Protein AF-0000000071020182 (afdb_homodimer)

Structure (mmCIF, N/CA/C/O backbone):
data_AF-0000000071020182-model_v1
#
loop_
_entity.id
_entity.type
_entity.pdbx_description
1 polymer 'Putative carboxypeptidase D-like'
#
loop_
_atom_site.group_PDB
_atom_site.id
_atom_site.type_symbol
_atom_site.label_atom_id
_atom_site.label_alt_id
_atom_site.label_comp_id
_atom_site.label_asym_id
_atom_site.label_entity_id
_atom_site.label_seq_id
_atom_site.pdbx_PDB_ins_code
_atom_site.Cartn_x
_atom_site.Cartn_y
_atom_site.Cartn_z
_atom_site.occupancy
_atom_site.B_iso_or_equiv
_atom_site.auth_seq_id
_atom_site.auth_comp_id
_atom_site.auth_asym_id
_atom_site.auth_atom_id
_atom_site.pdbx_PDB_model_num
ATOM 1 N N . MET A 1 1 ? 31.438 -68.25 56.719 1 24.92 1 MET A N 1
ATOM 2 C CA . MET A 1 1 ? 31.75 -67.625 55.438 1 24.92 1 MET A CA 1
ATOM 3 C C . MET A 1 1 ? 30.547 -66.812 54.906 1 24.92 1 MET A C 1
ATOM 5 O O . MET A 1 1 ? 29.531 -67.438 54.594 1 24.92 1 MET A O 1
ATOM 9 N N . VAL A 1 2 ? 30.297 -65.688 55.562 1 29.61 2 VAL A N 1
ATOM 10 C CA . VAL A 1 2 ? 29.203 -64.688 55.531 1 29.61 2 VAL A CA 1
ATOM 11 C C . VAL A 1 2 ? 29.109 -64.125 54.125 1 29.61 2 VAL A C 1
ATOM 13 O O . VAL A 1 2 ? 30.078 -63.531 53.594 1 29.61 2 VAL A O 1
ATOM 16 N N . GLY A 1 3 ? 28.438 -64.812 53.25 1 27.88 3 GLY A N 1
ATOM 17 C CA . GLY A 1 3 ? 28.312 -64.5 51.812 1 27.88 3 GLY A CA 1
ATOM 18 C C . GLY A 1 3 ? 27.719 -63.156 51.531 1 27.88 3 GLY A C 1
ATOM 19 O O . GLY A 1 3 ? 26.719 -62.75 52.156 1 27.88 3 GLY A O 1
ATOM 20 N N . LEU A 1 4 ? 28.531 -62.156 51.156 1 35.53 4 LEU A N 1
ATOM 21 C CA . LEU A 1 4 ? 28.297 -60.75 50.844 1 35.53 4 LEU A CA 1
ATOM 22 C C . LEU A 1 4 ? 27.234 -60.594 49.781 1 35.53 4 LEU A C 1
ATOM 24 O O . LEU A 1 4 ? 27.266 -61.25 48.75 1 35.53 4 LEU A O 1
ATOM 28 N N . PRO A 1 5 ? 26.047 -60.062 50.156 1 36.34 5 PRO A N 1
ATOM 29 C CA . PRO A 1 5 ? 24.938 -59.906 49.188 1 36.34 5 PRO A CA 1
ATOM 30 C C . PRO A 1 5 ? 25.312 -59.031 48 1 36.34 5 PRO A C 1
ATOM 32 O O . PRO A 1 5 ? 26.203 -58.188 48.094 1 36.34 5 PRO A O 1
ATOM 35 N N . SER A 1 6 ? 25.297 -59.5 46.75 1 32.34 6 SER A N 1
ATOM 36 C CA . SER A 1 6 ? 25.531 -58.906 45.438 1 32.34 6 SER A CA 1
ATOM 37 C C . SER A 1 6 ? 24.609 -57.688 45.188 1 32.34 6 SER A C 1
ATOM 39 O O . SER A 1 6 ? 23.391 -57.812 45.344 1 32.34 6 SER A O 1
ATOM 41 N N . PHE A 1 7 ? 25.047 -56.469 45.562 1 31.84 7 PHE A N 1
ATOM 42 C CA . PHE A 1 7 ? 24.312 -55.25 45.25 1 31.84 7 PHE A CA 1
ATOM 43 C C . PHE A 1 7 ? 24.031 -55.125 43.781 1 31.84 7 PHE A C 1
ATOM 45 O O . PHE A 1 7 ? 24.953 -55.219 42.938 1 31.84 7 PHE A O 1
ATOM 52 N N . ALA A 1 8 ? 22.781 -55.406 43.281 1 33.97 8 ALA A N 1
ATOM 53 C CA . ALA A 1 8 ? 22.219 -55.188 41.969 1 33.97 8 ALA A CA 1
ATOM 54 C C . ALA A 1 8 ? 22.344 -53.75 41.531 1 33.97 8 ALA A C 1
ATOM 56 O O . ALA A 1 8 ? 21.828 -52.844 42.219 1 33.97 8 ALA A O 1
ATOM 57 N N . THR A 1 9 ? 23.453 -53.344 40.906 1 31.64 9 THR A N 1
ATOM 58 C CA . THR A 1 9 ? 23.609 -52.031 40.281 1 31.64 9 THR A CA 1
ATOM 59 C C . THR A 1 9 ? 22.469 -51.75 39.312 1 31.64 9 THR A C 1
ATOM 61 O O . THR A 1 9 ? 22.234 -52.531 38.406 1 31.64 9 THR A O 1
ATOM 64 N N . CYS A 1 10 ? 21.344 -51.156 39.781 1 32.84 10 CYS A N 1
ATOM 65 C CA . CYS A 1 10 ? 20.312 -50.656 38.875 1 32.84 10 CYS A CA 1
ATOM 66 C C . CYS A 1 10 ? 20.922 -49.719 37.812 1 32.84 10 CYS A C 1
ATOM 68 O O . CYS A 1 10 ? 21.469 -48.688 38.156 1 32.84 10 CYS A O 1
ATOM 70 N N . LEU A 1 11 ? 21.391 -50.312 36.719 1 32.56 11 LEU A N 1
ATOM 71 C CA . LEU A 1 11 ? 21.766 -49.5 35.562 1 32.56 11 LEU A CA 1
ATOM 72 C C . LEU A 1 11 ? 20.641 -48.531 35.188 1 32.56 11 LEU A C 1
ATOM 74 O O . LEU A 1 11 ? 19.547 -48.969 34.781 1 32.56 11 LEU A O 1
ATOM 78 N N . LEU A 1 12 ? 20.531 -47.375 35.844 1 34.34 12 LEU A N 1
ATOM 79 C CA . LEU A 1 12 ? 19.703 -46.281 35.312 1 34.34 12 LEU A CA 1
ATOM 80 C C . LEU A 1 12 ? 20.016 -46 33.844 1 34.34 12 LEU A C 1
ATOM 82 O O . LEU A 1 12 ? 21.141 -45.656 33.5 1 34.34 12 LEU A O 1
ATOM 86 N N . SER A 1 13 ? 19.312 -46.812 33 1 32.94 13 SER A N 1
ATOM 87 C CA . SER A 1 13 ? 19.359 -46.406 31.594 1 32.94 13 SER A CA 1
ATOM 88 C C . SER A 1 13 ? 18.953 -44.969 31.391 1 32.94 13 SER A C 1
ATOM 90 O O . SER A 1 13 ? 17.828 -44.562 31.734 1 32.94 13 SER A O 1
ATOM 92 N N . LEU A 1 14 ? 19.891 -44.031 31.578 1 35.06 14 LEU A N 1
ATOM 93 C CA . LEU A 1 14 ? 19.641 -42.656 31.094 1 35.06 14 LEU A CA 1
ATOM 94 C C . LEU A 1 14 ? 19.156 -42.688 29.641 1 35.06 14 LEU A C 1
ATOM 96 O O . LEU A 1 14 ? 19.906 -43.094 28.75 1 35.06 14 LEU A O 1
ATOM 100 N N . ILE A 1 15 ? 17.922 -42.844 29.5 1 34.97 15 ILE A N 1
ATOM 101 C CA . ILE A 1 15 ? 17.375 -42.531 28.188 1 34.97 15 ILE A CA 1
ATOM 102 C C . ILE A 1 15 ? 17.766 -41.094 27.812 1 34.97 15 ILE A C 1
ATOM 104 O O . ILE A 1 15 ? 17.328 -40.125 28.438 1 34.97 15 ILE A O 1
ATOM 108 N N . LEU A 1 16 ? 19 -40.938 27.359 1 33.84 16 LEU A N 1
ATOM 109 C CA . LEU A 1 16 ? 19.266 -39.688 26.656 1 33.84 16 LEU A CA 1
ATOM 110 C C . LEU A 1 16 ? 18.188 -39.406 25.609 1 33.84 16 LEU A C 1
ATOM 112 O O . LEU A 1 16 ? 18.078 -40.156 24.625 1 33.84 16 LEU A O 1
ATOM 116 N N . LEU A 1 17 ? 17.141 -38.906 26.094 1 37.31 17 LEU A N 1
ATOM 117 C CA . LEU A 1 17 ? 16.281 -38.25 25.094 1 37.31 17 LEU A CA 1
ATOM 118 C C . LEU A 1 17 ? 17.109 -37.375 24.172 1 37.31 17 LEU A C 1
ATOM 120 O O . LEU A 1 17 ? 17.672 -36.375 24.609 1 37.31 17 LEU A O 1
ATOM 124 N N . ALA A 1 18 ? 17.656 -37.969 23.094 1 35.59 18 ALA A N 1
ATOM 125 C CA . ALA A 1 18 ? 18.141 -37.188 21.969 1 35.59 18 ALA A CA 1
ATOM 126 C C . ALA A 1 18 ? 17.156 -36.094 21.594 1 35.59 18 ALA A C 1
ATOM 128 O O . ALA A 1 18 ? 16.094 -36.375 21.031 1 35.59 18 ALA A O 1
ATOM 129 N N . THR A 1 19 ? 16.984 -35.188 22.438 1 39.47 19 THR A N 1
ATOM 130 C CA . THR A 1 19 ? 16.422 -34 21.828 1 39.47 19 THR A CA 1
ATOM 131 C C . THR A 1 19 ? 17.203 -33.625 20.578 1 39.47 19 THR A C 1
ATOM 133 O O . THR A 1 19 ? 18.328 -33.125 20.656 1 39.47 19 THR A O 1
ATOM 136 N N . GLY A 1 20 ? 17.266 -34.531 19.641 1 36.47 20 GLY A N 1
ATOM 137 C CA . GLY A 1 20 ? 17.797 -34.031 18.375 1 36.47 20 GLY A CA 1
ATOM 138 C C . GLY A 1 20 ? 17.328 -32.625 18.031 1 36.47 20 GLY A C 1
ATOM 139 O O . GLY A 1 20 ? 16.125 -32.406 17.859 1 36.47 20 GLY A O 1
ATOM 140 N N . SER A 1 21 ? 17.812 -31.688 18.594 1 41.19 21 SER A N 1
ATOM 141 C CA . SER A 1 21 ? 17.719 -30.359 18 1 41.19 21 SER A CA 1
ATOM 142 C C . SER A 1 21 ? 17.859 -30.422 16.484 1 41.19 21 SER A C 1
ATOM 144 O O . SER A 1 21 ? 18.953 -30.609 15.961 1 41.19 21 SER A O 1
ATOM 146 N N . SER A 1 22 ? 17.125 -31.219 15.734 1 42.94 22 SER A N 1
ATOM 147 C CA . SER A 1 22 ? 17.219 -31.234 14.281 1 42.94 22 SER A CA 1
ATOM 148 C C . SER A 1 22 ? 17.359 -29.828 13.719 1 42.94 22 SER A C 1
ATOM 150 O O . SER A 1 22 ? 16.5 -28.969 13.93 1 42.94 22 SER A O 1
ATOM 152 N N . ALA A 1 23 ? 18.5 -29.375 13.477 1 54.69 23 ALA A N 1
ATOM 153 C CA . ALA A 1 23 ? 18.891 -28.125 12.836 1 54.69 23 ALA A CA 1
ATOM 154 C C . ALA A 1 23 ? 17.984 -27.797 11.656 1 54.69 23 ALA A C 1
ATOM 156 O O . ALA A 1 23 ? 17.688 -28.672 10.836 1 54.69 23 ALA A O 1
ATOM 157 N N . VAL A 1 24 ? 17.234 -26.828 11.617 1 64.62 24 VAL A N 1
ATOM 158 C CA . VAL A 1 24 ? 16.453 -26.297 10.508 1 64.62 24 VAL A CA 1
ATOM 159 C C . VAL A 1 24 ? 17.25 -26.406 9.211 1 64.62 24 VAL A C 1
ATOM 161 O O . VAL A 1 24 ? 18.375 -25.938 9.125 1 64.62 24 VAL A O 1
ATOM 164 N N . PRO A 1 25 ? 16.797 -27.297 8.344 1 79.19 25 PRO A N 1
ATOM 165 C CA . PRO A 1 25 ? 17.5 -27.328 7.059 1 79.19 25 PRO A CA 1
ATOM 166 C C . PRO A 1 25 ? 17.625 -25.953 6.426 1 79.19 25 PRO A C 1
ATOM 168 O O . PRO A 1 25 ? 16.719 -25.125 6.551 1 79.19 25 PRO A O 1
ATOM 171 N N . SER A 1 26 ? 18.859 -25.609 6.078 1 89.19 26 SER A N 1
ATOM 172 C CA . SER A 1 26 ? 19.125 -24.359 5.379 1 89.19 26 SER A CA 1
ATOM 173 C C . SER A 1 26 ? 19.25 -24.578 3.877 1 89.19 26 SER A C 1
ATOM 175 O O . SER A 1 26 ? 20.047 -25.406 3.436 1 89.19 26 SER A O 1
ATOM 177 N N . ILE A 1 27 ? 18.391 -24 3.119 1 95.62 27 ILE A N 1
ATOM 178 C CA . ILE A 1 27 ? 18.484 -24.062 1.664 1 95.62 27 ILE A CA 1
ATOM 179 C C . ILE A 1 27 ? 19.594 -23.141 1.173 1 95.62 27 ILE A C 1
ATOM 181 O O . ILE A 1 27 ? 19.562 -21.938 1.389 1 95.62 27 ILE A O 1
ATOM 185 N N . GLN A 1 28 ? 20.531 -23.719 0.514 1 95.75 28 GLN A N 1
ATOM 186 C CA . GLN A 1 28 ? 21.656 -22.953 -0.006 1 95.75 28 GLN A CA 1
ATOM 187 C C . GLN A 1 28 ? 21.234 -22.094 -1.189 1 95.75 28 GLN A C 1
ATOM 189 O O . GLN A 1 28 ? 20.312 -22.438 -1.924 1 95.75 28 GLN A O 1
ATOM 194 N N . HIS A 1 29 ? 21.922 -21.016 -1.3 1 97.75 29 HIS A N 1
ATOM 195 C CA . HIS A 1 29 ? 21.703 -20.156 -2.459 1 97.75 29 HIS A CA 1
ATOM 196 C C . HIS A 1 29 ? 22.484 -20.656 -3.672 1 97.75 29 HIS A C 1
ATOM 198 O O . HIS A 1 29 ? 23.453 -20.047 -4.09 1 97.75 29 HIS A O 1
ATOM 204 N N . VAL A 1 30 ? 22 -21.688 -4.223 1 98.19 30 VAL A N 1
ATOM 205 C CA . VAL A 1 30 ? 22.5 -22.297 -5.449 1 98.19 30 VAL A CA 1
ATOM 206 C C . VAL A 1 30 ? 21.328 -22.734 -6.32 1 98.19 30 VAL A C 1
ATOM 208 O O . VAL A 1 30 ? 20.188 -22.812 -5.852 1 98.19 30 VAL A O 1
ATOM 211 N N . TYR A 1 31 ? 21.641 -22.922 -7.555 1 98.56 31 TYR A N 1
ATOM 212 C CA . TYR A 1 31 ? 20.594 -23.484 -8.414 1 98.56 31 TYR A CA 1
ATOM 213 C C . TYR A 1 31 ? 20.406 -24.969 -8.148 1 98.56 31 TYR A C 1
ATOM 215 O O . TYR A 1 31 ? 21.391 -25.719 -8.07 1 98.56 31 TYR A O 1
ATOM 223 N N . HIS A 1 32 ? 19.203 -25.406 -8.008 1 98.69 32 HIS A N 1
ATOM 224 C CA . HIS A 1 32 ? 18.875 -26.797 -7.738 1 98.69 32 HIS A CA 1
ATOM 225 C C . HIS A 1 32 ? 18.312 -27.484 -8.984 1 98.69 32 HIS A C 1
ATOM 227 O O . HIS A 1 32 ? 17.25 -27.094 -9.477 1 98.69 32 HIS A O 1
ATOM 233 N N . ASN A 1 33 ? 19.047 -28.453 -9.43 1 98.25 33 ASN A N 1
ATOM 234 C CA . ASN A 1 33 ? 18.406 -29.266 -10.461 1 98.25 33 ASN A CA 1
ATOM 235 C C . ASN A 1 33 ? 17.234 -30.047 -9.898 1 98.25 33 ASN A C 1
ATOM 237 O O . ASN A 1 33 ? 16.859 -29.875 -8.734 1 98.25 33 ASN A O 1
ATOM 241 N N . TYR A 1 34 ? 16.609 -30.859 -10.75 1 98.56 34 TYR A N 1
ATOM 242 C CA . TYR A 1 34 ? 15.375 -31.516 -10.344 1 98.56 34 TYR A CA 1
ATOM 243 C C . TYR A 1 34 ? 15.594 -32.375 -9.094 1 98.56 34 TYR A C 1
ATOM 245 O O . TYR A 1 34 ? 14.797 -32.312 -8.156 1 98.56 34 TYR A O 1
ATOM 253 N N . THR A 1 35 ? 16.609 -33.188 -9.102 1 98.56 35 THR A N 1
ATOM 254 C CA . THR A 1 35 ? 16.922 -34.062 -7.98 1 98.56 35 THR A CA 1
ATOM 255 C C . THR A 1 35 ? 17.188 -33.25 -6.715 1 98.56 35 THR A C 1
ATOM 257 O O . THR A 1 35 ? 16.672 -33.594 -5.641 1 98.56 35 THR A O 1
ATOM 260 N N . GLU A 1 36 ? 17.953 -32.188 -6.879 1 98.56 36 GLU A N 1
ATOM 261 C CA . GLU A 1 36 ? 18.312 -31.359 -5.738 1 98.56 36 GLU A CA 1
ATOM 262 C C . GLU A 1 36 ? 17.078 -30.625 -5.207 1 98.56 36 GLU A C 1
ATOM 264 O O . GLU A 1 36 ? 16.938 -30.438 -3.994 1 98.56 36 GLU A O 1
ATOM 269 N N . LEU A 1 37 ? 16.281 -30.141 -6.105 1 98.56 37 LEU A N 1
ATOM 270 C CA . LEU A 1 37 ? 15.039 -29.5 -5.695 1 98.56 37 LEU A CA 1
ATOM 271 C C . LEU A 1 37 ? 14.156 -30.453 -4.91 1 98.56 37 LEU A C 1
ATOM 273 O O . LEU A 1 37 ? 13.625 -30.094 -3.852 1 98.56 37 LEU A O 1
ATOM 277 N N . THR A 1 38 ? 13.992 -31.656 -5.43 1 98.69 38 THR A N 1
ATOM 278 C CA . THR A 1 38 ? 13.195 -32.688 -4.758 1 98.69 38 THR A CA 1
ATOM 279 C C . THR A 1 38 ? 13.742 -32.969 -3.363 1 98.69 38 THR A C 1
ATOM 281 O O . THR A 1 38 ? 12.977 -33.062 -2.398 1 98.69 38 THR A O 1
ATOM 284 N N . ALA A 1 39 ? 15.008 -33.062 -3.305 1 98.25 39 ALA A N 1
ATOM 285 C CA . ALA A 1 39 ? 15.656 -33.312 -2.021 1 98.25 39 ALA A CA 1
ATOM 286 C C . ALA A 1 39 ? 15.422 -32.156 -1.051 1 98.25 39 ALA A C 1
ATOM 288 O O . ALA A 1 39 ? 15.148 -32.375 0.132 1 98.25 39 ALA A O 1
ATOM 289 N N . ALA A 1 40 ? 15.57 -30.938 -1.544 1 98.06 40 ALA A N 1
ATOM 290 C CA . ALA A 1 40 ? 15.375 -29.75 -0.699 1 98.06 40 ALA A CA 1
ATOM 291 C C . ALA A 1 40 ? 13.969 -29.719 -0.11 1 98.06 40 ALA A C 1
ATOM 293 O O . ALA A 1 40 ? 13.789 -29.469 1.083 1 98.06 40 ALA A O 1
ATOM 294 N N . LEU A 1 41 ? 12.984 -30.016 -0.889 1 98.5 41 LEU A N 1
ATOM 295 C CA . LEU A 1 41 ? 11.594 -30.031 -0.441 1 98.5 41 LEU A CA 1
ATOM 296 C C . LEU A 1 41 ? 11.352 -31.156 0.544 1 98.5 41 LEU A C 1
ATOM 298 O O . LEU A 1 41 ? 10.672 -30.984 1.554 1 98.5 41 LEU A O 1
ATOM 302 N N . THR A 1 42 ? 11.938 -32.281 0.219 1 98.38 42 THR A N 1
ATOM 303 C CA . THR A 1 42 ? 11.805 -33.438 1.103 1 98.38 42 THR A CA 1
ATOM 304 C C . THR A 1 42 ? 12.438 -33.156 2.461 1 98.38 42 THR A C 1
ATOM 306 O O . THR A 1 42 ? 11.867 -33.5 3.5 1 98.38 42 THR A O 1
ATOM 309 N N . ASP A 1 43 ? 13.57 -32.531 2.412 1 97.88 43 ASP A N 1
ATOM 310 C CA . ASP A 1 43 ? 14.266 -32.188 3.645 1 97.88 43 ASP A CA 1
ATOM 311 C C . ASP A 1 43 ? 13.422 -31.234 4.5 1 97.88 43 ASP A C 1
ATOM 313 O O . ASP A 1 43 ? 13.359 -31.375 5.719 1 97.88 43 ASP A O 1
ATOM 317 N N . LEU A 1 44 ? 12.805 -30.25 3.852 1 98.12 44 LEU A N 1
ATOM 318 C CA . LEU A 1 44 ? 11.938 -29.344 4.582 1 98.12 44 LEU A CA 1
ATOM 319 C C . LEU A 1 44 ? 10.766 -30.078 5.203 1 98.12 44 LEU A C 1
ATOM 321 O O . LEU A 1 44 ? 10.422 -29.844 6.367 1 98.12 44 LEU A O 1
ATOM 325 N N . ASN A 1 45 ? 10.188 -30.953 4.449 1 98.38 45 ASN A N 1
ATOM 326 C CA . ASN A 1 45 ? 9.047 -31.719 4.938 1 98.38 45 ASN A CA 1
ATOM 327 C C . ASN A 1 45 ? 9.422 -32.594 6.125 1 98.38 45 ASN A C 1
ATOM 329 O O . ASN A 1 45 ? 8.664 -32.719 7.086 1 98.38 45 ASN A O 1
ATOM 333 N N . GLU A 1 46 ? 10.578 -33.219 6.047 1 97.69 46 GLU A N 1
ATOM 334 C CA . GLU A 1 46 ? 11.047 -34.062 7.125 1 97.69 46 GLU A CA 1
ATOM 335 C C . GLU A 1 46 ? 11.383 -33.281 8.375 1 97.69 46 GLU A C 1
ATOM 337 O O . GLU A 1 46 ? 11.133 -33.719 9.5 1 97.69 46 GLU A O 1
ATOM 342 N N . ALA A 1 47 ? 11.922 -32.125 8.125 1 97.19 47 ALA A N 1
ATOM 343 C CA . ALA A 1 47 ? 12.328 -31.281 9.242 1 97.19 4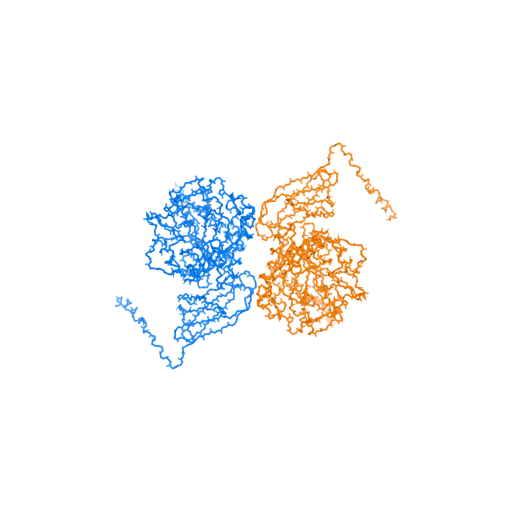7 ALA A CA 1
ATOM 344 C C . ALA A 1 47 ? 11.117 -30.656 9.922 1 97.19 47 ALA A C 1
ATOM 346 O O . ALA A 1 47 ? 11.141 -30.375 11.125 1 97.19 47 ALA A O 1
ATOM 347 N N . TYR A 1 48 ? 10.07 -30.375 9.141 1 97.81 48 TYR A N 1
ATOM 348 C CA . TYR A 1 48 ? 8.875 -29.719 9.672 1 97.81 48 TYR A CA 1
ATOM 349 C C . TYR A 1 48 ? 7.621 -30.516 9.336 1 97.81 48 TYR A C 1
ATOM 351 O O . TYR A 1 48 ? 6.691 -29.984 8.719 1 97.81 48 TYR A O 1
ATOM 359 N N . PRO A 1 49 ? 7.488 -31.656 9.781 1 97.19 49 PRO A N 1
ATOM 360 C CA . PRO A 1 49 ? 6.379 -32.531 9.383 1 97.19 49 PRO A CA 1
ATOM 361 C C . PRO A 1 49 ? 5.023 -32.031 9.875 1 97.19 49 PRO A C 1
ATOM 363 O O . PRO A 1 49 ? 3.996 -32.281 9.25 1 97.19 49 PRO A O 1
ATOM 366 N N . ASP A 1 50 ? 4.988 -31.281 10.977 1 97.69 50 ASP A N 1
ATOM 367 C CA . ASP A 1 50 ? 3.73 -30.812 11.539 1 97.69 50 ASP A CA 1
ATOM 368 C C . ASP A 1 50 ? 3.242 -29.562 10.805 1 97.69 50 ASP A C 1
ATOM 370 O O . ASP A 1 50 ? 2.068 -29.203 10.906 1 97.69 50 ASP A O 1
ATOM 374 N N . LEU A 1 51 ? 4.164 -28.922 10.094 1 98.56 51 LEU A N 1
ATOM 375 C CA . LEU A 1 51 ? 3.818 -27.672 9.438 1 98.56 51 LEU A CA 1
ATOM 376 C C . LEU A 1 51 ? 3.748 -27.844 7.926 1 98.56 51 LEU A C 1
ATOM 378 O O . LEU A 1 51 ? 3.387 -26.906 7.203 1 98.56 51 LEU A O 1
ATOM 382 N N . THR A 1 52 ? 4.133 -29.016 7.438 1 98.75 52 THR A N 1
ATOM 383 C CA . THR A 1 52 ? 4.23 -29.141 5.988 1 98.75 52 THR A CA 1
ATOM 384 C C . THR A 1 52 ? 3.58 -30.438 5.512 1 98.75 52 THR A C 1
ATOM 386 O O . THR A 1 52 ? 3.4 -31.375 6.293 1 98.75 52 THR A O 1
ATOM 389 N N . ASP A 1 53 ? 3.111 -30.406 4.309 1 98.81 53 ASP A N 1
ATOM 390 C CA . ASP A 1 53 ? 2.725 -31.562 3.512 1 98.81 53 ASP A CA 1
ATOM 391 C C . ASP A 1 53 ? 3.324 -31.5 2.109 1 98.81 53 ASP A C 1
ATOM 393 O O . ASP A 1 53 ? 3.26 -30.453 1.455 1 98.81 53 ASP A O 1
ATOM 397 N N . LEU A 1 54 ? 4.012 -32.531 1.736 1 98.81 54 LEU A N 1
ATOM 398 C CA . LEU A 1 54 ? 4.609 -32.625 0.41 1 98.81 54 LEU A CA 1
ATOM 399 C C . LEU A 1 54 ? 3.814 -33.562 -0.49 1 98.81 54 LEU A C 1
ATOM 401 O O . LEU A 1 54 ? 3.584 -34.719 -0.134 1 98.81 54 LEU A O 1
ATOM 405 N N . TYR A 1 55 ? 3.395 -33.031 -1.682 1 98.5 55 TYR A N 1
ATOM 406 C CA . TYR A 1 55 ? 2.568 -33.875 -2.547 1 98.5 55 TYR A CA 1
ATOM 407 C C . TYR A 1 55 ? 2.82 -33.531 -4.016 1 98.5 55 TYR A C 1
ATOM 409 O O . TYR A 1 55 ? 3.455 -32.531 -4.336 1 98.5 55 TYR A O 1
ATOM 417 N N . GLU A 1 56 ? 2.395 -34.406 -4.855 1 98.44 56 GLU A N 1
ATOM 418 C CA . GLU A 1 56 ? 2.539 -34.312 -6.305 1 98.44 56 GLU A CA 1
ATOM 419 C C . GLU A 1 56 ? 1.212 -33.969 -6.969 1 98.44 56 GLU A C 1
ATOM 421 O O . GLU A 1 56 ? 0.171 -34.531 -6.629 1 98.44 56 GLU A O 1
ATOM 426 N N . ILE A 1 57 ? 1.303 -33 -7.949 1 98.69 57 ILE A N 1
ATOM 427 C CA . ILE A 1 57 ? 0.042 -32.625 -8.578 1 98.69 57 ILE A CA 1
ATOM 428 C C . ILE A 1 57 ? -0.013 -33.188 -10 1 98.69 57 ILE A C 1
ATOM 430 O O . ILE A 1 57 ? -1.038 -33.094 -10.672 1 98.69 57 ILE A O 1
ATOM 434 N N . GLY A 1 58 ? 0.979 -33.781 -10.484 1 98.56 58 GLY A N 1
ATOM 435 C CA . GLY A 1 58 ? 1.148 -34.312 -11.82 1 98.56 58 GLY A CA 1
ATOM 436 C C . GLY A 1 58 ? 2.604 -34.5 -12.211 1 98.56 58 GLY A C 1
ATOM 437 O O . GLY A 1 58 ? 3.496 -34.375 -11.367 1 98.56 58 GLY A O 1
ATOM 438 N N . LYS A 1 59 ? 2.77 -34.844 -13.492 1 98.62 59 LYS A N 1
ATOM 439 C CA . LYS A 1 59 ? 4.121 -35.062 -14 1 98.62 59 LYS A CA 1
ATOM 440 C C . LYS A 1 59 ? 4.359 -34.281 -15.281 1 98.62 59 LYS A C 1
ATOM 442 O O . LYS A 1 59 ? 3.414 -33.969 -16.016 1 98.62 59 LYS A O 1
ATOM 447 N N . SER A 1 60 ? 5.656 -33.938 -15.484 1 98.62 60 SER A N 1
ATOM 448 C CA . SER A 1 60 ? 6.035 -33.219 -16.703 1 98.62 60 SER A CA 1
ATOM 449 C C . SER A 1 60 ? 6.098 -34.188 -17.891 1 98.62 60 SER A C 1
ATOM 451 O O . SER A 1 60 ? 5.895 -35.375 -17.75 1 98.62 60 SER A O 1
ATOM 453 N N . GLY A 1 61 ? 6.301 -33.625 -19.031 1 98.25 61 GLY A N 1
ATOM 454 C CA . GLY A 1 61 ? 6.41 -34.406 -20.25 1 98.25 61 GLY A CA 1
ATOM 455 C C . GLY A 1 61 ? 7.488 -35.469 -20.172 1 98.25 61 GLY A C 1
ATOM 456 O O . GLY A 1 61 ? 7.371 -36.531 -20.812 1 98.25 61 GLY A O 1
ATOM 457 N N . GLU A 1 62 ? 8.492 -35.219 -19.375 1 98.5 62 GLU A N 1
ATOM 458 C CA . GLU A 1 62 ? 9.578 -36.188 -19.25 1 98.5 62 GLU A CA 1
ATOM 459 C C . GLU A 1 62 ? 9.422 -37.031 -17.984 1 98.5 62 GLU A C 1
ATOM 461 O O . GLU A 1 62 ? 10.352 -37.719 -17.578 1 98.5 62 GLU A O 1
ATOM 466 N N . GLY A 1 63 ? 8.328 -36.875 -17.344 1 98.44 63 GLY A N 1
ATOM 467 C CA . GLY A 1 63 ? 7.988 -37.75 -16.234 1 98.44 63 GLY A CA 1
ATOM 468 C C . GLY A 1 63 ? 8.461 -37.25 -14.891 1 98.44 63 GLY A C 1
ATOM 469 O O . GLY A 1 63 ? 8.461 -37.969 -13.906 1 98.44 63 GLY A O 1
ATOM 470 N N . ARG A 1 64 ? 8.898 -36.031 -14.773 1 98.69 64 ARG A N 1
ATOM 471 C CA . ARG A 1 64 ? 9.289 -35.438 -13.5 1 98.69 64 ARG A CA 1
ATOM 472 C C . ARG A 1 64 ? 8.07 -35 -12.703 1 98.69 64 ARG A C 1
ATOM 474 O O . ARG A 1 64 ? 7.16 -34.375 -13.25 1 98.69 64 ARG A O 1
ATOM 481 N N . SER A 1 65 ? 8.047 -35.344 -11.453 1 98.75 65 SER A N 1
ATOM 482 C CA . SER A 1 65 ? 6.93 -34.969 -10.586 1 98.75 65 SER A CA 1
ATOM 483 C C . SER A 1 65 ? 6.863 -33.438 -10.391 1 98.75 65 SER A C 1
ATOM 485 O O . SER A 1 65 ? 7.891 -32.781 -10.203 1 98.75 65 SER A O 1
ATOM 487 N N . LEU A 1 66 ? 5.68 -32.906 -10.492 1 98.88 66 LEU A N 1
ATOM 488 C CA . LEU A 1 66 ? 5.434 -31.547 -10.086 1 98.88 66 LEU A CA 1
ATOM 489 C C . LEU A 1 66 ? 5.133 -31.469 -8.594 1 98.88 66 LEU A C 1
ATOM 491 O O . LEU A 1 66 ? 3.979 -31.609 -8.18 1 98.88 66 LEU A O 1
ATOM 495 N N . TRP A 1 67 ? 6.184 -31.125 -7.801 1 98.81 67 TRP A N 1
ATOM 496 C CA . TRP A 1 67 ? 6.133 -31.156 -6.344 1 98.81 67 TRP A CA 1
ATOM 497 C C . TRP A 1 67 ? 5.578 -29.859 -5.789 1 98.81 67 TRP A C 1
ATOM 499 O O . TRP A 1 67 ? 5.98 -28.766 -6.215 1 98.81 67 TRP A O 1
ATOM 509 N N . VAL A 1 68 ? 4.637 -30 -4.855 1 98.88 68 VAL A N 1
ATOM 510 C CA . VAL A 1 68 ? 4.098 -28.875 -4.098 1 98.88 68 VAL A CA 1
ATOM 511 C C . VAL A 1 68 ? 4.34 -29.094 -2.607 1 98.88 68 VAL A C 1
ATOM 513 O O . VAL A 1 68 ? 4.148 -30.203 -2.094 1 98.88 68 VAL A O 1
ATOM 516 N N . ILE A 1 69 ? 4.82 -28.109 -1.931 1 98.88 69 ILE A N 1
ATOM 517 C CA . ILE A 1 69 ? 4.855 -28.156 -0.472 1 98.88 69 ILE A CA 1
ATOM 518 C C . ILE A 1 69 ? 3.779 -27.234 0.098 1 98.88 69 ILE A C 1
ATOM 520 O O . ILE A 1 69 ? 3.695 -26.062 -0.278 1 98.88 69 ILE A O 1
ATOM 524 N N . ALA A 1 70 ? 2.887 -27.812 0.865 1 98.88 70 ALA A N 1
ATOM 525 C CA . ALA A 1 70 ? 1.901 -27.031 1.613 1 98.88 70 ALA A CA 1
ATOM 526 C C . ALA A 1 70 ? 2.42 -26.688 3.004 1 98.88 70 ALA A C 1
ATOM 528 O O . ALA A 1 70 ? 3.053 -27.516 3.664 1 98.88 70 ALA A O 1
ATOM 529 N N . ILE A 1 71 ? 2.215 -25.484 3.461 1 98.88 71 ILE A N 1
ATOM 530 C CA . ILE A 1 71 ? 2.711 -24.969 4.738 1 98.88 71 ILE A CA 1
ATOM 531 C C . ILE A 1 71 ? 1.57 -24.328 5.512 1 98.88 71 ILE A C 1
ATOM 533 O O . ILE A 1 71 ? 0.875 -23.453 4.988 1 98.88 71 ILE A O 1
ATOM 537 N N . ALA A 1 72 ? 1.337 -24.719 6.719 1 98.81 72 ALA A N 1
ATOM 538 C CA . ALA A 1 72 ? 0.327 -24.141 7.605 1 98.81 72 ALA A CA 1
ATOM 539 C C . ALA A 1 72 ? 0.675 -24.406 9.07 1 98.81 72 ALA A C 1
ATOM 541 O O . ALA A 1 72 ? 1.431 -25.328 9.383 1 98.81 72 ALA A O 1
ATOM 542 N N . GLY A 1 73 ? 0.11 -23.609 9.922 1 98.44 73 GLY A N 1
ATOM 543 C CA . GLY A 1 73 ? 0.38 -23.734 11.344 1 98.44 73 GLY A CA 1
ATOM 544 C C . GLY A 1 73 ? -0.147 -25.031 11.93 1 98.44 73 GLY A C 1
ATOM 545 O O . GLY A 1 73 ? 0.324 -25.484 12.977 1 98.44 73 GLY A O 1
ATOM 546 N N . ASP A 1 74 ? -1.084 -25.531 11.266 1 97.5 74 ASP A N 1
ATOM 547 C CA . ASP A 1 74 ? -1.633 -26.828 11.648 1 97.5 74 ASP A CA 1
ATOM 548 C C . ASP A 1 74 ? -2.361 -27.5 10.484 1 97.5 74 ASP A C 1
ATOM 550 O O . ASP A 1 74 ? -2.83 -26.812 9.57 1 97.5 74 ASP A O 1
ATOM 554 N N . SER A 1 75 ? -2.344 -28.859 10.43 1 97.19 75 SER A N 1
ATOM 555 C CA . SER A 1 75 ? -3.041 -29.672 9.438 1 97.19 75 SER A CA 1
ATOM 556 C C . SER A 1 75 ? -2.672 -29.25 8.016 1 97.19 75 SER A C 1
ATOM 558 O O . SER A 1 75 ? -3.551 -29 7.191 1 97.19 75 SER A O 1
ATOM 560 N N . PRO A 1 76 ? -1.373 -29.219 7.785 1 97.75 76 PRO A N 1
ATOM 561 C CA . PRO A 1 76 ? -0.939 -28.734 6.473 1 97.75 76 PRO A CA 1
ATOM 562 C C . PRO A 1 76 ? -1.437 -29.609 5.328 1 97.75 76 PRO A C 1
ATOM 564 O O . PRO A 1 76 ? -1.452 -29.172 4.172 1 97.75 76 PRO A O 1
ATOM 567 N N . GLY A 1 77 ? -1.93 -30.844 5.551 1 96.81 77 GLY A N 1
ATOM 568 C CA . GLY A 1 77 ? -2.369 -31.766 4.508 1 96.81 77 GLY A CA 1
ATOM 569 C C . GLY A 1 77 ? -3.865 -31.719 4.266 1 96.81 77 GLY A C 1
ATOM 570 O O . GLY A 1 77 ? -4.379 -32.406 3.379 1 96.81 77 GLY A O 1
ATOM 571 N N . GLU A 1 78 ? -4.508 -30.891 5.078 1 95.19 78 GLU A N 1
ATOM 572 C CA . GLU A 1 78 ? -5.961 -30.875 4.988 1 95.19 78 GLU A CA 1
ATOM 573 C C . GLU A 1 78 ? -6.488 -29.438 4.91 1 95.19 78 GLU A C 1
ATOM 575 O O . GLU A 1 78 ? -5.91 -28.531 5.508 1 95.19 78 GLU A O 1
ATOM 580 N N . HIS A 1 79 ? -7.547 -29.328 4.125 1 96.06 79 HIS A N 1
ATOM 581 C CA . HIS A 1 79 ? -8.258 -28.062 4.102 1 96.06 79 HIS A CA 1
ATOM 582 C C . HIS A 1 79 ? -9.086 -27.859 5.367 1 96.06 79 HIS A C 1
ATOM 584 O O . HIS A 1 79 ? -9.734 -28.812 5.84 1 96.06 79 HIS A O 1
ATOM 590 N N . LYS A 1 80 ? -9.023 -26.656 5.941 1 96.31 80 LYS A N 1
ATOM 591 C CA . LYS A 1 80 ? -9.891 -26.266 7.051 1 96.31 80 LYS A CA 1
ATOM 592 C C . LYS A 1 80 ? -10.914 -25.234 6.613 1 96.31 80 LYS A C 1
ATOM 594 O O . LYS A 1 80 ? -10.602 -24.328 5.84 1 96.31 80 LYS A O 1
ATOM 599 N N . GLU A 1 81 ? -12.164 -25.375 7.16 1 96.06 81 GLU A N 1
ATOM 600 C CA . GLU A 1 81 ? -13.273 -24.5 6.793 1 96.06 81 GLU A CA 1
ATOM 601 C C . GLU A 1 81 ? -12.906 -23.031 6.988 1 96.06 81 GLU A C 1
ATOM 603 O O . GLU A 1 81 ? -12.438 -22.641 8.062 1 96.06 81 GLU A O 1
ATOM 608 N N . LEU A 1 82 ? -13.062 -22.297 5.941 1 97.06 82 LEU A N 1
ATOM 609 C CA . LEU A 1 82 ? -12.922 -20.844 5.891 1 97.06 82 LEU A CA 1
ATOM 610 C C . LEU A 1 82 ? -11.477 -20.438 6.121 1 97.06 82 LEU A C 1
ATOM 612 O O . LEU A 1 82 ? -11.195 -19.266 6.422 1 97.06 82 LEU A O 1
ATOM 616 N N . ARG A 1 83 ? -10.523 -21.344 6.086 1 97.31 83 ARG A N 1
ATOM 617 C CA . ARG A 1 83 ? -9.109 -20.969 6 1 97.31 83 ARG A CA 1
ATOM 618 C C . ARG A 1 83 ? -8.672 -20.812 4.551 1 97.31 83 ARG A C 1
ATOM 620 O O . ARG A 1 83 ? -8.648 -21.781 3.793 1 97.31 83 ARG A O 1
ATOM 627 N N . PRO A 1 84 ? -8.367 -19.625 4.168 1 98 84 PRO A N 1
ATOM 628 C CA . PRO A 1 84 ? -8.008 -19.422 2.76 1 98 84 PRO A CA 1
ATOM 629 C C . PRO A 1 84 ? -6.703 -20.125 2.377 1 98 84 PRO A C 1
ATOM 631 O O . PRO A 1 84 ? -5.812 -20.281 3.215 1 98 84 PRO A O 1
ATOM 634 N N . GLU A 1 85 ? -6.641 -20.562 1.168 1 98.12 85 GLU A N 1
ATOM 635 C CA . GLU A 1 85 ? -5.453 -21.156 0.565 1 98.12 85 GLU A CA 1
ATOM 636 C C . GLU A 1 85 ? -4.836 -20.234 -0.477 1 98.12 85 GLU A C 1
ATOM 638 O O . GLU A 1 85 ? -5.547 -19.609 -1.267 1 98.12 85 GLU A O 1
ATOM 643 N N . VAL A 1 86 ? -3.537 -20.078 -0.4 1 98.81 86 VAL A N 1
ATOM 644 C CA . VAL A 1 86 ? -2.801 -19.266 -1.358 1 98.81 86 VAL A CA 1
ATOM 645 C C . VAL A 1 86 ? -1.703 -20.094 -2.014 1 98.81 86 VAL A C 1
ATOM 647 O O . VAL A 1 86 ? -1.254 -21.094 -1.448 1 98.81 86 VAL A O 1
ATOM 650 N N . LYS A 1 87 ? -1.276 -19.688 -3.236 1 98.81 87 LYS A N 1
ATOM 651 C CA . LYS A 1 87 ? -0.215 -20.453 -3.869 1 98.81 87 LYS A CA 1
ATOM 652 C C . LYS A 1 87 ? 0.744 -19.547 -4.641 1 98.81 87 LYS A C 1
ATOM 654 O O . LYS A 1 87 ? 0.368 -18.453 -5.062 1 98.81 87 LYS A O 1
ATOM 659 N N . TYR A 1 88 ? 1.967 -19.984 -4.703 1 98.94 88 TYR A N 1
ATOM 660 C CA . TYR A 1 88 ? 2.98 -19.469 -5.625 1 98.94 88 TYR A CA 1
ATOM 661 C C . TYR A 1 88 ? 3.406 -20.562 -6.609 1 98.94 88 TYR A C 1
ATOM 663 O O . TYR A 1 88 ? 3.566 -21.719 -6.23 1 98.94 88 TYR A O 1
ATOM 671 N N . VAL A 1 89 ? 3.49 -20.188 -7.84 1 98.94 89 VAL A N 1
ATOM 672 C CA . VAL A 1 89 ? 4.016 -21.062 -8.891 1 98.94 89 VAL A CA 1
ATOM 673 C C . VAL A 1 89 ? 5.27 -20.438 -9.5 1 98.94 89 VAL A C 1
ATOM 675 O O . VAL A 1 89 ? 5.289 -19.234 -9.797 1 98.94 89 VAL A O 1
ATOM 678 N N . GLY A 1 90 ? 6.316 -21.219 -9.578 1 98.88 90 GLY A N 1
ATOM 679 C CA . GLY A 1 90 ? 7.531 -20.734 -10.219 1 98.88 90 GLY A CA 1
ATOM 680 C C . GLY A 1 90 ? 7.902 -21.516 -11.461 1 98.88 90 GLY A C 1
ATOM 681 O O . GLY A 1 90 ? 7.395 -22.609 -11.688 1 98.88 90 GLY A O 1
ATOM 682 N N . ASN A 1 91 ? 8.625 -20.891 -12.289 1 98.69 91 ASN A N 1
ATOM 683 C CA . ASN A 1 91 ? 9.375 -21.547 -13.352 1 98.69 91 ASN A CA 1
ATOM 684 C C . ASN A 1 91 ? 8.445 -22.156 -14.398 1 98.69 91 ASN A C 1
ATOM 686 O O . ASN A 1 91 ? 8.648 -23.297 -14.828 1 98.69 91 ASN A O 1
ATOM 690 N N . ILE A 1 92 ? 7.379 -21.438 -14.703 1 98.81 92 ILE A N 1
ATOM 691 C CA . ILE A 1 92 ? 6.531 -21.859 -15.812 1 98.81 92 ILE A CA 1
ATOM 692 C C . ILE A 1 92 ? 7.332 -21.859 -17.109 1 98.81 92 ILE A C 1
ATOM 694 O O . ILE A 1 92 ? 7.176 -22.75 -17.953 1 98.81 92 ILE A O 1
ATOM 698 N N . HIS A 1 93 ? 8.102 -20.766 -17.344 1 98.81 93 HIS A N 1
ATOM 699 C CA . HIS A 1 93 ? 9.18 -20.812 -18.328 1 98.81 93 HIS A CA 1
ATOM 700 C C . HIS A 1 93 ? 10.453 -21.391 -17.719 1 98.81 93 HIS A C 1
ATOM 702 O O . HIS A 1 93 ? 11.031 -20.812 -16.797 1 98.81 93 HIS A O 1
ATOM 708 N N . GLY A 1 94 ? 10.875 -22.5 -18.297 1 98.75 94 GLY A N 1
ATOM 709 C CA . GLY A 1 94 ? 11.938 -23.281 -17.672 1 98.75 94 GLY A CA 1
ATOM 710 C C . GLY A 1 94 ? 13.242 -22.516 -17.547 1 98.75 94 GLY A C 1
ATOM 711 O O . GLY A 1 94 ? 14.039 -22.781 -16.641 1 98.75 94 GLY A O 1
ATOM 712 N N . ASN A 1 95 ? 13.5 -21.516 -18.375 1 98.62 95 ASN A N 1
ATOM 713 C CA . ASN A 1 95 ? 14.766 -20.781 -18.344 1 98.62 95 ASN A CA 1
ATOM 714 C C . ASN A 1 95 ? 14.656 -19.516 -17.5 1 98.62 95 ASN A C 1
ATOM 716 O O . ASN A 1 95 ? 15.602 -18.719 -17.453 1 98.62 95 ASN A O 1
ATOM 720 N N . GLU A 1 96 ? 13.547 -19.219 -16.938 1 98.75 96 GLU A N 1
ATOM 721 C CA . GLU A 1 96 ? 13.352 -18.156 -15.961 1 98.75 96 GLU A CA 1
ATOM 722 C C . GLU A 1 96 ? 13.359 -18.688 -14.531 1 98.75 96 GLU A C 1
ATOM 724 O O . GLU A 1 96 ? 12.32 -19.078 -14.008 1 98.75 96 GLU A O 1
ATOM 729 N N . VAL A 1 97 ? 14.477 -18.594 -13.883 1 98.75 97 VAL A N 1
ATOM 730 C CA . VAL A 1 97 ? 14.805 -19.578 -12.859 1 98.75 97 VAL A CA 1
ATOM 731 C C . VAL A 1 97 ? 14.711 -18.938 -11.477 1 98.75 97 VAL A C 1
ATOM 733 O O . VAL A 1 97 ? 14.688 -19.625 -10.461 1 98.75 97 VAL A O 1
ATOM 736 N N . ILE A 1 98 ? 14.633 -17.625 -11.406 1 98.81 98 ILE A N 1
ATOM 737 C CA . ILE A 1 98 ? 14.766 -16.984 -10.109 1 98.81 98 ILE A CA 1
ATOM 738 C C . ILE A 1 98 ? 13.547 -17.297 -9.242 1 98.81 98 ILE A C 1
ATOM 740 O O . ILE A 1 98 ? 13.688 -17.547 -8.039 1 98.81 98 ILE A O 1
ATOM 744 N N . GLY A 1 99 ? 12.359 -17.328 -9.859 1 98.62 99 GLY A N 1
ATOM 745 C CA . GLY A 1 99 ? 11.164 -17.688 -9.109 1 98.62 99 GLY A CA 1
ATOM 746 C C . GLY A 1 99 ? 11.281 -19.031 -8.43 1 98.62 99 GLY A C 1
ATOM 747 O O . GLY A 1 99 ? 10.828 -19.203 -7.297 1 98.62 99 GLY A O 1
ATOM 748 N N . ARG A 1 100 ? 11.898 -19.938 -9.133 1 98.12 100 ARG A N 1
ATOM 749 C CA . ARG A 1 100 ? 12.141 -21.297 -8.633 1 98.12 100 ARG A CA 1
ATOM 750 C C . ARG A 1 100 ? 12.953 -21.266 -7.344 1 98.12 100 ARG A C 1
ATOM 752 O O . ARG A 1 100 ? 12.547 -21.844 -6.332 1 98.12 100 ARG A O 1
ATOM 759 N N . GLU A 1 101 ? 14.008 -20.547 -7.301 1 98.69 101 GLU A N 1
ATOM 760 C CA . GLU A 1 101 ? 14.945 -20.547 -6.188 1 98.69 101 GLU A CA 1
ATOM 761 C C . GLU A 1 101 ? 14.43 -19.688 -5.035 1 98.69 101 GLU A C 1
ATOM 763 O O . GLU A 1 101 ? 14.562 -20.062 -3.867 1 98.69 101 GLU A O 1
ATOM 768 N N . VAL A 1 102 ? 13.812 -18.562 -5.367 1 98.75 102 VAL A N 1
ATOM 769 C CA . VAL A 1 102 ? 13.32 -17.688 -4.316 1 98.75 102 VAL A CA 1
ATOM 770 C C . VAL A 1 102 ? 12.156 -18.344 -3.58 1 98.75 102 VAL A C 1
ATOM 772 O O . VAL A 1 102 ? 12 -18.172 -2.369 1 98.75 102 VAL A O 1
ATOM 775 N N . LEU A 1 103 ? 11.414 -19.188 -4.238 1 98.88 103 LEU A N 1
ATOM 776 C CA . LEU A 1 103 ? 10.289 -19.859 -3.598 1 98.88 103 LEU A CA 1
ATOM 777 C C . LEU A 1 103 ? 10.773 -20.938 -2.631 1 98.88 103 LEU A C 1
ATOM 779 O O . LEU A 1 103 ? 10.141 -21.172 -1.6 1 98.88 103 LEU A O 1
ATOM 783 N N . LEU A 1 104 ? 11.914 -21.578 -2.943 1 98.75 104 LEU A N 1
ATOM 784 C CA . LEU A 1 104 ? 12.531 -22.484 -1.979 1 98.75 104 LEU A CA 1
ATOM 785 C C . LEU A 1 104 ? 12.953 -21.734 -0.721 1 98.75 104 LEU A C 1
ATOM 787 O O . LEU A 1 104 ? 12.68 -22.172 0.396 1 98.75 104 LEU A O 1
ATOM 791 N N . GLN A 1 105 ? 13.57 -20.594 -0.94 1 98.69 105 GLN A N 1
ATOM 792 C CA . GLN A 1 105 ? 13.984 -19.766 0.184 1 98.69 105 GLN A CA 1
ATOM 793 C C . GLN A 1 105 ? 12.781 -19.281 0.986 1 98.69 105 GLN A C 1
ATOM 795 O O . GLN A 1 105 ? 12.844 -19.188 2.213 1 98.69 105 GLN A O 1
ATOM 800 N N . TYR A 1 106 ? 11.734 -18.938 0.291 1 98.69 106 TYR A N 1
ATOM 801 C CA . TYR A 1 106 ? 10.516 -18.469 0.944 1 98.69 106 TYR A CA 1
ATOM 802 C C . TYR A 1 106 ? 9.906 -19.547 1.829 1 98.69 106 TYR A C 1
ATOM 804 O O . TYR A 1 106 ? 9.484 -19.266 2.955 1 98.69 106 TYR A O 1
ATOM 812 N N . ALA A 1 107 ? 9.898 -20.781 1.335 1 98.81 107 ALA A N 1
ATOM 813 C CA . ALA A 1 107 ? 9.422 -21.906 2.146 1 98.81 107 ALA A CA 1
ATOM 814 C C . ALA A 1 107 ? 10.234 -22.031 3.43 1 98.81 107 ALA A C 1
ATOM 816 O O . ALA A 1 107 ? 9.672 -22.156 4.52 1 98.81 107 ALA A O 1
ATOM 817 N N . GLU A 1 108 ? 11.5 -22.016 3.258 1 98.44 108 GLU A N 1
ATOM 818 C CA . GLU A 1 108 ? 12.367 -22.078 4.426 1 98.44 108 GLU A CA 1
ATOM 819 C C . GLU A 1 108 ? 12.086 -20.938 5.395 1 98.44 108 GLU A C 1
ATOM 821 O O . GLU A 1 108 ? 12.016 -21.141 6.605 1 98.44 108 GLU A O 1
ATOM 826 N N . TYR A 1 109 ? 11.945 -19.75 4.867 1 97.94 109 TYR A N 1
ATOM 827 C CA . TYR A 1 109 ? 11.711 -18.578 5.688 1 97.94 109 TYR A CA 1
ATOM 828 C C . TYR A 1 109 ? 10.445 -18.734 6.527 1 97.94 109 TYR A C 1
ATOM 830 O O . TYR A 1 109 ? 10.461 -18.484 7.73 1 97.94 109 TYR A O 1
ATOM 838 N N . LEU A 1 110 ? 9.367 -19.125 5.879 1 98.62 110 LEU A N 1
ATOM 839 C CA . LEU A 1 110 ? 8.109 -19.297 6.594 1 98.62 110 LEU A CA 1
ATOM 840 C C . LEU A 1 110 ? 8.258 -20.312 7.727 1 98.62 110 LEU A C 1
ATOM 842 O O . LEU A 1 110 ? 7.812 -20.062 8.852 1 98.62 110 LEU A O 1
ATOM 846 N N . LEU A 1 111 ? 8.914 -21.391 7.438 1 98.56 111 LEU A N 1
ATOM 847 C CA . LEU A 1 111 ? 9.047 -22.469 8.398 1 98.56 111 LEU A CA 1
ATOM 848 C C . LEU A 1 111 ? 9.984 -22.078 9.539 1 98.56 111 LEU A C 1
ATOM 850 O O . LEU A 1 111 ? 9.648 -22.266 10.711 1 98.56 111 LEU A O 1
ATOM 854 N N . ALA A 1 112 ? 11.094 -21.5 9.195 1 97.56 112 ALA A N 1
ATOM 855 C CA . ALA A 1 112 ? 12.102 -21.125 10.188 1 97.56 112 ALA A CA 1
ATOM 856 C C . ALA A 1 112 ? 11.594 -20 11.078 1 97.56 112 ALA A C 1
ATOM 858 O O . ALA A 1 112 ? 11.992 -19.891 12.234 1 97.56 112 ALA A O 1
ATOM 859 N N . SER A 1 113 ? 10.695 -19.219 10.562 1 97.31 113 SER A N 1
ATOM 860 C CA . SER A 1 113 ? 10.258 -18.016 11.266 1 97.31 113 SER A CA 1
ATOM 861 C C . SER A 1 113 ? 8.977 -18.281 12.047 1 97.31 113 SER A C 1
ATOM 863 O O . SER A 1 113 ? 8.508 -17.406 12.797 1 97.31 113 SER A O 1
ATOM 865 N N . TYR A 1 114 ? 8.352 -19.391 11.922 1 97.75 114 TYR A N 1
ATOM 866 C CA . TYR A 1 114 ? 7.035 -19.641 12.492 1 97.75 114 TYR A CA 1
ATOM 867 C C . TYR A 1 114 ? 7.027 -19.391 13.992 1 97.75 114 TYR A C 1
ATOM 869 O O . TYR A 1 114 ? 6.082 -18.812 14.531 1 97.75 114 TYR A O 1
ATOM 877 N N . ASN A 1 115 ? 8.07 -19.719 14.766 1 96.38 115 ASN A N 1
ATOM 878 C CA . ASN A 1 115 ? 8.07 -19.594 16.219 1 96.38 115 ASN A CA 1
ATOM 879 C C . ASN A 1 115 ? 8.812 -18.328 16.672 1 96.38 115 ASN A C 1
ATOM 881 O O . ASN A 1 115 ? 8.867 -18.031 17.859 1 96.38 115 ASN A O 1
ATOM 885 N N . THR A 1 116 ? 9.359 -17.594 15.711 1 95.88 116 THR A N 1
ATOM 886 C CA . THR A 1 116 ? 10.203 -16.484 16.125 1 95.88 116 THR A CA 1
ATOM 887 C C . THR A 1 116 ? 9.648 -15.164 15.609 1 95.88 116 THR A C 1
ATOM 889 O O . THR A 1 116 ? 10.102 -14.094 16.016 1 95.88 116 THR A O 1
ATOM 892 N N . ASN A 1 117 ? 8.773 -15.289 14.719 1 95.19 117 ASN A N 1
ATOM 893 C CA . ASN A 1 117 ? 8.156 -14.102 14.141 1 95.19 117 ASN A CA 1
ATOM 894 C C . ASN A 1 117 ? 6.637 -14.148 14.281 1 95.19 117 ASN A C 1
ATOM 896 O O . ASN A 1 117 ? 5.973 -14.961 13.641 1 95.19 117 ASN A O 1
ATOM 900 N N . ASP A 1 118 ? 6.055 -13.156 15.008 1 93.81 118 ASP A N 1
ATOM 901 C CA . ASP A 1 118 ? 4.633 -13.164 15.336 1 93.81 118 ASP A CA 1
ATOM 902 C C . ASP A 1 118 ? 3.781 -13 14.078 1 93.81 118 ASP A C 1
ATOM 904 O O . ASP A 1 118 ? 2.703 -13.586 13.969 1 93.81 118 ASP A O 1
ATOM 908 N N . ASP A 1 119 ? 4.25 -12.227 13.172 1 93.75 119 ASP A N 1
ATOM 909 C CA . ASP A 1 119 ? 3.492 -12.008 11.945 1 93.75 119 ASP A CA 1
ATOM 910 C C . ASP A 1 119 ? 3.436 -13.281 11.102 1 93.75 119 ASP A C 1
ATOM 912 O O . ASP A 1 119 ? 2.385 -13.617 10.555 1 93.75 119 ASP A O 1
ATOM 916 N N . VAL A 1 120 ? 4.555 -13.992 11.008 1 97.81 120 VAL A N 1
ATOM 917 C CA . VAL A 1 120 ? 4.602 -15.234 10.242 1 97.81 120 VAL A CA 1
ATOM 918 C C . VAL A 1 120 ? 3.736 -16.297 10.922 1 97.81 120 VAL A C 1
ATOM 920 O O . VAL A 1 120 ? 2.988 -17.016 10.258 1 97.81 120 VAL A O 1
ATOM 923 N N . LYS A 1 121 ? 3.83 -16.328 12.219 1 98.06 121 LYS A N 1
ATOM 924 C CA . LYS A 1 121 ? 3.016 -17.281 12.969 1 98.06 121 LYS A CA 1
ATOM 925 C C . LYS A 1 121 ? 1.529 -17.062 12.711 1 98.06 121 LYS A C 1
ATOM 927 O O . LYS A 1 121 ? 0.805 -18 12.359 1 98.06 121 LYS A O 1
ATOM 932 N N . LYS A 1 122 ? 1.139 -15.82 12.891 1 97.25 122 LYS A N 1
ATOM 933 C CA . LYS A 1 122 ? -0.267 -15.5 12.664 1 97.25 122 LYS A CA 1
ATOM 934 C C . LYS A 1 122 ? -0.688 -15.836 11.234 1 97.25 122 LYS A C 1
ATOM 936 O O . LYS A 1 122 ? -1.755 -16.406 11.016 1 97.25 122 LYS A O 1
ATOM 941 N N . PHE A 1 123 ? 0.117 -15.508 10.32 1 98.31 123 PHE A N 1
ATOM 942 C CA . PHE A 1 123 ? -0.18 -15.758 8.914 1 98.31 123 PHE A CA 1
ATOM 943 C C . PHE A 1 123 ? -0.39 -17.25 8.664 1 98.31 123 PHE A C 1
ATOM 945 O O . PHE A 1 123 ? -1.39 -17.641 8.062 1 98.31 123 PHE A O 1
ATOM 952 N N . LEU A 1 124 ? 0.49 -18.062 9.172 1 98.75 124 LEU A N 1
ATOM 953 C CA . LEU A 1 124 ? 0.418 -19.5 8.922 1 98.75 124 LEU A CA 1
ATOM 954 C C . LEU A 1 124 ? -0.688 -20.141 9.75 1 98.75 124 LEU A C 1
ATOM 956 O O . LEU A 1 124 ? -1.197 -21.219 9.391 1 98.75 124 LEU A O 1
ATOM 960 N N . ASP A 1 125 ? -1.064 -19.531 10.828 1 98.38 125 ASP A N 1
ATOM 961 C CA . ASP A 1 125 ? -2.166 -20.047 11.633 1 98.38 125 ASP A CA 1
ATOM 962 C C . ASP A 1 125 ? -3.506 -19.844 10.93 1 98.38 125 ASP A C 1
ATOM 964 O O . ASP A 1 125 ? -4.449 -20.609 11.141 1 98.38 125 ASP A O 1
ATOM 968 N N . PHE A 1 126 ? -3.5 -18.859 10.047 1 98 126 PHE A N 1
ATOM 969 C CA . PHE A 1 126 ? -4.793 -18.516 9.469 1 98 126 PHE A CA 1
ATOM 970 C C . PHE A 1 126 ? -4.789 -18.719 7.965 1 98 126 PHE A C 1
ATOM 972 O O . PHE A 1 126 ? -5.75 -18.375 7.277 1 98 126 PHE A O 1
ATOM 979 N N . THR A 1 127 ? -3.756 -19.281 7.406 1 98.62 127 THR A N 1
ATOM 980 C CA . THR A 1 127 ? -3.623 -19.484 5.965 1 98.62 127 THR A CA 1
ATOM 981 C C . THR A 1 127 ? -2.912 -20.797 5.664 1 98.62 127 THR A C 1
ATOM 983 O O . THR A 1 127 ? -2.025 -21.219 6.41 1 98.62 127 THR A O 1
ATOM 986 N N . ARG A 1 128 ? -3.307 -21.484 4.707 1 98.75 128 ARG A N 1
ATOM 987 C CA . ARG A 1 128 ? -2.541 -22.594 4.148 1 98.75 128 ARG A CA 1
ATOM 988 C C . ARG A 1 128 ? -1.848 -22.172 2.852 1 98.75 128 ARG A C 1
ATOM 990 O O . ARG A 1 128 ? -2.504 -21.766 1.896 1 98.75 128 ARG A O 1
ATOM 997 N N . VAL A 1 129 ? -0.537 -22.266 2.812 1 98.94 129 VAL A N 1
ATOM 998 C CA . VAL A 1 129 ? 0.29 -21.797 1.706 1 98.94 129 VAL A CA 1
ATOM 999 C C . VAL A 1 129 ? 0.759 -22.984 0.87 1 98.94 129 VAL A C 1
ATOM 1001 O O . VAL A 1 129 ? 1.271 -23.969 1.411 1 98.94 129 VAL A O 1
ATOM 1004 N N . HIS A 1 130 ? 0.556 -22.953 -0.425 1 98.94 130 HIS A N 1
ATOM 1005 C CA . HIS A 1 130 ? 1.062 -23.953 -1.355 1 98.94 130 HIS A CA 1
ATOM 1006 C C . HIS A 1 130 ? 2.129 -23.359 -2.273 1 98.94 130 HIS A C 1
ATOM 1008 O O . HIS A 1 130 ? 1.933 -22.297 -2.854 1 98.94 130 HIS A O 1
ATOM 1014 N N . ILE A 1 131 ? 3.258 -24.094 -2.383 1 98.94 131 ILE A N 1
ATOM 1015 C CA . ILE A 1 131 ? 4.355 -23.609 -3.215 1 98.94 131 ILE A CA 1
ATOM 1016 C C . ILE A 1 131 ? 4.742 -24.672 -4.23 1 98.94 131 ILE A C 1
ATOM 1018 O O . ILE A 1 131 ? 5.086 -25.797 -3.859 1 98.94 131 ILE A O 1
ATOM 1022 N N . LEU A 1 132 ? 4.594 -24.359 -5.473 1 98.94 132 LEU A N 1
ATOM 1023 C CA . LEU A 1 132 ? 5.125 -25.141 -6.586 1 98.94 132 LEU A CA 1
ATOM 1024 C C . LEU A 1 132 ? 6.332 -24.438 -7.207 1 98.94 132 LEU A C 1
ATOM 1026 O O . LEU A 1 132 ? 6.18 -23.594 -8.086 1 98.94 132 LEU A O 1
ATOM 1030 N N . PRO A 1 133 ? 7.504 -24.812 -6.863 1 98.81 133 PRO A N 1
ATOM 1031 C CA . PRO A 1 133 ? 8.672 -24.047 -7.301 1 98.81 133 PRO A CA 1
ATOM 1032 C C . PRO A 1 133 ? 8.953 -24.203 -8.797 1 98.81 133 PRO A C 1
ATOM 1034 O O . PRO A 1 133 ? 9.578 -23.328 -9.398 1 98.81 133 PRO A O 1
ATOM 1037 N N . SER A 1 134 ? 8.5 -25.328 -9.359 1 98.81 134 SER A N 1
ATOM 1038 C CA . SER A 1 134 ? 8.82 -25.531 -10.773 1 98.81 134 SER A CA 1
ATOM 1039 C C . SER A 1 134 ? 7.656 -26.172 -11.516 1 98.81 134 SER A C 1
ATOM 1041 O O . SER A 1 134 ? 7.363 -27.359 -11.312 1 98.81 134 SER A O 1
ATOM 1043 N N . MET A 1 135 ? 7.086 -25.453 -12.414 1 98.81 135 MET A N 1
ATOM 1044 C CA . MET A 1 135 ? 6.004 -25.953 -13.258 1 98.81 135 MET A CA 1
ATOM 1045 C C . MET A 1 135 ? 6.551 -26.594 -14.523 1 98.81 135 MET A C 1
ATOM 1047 O O . MET A 1 135 ? 5.875 -27.406 -15.156 1 98.81 135 MET A O 1
ATOM 1051 N N . ASN A 1 136 ? 7.754 -26.25 -14.914 1 98.88 136 ASN A N 1
ATOM 1052 C CA . ASN A 1 136 ? 8.422 -26.75 -16.109 1 98.88 136 ASN A CA 1
ATOM 1053 C C . ASN A 1 136 ? 9.828 -27.25 -15.805 1 98.88 136 ASN A C 1
ATOM 1055 O O . ASN A 1 136 ? 10.805 -26.719 -16.344 1 98.88 136 ASN A O 1
ATOM 1059 N N . PRO A 1 137 ? 9.898 -28.312 -15 1 98.81 137 PRO A N 1
ATOM 1060 C CA . PRO A 1 137 ? 11.219 -28.828 -14.641 1 98.81 137 PRO A CA 1
ATOM 1061 C C . PRO A 1 137 ? 12.016 -29.312 -15.852 1 98.81 137 PRO A C 1
ATOM 1063 O O . PRO A 1 137 ? 13.25 -29.266 -15.844 1 98.81 137 PRO A O 1
ATOM 1066 N N . ASP A 1 138 ? 11.344 -29.797 -16.922 1 98.81 138 ASP A N 1
ATOM 1067 C CA . ASP A 1 138 ? 12.039 -30.234 -18.125 1 98.81 138 ASP A CA 1
ATOM 1068 C C . ASP A 1 138 ? 12.766 -29.078 -18.797 1 98.81 138 ASP A C 1
ATOM 1070 O O . ASP A 1 138 ? 13.922 -29.219 -19.203 1 98.81 138 ASP A O 1
ATOM 1074 N N . GLY A 1 139 ? 12.047 -27.969 -18.906 1 98.75 139 GLY A N 1
ATOM 1075 C CA . GLY A 1 139 ? 12.68 -26.781 -19.453 1 98.75 139 GLY A CA 1
ATOM 1076 C C . GLY A 1 139 ? 13.852 -26.297 -18.625 1 98.75 139 GLY A C 1
ATOM 1077 O O . GLY A 1 139 ? 14.867 -25.859 -19.172 1 98.75 139 GLY A O 1
ATOM 1078 N N . PHE A 1 140 ? 13.734 -26.328 -17.328 1 98.81 140 PHE A N 1
ATOM 1079 C CA . PHE A 1 140 ? 14.82 -25.922 -16.453 1 98.81 140 PHE A CA 1
ATOM 1080 C C . PHE A 1 140 ? 16.078 -26.734 -16.734 1 98.81 140 PHE A C 1
ATOM 1082 O O . PHE A 1 140 ? 17.172 -26.172 -16.828 1 98.81 140 PHE A O 1
ATOM 1089 N N . GLU A 1 141 ? 15.938 -28.062 -16.875 1 98.56 141 GLU A N 1
ATOM 1090 C CA . GLU A 1 141 ? 17.078 -28.953 -17.062 1 98.56 141 GLU A CA 1
ATOM 1091 C C . GLU A 1 141 ? 17.812 -28.656 -18.375 1 98.56 141 GLU A C 1
ATOM 1093 O O . GLU A 1 141 ? 18.984 -29 -18.531 1 98.56 141 GLU A O 1
ATOM 1098 N N . LYS A 1 142 ? 17.141 -28 -19.281 1 98.12 142 LYS A N 1
ATOM 1099 C CA . LYS A 1 142 ? 17.734 -27.672 -20.578 1 98.12 142 LYS A CA 1
ATOM 1100 C C . LYS A 1 142 ? 18.344 -26.266 -20.562 1 98.12 142 LYS A C 1
ATOM 1102 O O . LYS A 1 142 ? 19.078 -25.906 -21.484 1 98.12 142 LYS A O 1
ATOM 1107 N N . SER A 1 143 ? 18 -25.484 -19.562 1 98.25 143 SER A N 1
ATOM 1108 C CA . SER A 1 143 ? 18.438 -24.094 -19.469 1 98.25 143 SER A CA 1
ATOM 1109 C C . SER A 1 143 ? 19.891 -23.984 -19.062 1 98.25 143 SER A C 1
ATOM 1111 O O . SER A 1 143 ? 20.453 -24.938 -18.5 1 98.25 143 SER A O 1
ATOM 1113 N N . ILE A 1 144 ? 20.516 -22.812 -19.359 1 97.81 144 ILE A N 1
ATOM 1114 C CA . ILE A 1 144 ? 21.938 -22.641 -19.109 1 97.81 144 ILE A CA 1
ATOM 1115 C C . ILE A 1 144 ? 22.172 -21.406 -18.25 1 97.81 144 ILE A C 1
ATOM 1117 O O . ILE A 1 144 ? 21.734 -20.297 -18.609 1 97.81 144 ILE A O 1
ATOM 1121 N N . GLU A 1 145 ? 22.844 -21.578 -17.141 1 97.75 145 GLU A N 1
ATOM 1122 C CA . GLU A 1 145 ? 23.203 -20.484 -16.25 1 97.75 145 GLU A CA 1
ATOM 1123 C C . GLU A 1 145 ? 23.984 -19.406 -16.984 1 97.75 145 GLU A C 1
ATOM 1125 O O . GLU A 1 145 ? 24.891 -19.703 -17.766 1 97.75 145 GLU A O 1
ATOM 1130 N N . GLY A 1 146 ? 23.641 -18.172 -16.734 1 97.56 146 GLY A N 1
ATOM 1131 C CA . GLY A 1 146 ? 24.328 -17.062 -17.344 1 97.56 146 GLY A CA 1
ATOM 1132 C C . GLY A 1 146 ? 23.609 -16.531 -18.578 1 97.56 146 GLY A C 1
ATOM 1133 O O . GLY A 1 146 ? 23.891 -15.414 -19.031 1 97.56 146 GLY A O 1
ATOM 1134 N N . GLN A 1 147 ? 22.656 -17.312 -19.125 1 97.5 147 GLN A N 1
ATOM 1135 C CA . GLN A 1 147 ? 21.906 -16.859 -20.281 1 97.5 147 GLN A CA 1
ATOM 1136 C C . GLN A 1 147 ? 20.75 -15.945 -19.875 1 97.5 147 GLN A C 1
ATOM 1138 O O . GLN A 1 147 ? 19.719 -16.422 -19.391 1 97.5 147 GLN A O 1
ATOM 1143 N N . CYS A 1 148 ? 20.906 -14.742 -20.188 1 96.69 148 CYS A N 1
ATOM 1144 C CA . CYS A 1 148 ? 19.953 -13.742 -19.703 1 96.69 148 CYS A CA 1
ATOM 1145 C C . CYS A 1 148 ? 18.812 -13.555 -20.688 1 96.69 148 CYS A C 1
ATOM 1147 O O . CYS A 1 148 ? 17.781 -12.969 -20.344 1 96.69 148 CYS A O 1
ATOM 1149 N N . SER A 1 149 ? 19.062 -14.008 -21.844 1 94.06 149 SER A N 1
ATOM 1150 C CA . SER A 1 149 ? 18.062 -13.914 -22.891 1 94.06 149 SER A CA 1
ATOM 1151 C C . SER A 1 149 ? 17.953 -15.211 -23.688 1 94.06 149 SER A C 1
ATOM 1153 O O . SER A 1 149 ? 18.594 -16.203 -23.328 1 94.06 149 SER A O 1
ATOM 1155 N N . GLY A 1 150 ? 17.047 -15.242 -24.594 1 92.06 150 GLY A N 1
ATOM 1156 C CA . GLY A 1 150 ? 16.938 -16.406 -25.453 1 92.06 150 GLY A CA 1
ATOM 1157 C C . GLY A 1 150 ? 15.773 -17.312 -25.078 1 92.06 150 GLY A C 1
ATOM 1158 O O . GLY A 1 150 ? 15.031 -17.016 -24.141 1 92.06 150 GLY A O 1
ATOM 1159 N N . LEU A 1 151 ? 15.695 -18.5 -25.797 1 95.06 151 LEU A N 1
ATOM 1160 C CA . LEU A 1 151 ? 14.5 -19.312 -25.672 1 95.06 151 LEU A CA 1
ATOM 1161 C C . LEU A 1 151 ? 14.852 -20.719 -25.188 1 95.06 151 LEU A C 1
ATOM 1163 O O . LEU A 1 151 ? 13.961 -21.5 -24.828 1 95.06 151 LEU A O 1
ATOM 1167 N N . LEU A 1 152 ? 16.156 -20.984 -25.125 1 96.31 152 LEU A N 1
ATOM 1168 C CA . LEU A 1 152 ? 16.531 -22.328 -24.703 1 96.31 152 LEU A CA 1
ATOM 1169 C C . LEU A 1 152 ? 16 -22.609 -23.297 1 96.31 152 LEU A C 1
ATOM 1171 O O . LEU A 1 152 ? 16.312 -21.891 -22.344 1 96.31 152 LEU A O 1
ATOM 1175 N N . GLY A 1 153 ? 15.18 -23.656 -23.156 1 97.75 153 GLY A N 1
ATOM 1176 C CA . GLY A 1 153 ? 14.633 -24.047 -21.875 1 97.75 153 GLY A CA 1
ATOM 1177 C C . GLY A 1 153 ? 13.312 -23.375 -21.547 1 97.75 153 GLY A C 1
ATOM 1178 O O . GLY A 1 153 ? 12.648 -23.734 -20.578 1 97.75 153 GLY A O 1
ATOM 1179 N N . ARG A 1 154 ? 12.922 -22.375 -22.344 1 98.25 154 ARG A N 1
ATOM 1180 C CA . ARG A 1 154 ? 11.68 -21.656 -22.094 1 98.25 154 ARG A CA 1
ATOM 1181 C C . ARG A 1 154 ? 10.477 -22.594 -22.172 1 98.25 154 ARG A C 1
ATOM 1183 O O . ARG A 1 154 ? 9.594 -22.531 -21.312 1 98.25 154 ARG A O 1
ATOM 1190 N N . TYR A 1 155 ? 10.477 -23.469 -23.125 1 98.31 155 TYR A N 1
ATOM 1191 C CA . TYR A 1 155 ? 9.352 -24.328 -23.469 1 98.31 155 TYR A CA 1
ATOM 1192 C C . TYR A 1 155 ? 9.414 -25.656 -22.719 1 98.31 155 TYR A C 1
ATOM 1194 O O . TYR A 1 155 ? 10.445 -25.984 -22.125 1 98.31 155 TYR A O 1
ATOM 1202 N N . ASN A 1 156 ? 8.281 -26.328 -22.672 1 98.19 156 ASN A N 1
ATOM 1203 C CA . ASN A 1 156 ? 8.32 -27.688 -22.125 1 98.19 156 ASN A CA 1
ATOM 1204 C C . ASN A 1 156 ? 8.906 -28.672 -23.109 1 98.19 156 ASN A C 1
ATOM 1206 O O . ASN A 1 156 ? 9.43 -28.281 -24.156 1 98.19 156 ASN A O 1
ATOM 1210 N N . THR A 1 157 ? 8.883 -29.953 -22.766 1 97.62 157 THR A N 1
ATOM 1211 C CA . THR A 1 157 ? 9.531 -30.984 -23.562 1 97.62 157 THR A CA 1
ATOM 1212 C C . THR A 1 157 ? 8.953 -31.031 -24.984 1 97.62 157 THR A C 1
ATOM 1214 O O . THR A 1 157 ? 9.664 -31.359 -25.938 1 97.62 157 THR A O 1
ATOM 1217 N N . ASN A 1 158 ? 7.699 -30.625 -25.188 1 97.75 158 ASN A N 1
ATOM 1218 C CA . ASN A 1 158 ? 7.027 -30.672 -26.469 1 97.75 158 ASN A CA 1
ATOM 1219 C C . ASN A 1 158 ? 7.18 -29.359 -27.234 1 97.75 158 ASN A C 1
ATOM 1221 O O . ASN A 1 158 ? 6.555 -29.172 -28.281 1 97.75 158 ASN A O 1
ATOM 1225 N N . GLY A 1 159 ? 7.91 -28.484 -26.672 1 97.62 159 GLY A N 1
ATOM 1226 C CA . GLY A 1 159 ? 8.156 -27.219 -27.344 1 97.62 159 GLY A CA 1
ATOM 1227 C C . GLY A 1 159 ? 7.016 -26.234 -27.203 1 97.62 159 GLY A C 1
ATOM 1228 O O . GLY A 1 159 ? 6.879 -25.312 -28.016 1 97.62 159 GLY A O 1
ATOM 1229 N N . ILE A 1 160 ? 6.172 -26.406 -26.266 1 98.12 160 ILE A N 1
ATOM 1230 C CA . ILE A 1 160 ? 5.008 -25.562 -26.078 1 98.12 160 ILE A CA 1
ATOM 1231 C C . ILE A 1 160 ? 5.277 -24.578 -24.938 1 98.12 160 ILE A C 1
ATOM 1233 O O . ILE A 1 160 ? 5.824 -24.953 -23.906 1 98.12 160 ILE A O 1
ATOM 1237 N N . ASP A 1 161 ? 4.961 -23.281 -25.156 1 98.25 161 ASP A N 1
ATOM 1238 C CA . ASP A 1 161 ? 4.965 -22.281 -24.094 1 98.25 161 ASP A CA 1
ATOM 1239 C C . ASP A 1 161 ? 3.793 -22.5 -23.141 1 98.25 161 ASP A C 1
ATOM 1241 O O . ASP A 1 161 ? 2.641 -22.234 -23.484 1 98.25 161 ASP A O 1
ATOM 1245 N N . LEU A 1 162 ? 4.102 -22.844 -21.938 1 98.62 162 LEU A N 1
ATOM 1246 C CA . LEU A 1 162 ? 3.051 -23.234 -21 1 98.62 162 LEU A CA 1
ATOM 1247 C C . LEU A 1 162 ? 2.193 -22.047 -20.609 1 98.62 162 LEU A C 1
ATOM 1249 O O . LEU A 1 162 ? 1.035 -22.203 -20.219 1 98.62 162 LEU A O 1
ATOM 1253 N N . ASN A 1 163 ? 2.74 -20.797 -20.656 1 98.44 163 ASN A N 1
ATOM 1254 C CA . ASN A 1 163 ? 1.947 -19.609 -20.344 1 98.44 163 ASN A CA 1
ATOM 1255 C C . ASN A 1 163 ? 1.166 -19.125 -21.562 1 98.44 163 ASN A C 1
ATOM 1257 O O . ASN A 1 163 ? 0.795 -17.953 -21.641 1 98.44 163 ASN A O 1
ATOM 1261 N N . ARG A 1 164 ? 0.935 -19.938 -22.5 1 97.75 164 ARG A N 1
ATOM 1262 C CA . ARG A 1 164 ? 0.073 -19.734 -23.656 1 97.75 164 ARG A CA 1
ATOM 1263 C C . ARG A 1 164 ? -0.786 -20.953 -23.938 1 97.75 164 ARG A C 1
ATOM 1265 O O . ARG A 1 164 ? -1.349 -21.094 -25.016 1 97.75 164 ARG A O 1
ATOM 1272 N N . ASP A 1 165 ? -0.831 -21.797 -22.922 1 98.19 165 ASP A N 1
ATOM 1273 C CA . ASP A 1 165 ? -1.445 -23.109 -23.141 1 98.19 165 ASP A CA 1
ATOM 1274 C C . ASP A 1 165 ? -2.732 -23.25 -22.344 1 98.19 165 ASP A C 1
ATOM 1276 O O . ASP A 1 165 ? -3.361 -24.312 -22.359 1 98.19 165 ASP A O 1
ATOM 1280 N N . PHE A 1 166 ? -3.186 -22.297 -21.609 1 97.88 166 PHE A N 1
ATOM 1281 C CA . PHE A 1 166 ? -4.43 -22.359 -20.859 1 97.88 166 PHE A CA 1
ATOM 1282 C C . PHE A 1 166 ? -5.609 -21.922 -21.719 1 97.88 166 PHE A C 1
ATOM 1284 O O . PHE A 1 166 ? -5.441 -21.188 -22.688 1 97.88 166 PHE A O 1
ATOM 1291 N N . PRO A 1 167 ? -6.824 -22.438 -21.391 1 96.44 167 PRO A N 1
ATOM 1292 C CA . PRO A 1 167 ? -7.988 -21.891 -22.094 1 96.44 167 PRO A CA 1
ATOM 1293 C C . PRO A 1 167 ? -8.102 -20.375 -21.953 1 96.44 167 PRO A C 1
ATOM 1295 O O . PRO A 1 167 ? -7.926 -19.844 -20.844 1 96.44 167 PRO A O 1
ATOM 1298 N N . ASP A 1 168 ? -8.336 -19.734 -23.047 1 96 168 ASP A N 1
ATOM 1299 C CA . ASP A 1 168 ? -8.383 -18.281 -23.062 1 96 168 ASP A CA 1
ATOM 1300 C C . ASP A 1 168 ? -9.82 -17.781 -22.953 1 96 168 ASP A C 1
ATOM 1302 O O . ASP A 1 168 ? -10.727 -18.328 -23.594 1 96 168 ASP A O 1
ATOM 1306 N N . TYR A 1 169 ? -10.031 -16.766 -22.25 1 92.62 169 TYR A N 1
ATOM 1307 C CA . TYR A 1 169 ? -11.352 -16.188 -22.016 1 92.62 169 TYR A CA 1
ATOM 1308 C C . TYR A 1 169 ? -11.883 -15.5 -23.266 1 92.62 169 TYR A C 1
ATOM 1310 O O . TYR A 1 169 ? -13.055 -15.648 -23.625 1 92.62 169 TYR A O 1
ATOM 1318 N N . PHE A 1 170 ? -11.062 -14.789 -23.969 1 94.56 170 PHE A N 1
ATOM 1319 C CA . PHE A 1 170 ? -11.477 -13.969 -25.109 1 94.56 170 PHE A CA 1
ATOM 1320 C C . PHE A 1 170 ? -11.469 -14.789 -26.391 1 94.56 170 PHE A C 1
ATOM 1322 O O . PHE A 1 170 ? -12.219 -14.492 -27.328 1 94.56 170 PHE A O 1
ATOM 1329 N N . GLN A 1 171 ? -10.586 -15.75 -26.391 1 94 171 GLN A N 1
ATOM 1330 C CA . GLN A 1 171 ? -10.445 -16.625 -27.547 1 94 171 GLN A CA 1
ATOM 1331 C C . GLN A 1 171 ? -10.461 -18.094 -27.141 1 94 171 GLN A C 1
ATOM 1333 O O . GLN A 1 171 ? -9.445 -18.781 -27.25 1 94 171 GLN A O 1
ATOM 1338 N N . PRO A 1 172 ? -11.609 -18.547 -26.875 1 91.12 172 PRO A N 1
ATOM 1339 C CA . PRO A 1 172 ? -11.695 -19.953 -26.453 1 91.12 172 PRO A CA 1
ATOM 1340 C C . PRO A 1 172 ? -11.305 -20.922 -27.562 1 91.12 172 PRO A C 1
ATOM 1342 O O . PRO A 1 172 ? -11.5 -20.641 -28.75 1 91.12 172 PRO A O 1
ATOM 1345 N N . ASP A 1 173 ? -10.602 -21.953 -27.172 1 90.19 173 ASP A N 1
ATOM 1346 C CA . ASP A 1 173 ? -10.211 -23.016 -28.109 1 90.19 173 ASP A CA 1
ATOM 1347 C C . ASP A 1 173 ? -10.375 -24.391 -27.469 1 90.19 173 ASP A C 1
ATOM 1349 O O . ASP A 1 173 ? -10.602 -24.5 -26.266 1 90.19 173 ASP A O 1
ATOM 1353 N N . ASP A 1 174 ? -10.359 -25.391 -28.312 1 89.56 174 ASP A N 1
ATOM 1354 C CA . ASP A 1 174 ? -10.5 -26.766 -27.844 1 89.56 174 ASP A CA 1
ATOM 1355 C C . ASP A 1 174 ? -9.203 -27.562 -28.047 1 89.56 174 ASP A C 1
ATOM 1357 O O . ASP A 1 174 ? -9.234 -28.781 -28.203 1 89.56 174 ASP A O 1
ATOM 1361 N N . GLU A 1 175 ? -8.219 -26.844 -28 1 90.75 175 GLU A N 1
ATOM 1362 C CA . GLU A 1 175 ? -6.934 -27.516 -28.188 1 90.75 175 GLU A CA 1
ATOM 1363 C C . GLU A 1 175 ? -6.582 -28.391 -26.984 1 90.75 175 GLU A C 1
ATOM 1365 O O . GLU A 1 175 ? -6.973 -28.094 -25.859 1 90.75 175 GLU A O 1
ATOM 1370 N N . GLU A 1 176 ? -5.941 -29.484 -27.281 1 94.12 176 GLU A N 1
ATOM 1371 C CA . GLU A 1 176 ? -5.434 -30.312 -26.188 1 94.12 176 GLU A CA 1
ATOM 1372 C C . GLU A 1 176 ? -4.355 -29.594 -25.391 1 94.12 176 GLU A C 1
ATOM 1374 O O . GLU A 1 176 ? -3.484 -28.938 -25.984 1 94.12 176 GLU A O 1
ATOM 1379 N N . ARG A 1 177 ? -4.434 -29.688 -24.125 1 97.69 177 ARG A N 1
ATOM 1380 C CA . ARG A 1 177 ? -3.51 -28.984 -23.234 1 97.69 177 ARG A CA 1
ATOM 1381 C C . ARG A 1 177 ? -2.32 -29.875 -22.875 1 97.69 177 ARG A C 1
ATOM 1383 O O . ARG A 1 177 ? -2.439 -31.094 -22.859 1 97.69 177 ARG A O 1
ATOM 1390 N N . GLN A 1 178 ? -1.189 -29.219 -22.656 1 98.56 178 GLN A N 1
ATOM 1391 C CA . GLN A 1 178 ? -0.015 -29.938 -22.172 1 98.56 178 GLN A CA 1
ATOM 1392 C C . GLN A 1 178 ? -0.259 -30.531 -20.781 1 98.56 178 GLN A C 1
ATOM 1394 O O . GLN A 1 178 ? -1.068 -30 -20.016 1 98.56 178 GLN A O 1
ATOM 1399 N N . VAL A 1 179 ? 0.44 -31.594 -20.438 1 98.62 179 VAL A N 1
ATOM 1400 C CA . VAL A 1 179 ? 0.214 -32.344 -19.203 1 98.62 179 VAL A CA 1
ATOM 1401 C C . VAL A 1 179 ? 0.475 -31.422 -18.016 1 98.62 179 VAL A C 1
ATOM 1403 O O . VAL A 1 179 ? -0.211 -31.531 -16.984 1 98.62 179 VAL A O 1
ATOM 1406 N N . GLU A 1 180 ? 1.472 -30.562 -18.062 1 98.81 180 GLU A N 1
ATOM 1407 C CA . GLU A 1 180 ? 1.755 -29.641 -16.969 1 98.81 180 GLU A CA 1
ATOM 1408 C C . GLU A 1 180 ? 0.593 -28.672 -16.75 1 98.81 180 GLU A C 1
ATOM 1410 O O . GLU A 1 180 ? 0.207 -28.406 -15.617 1 98.81 180 GLU A O 1
ATOM 1415 N N . THR A 1 181 ? 0.075 -28.109 -17.844 1 98.69 181 THR A N 1
ATOM 1416 C CA . THR A 1 181 ? -1.073 -27.203 -17.797 1 98.69 181 THR A CA 1
ATOM 1417 C C . THR A 1 181 ? -2.283 -27.922 -17.188 1 98.69 181 THR A C 1
ATOM 1419 O O . THR A 1 181 ? -2.955 -27.375 -16.312 1 98.69 181 THR A O 1
ATOM 1422 N N . THR A 1 182 ? -2.502 -29.125 -17.656 1 98.31 182 THR A N 1
ATOM 1423 C CA . THR A 1 182 ? -3.609 -29.906 -17.141 1 98.31 182 THR A CA 1
ATOM 1424 C C . THR A 1 182 ? -3.453 -30.141 -15.641 1 98.31 182 THR A C 1
ATOM 1426 O O . THR A 1 182 ? -4.434 -30.109 -14.898 1 98.31 182 THR A O 1
ATOM 1429 N N . ALA A 1 183 ? -2.244 -30.406 -15.227 1 98.62 183 ALA A N 1
ATOM 1430 C CA . ALA A 1 183 ? -1.979 -30.609 -13.805 1 98.62 183 ALA A CA 1
ATOM 1431 C C . ALA A 1 183 ? -2.379 -29.375 -13 1 98.62 183 ALA A C 1
ATOM 1433 O O . ALA A 1 183 ? -2.992 -29.484 -11.938 1 98.62 183 ALA A O 1
ATOM 1434 N N . ILE A 1 184 ? -2.025 -28.156 -13.477 1 98.5 184 ILE A N 1
ATOM 1435 C CA . ILE A 1 184 ? -2.365 -26.922 -12.789 1 98.5 184 ILE A CA 1
ATOM 1436 C C . ILE A 1 184 ? -3.881 -26.734 -12.781 1 98.5 184 ILE A C 1
ATOM 1438 O O . ILE A 1 184 ? -4.461 -26.359 -11.758 1 98.5 184 ILE A O 1
ATOM 1442 N N . MET A 1 185 ? -4.527 -26.953 -13.93 1 97.19 185 MET A N 1
ATOM 1443 C CA . MET A 1 185 ? -5.977 -26.812 -14.023 1 97.19 185 MET A CA 1
ATOM 1444 C C . MET A 1 185 ? -6.684 -27.734 -13.039 1 97.19 185 MET A C 1
ATOM 1446 O O . MET A 1 185 ? -7.613 -27.312 -12.344 1 97.19 185 MET A O 1
ATOM 1450 N N . ASP A 1 186 ? -6.227 -29.016 -12.961 1 97 186 ASP A N 1
ATOM 1451 C CA . ASP A 1 186 ? -6.809 -29.969 -12.031 1 97 186 ASP A CA 1
ATOM 1452 C C . ASP A 1 186 ? -6.555 -29.547 -10.586 1 97 186 ASP A C 1
ATOM 1454 O O . ASP A 1 186 ? -7.422 -29.719 -9.727 1 97 186 ASP A O 1
ATOM 1458 N N . TRP A 1 187 ? -5.34 -29.062 -10.344 1 97.81 187 TRP A N 1
ATOM 1459 C CA . TRP A 1 187 ? -4.969 -28.562 -9.023 1 97.81 187 TRP A CA 1
ATOM 1460 C C . TRP A 1 187 ? -5.918 -27.453 -8.578 1 97.81 187 TRP A C 1
ATOM 1462 O O . TRP A 1 187 ? -6.355 -27.438 -7.426 1 97.81 187 TRP A O 1
ATOM 1472 N N . LEU A 1 188 ? -6.328 -26.547 -9.445 1 95.19 188 LEU A N 1
ATOM 1473 C CA . LEU A 1 188 ? -7.219 -25.422 -9.172 1 95.19 188 LEU A CA 1
ATOM 1474 C C . LEU A 1 188 ? -8.625 -25.922 -8.836 1 95.19 188 LEU A C 1
ATOM 1476 O O . LEU A 1 188 ? -9.336 -25.281 -8.055 1 95.19 188 LEU A O 1
ATOM 1480 N N . LYS A 1 189 ? -8.953 -27.031 -9.352 1 90.88 189 LYS A N 1
ATOM 1481 C CA . LYS A 1 189 ? -10.289 -27.594 -9.102 1 90.88 189 LYS A CA 1
ATOM 1482 C C . LYS A 1 189 ? -10.352 -28.266 -7.734 1 90.88 189 LYS A C 1
ATOM 1484 O O . LYS A 1 189 ? -11.414 -28.297 -7.105 1 90.88 189 LYS A O 1
ATOM 1489 N N . THR A 1 190 ? -9.242 -28.781 -7.371 1 88.75 190 THR A N 1
ATOM 1490 C CA . THR A 1 190 ? -9.227 -29.578 -6.145 1 88.75 190 THR A CA 1
ATOM 1491 C C . THR A 1 190 ? -9 -28.672 -4.93 1 88.75 190 THR A C 1
ATOM 1493 O O . THR A 1 190 ? -9.555 -28.922 -3.855 1 88.75 190 THR A O 1
ATOM 1496 N N . GLU A 1 191 ? -8.164 -27.703 -5.082 1 89 191 GLU A N 1
ATOM 1497 C CA . GLU A 1 191 ? -7.859 -26.75 -4.016 1 89 191 GLU A CA 1
ATOM 1498 C C . GLU A 1 191 ? -8.422 -25.375 -4.324 1 89 191 GLU A C 1
ATOM 1500 O O . GLU A 1 191 ? -8.188 -24.828 -5.406 1 89 191 GLU A O 1
ATOM 1505 N N . GLN A 1 192 ? -9.336 -24.891 -3.553 1 86.62 192 GLN A N 1
ATOM 1506 C CA . GLN A 1 192 ? -9.883 -23.578 -3.865 1 86.62 192 GLN A CA 1
ATOM 1507 C C . GLN A 1 192 ? -8.953 -22.469 -3.385 1 86.62 192 GLN A C 1
ATOM 1509 O O . GLN A 1 192 ? -9.141 -21.906 -2.297 1 86.62 192 GLN A O 1
ATOM 1514 N N . PHE A 1 193 ? -8.078 -22.125 -4.258 1 97.5 193 PHE A N 1
ATOM 1515 C CA . PHE A 1 193 ? -7.133 -21.031 -4 1 97.5 193 PHE A CA 1
ATOM 1516 C C . PHE A 1 193 ? -7.828 -19.688 -4.094 1 97.5 193 PHE A C 1
ATOM 1518 O O . PHE A 1 193 ? -8.68 -19.469 -4.965 1 97.5 193 PHE A O 1
ATOM 1525 N N . VAL A 1 194 ? -7.457 -18.812 -3.201 1 98.12 194 VAL A N 1
ATOM 1526 C CA . VAL A 1 194 ? -8.023 -17.469 -3.176 1 98.12 194 VAL A CA 1
ATOM 1527 C C . VAL A 1 194 ? -7.066 -16.5 -3.859 1 98.12 194 VAL A C 1
ATOM 1529 O O . VAL A 1 194 ? -7.496 -15.617 -4.609 1 98.12 194 VAL A O 1
ATOM 1532 N N . LEU A 1 195 ? -5.781 -16.578 -3.598 1 98.75 195 LEU A N 1
ATOM 1533 C CA . LEU A 1 195 ? -4.734 -15.68 -4.074 1 98.75 195 LEU A CA 1
ATOM 1534 C C . LEU A 1 195 ? -3.523 -16.469 -4.562 1 98.75 195 LEU A C 1
ATOM 1536 O O . LEU A 1 195 ? -3.104 -17.438 -3.92 1 98.75 195 LEU A O 1
ATOM 1540 N N . SER A 1 196 ? -3.055 -16.078 -5.711 1 98.69 196 SER A N 1
ATOM 1541 C CA . SER A 1 196 ? -1.93 -16.75 -6.348 1 98.69 196 SER A CA 1
ATOM 1542 C C . SER A 1 196 ? -1.017 -15.766 -7.059 1 98.69 196 SER A C 1
ATOM 1544 O O . SER A 1 196 ? -1.397 -14.609 -7.285 1 98.69 196 SER A O 1
ATOM 1546 N N . ALA A 1 197 ? 0.188 -16.172 -7.273 1 98.81 197 ALA A N 1
ATOM 1547 C CA . ALA A 1 197 ? 1.099 -15.477 -8.18 1 98.81 197 ALA A CA 1
ATOM 1548 C C . ALA A 1 197 ? 1.975 -16.469 -8.945 1 98.81 197 ALA A C 1
ATOM 1550 O O . ALA A 1 197 ? 2.281 -17.547 -8.438 1 98.81 197 ALA A O 1
ATOM 1551 N N . ASN A 1 198 ? 2.225 -16.141 -10.148 1 98.62 198 ASN A N 1
ATOM 1552 C CA . ASN A 1 198 ? 3.139 -16.859 -11.016 1 98.62 198 ASN A CA 1
ATOM 1553 C C . ASN A 1 198 ? 4.441 -16.094 -11.234 1 98.62 198 ASN A C 1
ATOM 1555 O O . ASN A 1 198 ? 4.441 -15.023 -11.828 1 98.62 198 ASN A O 1
ATOM 1559 N N . LEU A 1 199 ? 5.535 -16.641 -10.742 1 98.88 199 LEU A N 1
ATOM 1560 C CA . LEU A 1 199 ? 6.809 -15.93 -10.773 1 98.88 199 LEU A CA 1
ATOM 1561 C C . LEU A 1 199 ? 7.57 -16.25 -12.055 1 98.88 199 LEU A C 1
ATOM 1563 O O . LEU A 1 199 ? 7.891 -17.406 -12.328 1 98.88 199 LEU A O 1
ATOM 1567 N N . HIS A 1 200 ? 7.809 -15.203 -12.844 1 98.5 200 HIS A N 1
ATOM 1568 C CA . HIS A 1 200 ? 8.539 -15.234 -14.102 1 98.5 200 HIS A CA 1
ATOM 1569 C C . HIS A 1 200 ? 9.867 -14.492 -13.984 1 98.5 200 HIS A C 1
ATOM 1571 O O . HIS A 1 200 ? 10.328 -14.203 -12.883 1 98.5 200 HIS A O 1
ATOM 1577 N N . GLY A 1 201 ? 10.547 -14.375 -15.117 1 97.75 201 GLY A N 1
ATOM 1578 C CA . GLY A 1 201 ? 11.766 -13.602 -15.297 1 97.75 201 GLY A CA 1
ATOM 1579 C C . GLY A 1 201 ? 11.922 -13.039 -16.688 1 97.75 201 GLY A C 1
ATOM 1580 O O . GLY A 1 201 ? 11.133 -13.352 -17.578 1 97.75 201 GLY A O 1
ATOM 1581 N N . GLY A 1 202 ? 12.914 -12.188 -16.844 1 97 202 GLY A N 1
ATOM 1582 C CA . GLY A 1 202 ? 13.18 -11.539 -18.125 1 97 202 GLY A CA 1
ATOM 1583 C C . GLY A 1 202 ? 12.914 -10.047 -18.094 1 97 202 GLY A C 1
ATOM 1584 O O . GLY A 1 202 ? 13.289 -9.328 -19.016 1 97 202 GLY A O 1
ATOM 1585 N N . THR A 1 203 ? 12.227 -9.609 -17.125 1 97.44 203 THR A N 1
ATOM 1586 C CA . THR A 1 203 ? 11.977 -8.203 -16.844 1 97.44 203 THR A CA 1
ATOM 1587 C C . THR A 1 203 ? 11.625 -8.008 -15.367 1 97.44 203 THR A C 1
ATOM 1589 O O . THR A 1 203 ? 11.805 -8.914 -14.555 1 97.44 203 THR A O 1
ATOM 1592 N N . LEU A 1 204 ? 11.32 -6.82 -14.961 1 98.5 204 LEU A N 1
ATOM 1593 C CA . LEU A 1 204 ? 11.047 -6.512 -13.562 1 98.5 204 LEU A CA 1
ATOM 1594 C C . LEU A 1 204 ? 9.75 -5.719 -13.43 1 98.5 204 LEU A C 1
ATOM 1596 O O . LEU A 1 204 ? 9.766 -4.488 -13.492 1 98.5 204 LEU A O 1
ATOM 1600 N N . VAL A 1 205 ? 8.648 -6.434 -13.211 1 98.75 205 VAL A N 1
ATOM 1601 C CA . VAL A 1 205 ? 7.352 -5.766 -13.18 1 98.75 205 VAL A CA 1
ATOM 1602 C C . VAL A 1 205 ? 6.297 -6.719 -12.617 1 98.75 205 VAL A C 1
ATOM 1604 O O . VAL A 1 205 ? 6.387 -7.934 -12.797 1 98.75 205 VAL A O 1
ATOM 1607 N N . ALA A 1 206 ? 5.371 -6.25 -11.867 1 98.81 206 ALA A N 1
ATOM 1608 C CA . ALA A 1 206 ? 4.152 -6.973 -11.508 1 98.81 206 ALA A CA 1
ATOM 1609 C C . ALA A 1 206 ? 3.053 -6.746 -12.539 1 98.81 206 ALA A C 1
ATOM 1611 O O . ALA A 1 206 ? 2.582 -5.617 -12.711 1 98.81 206 ALA A O 1
ATOM 1612 N N . ASN A 1 207 ? 2.633 -7.785 -13.195 1 98.5 207 ASN A N 1
ATOM 1613 C CA . ASN A 1 207 ? 1.681 -7.758 -14.305 1 98.5 207 ASN A CA 1
ATOM 1614 C C . ASN A 1 207 ? 0.32 -8.305 -13.891 1 98.5 207 ASN A C 1
ATOM 1616 O O . ASN A 1 207 ? 0.214 -9.461 -13.469 1 98.5 207 ASN A O 1
ATOM 1620 N N . TYR A 1 208 ? -0.758 -7.402 -13.977 1 98.62 208 TYR A N 1
ATOM 1621 C CA . TYR A 1 208 ? -2.068 -7.82 -13.492 1 98.62 208 TYR A CA 1
ATOM 1622 C C . TYR A 1 208 ? -3.055 -7.977 -14.648 1 98.62 208 TYR A C 1
ATOM 1624 O O . TYR A 1 208 ? -2.787 -7.527 -15.766 1 98.62 208 TYR A O 1
ATOM 1632 N N . PRO A 1 209 ? -4.191 -8.711 -14.453 1 97.81 209 PRO A N 1
ATOM 1633 C CA . PRO A 1 209 ? -5.168 -9 -15.508 1 97.81 209 PRO A CA 1
ATOM 1634 C C . PRO A 1 209 ? -5.816 -7.738 -16.078 1 97.81 209 PRO A C 1
ATOM 1636 O O . PRO A 1 209 ? -5.926 -6.727 -15.375 1 97.81 209 PRO A O 1
ATOM 1639 N N . TYR A 1 210 ? -6.293 -7.938 -17.438 1 97.31 210 TYR A N 1
ATOM 1640 C CA . TYR A 1 210 ? -6.164 -9.133 -18.266 1 97.31 210 TYR A CA 1
ATOM 1641 C C . TYR A 1 210 ? -4.871 -9.102 -19.078 1 97.31 210 TYR A C 1
ATOM 1643 O O . TYR A 1 210 ? -4.379 -8.023 -19.438 1 97.31 210 TYR A O 1
ATOM 1651 N N . ASP A 1 211 ? -4.395 -10.258 -19.297 1 97.38 211 ASP A N 1
ATOM 1652 C CA . ASP A 1 211 ? -3.271 -10.422 -20.219 1 97.38 211 ASP A CA 1
ATOM 1653 C C . ASP A 1 211 ? -3.723 -10.281 -21.672 1 97.38 211 ASP A C 1
ATOM 1655 O O . ASP A 1 211 ? -2.934 -9.906 -22.547 1 97.38 211 ASP A O 1
ATOM 1659 N N . ASN A 1 212 ? -4.895 -10.633 -21.906 1 96.56 212 ASN A N 1
ATOM 1660 C CA . ASN A 1 212 ? -5.434 -10.625 -23.25 1 96.56 212 ASN A CA 1
ATOM 1661 C C . ASN A 1 212 ? -6.652 -9.711 -23.375 1 96.56 212 ASN A C 1
ATOM 1663 O O . ASN A 1 212 ? -6.988 -9 -22.422 1 96.56 212 ASN A O 1
ATOM 1667 N N . MET A 1 213 ? -7.137 -9.562 -24.562 1 94.5 213 MET A N 1
ATOM 1668 C CA . MET A 1 213 ? -8.359 -8.812 -24.812 1 94.5 213 MET A CA 1
ATOM 1669 C C . MET A 1 213 ? -9.086 -9.352 -26.047 1 94.5 213 MET A C 1
ATOM 1671 O O . MET A 1 213 ? -8.555 -10.203 -26.766 1 94.5 213 MET A O 1
ATOM 1675 N N . ASP A 1 214 ? -10.273 -8.906 -26.188 1 92.38 214 ASP A N 1
ATOM 1676 C CA . ASP A 1 214 ? -11.055 -9.25 -27.375 1 92.38 214 ASP A CA 1
ATOM 1677 C C . ASP A 1 214 ? -10.289 -8.906 -28.656 1 92.38 214 ASP A C 1
ATOM 1679 O O . ASP A 1 214 ? -9.883 -7.754 -28.844 1 92.38 214 ASP A O 1
ATOM 1683 N N . PRO A 1 215 ? -10.203 -9.883 -29.516 1 90.44 215 PRO A N 1
ATOM 1684 C CA . PRO A 1 215 ? -9.406 -9.641 -30.719 1 90.44 215 PRO A CA 1
ATOM 1685 C C . PRO A 1 215 ? -9.977 -8.523 -31.594 1 90.44 215 PRO A C 1
ATOM 1687 O O . PRO A 1 215 ? -9.227 -7.801 -32.25 1 90.44 215 PRO A O 1
ATOM 1690 N N . GLU A 1 216 ? -11.258 -8.438 -31.656 1 89.38 216 GLU A N 1
ATOM 1691 C CA . GLU A 1 216 ? -11.875 -7.371 -32.438 1 89.38 216 GLU A CA 1
ATOM 1692 C C . GLU A 1 216 ? -11.562 -6.004 -31.844 1 89.38 216 GLU A C 1
ATOM 1694 O O . GLU A 1 216 ? -11.273 -5.055 -32.594 1 89.38 216 GLU A O 1
ATOM 1699 N N . LYS A 1 217 ? -11.641 -5.902 -30.5 1 87.94 217 LYS A N 1
ATOM 1700 C CA . LYS A 1 217 ? -11.297 -4.648 -29.844 1 87.94 217 LYS A CA 1
ATOM 1701 C C . LYS A 1 217 ? -9.828 -4.301 -30.047 1 87.94 217 LYS A C 1
ATOM 1703 O O . LYS A 1 217 ? -9.484 -3.137 -30.266 1 87.94 217 LYS A O 1
ATOM 1708 N N . LEU A 1 218 ? -9.023 -5.281 -29.969 1 85.38 218 LEU A N 1
ATOM 1709 C CA . LEU A 1 218 ? -7.59 -5.074 -30.156 1 85.38 218 LEU A CA 1
ATOM 1710 C C . LEU A 1 218 ? -7.305 -4.562 -31.562 1 85.38 218 LEU A C 1
ATOM 1712 O O . LEU A 1 218 ? -6.492 -3.654 -31.75 1 85.38 218 LEU A O 1
ATOM 1716 N N . ALA A 1 219 ? -7.926 -5.129 -32.531 1 86.19 219 ALA A N 1
ATOM 1717 C CA . ALA A 1 219 ? -7.766 -4.699 -33.938 1 86.19 219 ALA A CA 1
ATOM 1718 C C . ALA A 1 219 ? -8.195 -3.244 -34.094 1 86.19 219 ALA A C 1
ATOM 1720 O O . ALA A 1 219 ? -7.555 -2.48 -34.812 1 86.19 219 ALA A O 1
ATOM 1721 N N . GLU A 1 220 ? -9.25 -2.953 -33.469 1 85.56 220 GLU A N 1
ATOM 1722 C CA . GLU A 1 220 ? -9.75 -1.582 -33.531 1 85.56 220 GLU A CA 1
ATOM 1723 C C . GLU A 1 220 ? -8.75 -0.606 -32.906 1 85.56 220 GLU A C 1
ATOM 1725 O O . GLU A 1 220 ? -8.445 0.433 -33.5 1 85.56 220 GLU A O 1
ATOM 1730 N N . TYR A 1 221 ? -8.258 -0.93 -31.734 1 82.94 221 TYR A N 1
ATOM 1731 C CA . TYR A 1 221 ? -7.281 -0.071 -31.062 1 82.94 221 TYR A CA 1
ATOM 1732 C C . TYR A 1 221 ? -6.02 0.074 -31.906 1 82.94 221 TYR A C 1
ATOM 1734 O O . TYR A 1 221 ? -5.461 1.168 -32 1 82.94 221 TYR A O 1
ATOM 1742 N N . THR A 1 222 ? -5.625 -0.949 -32.5 1 80.25 222 THR A N 1
ATOM 1743 C CA . THR A 1 222 ? -4.398 -0.952 -33.281 1 80.25 222 THR A CA 1
ATOM 1744 C C . THR A 1 222 ? -4.582 -0.151 -34.562 1 80.25 222 THR A C 1
ATOM 1746 O O . THR A 1 222 ? -3.758 0.707 -34.906 1 80.25 222 THR A O 1
ATOM 1749 N N . SER A 1 223 ? -5.594 -0.37 -35.281 1 83.19 223 SER A N 1
ATOM 1750 C CA . SER A 1 223 ? -5.777 0.202 -36.594 1 83.19 223 SER A CA 1
ATOM 1751 C C . SER A 1 223 ? -6.305 1.63 -36.531 1 83.19 223 SER A C 1
ATOM 1753 O O . SER A 1 223 ? -5.902 2.492 -37.312 1 83.19 223 SER A O 1
ATOM 1755 N N . VAL A 1 224 ? -7.156 1.814 -35.594 1 79.38 224 VAL A N 1
ATOM 1756 C CA . VAL A 1 224 ? -7.852 3.096 -35.562 1 79.38 224 VAL A CA 1
ATOM 1757 C C . VAL A 1 224 ? -7.125 4.051 -34.625 1 79.38 224 VAL A C 1
ATOM 1759 O O . VAL A 1 224 ? -6.957 5.234 -34.938 1 79.38 224 VAL A O 1
ATOM 1762 N N . LEU A 1 225 ? -6.617 3.543 -33.562 1 75.75 225 LEU A N 1
ATOM 1763 C CA . LEU A 1 225 ? -6.09 4.441 -32.531 1 75.75 225 LEU A CA 1
ATOM 1764 C C . LEU A 1 225 ? -4.57 4.336 -32.438 1 75.75 225 LEU A C 1
ATOM 1766 O O . LEU A 1 225 ? -3.943 4.992 -31.609 1 75.75 225 LEU A O 1
ATOM 1770 N N . ASN A 1 226 ? -3.988 3.459 -33.312 1 80.69 226 ASN A N 1
ATOM 1771 C CA . ASN A 1 226 ? -2.547 3.252 -33.344 1 80.69 226 ASN A CA 1
ATOM 1772 C C . ASN A 1 226 ? -1.976 2.895 -31.984 1 80.69 226 ASN A C 1
ATOM 1774 O O . ASN A 1 226 ? -0.924 3.402 -31.594 1 80.69 226 ASN A O 1
ATOM 1778 N N . ASP A 1 227 ? -2.793 2.195 -31.281 1 81.69 227 ASP A N 1
ATOM 1779 C CA . ASP A 1 227 ? -2.385 1.679 -29.969 1 81.69 227 ASP A CA 1
ATOM 1780 C C . ASP A 1 227 ? -2.348 0.152 -29.969 1 81.69 227 ASP A C 1
ATOM 1782 O O . ASP A 1 227 ? -3.363 -0.499 -29.719 1 81.69 227 ASP A O 1
ATOM 1786 N N . PRO A 1 228 ? -1.216 -0.382 -30.125 1 81.19 228 PRO A N 1
ATOM 1787 C CA . PRO A 1 228 ? -1.12 -1.84 -30.219 1 81.19 228 PRO A CA 1
ATOM 1788 C C . PRO A 1 228 ? -1.163 -2.525 -28.859 1 81.19 228 PRO A C 1
ATOM 1790 O O . PRO A 1 228 ? -1.227 -3.754 -28.781 1 81.19 228 PRO A O 1
ATOM 1793 N N . SER A 1 229 ? -1.184 -1.766 -27.812 1 85.19 229 SER A N 1
ATOM 1794 C CA . SER A 1 229 ? -1.157 -2.322 -26.469 1 85.19 229 SER A CA 1
ATOM 1795 C C . SER A 1 229 ? -2.117 -1.581 -25.547 1 85.19 229 SER A C 1
ATOM 1797 O O . SER A 1 229 ? -1.689 -0.913 -24.609 1 85.19 229 SER A O 1
ATOM 1799 N N . PRO A 1 230 ? -3.352 -1.858 -25.844 1 89 230 PRO A N 1
ATOM 1800 C CA . PRO A 1 230 ? -4.344 -1.136 -25.031 1 89 230 PRO A CA 1
ATOM 1801 C C . PRO A 1 230 ? -4.566 -1.766 -23.672 1 89 230 PRO A C 1
ATOM 1803 O O . PRO A 1 230 ? -4.367 -2.971 -23.5 1 89 230 PRO A O 1
ATOM 1806 N N . TYR A 1 231 ? -4.988 -0.961 -22.797 1 93.81 231 TYR A N 1
ATOM 1807 C CA . TYR A 1 231 ? -5.371 -1.395 -21.453 1 93.81 231 TYR A CA 1
ATOM 1808 C C . TYR A 1 231 ? -6.598 -2.301 -21.5 1 93.81 231 TYR A C 1
ATOM 1810 O O . TYR A 1 231 ? -7.582 -1.987 -22.172 1 93.81 231 TYR A O 1
ATOM 1818 N N . SER A 1 232 ? -6.539 -3.475 -20.922 1 95.81 232 SER A N 1
ATOM 1819 C CA . SER A 1 232 ? -7.648 -4.418 -20.812 1 95.81 232 SER A CA 1
ATOM 1820 C C . SER A 1 232 ? -8.086 -4.598 -19.359 1 95.81 232 SER A C 1
ATOM 1822 O O . SER A 1 232 ? -7.602 -5.496 -18.672 1 95.81 232 SER A O 1
ATOM 1824 N N . ALA A 1 233 ? -8.992 -3.812 -18.922 1 94.56 233 ALA A N 1
ATOM 1825 C CA . ALA A 1 233 ? -9.438 -3.807 -17.531 1 94.56 233 ALA A CA 1
ATOM 1826 C C . ALA A 1 233 ? -10.312 -5.023 -17.234 1 94.56 233 ALA A C 1
ATOM 1828 O O . ALA A 1 233 ? -11.141 -5.418 -18.062 1 94.56 233 ALA A O 1
ATOM 1829 N N . CYS A 1 234 ? -10.133 -5.617 -16.141 1 95.69 234 CYS A N 1
ATOM 1830 C CA . CYS A 1 234 ? -11.07 -6.629 -15.648 1 95.69 234 CYS A CA 1
ATOM 1831 C C . CYS A 1 234 ? -12.008 -6.043 -14.602 1 95.69 234 CYS A C 1
ATOM 1833 O O . CYS A 1 234 ? -11.883 -4.875 -14.234 1 95.69 234 CYS A O 1
ATOM 1835 N N . ASP A 1 235 ? -12.992 -6.816 -14.094 1 94.19 235 ASP A N 1
ATOM 1836 C CA . ASP A 1 235 ? -13.984 -6.355 -13.133 1 94.19 235 ASP A CA 1
ATOM 1837 C C . ASP A 1 235 ? -13.328 -5.977 -11.805 1 94.19 235 ASP A C 1
ATOM 1839 O O . ASP A 1 235 ? -13.805 -5.074 -11.109 1 94.19 235 ASP A O 1
ATOM 1843 N N . ASP A 1 236 ? -12.289 -6.691 -11.492 1 97.06 236 ASP A N 1
ATOM 1844 C CA . ASP A 1 236 ? -11.602 -6.504 -10.219 1 97.06 236 ASP A CA 1
ATOM 1845 C C . ASP A 1 236 ? -10.281 -5.762 -10.414 1 97.06 236 ASP A C 1
ATOM 1847 O O . ASP A 1 236 ? -9.297 -6.051 -9.727 1 97.06 236 ASP A O 1
ATOM 1851 N N . ASP A 1 237 ? -10.297 -4.828 -11.328 1 96.75 237 ASP A N 1
ATOM 1852 C CA . ASP A 1 237 ? -9.102 -4.07 -11.68 1 96.75 237 ASP A CA 1
ATOM 1853 C C . ASP A 1 237 ? -8.516 -3.361 -10.461 1 96.75 237 ASP A C 1
ATOM 1855 O O . ASP A 1 237 ? -7.301 -3.279 -10.305 1 96.75 237 ASP A O 1
ATOM 1859 N N . ASP A 1 238 ? -9.352 -2.812 -9.641 1 95.06 238 ASP A N 1
ATOM 1860 C CA . ASP A 1 238 ? -8.914 -2.049 -8.477 1 95.06 238 ASP A CA 1
ATOM 1861 C C . ASP A 1 238 ? -8.086 -2.914 -7.531 1 95.06 238 ASP A C 1
ATOM 1863 O O . ASP A 1 238 ? -6.949 -2.564 -7.203 1 95.06 238 ASP A O 1
ATOM 1867 N N . ILE A 1 239 ? -8.57 -4.066 -7.137 1 97.25 239 ILE A N 1
ATOM 1868 C CA . ILE A 1 239 ? -7.859 -4.914 -6.184 1 97.25 239 ILE A CA 1
ATOM 1869 C C . ILE A 1 239 ? -6.629 -5.527 -6.852 1 97.25 239 ILE A C 1
ATOM 1871 O O . ILE A 1 239 ? -5.602 -5.73 -6.203 1 97.25 239 ILE A O 1
ATOM 1875 N N . PHE A 1 240 ? -6.652 -5.812 -8.117 1 98.5 240 PHE A N 1
ATOM 1876 C CA . PHE A 1 240 ? -5.488 -6.355 -8.805 1 98.5 240 PHE A CA 1
ATOM 1877 C C . PHE A 1 240 ? -4.359 -5.332 -8.852 1 98.5 240 PHE A C 1
ATOM 1879 O O . PHE A 1 240 ? -3.189 -5.68 -8.672 1 98.5 240 PHE A O 1
ATOM 1886 N N . ARG A 1 241 ? -4.691 -4.137 -9.164 1 97.56 241 ARG A N 1
ATOM 1887 C CA . ARG A 1 241 ? -3.689 -3.076 -9.125 1 97.56 241 ARG A CA 1
ATOM 1888 C C . ARG A 1 241 ? -3.09 -2.938 -7.73 1 97.56 241 ARG A C 1
ATOM 1890 O O . ARG A 1 241 ? -1.869 -2.84 -7.578 1 97.56 241 ARG A O 1
ATOM 1897 N N . PHE A 1 242 ? -3.963 -2.957 -6.738 1 97.88 242 PHE A N 1
ATOM 1898 C CA . PHE A 1 242 ? -3.512 -2.865 -5.355 1 97.88 242 PHE A CA 1
ATOM 1899 C C . PHE A 1 242 ? -2.561 -4.008 -5.02 1 97.88 242 PHE A C 1
ATOM 1901 O O . PHE A 1 242 ? -1.51 -3.791 -4.41 1 97.88 242 PHE A O 1
ATOM 1908 N N . LEU A 1 243 ? -2.928 -5.219 -5.379 1 98.69 243 LEU A N 1
ATOM 1909 C CA . LEU A 1 243 ? -2.092 -6.387 -5.137 1 98.69 243 LEU A CA 1
ATOM 1910 C C . LEU A 1 243 ? -0.739 -6.242 -5.828 1 98.69 243 LEU A C 1
ATOM 1912 O O . LEU A 1 243 ? 0.3 -6.539 -5.23 1 98.69 243 LEU A O 1
ATOM 1916 N N . SER A 1 244 ? -0.767 -5.793 -7.043 1 98.75 244 SER A N 1
ATOM 1917 C CA . SER A 1 244 ? 0.462 -5.605 -7.809 1 98.75 244 SER A CA 1
ATOM 1918 C C . SER A 1 244 ? 1.352 -4.543 -7.172 1 98.75 244 SER A C 1
ATOM 1920 O O . SER A 1 244 ? 2.562 -4.73 -7.051 1 98.75 244 SER A O 1
ATOM 1922 N N . LEU A 1 245 ? 0.765 -3.469 -6.754 1 98 245 LEU A N 1
ATOM 1923 C CA . LEU A 1 245 ? 1.503 -2.4 -6.086 1 98 245 LEU A CA 1
ATOM 1924 C C . LEU A 1 245 ? 2.084 -2.885 -4.762 1 98 245 LEU A C 1
ATOM 1926 O O . LEU A 1 245 ? 3.184 -2.48 -4.379 1 98 245 LEU A O 1
ATOM 1930 N N . THR A 1 246 ? 1.305 -3.703 -4.031 1 97.62 246 THR A N 1
ATOM 1931 C CA . THR A 1 246 ? 1.789 -4.254 -2.77 1 97.62 246 THR A CA 1
ATOM 1932 C C . THR A 1 246 ? 3.104 -5 -2.975 1 97.62 246 THR A C 1
ATOM 1934 O O . THR A 1 246 ? 4.055 -4.82 -2.211 1 97.62 246 THR A O 1
ATOM 1937 N N . TYR A 1 247 ? 3.156 -5.793 -4.035 1 98.69 247 TYR A N 1
ATOM 1938 C CA . TYR A 1 247 ? 4.395 -6.508 -4.32 1 98.69 247 TYR A CA 1
ATOM 1939 C C . TYR A 1 247 ? 5.5 -5.539 -4.727 1 98.69 247 TYR A C 1
ATOM 1941 O O . TYR A 1 247 ? 6.602 -5.582 -4.172 1 98.69 247 TYR A O 1
ATOM 1949 N N . ALA A 1 248 ? 5.238 -4.688 -5.633 1 98.44 248 ALA A N 1
ATOM 1950 C CA . ALA A 1 248 ? 6.238 -3.787 -6.195 1 98.44 248 ALA A CA 1
ATOM 1951 C C . ALA A 1 248 ? 6.82 -2.873 -5.125 1 98.44 248 ALA A C 1
ATOM 1953 O O . ALA A 1 248 ? 8.031 -2.631 -5.094 1 98.44 248 ALA A O 1
ATOM 1954 N N . HIS A 1 249 ? 5.977 -2.377 -4.238 1 96.69 249 HIS A N 1
ATOM 1955 C CA . HIS A 1 249 ? 6.41 -1.434 -3.215 1 96.69 249 HIS A CA 1
ATOM 1956 C C . HIS A 1 249 ? 7.219 -2.135 -2.129 1 96.69 249 HIS A C 1
ATOM 1958 O O . HIS A 1 249 ? 7.953 -1.484 -1.38 1 96.69 249 HIS A O 1
ATOM 1964 N N . ASN A 1 250 ? 7.027 -3.42 -2 1 97.5 250 ASN A N 1
ATOM 1965 C CA . ASN A 1 250 ? 7.773 -4.16 -0.99 1 97.5 250 ASN A CA 1
ATOM 1966 C C . ASN A 1 250 ? 8.977 -4.883 -1.598 1 97.5 250 ASN A C 1
ATOM 1968 O O . ASN A 1 250 ? 9.789 -5.461 -0.875 1 97.5 250 ASN A O 1
ATOM 1972 N N . HIS A 1 251 ? 9.086 -4.914 -2.902 1 98.5 251 HIS A N 1
ATOM 1973 C CA . HIS A 1 251 ? 10.297 -5.355 -3.58 1 98.5 251 HIS A CA 1
ATOM 1974 C C . HIS A 1 251 ? 11.383 -4.285 -3.525 1 98.5 251 HIS A C 1
ATOM 1976 O O . HIS A 1 251 ? 11.086 -3.092 -3.598 1 98.5 251 HIS A O 1
ATOM 1982 N N . LEU A 1 252 ? 12.562 -4.699 -3.477 1 97.69 252 LEU A N 1
ATOM 1983 C CA . LEU A 1 252 ? 13.633 -3.732 -3.25 1 97.69 252 LEU A CA 1
ATOM 1984 C C . LEU A 1 252 ? 13.734 -2.75 -4.41 1 97.69 252 LEU A C 1
ATOM 1986 O O . LEU A 1 252 ? 13.922 -1.55 -4.199 1 97.69 252 LEU A O 1
ATOM 1990 N N . THR A 1 253 ? 13.57 -3.213 -5.695 1 97.19 253 THR A N 1
ATOM 1991 C CA . THR A 1 253 ? 13.945 -2.318 -6.785 1 97.19 253 THR A CA 1
ATOM 1992 C C . THR A 1 253 ? 12.859 -2.289 -7.859 1 97.19 253 THR A C 1
ATOM 1994 O O . THR A 1 253 ? 12.938 -1.504 -8.805 1 97.19 253 THR A O 1
ATOM 1997 N N . MET A 1 254 ? 11.828 -3.092 -7.734 1 98.25 254 MET A N 1
ATOM 1998 C CA . MET A 1 254 ? 10.852 -3.252 -8.805 1 98.25 254 MET A CA 1
ATOM 1999 C C . MET A 1 254 ? 10.164 -1.926 -9.117 1 98.25 254 MET A C 1
ATOM 2001 O O . MET A 1 254 ? 9.875 -1.625 -10.273 1 98.25 254 MET A O 1
ATOM 2005 N N . ARG A 1 255 ? 9.938 -1.136 -8.133 1 96.62 255 ARG A N 1
ATOM 2006 C CA . ARG A 1 255 ? 9.25 0.14 -8.305 1 96.62 255 ARG A CA 1
ATOM 2007 C C . ARG A 1 255 ? 10.141 1.146 -9.023 1 96.62 255 ARG A C 1
ATOM 2009 O O . ARG A 1 255 ? 9.641 2.062 -9.68 1 96.62 255 ARG A O 1
ATOM 2016 N N . ASN A 1 256 ? 11.43 1.027 -8.875 1 95.19 256 ASN A N 1
ATOM 2017 C CA . ASN A 1 256 ? 12.406 1.963 -9.422 1 95.19 256 ASN A CA 1
ATOM 2018 C C . ASN A 1 256 ? 12.547 1.806 -10.938 1 95.19 256 ASN A C 1
ATOM 2020 O O . ASN A 1 256 ? 13.039 0.785 -11.414 1 95.19 256 ASN A O 1
ATOM 2024 N N . ILE A 1 257 ? 12.219 2.801 -11.633 1 94.12 257 ILE A N 1
ATOM 2025 C CA . ILE A 1 257 ? 12.172 2.75 -13.086 1 94.12 257 ILE A CA 1
ATOM 2026 C C . ILE A 1 257 ? 13.57 2.504 -13.641 1 94.12 257 ILE A C 1
ATOM 2028 O O . ILE A 1 257 ? 13.734 1.827 -14.656 1 94.12 257 ILE A O 1
ATOM 2032 N N . THR A 1 258 ? 14.586 3.078 -13 1 93.12 258 THR A N 1
ATOM 2033 C CA . THR A 1 258 ? 15.953 2.855 -13.445 1 93.12 258 THR A CA 1
ATOM 2034 C C . THR A 1 258 ? 16.312 1.376 -13.367 1 93.12 258 THR A C 1
ATOM 2036 O O . THR A 1 258 ? 17.062 0.87 -14.203 1 93.12 258 THR A O 1
ATOM 2039 N N . ALA A 1 259 ? 15.711 0.73 -12.391 1 95 259 ALA A N 1
ATOM 2040 C CA . ALA A 1 259 ? 15.984 -0.696 -12.234 1 95 259 ALA A CA 1
ATOM 2041 C C . ALA A 1 259 ? 15.094 -1.529 -13.156 1 95 259 ALA A C 1
ATOM 2043 O O . ALA A 1 259 ? 15.57 -2.471 -13.797 1 95 259 ALA A O 1
ATOM 2044 N N . ASN A 1 260 ? 13.828 -1.138 -13.258 1 96.31 260 ASN A N 1
ATOM 2045 C CA . ASN A 1 260 ? 12.891 -2.055 -13.898 1 96.31 260 ASN A CA 1
ATOM 2046 C C . ASN A 1 260 ? 12.883 -1.879 -15.414 1 96.31 260 ASN A C 1
ATOM 2048 O O . ASN A 1 260 ? 12.234 -2.643 -16.125 1 96.31 260 ASN A O 1
ATOM 2052 N N . LYS A 1 261 ? 13.688 -0.938 -15.922 1 96.38 261 LYS A N 1
ATOM 2053 C CA . LYS A 1 261 ? 13.883 -0.866 -17.375 1 96.38 261 LYS A CA 1
ATOM 2054 C C . LYS A 1 261 ? 14.906 -1.902 -17.844 1 96.38 261 LYS A C 1
ATOM 2056 O O . LYS A 1 261 ? 15.055 -2.133 -19.047 1 96.38 261 LYS A O 1
ATOM 2061 N N . CYS A 1 262 ? 15.562 -2.51 -16.828 1 96.06 262 CYS A N 1
ATOM 2062 C CA . CYS A 1 262 ? 16.547 -3.547 -17.109 1 96.06 262 CYS A CA 1
ATOM 2063 C C . CYS A 1 262 ? 17.656 -3.025 -18.031 1 96.06 262 CYS A C 1
ATOM 2065 O O . CYS A 1 262 ? 18.281 -2.002 -17.734 1 96.06 262 CYS A O 1
ATOM 2067 N N . GLU A 1 263 ? 17.969 -3.607 -19.156 1 91.81 263 GLU A N 1
ATOM 2068 C CA . GLU A 1 263 ? 19.109 -3.219 -19.984 1 91.81 263 GLU A CA 1
ATOM 2069 C C . GLU A 1 263 ? 18.672 -2.279 -21.109 1 91.81 263 GLU A C 1
ATOM 2071 O O . GLU A 1 263 ? 19.469 -1.977 -22.016 1 91.81 263 GLU A O 1
ATOM 2076 N N . SER A 1 264 ? 17.469 -1.82 -21.016 1 92.38 264 SER A N 1
ATOM 2077 C CA . SER A 1 264 ? 17 -0.947 -22.094 1 92.38 264 SER A CA 1
ATOM 2078 C C . SER A 1 264 ? 17.672 0.425 -22.016 1 92.38 264 SER A C 1
ATOM 2080 O O . SER A 1 264 ? 17.781 1.008 -20.938 1 92.38 264 SER A O 1
ATOM 2082 N N . ASP A 1 265 ? 18.109 0.955 -23.125 1 90.06 265 ASP A N 1
ATOM 2083 C CA . ASP A 1 265 ? 18.672 2.295 -23.203 1 90.06 265 ASP A CA 1
ATOM 2084 C C . ASP A 1 265 ? 17.609 3.332 -23.531 1 90.06 265 ASP A C 1
ATOM 2086 O O . ASP A 1 265 ? 17.891 4.531 -23.562 1 90.06 265 ASP A O 1
ATOM 2090 N N . ASN A 1 266 ? 16.422 2.797 -23.844 1 90.44 266 ASN A N 1
ATOM 2091 C CA . ASN A 1 266 ? 15.305 3.697 -24.078 1 90.44 266 ASN A CA 1
ATOM 2092 C C . ASN A 1 266 ? 14.898 4.438 -22.797 1 90.44 266 ASN A C 1
ATOM 2094 O O . ASN A 1 266 ? 14.477 3.814 -21.828 1 90.44 266 ASN A O 1
ATOM 2098 N N . PRO A 1 267 ? 14.961 5.738 -22.797 1 86.31 267 PRO A N 1
ATOM 2099 C CA . PRO A 1 267 ? 14.625 6.504 -21.609 1 86.31 267 PRO A CA 1
ATOM 2100 C C . PRO A 1 267 ? 13.156 6.375 -21.203 1 86.31 267 PRO A C 1
ATOM 2102 O O . PRO A 1 267 ? 12.797 6.617 -20.047 1 86.31 267 PRO A O 1
ATOM 2105 N N . GLU A 1 268 ? 12.391 5.949 -22.141 1 87.56 268 GLU A N 1
ATOM 2106 C CA . GLU A 1 268 ? 10.961 5.852 -21.875 1 87.56 268 GLU A CA 1
ATOM 2107 C C . GLU A 1 268 ? 10.57 4.43 -21.469 1 87.56 268 GLU A C 1
ATOM 2109 O O . GLU A 1 268 ? 9.406 4.164 -21.156 1 87.56 268 GLU A O 1
ATOM 2114 N N . ALA A 1 269 ? 11.586 3.633 -21.453 1 91.94 269 ALA A N 1
ATOM 2115 C CA . ALA A 1 269 ? 11.305 2.25 -21.078 1 91.94 269 ALA A CA 1
ATOM 2116 C C . ALA A 1 269 ? 11.039 2.133 -19.578 1 91.94 269 ALA A C 1
ATOM 2118 O O . ALA A 1 269 ? 11.273 3.08 -18.828 1 91.94 269 ALA A O 1
ATOM 2119 N N . GLY A 1 270 ? 10.508 1.019 -19.203 1 95 270 GLY A N 1
ATOM 2120 C CA . GLY A 1 270 ? 10.234 0.744 -17.797 1 95 270 GLY A CA 1
ATOM 2121 C C . GLY A 1 270 ? 8.75 0.778 -17.469 1 95 270 GLY A C 1
ATOM 2122 O O . GLY A 1 270 ? 7.914 0.979 -18.359 1 95 270 GLY A O 1
ATOM 2123 N N . PHE A 1 271 ? 8.523 0.488 -16.266 1 97.19 271 PHE A N 1
ATOM 2124 C CA . PHE A 1 271 ? 7.148 0.384 -15.797 1 97.19 271 PHE A CA 1
ATOM 2125 C C . PHE A 1 271 ? 6.914 1.316 -14.609 1 97.19 271 PHE A C 1
ATOM 2127 O O . PHE A 1 271 ? 7.508 1.138 -13.547 1 97.19 271 PHE A O 1
ATOM 2134 N N . PHE A 1 272 ? 6.07 2.303 -14.797 1 95.06 272 PHE A N 1
ATOM 2135 C CA . PHE A 1 272 ? 5.754 3.25 -13.734 1 95.06 272 PHE A CA 1
ATOM 2136 C C . PHE A 1 272 ? 5.266 2.523 -12.492 1 95.06 272 PHE A C 1
ATOM 2138 O O . PHE A 1 272 ? 4.344 1.707 -12.562 1 95.06 272 PHE A O 1
ATOM 2145 N N . GLU A 1 273 ? 5.91 2.719 -11.383 1 95.38 273 GLU A N 1
ATOM 2146 C CA . GLU A 1 273 ? 5.621 2.145 -10.07 1 95.38 273 GLU A CA 1
ATOM 2147 C C . GLU A 1 273 ? 5.859 0.637 -10.07 1 95.38 273 GLU A C 1
ATOM 2149 O O . GLU A 1 273 ? 5.488 -0.052 -9.117 1 95.38 273 GLU A O 1
ATOM 2154 N N . GLY A 1 274 ? 6.359 0.072 -11.109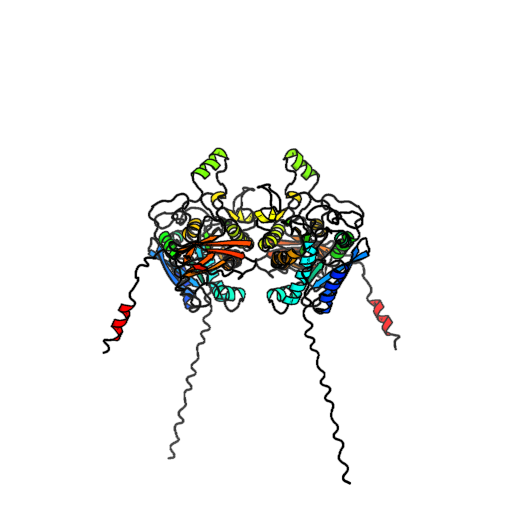 1 98 274 GLY A N 1
ATOM 2155 C CA . GLY A 1 274 ? 6.727 -1.333 -11.172 1 98 274 GLY A CA 1
ATOM 2156 C C . GLY A 1 274 ? 5.551 -2.244 -11.461 1 98 274 GLY A C 1
ATOM 2157 O O . GLY A 1 274 ? 5.578 -3.43 -11.117 1 98 274 GLY A O 1
ATOM 2158 N N . VAL A 1 275 ? 4.426 -1.673 -12.023 1 98.44 275 VAL A N 1
ATOM 2159 C CA . VAL A 1 275 ? 3.246 -2.482 -12.305 1 98.44 275 VAL A CA 1
ATOM 2160 C C . VAL A 1 275 ? 2.77 -2.221 -13.734 1 98.44 275 VAL A C 1
ATOM 2162 O O . VAL A 1 275 ? 3.109 -1.194 -14.328 1 98.44 275 VAL A O 1
ATOM 2165 N N . THR A 1 276 ? 2.031 -3.139 -14.297 1 98.31 276 THR A N 1
ATOM 2166 C CA . THR A 1 276 ? 1.432 -2.943 -15.617 1 98.31 276 THR A CA 1
ATOM 2167 C C . THR A 1 276 ? 0.236 -3.873 -15.805 1 98.31 276 THR A C 1
ATOM 2169 O O . THR A 1 276 ? 0.153 -4.926 -15.172 1 98.31 276 THR A O 1
ATOM 2172 N N . ASN A 1 277 ? -0.747 -3.439 -16.609 1 98.06 277 ASN A N 1
ATOM 2173 C CA . ASN A 1 277 ? -1.752 -4.344 -17.156 1 98.06 277 ASN A CA 1
ATOM 2174 C C . ASN A 1 277 ? -1.165 -5.246 -18.234 1 98.06 277 ASN A C 1
ATOM 2176 O O . ASN A 1 277 ? -0.369 -4.793 -19.062 1 98.06 277 ASN A O 1
ATOM 2180 N N . GLY A 1 278 ? -1.565 -6.473 -18.188 1 97.69 278 GLY A N 1
ATOM 2181 C CA . GLY A 1 278 ? -0.97 -7.441 -19.094 1 97.69 278 GLY A CA 1
ATOM 2182 C C . GLY A 1 278 ? -1.092 -7.047 -20.547 1 97.69 278 GLY A C 1
ATOM 2183 O O . GLY A 1 278 ? -0.088 -6.957 -21.266 1 97.69 278 GLY A O 1
ATOM 2184 N N . ALA A 1 279 ? -2.26 -6.75 -20.984 1 96.19 279 ALA A N 1
ATOM 2185 C CA . ALA A 1 279 ? -2.506 -6.406 -22.391 1 96.19 279 ALA A CA 1
ATOM 2186 C C . ALA A 1 279 ? -1.85 -5.078 -22.75 1 96.19 279 ALA A C 1
ATOM 2188 O O . ALA A 1 279 ? -1.429 -4.875 -23.891 1 96.19 279 ALA A O 1
ATOM 2189 N N . ASP A 1 280 ? -1.777 -4.152 -21.766 1 94.69 280 ASP A N 1
ATOM 2190 C CA . ASP A 1 280 ? -1.149 -2.852 -21.984 1 94.69 280 ASP A CA 1
ATOM 2191 C C . ASP A 1 280 ? 0.348 -3 -22.234 1 94.69 280 ASP A C 1
ATOM 2193 O O . ASP A 1 280 ? 0.958 -2.148 -22.891 1 94.69 280 ASP A O 1
ATOM 2197 N N . TRP A 1 281 ? 0.945 -4.016 -21.672 1 94.25 281 TRP A N 1
ATOM 2198 C CA . TRP A 1 281 ? 2.334 -4.336 -21.984 1 94.25 281 TRP A CA 1
ATOM 2199 C C . TRP A 1 281 ? 2.443 -5.027 -23.344 1 94.25 281 TRP A C 1
ATOM 2201 O O . TRP A 1 281 ? 3.115 -4.523 -24.25 1 94.25 281 TRP A O 1
ATOM 2211 N N . TYR A 1 282 ? 1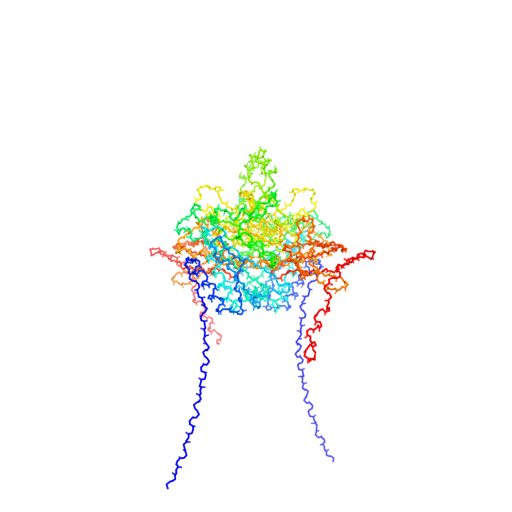.812 -6.129 -23.484 1 93.06 282 TYR A N 1
ATOM 2212 C CA . TYR A 1 282 ? 1.54 -6.844 -24.719 1 93.06 282 TYR A CA 1
ATOM 2213 C C . TYR A 1 282 ? 0.551 -7.977 -24.484 1 93.06 282 TYR A C 1
ATOM 2215 O O . TYR A 1 282 ? 0.582 -8.641 -23.453 1 93.06 282 TYR A O 1
ATOM 2223 N N . ALA A 1 283 ? -0.223 -8.266 -25.422 1 93.56 283 ALA A N 1
ATOM 2224 C CA . ALA A 1 283 ? -1.298 -9.242 -25.281 1 93.56 283 ALA A CA 1
ATOM 2225 C C . ALA A 1 283 ? -0.748 -10.664 -25.266 1 93.56 283 ALA A C 1
ATOM 2227 O O . ALA A 1 283 ? 0.133 -11 -26.062 1 93.56 283 ALA A O 1
ATOM 2228 N N . VAL A 1 284 ? -1.268 -11.453 -24.359 1 94.69 284 VAL A N 1
ATOM 2229 C CA . VAL A 1 284 ? -0.909 -12.867 -24.234 1 94.69 284 VAL A CA 1
ATOM 2230 C C . VAL A 1 284 ? -2.172 -13.719 -24.25 1 94.69 284 VAL A C 1
ATOM 2232 O O . VAL A 1 284 ? -2.994 -13.633 -23.328 1 94.69 284 VAL A O 1
ATOM 2235 N N . LYS A 1 285 ? -2.316 -14.523 -25.25 1 95.38 285 LYS A N 1
ATOM 2236 C CA . LYS A 1 285 ? -3.404 -15.492 -25.312 1 95.38 285 LYS A CA 1
ATOM 2237 C C . LYS A 1 285 ? -3.055 -16.75 -24.516 1 95.38 285 LYS A C 1
ATOM 2239 O O . LYS A 1 285 ? -1.946 -17.281 -24.625 1 95.38 285 LYS A O 1
ATOM 2244 N N . GLY A 1 286 ? -4.039 -17.25 -23.703 1 96.75 286 GLY A N 1
ATOM 2245 C CA . GLY A 1 286 ? -3.877 -18.531 -23.031 1 96.75 286 GLY A CA 1
ATOM 2246 C C . GLY A 1 286 ? -3.002 -18.453 -21.797 1 96.75 286 GLY A C 1
ATOM 2247 O O . GLY A 1 286 ? -2.316 -19.422 -21.453 1 96.75 286 GLY A O 1
ATOM 2248 N N . GLY A 1 287 ? -2.967 -17.312 -21.172 1 97.44 287 GLY A N 1
ATOM 2249 C CA . GLY A 1 287 ? -2.158 -17.141 -19.984 1 97.44 287 GLY A CA 1
ATOM 2250 C C . GLY A 1 287 ? -2.768 -17.766 -18.75 1 97.44 287 GLY A C 1
ATOM 2251 O O . GLY A 1 287 ? -3.99 -17.828 -18.609 1 97.44 287 GLY A O 1
ATOM 2252 N N . MET A 1 288 ? -1.924 -18.25 -17.828 1 98.31 288 MET A N 1
ATOM 2253 C CA . MET A 1 288 ? -2.365 -18.859 -16.578 1 98.31 288 MET A CA 1
ATOM 2254 C C . MET A 1 288 ? -3.102 -17.844 -15.703 1 98.31 288 MET A C 1
ATOM 2256 O O . MET A 1 288 ? -4.102 -18.172 -15.07 1 98.31 288 MET A O 1
ATOM 2260 N N . GLN A 1 289 ? -2.613 -16.625 -15.688 1 98.25 289 GLN A N 1
ATOM 2261 C CA . GLN A 1 289 ? -3.148 -15.539 -14.867 1 98.25 289 GLN A CA 1
ATOM 2262 C C . GLN A 1 289 ? -4.645 -15.359 -15.102 1 98.25 289 GLN A C 1
ATOM 2264 O O . GLN A 1 289 ? -5.445 -15.469 -14.172 1 98.25 289 GLN A O 1
ATOM 2269 N N . ASP A 1 290 ? -5.031 -15.102 -16.359 1 97.5 290 ASP A N 1
ATOM 2270 C CA . ASP A 1 290 ? -6.438 -14.867 -16.688 1 97.5 290 ASP A CA 1
ATOM 2271 C C . ASP A 1 290 ? -7.281 -16.109 -16.391 1 97.5 290 ASP A C 1
ATOM 2273 O O . ASP A 1 290 ? -8.414 -15.992 -15.922 1 97.5 290 ASP A O 1
ATOM 2277 N N . TYR A 1 291 ? -6.754 -17.281 -16.656 1 96.81 291 TYR A N 1
ATOM 2278 C CA . TYR A 1 291 ? -7.488 -18.516 -16.422 1 96.81 291 TYR A CA 1
ATOM 2279 C C . TYR A 1 291 ? -7.82 -18.688 -14.945 1 96.81 291 TYR A C 1
ATOM 2281 O O . TYR A 1 291 ? -8.961 -19 -14.586 1 96.81 291 TYR A O 1
ATOM 2289 N N . ASN A 1 292 ? -6.781 -18.5 -14.086 1 97.06 292 ASN A N 1
ATOM 2290 C CA . ASN A 1 292 ? -7.012 -18.609 -12.648 1 97.06 292 ASN A CA 1
ATOM 2291 C C . ASN A 1 292 ? -8.148 -17.688 -12.195 1 97.06 292 ASN A C 1
ATOM 2293 O O . ASN A 1 292 ? -9.031 -18.125 -11.453 1 97.06 292 ASN A O 1
ATOM 2297 N N . TYR A 1 293 ? -8.125 -16.484 -12.656 1 96.75 293 TYR A N 1
ATOM 2298 C CA . TYR A 1 293 ? -9.07 -15.461 -12.234 1 96.75 293 TYR A CA 1
ATOM 2299 C C . TYR A 1 293 ? -10.477 -15.773 -12.742 1 96.75 293 TYR A C 1
ATOM 2301 O O . TYR A 1 293 ? -11.43 -15.82 -11.961 1 96.75 293 TYR A O 1
ATOM 2309 N N . ILE A 1 294 ? -10.609 -16.094 -13.984 1 93.75 294 ILE A N 1
ATOM 2310 C CA . ILE A 1 294 ? -11.922 -16.188 -14.625 1 93.75 294 ILE A CA 1
ATOM 2311 C C . ILE A 1 294 ? -12.547 -17.547 -14.312 1 93.75 294 ILE A C 1
ATOM 2313 O O . ILE A 1 294 ? -13.734 -17.625 -13.992 1 93.75 294 ILE A O 1
ATOM 2317 N N . GLN A 1 295 ? -11.805 -18.547 -14.398 1 87.69 295 GLN A N 1
ATOM 2318 C CA . GLN A 1 295 ? -12.375 -19.875 -14.312 1 87.69 295 GLN A CA 1
ATOM 2319 C C . GLN A 1 295 ? -12.555 -20.312 -12.859 1 87.69 295 GLN A C 1
ATOM 2321 O O . GLN A 1 295 ? -13.508 -21.016 -12.531 1 87.69 295 GLN A O 1
ATOM 2326 N N . GLU A 1 296 ? -11.68 -19.859 -11.992 1 87.88 296 GLU A N 1
ATOM 2327 C CA . GLU A 1 296 ? -11.695 -20.469 -10.672 1 87.88 296 GLU A CA 1
ATOM 2328 C C . GLU A 1 296 ? -11.805 -19.406 -9.578 1 87.88 296 GLU A C 1
ATOM 2330 O O . GLU A 1 296 ? -11.781 -19.734 -8.391 1 87.88 296 GLU A O 1
ATOM 2335 N N . GLY A 1 297 ? -11.875 -18.203 -9.969 1 91.69 297 GLY A N 1
ATOM 2336 C CA . GLY A 1 297 ? -12.031 -17.141 -8.992 1 91.69 297 GLY A CA 1
ATOM 2337 C C . GLY A 1 297 ? -10.789 -16.922 -8.141 1 91.69 297 GLY A C 1
ATOM 2338 O O . GLY A 1 297 ? -10.883 -16.422 -7.02 1 91.69 297 GLY A O 1
ATOM 2339 N N . CYS A 1 298 ? -9.656 -17.453 -8.578 1 96.62 298 CYS A N 1
ATOM 2340 C CA . CYS A 1 298 ? -8.375 -17.281 -7.906 1 96.62 298 CYS A CA 1
ATOM 2341 C C . CYS A 1 298 ? -7.652 -16.031 -8.414 1 96.62 298 CYS A C 1
ATOM 2343 O O . CYS A 1 298 ? -7.297 -15.945 -9.586 1 96.62 298 CYS A O 1
ATOM 2345 N N . PHE A 1 299 ? -7.469 -15.062 -7.547 1 98.25 299 PHE A N 1
ATOM 2346 C CA . PHE A 1 299 ? -6.75 -13.852 -7.93 1 98.25 299 PHE A CA 1
ATOM 2347 C C . PHE A 1 299 ? -5.277 -14.148 -8.164 1 98.25 299 PHE A C 1
ATOM 2349 O O . PHE A 1 299 ? -4.562 -14.547 -7.242 1 98.25 299 PHE A O 1
ATOM 2356 N N . GLU A 1 300 ? -4.828 -13.961 -9.398 1 98.44 300 GLU A N 1
ATOM 2357 C CA . GLU A 1 300 ? -3.432 -14.25 -9.703 1 98.44 300 GLU A CA 1
ATOM 2358 C C . GLU A 1 300 ? -2.785 -13.086 -10.461 1 98.44 300 GLU A C 1
ATOM 2360 O O . GLU A 1 300 ? -3.404 -12.492 -11.344 1 98.44 300 GLU A O 1
ATOM 2365 N N . VAL A 1 301 ? -1.603 -12.766 -10.047 1 98.62 301 VAL A N 1
ATOM 2366 C CA . VAL A 1 301 ? -0.756 -11.773 -10.703 1 98.62 301 VAL A CA 1
ATOM 2367 C C . VAL A 1 301 ? 0.53 -12.438 -11.195 1 98.62 301 VAL A C 1
ATOM 2369 O O . VAL A 1 301 ? 1.073 -13.32 -10.523 1 98.62 301 VAL A O 1
ATOM 2372 N N . THR A 1 302 ? 0.987 -12.094 -12.367 1 98.75 302 THR A N 1
ATOM 2373 C CA . THR A 1 302 ? 2.277 -12.555 -12.867 1 98.75 302 THR A CA 1
ATOM 2374 C C . THR A 1 302 ? 3.395 -11.617 -12.438 1 98.75 302 THR A C 1
ATOM 2376 O O . THR A 1 302 ? 3.357 -10.422 -12.734 1 98.75 302 THR A O 1
ATOM 2379 N N . MET A 1 303 ? 4.387 -12.188 -11.828 1 98.69 303 MET A N 1
ATOM 2380 C CA . MET A 1 303 ? 5.508 -11.406 -11.328 1 98.69 303 MET A CA 1
ATOM 2381 C C . MET A 1 303 ? 6.773 -11.68 -12.133 1 98.69 303 MET A C 1
ATOM 2383 O O . MET A 1 303 ? 7.312 -12.789 -12.094 1 98.69 303 MET A O 1
ATOM 2387 N N . GLU A 1 304 ? 7.238 -10.68 -12.859 1 98.75 304 GLU A N 1
ATOM 2388 C CA . GLU A 1 304 ? 8.578 -10.719 -13.43 1 98.75 304 GLU A CA 1
ATOM 2389 C C . GLU A 1 304 ? 9.609 -10.18 -12.438 1 98.75 304 GLU A C 1
ATOM 2391 O O . GLU A 1 304 ? 9.641 -8.977 -12.156 1 98.75 304 GLU A O 1
ATOM 2396 N N . ILE A 1 305 ? 10.516 -11.07 -12.008 1 98.81 305 ILE A N 1
ATOM 2397 C CA . ILE A 1 305 ? 11.227 -10.641 -10.805 1 98.81 305 ILE A CA 1
ATOM 2398 C C . ILE A 1 305 ? 12.727 -10.586 -11.086 1 98.81 305 ILE A C 1
ATOM 2400 O O . ILE A 1 305 ? 13.531 -10.43 -10.156 1 98.81 305 ILE A O 1
ATOM 2404 N N . ALA A 1 306 ? 13.148 -10.727 -12.359 1 98.62 306 ALA A N 1
ATOM 2405 C CA . ALA A 1 306 ? 14.57 -10.656 -12.711 1 98.62 306 ALA A CA 1
ATOM 2406 C C . ALA A 1 306 ? 14.75 -10.203 -14.164 1 98.62 306 ALA A C 1
ATOM 2408 O O . ALA A 1 306 ? 14.156 -10.781 -15.078 1 98.62 306 ALA A O 1
ATOM 2409 N N . CYS A 1 307 ? 15.609 -9.25 -14.336 1 98.06 307 CYS A N 1
ATOM 2410 C CA . CYS A 1 307 ? 15.922 -8.797 -15.688 1 98.06 307 CYS A CA 1
ATOM 2411 C C . CYS A 1 307 ? 16.594 -9.906 -16.484 1 98.06 307 CYS A C 1
ATOM 2413 O O . CYS A 1 307 ? 16.297 -10.102 -17.672 1 98.06 307 CYS A O 1
ATOM 2415 N N . CYS A 1 308 ? 17.516 -10.578 -15.836 1 98.25 308 CYS A N 1
ATOM 2416 C CA . CYS A 1 308 ? 18.188 -11.719 -16.438 1 98.25 308 CYS A CA 1
ATOM 2417 C C . CYS A 1 308 ? 17.422 -13.008 -16.172 1 98.25 308 CYS A C 1
ATOM 2419 O O . CYS A 1 308 ? 17.078 -13.312 -15.023 1 98.25 308 CYS A O 1
ATOM 2421 N N . LYS A 1 309 ? 17.156 -13.805 -17.156 1 98.31 309 LYS A N 1
ATOM 2422 C CA . LYS A 1 309 ? 16.359 -15.023 -17.031 1 98.31 309 LYS A CA 1
ATOM 2423 C C . LYS A 1 309 ? 17.062 -16.078 -16.188 1 98.31 309 LYS A C 1
ATOM 2425 O O . LYS A 1 309 ? 16.438 -16.75 -15.375 1 98.31 309 LYS A O 1
ATOM 2430 N N . TYR A 1 310 ? 18.344 -16.203 -16.359 1 98.56 310 TYR A N 1
ATOM 2431 C CA . TYR A 1 310 ? 19.141 -17.188 -15.625 1 98.56 310 TYR A CA 1
ATOM 2432 C C . TYR A 1 310 ? 20.453 -16.562 -15.156 1 98.56 310 TYR A C 1
ATOM 2434 O O . TYR A 1 310 ? 21.531 -16.938 -15.641 1 98.56 310 TYR A O 1
ATOM 2442 N N . PRO A 1 311 ? 20.391 -15.727 -14.148 1 98.5 311 PRO A N 1
ATOM 2443 C CA . PRO A 1 311 ? 21.609 -15.078 -13.648 1 98.5 311 PRO A CA 1
ATOM 2444 C C . PRO A 1 311 ? 22.562 -16.047 -12.977 1 98.5 311 PRO A C 1
ATOM 2446 O O . PRO A 1 311 ? 22.234 -17.234 -12.805 1 98.5 311 PRO A O 1
ATOM 2449 N N . LEU A 1 312 ? 23.719 -15.555 -12.711 1 98.44 312 LEU A N 1
ATOM 2450 C CA . LEU A 1 312 ? 24.75 -16.375 -12.078 1 98.44 312 LEU A CA 1
ATOM 2451 C C . LEU A 1 312 ? 24.391 -16.656 -10.617 1 98.44 312 LEU A C 1
ATOM 2453 O O . LEU A 1 312 ? 23.734 -15.836 -9.969 1 98.44 312 LEU A O 1
ATOM 2457 N N . THR A 1 313 ? 24.875 -17.781 -10.18 1 98.38 313 THR A N 1
ATOM 2458 C CA . THR A 1 313 ? 24.578 -18.297 -8.852 1 98.38 313 THR A CA 1
ATOM 2459 C C . THR A 1 313 ? 24.922 -17.25 -7.781 1 98.38 313 THR A C 1
ATOM 2461 O O . THR A 1 313 ? 24.203 -17.141 -6.777 1 98.38 313 THR A O 1
ATOM 2464 N N . GLU A 1 314 ? 25.969 -16.5 -7.945 1 98.06 314 GLU A N 1
ATOM 2465 C CA . GLU A 1 314 ? 26.453 -15.555 -6.945 1 98.06 314 GLU A CA 1
ATOM 2466 C C . GLU A 1 314 ? 25.438 -14.445 -6.699 1 98.06 314 GLU A C 1
ATOM 2468 O O . GLU A 1 314 ? 25.516 -13.734 -5.691 1 98.06 314 GLU A O 1
ATOM 2473 N N . GLU A 1 315 ? 24.438 -14.312 -7.543 1 98.19 315 GLU A N 1
ATOM 2474 C CA . GLU A 1 315 ? 23.469 -13.234 -7.438 1 98.19 315 GLU A CA 1
ATOM 2475 C C . GLU A 1 315 ? 22.234 -13.68 -6.645 1 98.19 315 GLU A C 1
ATOM 2477 O O . GLU A 1 315 ? 21.406 -12.852 -6.262 1 98.19 315 GLU A O 1
ATOM 2482 N N . LEU A 1 316 ? 22.094 -14.93 -6.348 1 98.62 316 LEU A N 1
ATOM 2483 C CA . LEU A 1 316 ? 20.891 -15.516 -5.777 1 98.62 316 LEU A CA 1
ATOM 2484 C C . LEU A 1 316 ? 20.578 -14.898 -4.418 1 98.62 316 LEU A C 1
ATOM 2486 O O . LEU A 1 316 ? 19.422 -14.609 -4.121 1 98.62 316 LEU A O 1
ATOM 2490 N N . PRO A 1 317 ? 21.609 -14.672 -3.564 1 98.19 317 PRO A N 1
ATOM 2491 C CA . PRO A 1 317 ? 21.266 -14.062 -2.271 1 98.19 317 PRO A CA 1
ATOM 2492 C C . PRO A 1 317 ? 20.578 -12.711 -2.41 1 98.19 317 PRO A C 1
ATOM 2494 O O . PRO A 1 317 ? 19.656 -12.406 -1.656 1 98.19 317 PRO A O 1
ATOM 2497 N N . GLN A 1 318 ? 21.016 -11.922 -3.35 1 97.62 318 GLN A N 1
ATOM 2498 C CA . GLN A 1 318 ? 20.406 -10.609 -3.547 1 97.62 318 GLN A CA 1
ATOM 2499 C C . GLN A 1 318 ? 18.953 -10.742 -4.035 1 97.62 318 GLN A C 1
ATOM 2501 O O . GLN A 1 318 ? 18.078 -9.984 -3.611 1 97.62 318 GLN A O 1
ATOM 2506 N N . PHE A 1 319 ? 18.672 -11.664 -4.922 1 98.56 319 PHE A N 1
ATOM 2507 C CA . PHE A 1 319 ? 17.312 -11.883 -5.402 1 98.56 319 PHE A CA 1
ATOM 2508 C C . PHE A 1 319 ? 16.391 -12.281 -4.258 1 98.56 319 PHE A C 1
ATOM 2510 O O . PHE A 1 319 ? 15.234 -11.859 -4.207 1 98.56 319 PHE A O 1
ATOM 2517 N N . TRP A 1 320 ? 16.906 -13.102 -3.377 1 98.38 320 TRP A N 1
ATOM 2518 C CA . TRP A 1 320 ? 16.125 -13.469 -2.207 1 98.38 320 TRP A CA 1
ATOM 2519 C C . TRP A 1 320 ? 15.812 -12.242 -1.351 1 98.38 320 TRP A C 1
ATOM 2521 O O . TRP A 1 320 ? 14.656 -12 -1.002 1 98.38 320 TRP A O 1
ATOM 2531 N N . GLU A 1 321 ? 16.812 -11.5 -1.093 1 96.81 321 GLU A N 1
ATOM 2532 C CA . GLU A 1 321 ? 16.625 -10.312 -0.266 1 96.81 321 GLU A CA 1
ATOM 2533 C C . GLU A 1 321 ? 15.664 -9.328 -0.919 1 96.81 321 GLU A C 1
ATOM 2535 O O . GLU A 1 321 ? 14.859 -8.695 -0.234 1 96.81 321 GLU A O 1
ATOM 2540 N N . ASP A 1 322 ? 15.734 -9.203 -2.232 1 97.81 322 ASP A N 1
ATOM 2541 C CA . ASP A 1 322 ? 14.883 -8.273 -2.973 1 97.81 322 ASP A CA 1
ATOM 2542 C C . ASP A 1 322 ? 13.414 -8.672 -2.869 1 97.81 322 ASP A C 1
ATOM 2544 O O . ASP A 1 322 ? 12.531 -7.812 -2.887 1 97.81 322 ASP A O 1
ATOM 2548 N N . ASN A 1 323 ? 13.141 -9.977 -2.742 1 98.56 323 ASN A N 1
ATOM 2549 C CA . ASN A 1 323 ? 11.781 -10.477 -2.928 1 98.56 323 ASN A CA 1
ATOM 2550 C C . ASN A 1 323 ? 11.141 -10.867 -1.6 1 98.56 323 ASN A C 1
ATOM 2552 O O . ASN A 1 323 ? 9.922 -11.016 -1.515 1 98.56 323 ASN A O 1
ATOM 2556 N N . LYS A 1 324 ? 11.891 -11.078 -0.549 1 97.56 324 LYS A N 1
ATOM 2557 C CA . LYS A 1 324 ? 11.438 -11.719 0.683 1 97.56 324 LYS A CA 1
ATOM 2558 C C . LYS A 1 324 ? 10.164 -11.055 1.21 1 97.56 324 LYS A C 1
ATOM 2560 O O . LYS A 1 324 ? 9.117 -11.703 1.319 1 97.56 324 LYS A O 1
ATOM 2565 N N . MET A 1 325 ? 10.219 -9.773 1.456 1 97 325 MET A N 1
ATOM 2566 C CA . MET A 1 325 ? 9.086 -9.086 2.064 1 97 325 MET A CA 1
ATOM 2567 C C . MET A 1 325 ? 7.953 -8.906 1.056 1 97 325 MET A C 1
ATOM 2569 O O . MET A 1 325 ? 6.777 -8.922 1.425 1 97 325 MET A O 1
ATOM 2573 N N . ALA A 1 326 ? 8.312 -8.734 -0.227 1 98.5 326 ALA A N 1
ATOM 2574 C CA . ALA A 1 326 ? 7.289 -8.617 -1.267 1 98.5 326 ALA A CA 1
ATOM 2575 C C . ALA A 1 326 ? 6.426 -9.867 -1.332 1 98.5 326 ALA A C 1
ATOM 2577 O O . ALA A 1 326 ? 5.195 -9.781 -1.386 1 98.5 326 ALA A O 1
ATOM 2578 N N . LEU A 1 327 ? 7.074 -11.039 -1.247 1 98.81 327 LEU A N 1
ATOM 2579 C CA . LEU A 1 327 ? 6.363 -12.312 -1.275 1 98.81 327 LEU A CA 1
ATOM 2580 C C . LEU A 1 327 ? 5.434 -12.445 -0.074 1 98.81 327 LEU A C 1
ATOM 2582 O O . LEU A 1 327 ? 4.277 -12.836 -0.22 1 98.81 327 LEU A O 1
ATOM 2586 N N . PHE A 1 328 ? 5.941 -12.109 1.014 1 98.56 328 PHE A N 1
ATOM 2587 C CA . PHE A 1 328 ? 5.203 -12.273 2.26 1 98.56 328 PHE A CA 1
ATOM 2588 C C . PHE A 1 328 ? 4.02 -11.32 2.32 1 98.56 328 PHE A C 1
ATOM 2590 O O . PHE A 1 328 ? 2.896 -11.734 2.619 1 98.56 328 PHE A O 1
ATOM 2597 N N . GLU A 1 329 ? 4.223 -10.039 2.033 1 97.81 329 GLU A N 1
ATOM 2598 C CA . GLU A 1 329 ? 3.168 -9.031 2.117 1 97.81 329 GLU A CA 1
ATOM 2599 C C . GLU A 1 329 ? 2.088 -9.273 1.068 1 97.81 329 GLU A C 1
ATOM 2601 O O . GLU A 1 329 ? 0.907 -9.023 1.315 1 97.81 329 GLU A O 1
ATOM 2606 N N . TYR A 1 330 ? 2.482 -9.727 -0.113 1 98.62 330 TYR A N 1
ATOM 2607 C CA . TYR A 1 330 ? 1.517 -10.055 -1.154 1 98.62 330 TYR A CA 1
ATOM 2608 C C . TYR A 1 330 ? 0.53 -11.109 -0.669 1 98.62 330 TYR A C 1
ATOM 2610 O O . TYR A 1 330 ? -0.686 -10.922 -0.759 1 98.62 330 TYR A O 1
ATOM 2618 N N . GLN A 1 331 ? 1.009 -12.172 -0.084 1 98.81 331 GLN A N 1
ATOM 2619 C CA . GLN A 1 331 ? 0.135 -13.273 0.316 1 98.81 331 GLN A CA 1
ATOM 2620 C C . GLN A 1 331 ? -0.728 -12.883 1.513 1 98.81 331 GLN A C 1
ATOM 2622 O O . GLN A 1 331 ? -1.862 -13.344 1.645 1 98.81 331 GLN A O 1
ATOM 2627 N N . ARG A 1 332 ? -0.282 -12.016 2.326 1 97.94 332 ARG A N 1
ATOM 2628 C CA . ARG A 1 332 ? -1.051 -11.609 3.498 1 97.94 332 ARG A CA 1
ATOM 2629 C C . ARG A 1 332 ? -2.32 -10.867 3.09 1 97.94 332 ARG A C 1
ATOM 2631 O O . ARG A 1 332 ? -3.262 -10.758 3.877 1 97.94 332 ARG A O 1
ATOM 2638 N N . GLN A 1 333 ? -2.357 -10.43 1.82 1 98.19 333 GLN A N 1
ATOM 2639 C CA . GLN A 1 333 ? -3.525 -9.695 1.347 1 98.19 333 GLN A CA 1
ATOM 2640 C C . GLN A 1 333 ? -4.73 -10.617 1.194 1 98.19 333 GLN A C 1
ATOM 2642 O O . GLN A 1 333 ? -5.855 -10.156 1 1 98.19 333 GLN A O 1
ATOM 2647 N N . VAL A 1 334 ? -4.551 -11.93 1.388 1 98.5 334 VAL A N 1
ATOM 2648 C CA . VAL A 1 334 ? -5.633 -12.898 1.267 1 98.5 334 VAL A CA 1
ATOM 2649 C C . VAL A 1 334 ? -6.668 -12.656 2.365 1 98.5 334 VAL A C 1
ATOM 2651 O O . VAL A 1 334 ? -7.805 -13.117 2.268 1 98.5 334 VAL A O 1
ATOM 2654 N N . HIS A 1 335 ? -6.344 -11.914 3.381 1 98 335 HIS A N 1
ATOM 2655 C CA . HIS A 1 335 ? -7.191 -11.766 4.559 1 98 335 HIS A CA 1
ATOM 2656 C C . HIS A 1 335 ? -8.023 -10.484 4.473 1 98 335 HIS A C 1
ATOM 2658 O O . HIS A 1 335 ? -8.477 -9.969 5.496 1 98 335 HIS A O 1
ATOM 2664 N N . ARG A 1 336 ? -8.289 -9.977 3.316 1 97.19 336 ARG A N 1
ATOM 2665 C CA . ARG A 1 336 ? -9.172 -8.836 3.092 1 97.19 336 ARG A CA 1
ATOM 2666 C C . ARG A 1 336 ? -10.422 -9.25 2.322 1 97.19 336 ARG A C 1
ATOM 2668 O O . ARG A 1 336 ? -10.484 -10.359 1.784 1 97.19 336 ARG A O 1
ATOM 2675 N N . GLY A 1 337 ? -11.422 -8.297 2.291 1 97.5 337 GLY A N 1
ATOM 2676 C CA . GLY A 1 337 ? -12.617 -8.508 1.492 1 97.5 337 GLY A CA 1
ATOM 2677 C C . GLY A 1 337 ? -13.727 -9.211 2.254 1 97.5 337 GLY A C 1
ATOM 2678 O O . GLY A 1 337 ? -14.055 -8.828 3.381 1 97.5 337 GLY A O 1
ATOM 2679 N N . VAL A 1 338 ? -14.344 -10.125 1.572 1 98.06 338 VAL A N 1
ATOM 2680 C CA . VAL A 1 338 ? -15.469 -10.836 2.164 1 98.06 338 VAL A CA 1
ATOM 2681 C C . VAL A 1 338 ? -15.258 -12.344 2.033 1 98.06 338 VAL A C 1
ATOM 2683 O O . VAL A 1 338 ? -14.633 -12.805 1.079 1 98.06 338 VAL A O 1
ATOM 2686 N N . LYS A 1 339 ? -15.695 -13.047 2.973 1 98.06 339 LYS A N 1
ATOM 2687 C CA . LYS A 1 339 ? -15.734 -14.508 2.963 1 98.06 339 LYS A CA 1
ATOM 2688 C C . LYS A 1 339 ? -16.984 -15.031 3.664 1 98.06 339 LYS A C 1
ATOM 2690 O O . LYS A 1 339 ? -17.703 -14.266 4.32 1 98.06 339 LYS A O 1
ATOM 2695 N N . GLY A 1 340 ? -17.297 -16.297 3.412 1 98.44 340 GLY A N 1
ATOM 2696 C CA . GLY A 1 340 ? -18.438 -16.844 4.121 1 98.44 340 GLY A CA 1
ATOM 2697 C C . GLY A 1 340 ? -18.859 -18.219 3.6 1 98.44 340 GLY A C 1
ATOM 2698 O O . GLY A 1 340 ? -18.141 -18.844 2.828 1 98.44 340 GLY A O 1
ATOM 2699 N N . LEU A 1 341 ? -20.016 -18.641 4.145 1 98.62 341 LEU A N 1
ATOM 2700 C CA . LEU A 1 341 ? -20.625 -19.922 3.799 1 98.62 341 LEU A CA 1
ATOM 2701 C C . LEU A 1 341 ? -21.984 -19.703 3.133 1 98.62 341 LEU A C 1
ATOM 2703 O O . LEU A 1 341 ? -22.75 -18.812 3.525 1 98.62 341 LEU A O 1
ATOM 2707 N N . VAL A 1 342 ? -22.219 -20.453 2.184 1 98.75 342 VAL A N 1
ATOM 2708 C CA . VAL A 1 342 ? -23.547 -20.547 1.571 1 98.75 342 VAL A CA 1
ATOM 2709 C C . VAL A 1 342 ? -24.172 -21.906 1.879 1 98.75 342 VAL A C 1
ATOM 2711 O O . VAL A 1 342 ? -23.594 -22.953 1.529 1 98.75 342 VAL A O 1
ATOM 2714 N N . LYS A 1 343 ? -25.312 -21.859 2.463 1 98.62 343 LYS A N 1
ATOM 2715 C CA . LYS A 1 343 ? -25.969 -23.094 2.908 1 98.62 343 LYS A CA 1
ATOM 2716 C C . LYS A 1 343 ? -27.453 -23.078 2.539 1 98.62 343 LYS A C 1
ATOM 2718 O O . LYS A 1 343 ? -28.016 -22.031 2.217 1 98.62 343 LYS A O 1
ATOM 2723 N N . ASP A 1 344 ? -27.984 -24.312 2.477 1 98.06 344 ASP A N 1
ATOM 2724 C CA . ASP A 1 344 ? -29.422 -24.453 2.373 1 98.06 344 ASP A CA 1
ATOM 2725 C C . ASP A 1 344 ? -30.125 -24 3.654 1 98.06 344 ASP A C 1
ATOM 2727 O O . ASP A 1 344 ? -29.719 -24.391 4.754 1 98.06 344 ASP A O 1
ATOM 2731 N N . ALA A 1 345 ? -31.141 -23.266 3.49 1 97.31 345 ALA A N 1
ATOM 2732 C CA . ALA A 1 345 ? -31.797 -22.656 4.645 1 97.31 345 ALA A CA 1
ATOM 2733 C C . ALA A 1 345 ? -32.5 -23.703 5.488 1 97.31 345 ALA A C 1
ATOM 2735 O O . ALA A 1 345 ? -32.656 -23.531 6.703 1 97.31 345 ALA A O 1
ATOM 2736 N N . VAL A 1 346 ? -32.969 -24.688 4.914 1 95.88 346 VAL A N 1
ATOM 2737 C CA . VAL A 1 346 ? -33.75 -25.688 5.609 1 95.88 346 VAL A CA 1
ATOM 2738 C C . VAL A 1 346 ? -32.844 -26.781 6.18 1 95.88 346 VAL A C 1
ATOM 2740 O O . VAL A 1 346 ? -32.875 -27.047 7.387 1 95.88 346 VAL A O 1
ATOM 2743 N N . THR A 1 347 ? -32 -27.359 5.398 1 96.44 347 THR A N 1
ATOM 2744 C CA . THR A 1 347 ? -31.203 -28.5 5.809 1 96.44 347 THR A CA 1
ATOM 2745 C C . THR A 1 347 ? -29.938 -28.062 6.527 1 96.44 347 THR A C 1
ATOM 2747 O O . THR A 1 347 ? -29.328 -28.844 7.258 1 96.44 347 THR A O 1
ATOM 2750 N N . GLY A 1 348 ? -29.5 -26.828 6.168 1 97.06 348 GLY A N 1
ATOM 2751 C CA . GLY A 1 348 ? -28.25 -26.359 6.73 1 97.06 348 GLY A CA 1
ATOM 2752 C C . GLY A 1 348 ? -27.016 -26.922 6.027 1 97.06 348 GLY A C 1
ATOM 2753 O O . GLY A 1 348 ? -25.891 -26.672 6.445 1 97.06 348 GLY A O 1
ATOM 2754 N N . LEU A 1 349 ? -27.188 -27.672 5.066 1 97.5 349 LEU A N 1
ATOM 2755 C CA . LEU A 1 349 ? -26.094 -28.281 4.332 1 97.5 349 LEU A CA 1
ATOM 2756 C C . LEU A 1 349 ? -25.422 -27.266 3.414 1 97.5 349 LEU A C 1
ATOM 2758 O O . LEU A 1 349 ? -26.078 -26.359 2.891 1 97.5 349 LEU A O 1
ATOM 2762 N N . PRO A 1 350 ? -24.141 -27.422 3.244 1 98.25 350 PRO A N 1
ATOM 2763 C CA . PRO A 1 350 ? -23.438 -26.516 2.348 1 98.25 350 PRO A CA 1
ATOM 2764 C C . PRO A 1 350 ? -23.891 -26.625 0.898 1 98.25 350 PRO A C 1
ATOM 2766 O O . PRO A 1 350 ? -24.234 -27.719 0.438 1 98.25 350 PRO A O 1
ATOM 2769 N N . LEU A 1 351 ? -23.906 -25.5 0.254 1 98.12 351 LEU A N 1
ATOM 2770 C CA . LEU A 1 351 ? -24.25 -25.469 -1.163 1 98.12 351 LEU A CA 1
ATOM 2771 C C . LEU A 1 351 ? -23.016 -25.188 -2.018 1 98.12 351 LEU A C 1
ATOM 2773 O O . LEU A 1 351 ? -22.547 -24.047 -2.074 1 98.12 351 LEU A O 1
ATOM 2777 N N . GLY A 1 352 ? -22.547 -26.25 -2.662 1 96.19 352 GLY A N 1
ATOM 2778 C CA . GLY A 1 352 ? -21.438 -26.109 -3.594 1 96.19 352 GLY A CA 1
ATOM 2779 C C . GLY A 1 352 ? -21.875 -25.688 -4.98 1 96.19 352 GLY A C 1
ATOM 2780 O O . GLY A 1 352 ? -22.891 -26.141 -5.488 1 96.19 352 GLY A O 1
ATOM 2781 N N . GLY A 1 353 ? -21.062 -24.703 -5.562 1 95.38 353 GLY A N 1
ATOM 2782 C CA . GLY A 1 353 ? -21.312 -24.297 -6.938 1 95.38 353 GLY A CA 1
ATOM 2783 C C . GLY A 1 353 ? -22.219 -23.078 -7.043 1 95.38 353 GLY A C 1
ATOM 2784 O O . GLY A 1 353 ? -22.562 -22.656 -8.148 1 95.38 353 GLY A O 1
ATOM 2785 N N . ALA A 1 354 ? -22.609 -22.516 -5.934 1 97.5 354 ALA A N 1
ATOM 2786 C CA . ALA A 1 354 ? -23.359 -21.266 -5.977 1 97.5 354 ALA A CA 1
ATOM 2787 C C . ALA A 1 354 ? -22.5 -20.125 -6.504 1 97.5 354 ALA A C 1
ATOM 2789 O O . ALA A 1 354 ? -21.312 -20.031 -6.184 1 97.5 354 ALA A O 1
ATOM 2790 N N . SER A 1 355 ? -23.141 -19.266 -7.297 1 97.06 355 SER A N 1
ATOM 2791 C CA . SER A 1 355 ? -22.438 -18.109 -7.852 1 97.06 355 SER A CA 1
ATOM 2792 C C . SER A 1 355 ? -22.469 -16.938 -6.891 1 97.06 355 SER A C 1
ATOM 2794 O O . SER A 1 355 ? -23.531 -16.562 -6.383 1 97.06 355 SER A O 1
ATOM 2796 N N . VAL A 1 356 ? -21.375 -16.422 -6.637 1 97.5 356 VAL A N 1
ATOM 2797 C CA . VAL A 1 356 ? -21.234 -15.242 -5.793 1 97.5 356 VAL A CA 1
ATOM 2798 C C . VAL A 1 356 ? -20.797 -14.047 -6.641 1 97.5 356 VAL A C 1
ATOM 2800 O O . VAL A 1 356 ? -19.75 -14.086 -7.281 1 97.5 356 VAL A O 1
ATOM 2803 N N . LYS A 1 357 ? -21.547 -13.016 -6.617 1 96.75 357 LYS A N 1
ATOM 2804 C CA . LYS A 1 357 ? -21.297 -11.805 -7.395 1 96.75 357 LYS A CA 1
ATOM 2805 C C . LYS A 1 357 ? -21.234 -10.578 -6.488 1 96.75 357 LYS A C 1
ATOM 2807 O O . LYS A 1 357 ? -21.969 -10.492 -5.5 1 96.75 357 LYS A O 1
ATOM 2812 N N . VAL A 1 358 ? -20.328 -9.68 -6.832 1 96.94 358 VAL A N 1
ATOM 2813 C CA . VAL A 1 358 ? -20.203 -8.438 -6.086 1 96.94 358 VAL A CA 1
ATOM 2814 C C . VAL A 1 358 ? -20.578 -7.258 -6.977 1 96.94 358 VAL A C 1
ATOM 2816 O O . VAL A 1 358 ? -20.047 -7.105 -8.078 1 96.94 358 VAL A O 1
ATOM 2819 N N . ASP A 1 359 ? -21.516 -6.477 -6.48 1 95.69 359 ASP A N 1
ATOM 2820 C CA . ASP A 1 359 ? -21.969 -5.281 -7.191 1 95.69 359 ASP A CA 1
ATOM 2821 C C . ASP A 1 359 ? -22.312 -5.609 -8.641 1 95.69 359 ASP A C 1
ATOM 2823 O O . ASP A 1 359 ? -23.031 -6.574 -8.914 1 95.69 359 ASP A O 1
ATOM 2827 N N . ASN A 1 360 ? -21.906 -4.785 -9.578 1 91.19 360 ASN A N 1
ATOM 2828 C CA . ASN A 1 360 ? -22.266 -4.98 -10.984 1 91.19 360 ASN A CA 1
ATOM 2829 C C . ASN A 1 360 ? -21.141 -5.676 -11.75 1 91.19 360 ASN A C 1
ATOM 2831 O O . ASN A 1 360 ? -21.078 -5.594 -12.984 1 91.19 360 ASN A O 1
ATOM 2835 N N . ARG A 1 361 ? -20.312 -6.352 -10.945 1 92.25 361 ARG A N 1
ATOM 2836 C CA . ARG A 1 361 ? -19.234 -7.098 -11.594 1 92.25 361 ARG A CA 1
ATOM 2837 C C . ARG A 1 361 ? -19.797 -8.289 -12.375 1 92.25 361 ARG A C 1
ATOM 2839 O O . ARG A 1 361 ? -20.75 -8.922 -11.953 1 92.25 361 ARG A O 1
ATOM 2846 N N . ILE A 1 362 ? -19.156 -8.539 -13.484 1 88.56 362 ILE A N 1
ATOM 2847 C CA . ILE A 1 362 ? -19.625 -9.586 -14.375 1 88.56 362 ILE A CA 1
ATOM 2848 C C . ILE A 1 362 ? -19.047 -10.93 -13.945 1 88.56 362 ILE A C 1
ATOM 2850 O O . ILE A 1 362 ? -19.719 -11.961 -14.039 1 88.56 362 ILE A O 1
ATOM 2854 N N . VAL A 1 363 ? -17.844 -10.914 -13.516 1 88.31 363 VAL A N 1
ATOM 2855 C CA . VAL A 1 363 ? -17.172 -12.141 -13.102 1 88.31 363 VAL A CA 1
ATOM 2856 C C . VAL A 1 363 ? -17.781 -12.648 -11.797 1 88.31 363 VAL A C 1
ATOM 2858 O O . VAL A 1 363 ? -18.047 -11.859 -10.883 1 88.31 363 VAL A O 1
ATOM 2861 N N . THR A 1 364 ? -18.062 -13.906 -11.773 1 89.06 364 THR A N 1
ATOM 2862 C CA . THR A 1 364 ? -18.594 -14.547 -10.578 1 89.06 364 THR A CA 1
ATOM 2863 C C . THR A 1 364 ? -17.641 -15.602 -10.055 1 89.06 364 THR A C 1
ATOM 2865 O O . THR A 1 364 ? -16.859 -16.172 -10.828 1 89.06 364 THR A O 1
ATOM 2868 N N . HIS A 1 365 ? -17.703 -15.758 -8.773 1 90.62 365 HIS A N 1
ATOM 2869 C CA . HIS A 1 365 ? -16.969 -16.844 -8.125 1 90.62 365 HIS A CA 1
ATOM 2870 C C . HIS A 1 365 ? -17.922 -17.906 -7.598 1 90.62 365 HIS A C 1
ATOM 2872 O O . HIS A 1 365 ? -19.016 -17.594 -7.137 1 90.62 365 HIS A O 1
ATOM 2878 N N . ASN A 1 366 ? -17.5 -19.125 -7.727 1 94.31 366 ASN A N 1
ATOM 2879 C CA . ASN A 1 366 ? -18.344 -20.203 -7.25 1 94.31 366 ASN A CA 1
ATOM 2880 C C . ASN A 1 366 ? -17.906 -20.688 -5.875 1 94.31 366 ASN A C 1
ATOM 2882 O O . ASN A 1 366 ? -16.719 -20.734 -5.578 1 94.31 366 ASN A O 1
ATOM 2886 N N . THR A 1 367 ? -18.891 -21.094 -5.066 1 96.56 367 THR A N 1
ATOM 2887 C CA . THR A 1 367 ? -18.578 -21.672 -3.762 1 96.56 367 THR A CA 1
ATOM 2888 C C . THR A 1 367 ? -17.938 -23.031 -3.918 1 96.56 367 THR A C 1
ATOM 2890 O O . THR A 1 367 ? -18.141 -23.719 -4.922 1 96.56 367 THR A O 1
ATOM 2893 N N . THR A 1 368 ? -17.172 -23.391 -2.906 1 95.06 368 THR A N 1
ATOM 2894 C CA . THR A 1 368 ? -16.594 -24.734 -2.844 1 95.06 368 THR A CA 1
ATOM 2895 C C . THR A 1 368 ? -17.672 -25.75 -2.48 1 95.06 368 THR A C 1
ATOM 2897 O O . THR A 1 368 ? -18.812 -25.391 -2.197 1 95.06 368 THR A O 1
ATOM 2900 N N . ASP A 1 369 ? -17.25 -27.047 -2.465 1 93.94 369 ASP A N 1
ATOM 2901 C CA . ASP A 1 369 ? -18.172 -28.109 -2.074 1 93.94 369 ASP A CA 1
ATOM 2902 C C . ASP A 1 369 ? -18.641 -27.938 -0.632 1 93.94 369 ASP A C 1
ATOM 2904 O O . ASP A 1 369 ? -19.703 -28.422 -0.254 1 93.94 369 ASP A O 1
ATOM 2908 N N . LEU A 1 370 ? -17.875 -27.188 0.11 1 96 370 LEU A N 1
ATOM 2909 C CA . LEU A 1 370 ? -18.219 -26.922 1.503 1 96 370 LEU A CA 1
ATOM 2910 C C . LEU A 1 370 ? -19.031 -25.641 1.633 1 96 370 LEU A C 1
ATOM 2912 O O . LEU A 1 370 ? -19.297 -25.188 2.744 1 96 370 LEU A O 1
ATOM 2916 N N . GLY A 1 371 ? -19.375 -25.016 0.492 1 97.75 371 GLY A N 1
ATOM 2917 C CA . GLY A 1 371 ? -20.188 -23.812 0.489 1 97.75 371 GLY A CA 1
ATOM 2918 C C . GLY A 1 371 ? -19.391 -22.562 0.793 1 97.75 371 GLY A C 1
ATOM 2919 O O . GLY A 1 371 ? -19.953 -21.5 1.06 1 97.75 371 GLY A O 1
ATOM 2920 N N . GLU A 1 372 ? -18.078 -22.672 0.797 1 97.94 372 GLU A N 1
ATOM 2921 C CA . GLU A 1 372 ? -17.219 -21.562 1.151 1 97.94 372 GLU A CA 1
ATOM 2922 C C . GLU A 1 372 ? -17 -20.641 -0.045 1 97.94 372 GLU A C 1
ATOM 2924 O O . GLU A 1 372 ? -16.953 -21.094 -1.188 1 97.94 372 GLU A O 1
ATOM 2929 N N . TYR A 1 373 ? -16.859 -19.359 0.231 1 97.5 373 TYR A N 1
ATOM 2930 C CA . TYR A 1 373 ? -16.406 -18.422 -0.794 1 97.5 373 TYR A CA 1
ATOM 2931 C C . TYR A 1 373 ? -15.516 -17.344 -0.196 1 97.5 373 TYR A C 1
ATOM 2933 O O . TYR A 1 373 ? -15.594 -17.062 1.002 1 97.5 373 TYR A O 1
ATOM 2941 N N . TRP A 1 374 ? -14.633 -16.844 -0.935 1 97.38 374 TRP A N 1
ATOM 2942 C CA . TRP A 1 374 ? -13.789 -15.688 -0.667 1 97.38 374 TRP A CA 1
ATOM 2943 C C . TRP A 1 374 ? -13.836 -14.703 -1.832 1 97.38 374 TRP A C 1
ATOM 2945 O O . TRP A 1 374 ? -13.836 -15.109 -2.996 1 97.38 374 TRP A O 1
ATOM 2955 N N . TYR A 1 375 ? -13.914 -13.469 -1.583 1 97.31 375 TYR A N 1
ATOM 2956 C CA . TYR A 1 375 ? -13.836 -12.406 -2.58 1 97.31 375 TYR A CA 1
ATOM 2957 C C . TYR A 1 375 ? -12.961 -11.266 -2.084 1 97.31 375 TYR A C 1
ATOM 2959 O O . TYR A 1 375 ? -13.336 -10.539 -1.156 1 97.31 375 TYR A O 1
ATOM 2967 N N . LEU A 1 376 ? -11.781 -11.094 -2.67 1 97.56 376 LEU A N 1
ATOM 2968 C CA . LEU A 1 376 ? -10.875 -10.031 -2.258 1 97.56 376 LEU A CA 1
ATOM 2969 C C . LEU A 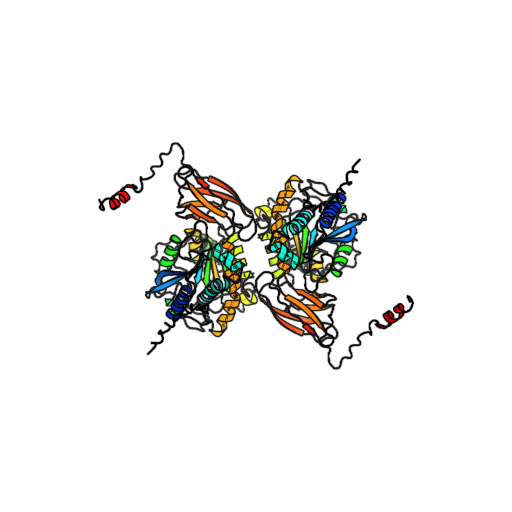1 376 ? -11.391 -8.672 -2.721 1 97.56 376 LEU A C 1
ATOM 2971 O O . LEU A 1 376 ? -11.703 -8.492 -3.9 1 97.56 376 LEU A O 1
ATOM 2975 N N . LEU A 1 377 ? -11.469 -7.762 -1.812 1 97.5 377 LEU A N 1
ATOM 2976 C CA . LEU A 1 377 ? -12 -6.43 -2.066 1 97.5 377 LEU A CA 1
ATOM 2977 C C . LEU A 1 377 ? -11.219 -5.375 -1.283 1 97.5 377 LEU A C 1
ATOM 2979 O O . LEU A 1 377 ? -10.633 -5.676 -0.241 1 97.5 377 LEU A O 1
ATOM 2983 N N . LEU A 1 378 ? -11.203 -4.168 -1.805 1 96.62 378 LEU A N 1
ATOM 2984 C CA . LEU A 1 378 ? -10.688 -3.006 -1.089 1 96.62 378 LEU A CA 1
ATOM 2985 C C . LEU A 1 378 ? -11.781 -2.361 -0.243 1 96.62 378 LEU A C 1
ATOM 2987 O O . LEU A 1 378 ? -12.961 -2.682 -0.397 1 96.62 378 LEU A O 1
ATOM 2991 N N . PRO A 1 379 ? -11.406 -1.491 0.714 1 96.25 379 PRO A N 1
ATOM 2992 C CA . PRO A 1 379 ? -12.43 -0.852 1.551 1 96.25 379 PRO A CA 1
ATOM 2993 C C . PRO A 1 379 ? -13.484 -0.116 0.734 1 96.25 379 PRO A C 1
ATOM 2995 O O . PRO A 1 379 ? -13.148 0.615 -0.202 1 96.25 379 PRO A O 1
ATOM 2998 N N . ASP A 1 380 ? -14.695 -0.361 1.037 1 97 380 ASP A N 1
ATOM 2999 C CA . ASP A 1 380 ? -15.875 0.237 0.425 1 97 380 ASP A CA 1
ATOM 3000 C C . ASP A 1 380 ? -17.156 -0.436 0.924 1 97 380 ASP A C 1
ATOM 3002 O O . ASP A 1 380 ? -17.109 -1.32 1.78 1 97 380 ASP A O 1
ATOM 3006 N N . ARG A 1 381 ? -18.266 0.053 0.491 1 96.38 381 ARG A N 1
ATOM 3007 C CA . ARG A 1 381 ? -19.547 -0.618 0.674 1 96.38 381 ARG A CA 1
ATOM 3008 C C . ARG A 1 381 ? -19.922 -1.421 -0.565 1 96.38 381 ARG A C 1
ATOM 3010 O O . ARG A 1 381 ? -19.875 -0.905 -1.685 1 96.38 381 ARG A O 1
ATOM 3017 N N . TYR A 1 382 ? -20.266 -2.732 -0.373 1 97.62 382 TYR A N 1
ATOM 3018 C CA . TYR A 1 382 ? -20.531 -3.619 -1.497 1 97.62 382 TYR A CA 1
ATOM 3019 C C . TYR A 1 382 ? -21.875 -4.312 -1.328 1 97.62 382 TYR A C 1
ATOM 3021 O O . TYR A 1 382 ? -22.391 -4.414 -0.213 1 97.62 382 TYR A O 1
ATOM 3029 N N . GLU A 1 383 ? -22.406 -4.641 -2.428 1 98.06 383 GLU A N 1
ATOM 3030 C CA . GLU A 1 383 ? -23.5 -5.613 -2.469 1 98.06 383 GLU A CA 1
ATOM 3031 C C . GLU A 1 383 ? -23 -6.977 -2.945 1 98.06 383 GLU A C 1
ATOM 3033 O O . GLU A 1 383 ? -22.375 -7.078 -4.004 1 98.06 383 GLU A O 1
ATOM 3038 N N . VAL A 1 384 ? -23.281 -8.008 -2.15 1 98.38 384 VAL A N 1
ATOM 3039 C CA . VAL A 1 384 ? -22.922 -9.375 -2.506 1 98.38 384 VAL A CA 1
ATOM 3040 C C . VAL A 1 384 ? -24.172 -10.172 -2.824 1 98.38 384 VAL A C 1
ATOM 3042 O O . VAL A 1 384 ? -25.109 -10.211 -2.025 1 98.38 384 VAL A O 1
ATOM 3045 N N . GLU A 1 385 ? -24.156 -10.734 -3.953 1 98.25 385 GLU A N 1
ATOM 3046 C CA . GLU A 1 385 ? -25.297 -11.531 -4.41 1 98.25 385 GLU A CA 1
ATOM 3047 C C . GLU A 1 385 ? -24.906 -12.992 -4.609 1 98.25 385 GLU A C 1
ATOM 3049 O O . GLU A 1 385 ? -23.859 -13.281 -5.195 1 98.25 385 GLU A O 1
ATOM 3054 N N . VAL A 1 386 ? -25.75 -13.906 -4.105 1 98.44 386 VAL A N 1
ATOM 3055 C CA . VAL A 1 386 ? -25.531 -15.336 -4.285 1 98.44 386 VAL A CA 1
ATOM 3056 C C . VAL A 1 386 ? -26.719 -15.945 -5.035 1 98.44 386 VAL A C 1
ATOM 3058 O O . VAL A 1 386 ? -27.875 -15.68 -4.703 1 98.44 386 VAL A O 1
ATOM 3061 N N . ASP A 1 387 ? -26.359 -16.656 -6.031 1 97.5 387 ASP A N 1
ATOM 3062 C CA . ASP A 1 387 ? -27.359 -17.297 -6.875 1 97.5 387 ASP A CA 1
ATOM 3063 C C . ASP A 1 387 ? -27.031 -18.766 -7.125 1 97.5 387 ASP A C 1
ATOM 3065 O O . ASP A 1 387 ? -25.859 -19.125 -7.234 1 97.5 387 ASP A O 1
ATOM 3069 N N . MET A 1 388 ? -28.031 -19.594 -7.113 1 97.38 388 MET A N 1
ATOM 3070 C CA . MET A 1 388 ? -27.922 -21.016 -7.441 1 97.38 388 MET A CA 1
ATOM 3071 C C . MET A 1 388 ? -29.234 -21.531 -8.039 1 97.38 388 MET A C 1
ATOM 3073 O O . MET A 1 388 ? -30.312 -21.188 -7.578 1 97.38 388 MET A O 1
ATOM 3077 N N . ASP A 1 389 ? -29.062 -22.297 -9.094 1 95.81 389 ASP A N 1
ATOM 3078 C CA . ASP A 1 389 ? -30.234 -22.875 -9.734 1 95.81 389 ASP A CA 1
ATOM 3079 C C . ASP A 1 389 ? -31.109 -23.609 -8.719 1 95.81 389 ASP A C 1
ATOM 3081 O O . ASP A 1 389 ? -30.609 -24.406 -7.926 1 95.81 389 ASP A O 1
ATOM 3085 N N . GLY A 1 390 ? -32.344 -23.328 -8.766 1 95.5 390 GLY A N 1
ATOM 3086 C CA . GLY A 1 390 ? -33.312 -23.984 -7.879 1 95.5 390 GLY A CA 1
ATOM 3087 C C . GLY A 1 390 ? -33.5 -23.234 -6.574 1 95.5 390 GLY A C 1
ATOM 3088 O O . GLY A 1 390 ? -34.406 -23.594 -5.785 1 95.5 390 GLY A O 1
ATOM 3089 N N . TYR A 1 391 ? -32.75 -22.281 -6.332 1 97.44 391 TYR A N 1
ATOM 3090 C CA . TYR A 1 391 ? -32.875 -21.5 -5.105 1 97.44 391 TYR A CA 1
ATOM 3091 C C . TYR A 1 391 ? -33.25 -20.062 -5.406 1 97.44 391 TYR A C 1
ATOM 3093 O O . TYR A 1 391 ? -33.094 -19.594 -6.535 1 97.44 391 TYR A O 1
ATOM 3101 N N . ILE A 1 392 ? -33.781 -19.375 -4.406 1 97.38 392 ILE A N 1
ATOM 3102 C CA . ILE A 1 392 ? -34.062 -17.953 -4.508 1 97.38 392 ILE A CA 1
ATOM 3103 C C . ILE A 1 392 ? -32.781 -17.156 -4.281 1 97.38 392 ILE A C 1
ATOM 3105 O O . ILE A 1 392 ? -32.094 -17.328 -3.264 1 97.38 392 ILE A O 1
ATOM 3109 N N . ARG A 1 393 ? -32.469 -16.375 -5.164 1 97.12 393 ARG A N 1
ATOM 3110 C CA . ARG A 1 393 ? -31.281 -15.523 -5.055 1 97.12 393 ARG A CA 1
ATOM 3111 C C . ARG A 1 393 ? -31.359 -14.625 -3.826 1 97.12 393 ARG A C 1
ATOM 3113 O O . ARG A 1 393 ? -32.438 -14.148 -3.467 1 97.12 393 ARG A O 1
ATOM 3120 N N . GLN A 1 394 ? -30.219 -14.352 -3.195 1 98.12 394 GLN A N 1
ATOM 3121 C CA . GLN A 1 394 ? -30.141 -13.477 -2.031 1 98.12 394 GLN A CA 1
ATOM 3122 C C . GLN A 1 394 ? -29.047 -12.43 -2.215 1 98.12 394 GLN A C 1
ATOM 3124 O O . GLN A 1 394 ? -28 -12.711 -2.795 1 98.12 394 GLN A O 1
ATOM 3129 N N . THR A 1 395 ? -29.344 -11.227 -1.712 1 98.19 395 THR A N 1
ATOM 3130 C CA . THR A 1 395 ? -28.391 -10.125 -1.751 1 98.19 395 THR A CA 1
ATOM 3131 C C . THR A 1 395 ? -28.203 -9.523 -0.362 1 98.19 395 THR A C 1
ATOM 3133 O O . THR A 1 395 ? -29.172 -9.359 0.385 1 98.19 395 THR A O 1
ATOM 3136 N N . LYS A 1 396 ? -26.984 -9.273 0.018 1 98.5 396 LYS A N 1
ATOM 3137 C CA . LYS A 1 396 ? -26.656 -8.586 1.264 1 98.5 396 LYS A CA 1
ATOM 3138 C C . LYS A 1 396 ? -25.672 -7.449 1.019 1 98.5 396 LYS A C 1
ATOM 3140 O O . LYS A 1 396 ? -24.828 -7.531 0.126 1 98.5 396 LYS A O 1
ATOM 3145 N N . THR A 1 397 ? -25.828 -6.375 1.759 1 98.12 397 THR A N 1
ATOM 3146 C CA . THR A 1 397 ? -24.859 -5.281 1.753 1 98.12 397 THR A CA 1
ATOM 3147 C C . THR A 1 397 ? -23.797 -5.488 2.834 1 98.12 397 THR A C 1
ATOM 3149 O O . THR A 1 397 ? -24.109 -5.957 3.93 1 98.12 397 THR A O 1
ATOM 3152 N N . VAL A 1 398 ? -22.594 -5.191 2.502 1 98.06 398 VAL A N 1
ATOM 3153 C CA . VAL A 1 398 ? -21.5 -5.359 3.451 1 98.06 398 VAL A CA 1
ATOM 3154 C C . VAL A 1 398 ? -20.516 -4.191 3.332 1 98.06 398 VAL A C 1
ATOM 3156 O O . VAL A 1 398 ? -20.266 -3.695 2.23 1 98.06 398 VAL A O 1
ATOM 3159 N N . THR A 1 399 ? -19.984 -3.689 4.461 1 96.94 399 THR A N 1
ATOM 3160 C CA . THR A 1 399 ? -18.906 -2.703 4.496 1 96.94 399 THR A CA 1
ATOM 3161 C C . THR A 1 399 ? -17.562 -3.383 4.715 1 96.94 399 THR A C 1
ATOM 3163 O O . THR A 1 399 ? -17.328 -3.992 5.762 1 96.94 399 THR A O 1
ATOM 3166 N N . VAL A 1 400 ? -16.75 -3.365 3.689 1 97.06 400 VAL A N 1
ATOM 3167 C CA . VAL A 1 400 ? -15.391 -3.863 3.807 1 97.06 400 VAL A CA 1
ATOM 3168 C C . VAL A 1 400 ? -14.484 -2.762 4.348 1 97.06 400 VAL A C 1
ATOM 3170 O O . VAL A 1 400 ? -14.336 -1.71 3.725 1 97.06 400 VAL A O 1
ATOM 3173 N N . ARG A 1 401 ? -13.883 -3 5.449 1 92.31 401 ARG A N 1
ATOM 3174 C CA . ARG A 1 401 ? -13.062 -1.997 6.117 1 92.31 401 ARG A CA 1
ATOM 3175 C C . ARG A 1 401 ? -11.578 -2.266 5.887 1 92.31 401 ARG A C 1
ATOM 3177 O O . ARG A 1 401 ? -11.195 -3.367 5.484 1 92.31 401 ARG A O 1
ATOM 3184 N N . ALA A 1 402 ? -10.758 -1.228 6.102 1 91.38 402 ALA A N 1
ATOM 3185 C CA . ALA A 1 402 ? -9.312 -1.342 5.93 1 91.38 402 ALA A CA 1
ATOM 3186 C C . ALA A 1 402 ? -8.695 -2.188 7.035 1 91.38 402 ALA A C 1
ATOM 3188 O O . ALA A 1 402 ? -9.266 -2.324 8.117 1 91.38 402 ALA A O 1
ATOM 3189 N N . GLY A 1 403 ? -7.488 -2.746 6.664 1 86.38 403 GLY A N 1
ATOM 3190 C CA . GLY A 1 403 ? -6.754 -3.535 7.641 1 86.38 403 GLY A CA 1
ATOM 3191 C C . GLY A 1 403 ? -6.527 -4.969 7.203 1 86.38 403 GLY A C 1
ATOM 3192 O O . GLY A 1 403 ? -7.332 -5.527 6.453 1 86.38 403 GLY A O 1
ATOM 3193 N N . LEU A 1 404 ? -5.395 -5.5 7.695 1 86.88 404 LEU A N 1
ATOM 3194 C CA . LEU A 1 404 ? -5.148 -6.922 7.484 1 86.88 404 LEU A CA 1
ATOM 3195 C C . LEU A 1 404 ? -5.992 -7.766 8.43 1 86.88 404 LEU A C 1
ATOM 3197 O O . LEU A 1 404 ? -6.27 -7.355 9.562 1 86.88 404 LEU A O 1
ATOM 3201 N N . TYR A 1 405 ? -6.465 -8.906 8.031 1 91.75 405 TYR A N 1
ATOM 3202 C CA . TYR A 1 405 ? -7.277 -9.844 8.789 1 91.75 405 TYR A CA 1
ATOM 3203 C C . TYR A 1 405 ? -8.633 -9.242 9.133 1 91.75 405 TYR A C 1
ATOM 3205 O O . TYR A 1 405 ? -9.148 -9.438 10.234 1 91.75 405 TYR A O 1
ATOM 3213 N N . SER A 1 406 ? -9.094 -8.398 8.188 1 90.38 406 SER A N 1
ATOM 3214 C CA . SER A 1 406 ? -10.344 -7.672 8.406 1 90.38 406 SER A CA 1
ATOM 3215 C C . SER A 1 406 ? -11.445 -8.18 7.48 1 90.38 406 SER A C 1
ATOM 3217 O O . SER A 1 406 ? -12.492 -7.543 7.348 1 90.38 406 SER A O 1
ATOM 3219 N N . ALA A 1 407 ? -11.172 -9.32 6.832 1 96.44 407 ALA A N 1
ATOM 3220 C CA . ALA A 1 407 ? -12.195 -9.844 5.934 1 96.44 407 ALA A CA 1
ATOM 3221 C C . ALA A 1 407 ? -13.523 -10.008 6.664 1 96.44 407 ALA A C 1
ATOM 3223 O O . ALA A 1 407 ? -13.57 -10.547 7.773 1 96.44 407 ALA A O 1
ATOM 3224 N N . GLN A 1 4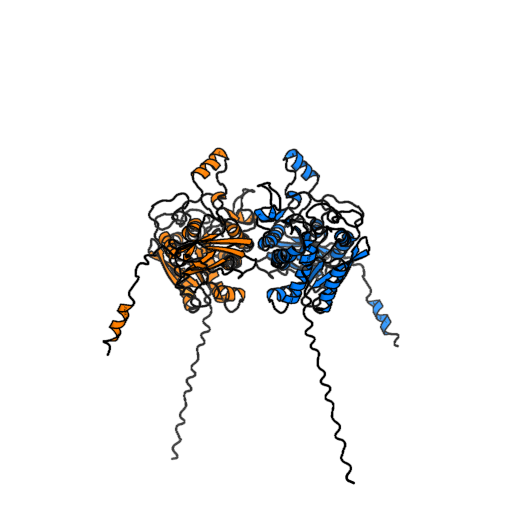08 ? -14.609 -9.523 6.035 1 97.56 408 GLN A N 1
ATOM 3225 C CA . GLN A 1 408 ? -15.938 -9.609 6.629 1 97.56 408 GLN A CA 1
ATOM 3226 C C . GLN A 1 408 ? -16.578 -10.961 6.332 1 97.56 408 GLN A C 1
ATOM 3228 O O . GLN A 1 408 ? -16.547 -11.438 5.195 1 97.56 408 GLN A O 1
ATOM 3233 N N . THR A 1 409 ? -17.141 -11.578 7.352 1 98.12 409 THR A N 1
ATOM 3234 C CA . THR A 1 409 ? -17.859 -12.836 7.152 1 98.12 409 THR A CA 1
ATOM 3235 C C . THR A 1 409 ? -19.328 -12.57 6.84 1 98.12 409 THR A C 1
ATOM 3237 O O . THR A 1 409 ? -20.047 -11.984 7.648 1 98.12 409 THR A O 1
ATOM 3240 N N . VAL A 1 410 ? -19.766 -12.938 5.68 1 98.56 410 VAL A N 1
ATOM 3241 C CA . VAL A 1 410 ? -21.156 -12.805 5.242 1 98.56 410 VAL A CA 1
ATOM 3242 C C . VAL A 1 410 ? -21.688 -14.164 4.812 1 98.56 410 VAL A C 1
ATOM 3244 O O . VAL A 1 410 ? -21.406 -14.625 3.701 1 98.56 410 VAL A O 1
ATOM 3247 N N . ASN A 1 411 ? -22.516 -14.789 5.621 1 98.69 411 ASN A N 1
ATOM 3248 C CA . ASN A 1 411 ? -23.109 -16.078 5.312 1 98.69 411 ASN A CA 1
ATOM 3249 C C . ASN A 1 411 ? -24.469 -15.938 4.637 1 98.69 411 ASN A C 1
ATOM 3251 O O . ASN A 1 411 ? -25.188 -14.977 4.887 1 98.69 411 ASN A O 1
ATOM 3255 N N . PHE A 1 412 ? -24.781 -16.859 3.797 1 98.75 412 PHE A N 1
ATOM 3256 C CA . PHE A 1 412 ? -26.062 -16.906 3.105 1 98.75 412 PHE A CA 1
ATOM 3257 C C . PHE A 1 412 ? -26.766 -18.234 3.371 1 98.75 412 PHE A C 1
ATOM 3259 O O . PHE A 1 412 ? -26.125 -19.297 3.398 1 98.75 412 PHE A O 1
ATOM 3266 N N . TYR A 1 413 ? -28.016 -18.141 3.594 1 98.5 413 TYR A N 1
ATOM 3267 C CA . TYR A 1 413 ? -28.906 -19.297 3.707 1 98.5 413 TYR A CA 1
ATOM 3268 C C . TYR A 1 413 ? -30.016 -19.234 2.664 1 98.5 413 TYR A C 1
ATOM 3270 O O . TYR A 1 413 ? -31 -18.531 2.846 1 98.5 413 TYR A O 1
ATOM 3278 N N . LEU A 1 414 ? -29.891 -20.016 1.59 1 98.12 414 LEU A N 1
ATOM 3279 C CA . LEU A 1 414 ? -30.781 -19.906 0.433 1 98.12 414 LEU A CA 1
ATOM 3280 C C . LEU A 1 414 ? -32.031 -20.766 0.618 1 98.12 414 LEU A C 1
ATOM 3282 O O . LEU A 1 414 ? -31.953 -21.859 1.153 1 98.12 414 LEU A O 1
ATOM 3286 N N . GLU A 1 415 ? -33.125 -20.25 0.111 1 96.75 415 GLU A N 1
ATOM 3287 C CA . GLU A 1 415 ? -34.406 -20.938 0.196 1 96.75 415 GLU A CA 1
ATOM 3288 C C . GLU A 1 415 ? -34.844 -21.438 -1.172 1 96.75 415 GLU A C 1
ATOM 3290 O O . GLU A 1 415 ? -34.5 -20.875 -2.203 1 96.75 415 GLU A O 1
ATOM 3295 N N . ILE A 1 416 ? -35.625 -22.531 -1.171 1 93.44 416 ILE A N 1
ATOM 3296 C CA . ILE A 1 416 ? -36.281 -23.031 -2.381 1 93.44 416 ILE A CA 1
ATOM 3297 C C . ILE A 1 416 ? -37.656 -22.391 -2.535 1 93.44 416 ILE A C 1
ATOM 3299 O O . ILE A 1 416 ? -38.375 -22.234 -1.556 1 93.44 416 ILE A O 1
ATOM 3303 N N . PRO A 1 417 ? -38 -22.031 -3.775 1 88.19 417 PRO A N 1
ATOM 3304 C CA . PRO A 1 417 ? -39.312 -21.422 -3.959 1 88.19 417 PRO A CA 1
ATOM 3305 C C . PRO A 1 417 ? -40.438 -22.344 -3.516 1 88.19 417 PRO A C 1
ATOM 3307 O O . PRO A 1 417 ? -40.344 -23.562 -3.621 1 88.19 417 PRO A O 1
ATOM 3310 N N . SER A 1 418 ? -41.438 -22.109 -2.645 1 75.56 418 SER A N 1
ATOM 3311 C CA . SER A 1 418 ? -42.531 -22.891 -2.117 1 75.56 418 SER A CA 1
ATOM 3312 C C . SER A 1 418 ? -43.125 -23.797 -3.184 1 75.56 418 SER A C 1
ATOM 3314 O O . SER A 1 418 ? -43.469 -24.953 -2.9 1 75.56 418 SER A O 1
ATOM 3316 N N . GLY A 1 419 ? -43.594 -23.438 -4.352 1 60 419 GLY A N 1
ATOM 3317 C CA . GLY A 1 419 ? -44.219 -24.312 -5.332 1 60 419 GLY A CA 1
ATOM 3318 C C . GLY A 1 419 ? -43.25 -25.219 -6.055 1 60 419 GLY A C 1
ATOM 3319 O O . GLY A 1 419 ? -43.625 -26.047 -6.867 1 60 419 GLY A O 1
ATOM 3320 N N . GLY A 1 420 ? -42.031 -25.016 -6.055 1 49.44 420 GLY A N 1
ATOM 3321 C CA . GLY A 1 420 ? -41.094 -25.75 -6.895 1 49.44 420 GLY A CA 1
ATOM 3322 C C . GLY A 1 420 ? -40.5 -26.984 -6.219 1 49.44 420 GLY A C 1
ATOM 3323 O O . GLY A 1 420 ? -40.094 -26.906 -5.062 1 49.44 420 GLY A O 1
ATOM 3324 N N . PHE A 1 421 ? -41.188 -28.125 -6.406 1 41.69 421 PHE A N 1
ATOM 3325 C CA . PHE A 1 421 ? -40.688 -29.422 -5.977 1 41.69 421 PHE A CA 1
ATOM 3326 C C . PHE A 1 421 ? -39.219 -29.609 -6.41 1 41.69 421 PHE A C 1
ATOM 3328 O O . PHE A 1 421 ? -38.906 -29.484 -7.59 1 41.69 421 PHE A O 1
ATOM 3335 N N . ILE A 1 422 ? -38.344 -29.125 -5.754 1 45.03 422 ILE A N 1
ATOM 3336 C CA . ILE A 1 422 ? -36.969 -29.484 -6.117 1 45.03 422 ILE A CA 1
ATOM 3337 C C . ILE A 1 422 ? -36.844 -31 -6.215 1 45.03 422 ILE A C 1
ATOM 3339 O O . ILE A 1 422 ? -37.156 -31.719 -5.262 1 45.03 422 ILE A O 1
ATOM 3343 N N . ASN A 1 423 ? -36.969 -31.594 -7.363 1 36.81 423 ASN A N 1
ATOM 3344 C CA . ASN A 1 423 ? -36.5 -32.969 -7.543 1 36.81 423 ASN A CA 1
ATOM 3345 C C . ASN A 1 423 ? -35.094 -33.156 -7.027 1 36.81 423 ASN A C 1
ATOM 3347 O O . ASN A 1 423 ? -34.125 -32.75 -7.676 1 36.81 423 ASN A O 1
ATOM 3351 N N . VAL A 1 424 ? -34.938 -32.969 -5.844 1 39.62 424 VAL A N 1
ATOM 3352 C CA . VAL A 1 424 ? -33.625 -33.375 -5.371 1 39.62 424 VAL A CA 1
ATOM 3353 C C . VAL A 1 424 ? -33.344 -34.844 -5.77 1 39.62 424 VAL A C 1
ATOM 3355 O O . VAL A 1 424 ? -34.156 -35.719 -5.512 1 39.62 424 VAL A O 1
ATOM 3358 N N . PRO A 1 425 ? -32.5 -35.125 -6.668 1 34.91 425 PRO A N 1
ATOM 3359 C CA . PRO A 1 425 ? -32.25 -36.531 -6.848 1 34.91 425 PRO A CA 1
ATOM 3360 C C . PRO A 1 425 ? -31.969 -37.281 -5.531 1 34.91 425 PRO A C 1
ATOM 3362 O O . PRO A 1 425 ? -31.438 -36.656 -4.59 1 34.91 425 PRO A O 1
ATOM 3365 N N . PRO A 1 426 ? -32.812 -38.312 -5.18 1 34.66 426 PRO A N 1
ATOM 3366 C CA . PRO A 1 426 ? -32.562 -39.125 -3.992 1 34.66 426 PRO A CA 1
ATOM 3367 C C . PRO A 1 426 ? -31.094 -39.469 -3.816 1 34.66 426 PRO A C 1
ATOM 3369 O O . PRO A 1 426 ? -30.531 -40.188 -4.648 1 34.66 426 PRO A O 1
ATOM 3372 N N . SER A 1 427 ? -30.156 -38.562 -3.66 1 31.05 427 SER A N 1
ATOM 3373 C CA . SER A 1 427 ? -28.844 -39.156 -3.447 1 31.05 427 SER A CA 1
ATOM 3374 C C . SER A 1 427 ? -28.953 -40.406 -2.58 1 31.05 427 SER A C 1
ATOM 3376 O O . SER A 1 427 ? -29.984 -40.656 -1.959 1 31.05 427 SER A O 1
ATOM 3378 N N . ILE A 1 428 ? -27.688 -40.906 -2.064 1 30.08 428 ILE A N 1
ATOM 3379 C CA . ILE A 1 428 ? -27.219 -42.188 -1.568 1 30.08 428 ILE A CA 1
ATOM 3380 C C . ILE A 1 428 ? -27.969 -42.562 -0.29 1 30.08 428 ILE A C 1
ATOM 3382 O O . ILE A 1 428 ? -28.078 -41.75 0.628 1 30.08 428 ILE A O 1
ATOM 3386 N N . SER A 1 429 ? -28.875 -43.438 -0.398 1 27.06 429 SER A N 1
ATOM 3387 C CA . SER A 1 429 ? -29.422 -44.281 0.655 1 27.06 429 SER A CA 1
ATOM 3388 C C . SER A 1 429 ? -28.359 -44.625 1.703 1 27.06 429 SER A C 1
ATOM 3390 O O . SER A 1 429 ? -27.266 -45.031 1.365 1 27.06 429 SER A O 1
ATOM 3392 N N . PHE A 1 430 ? -28.406 -44 2.807 1 29.38 430 PHE A N 1
ATOM 3393 C CA . PHE A 1 430 ? -27.656 -44.344 4.008 1 29.38 430 PHE A CA 1
ATOM 3394 C C . PHE A 1 430 ? -27.719 -45.844 4.254 1 29.38 430 PHE A C 1
ATOM 3396 O O . PHE A 1 430 ? -27.297 -46.344 5.312 1 29.38 430 PHE A O 1
ATOM 3403 N N . LEU A 1 431 ? -28.5 -46.625 3.375 1 27.5 431 LEU A N 1
ATOM 3404 C CA . LEU A 1 431 ? -28.656 -48 3.801 1 27.5 431 LEU A CA 1
ATOM 3405 C C . LEU A 1 431 ? -27.312 -48.75 3.793 1 27.5 431 LEU A C 1
ATOM 3407 O O . LEU A 1 431 ? -27.188 -49.812 4.387 1 27.5 431 LEU A O 1
ATOM 3411 N N . SER A 1 432 ? -26.469 -48.469 2.783 1 27.23 432 SER A N 1
ATOM 3412 C CA . SER A 1 432 ? -25.547 -49.594 2.658 1 27.23 432 SER A CA 1
ATOM 3413 C C . SER A 1 432 ? -24.625 -49.688 3.871 1 27.23 432 SER A C 1
ATOM 3415 O O . SER A 1 432 ? -23.781 -50.562 3.941 1 27.23 432 SER A O 1
ATOM 3417 N N . PHE A 1 433 ? -24.453 -48.594 4.633 1 27.12 433 PHE A N 1
ATOM 3418 C CA . PHE A 1 433 ? -23.453 -48.938 5.637 1 27.12 433 PHE A CA 1
ATOM 3419 C C . PHE A 1 433 ? -24.062 -49.812 6.715 1 27.12 433 PHE A C 1
ATOM 3421 O O . PHE A 1 433 ? -23.422 -50.125 7.723 1 27.12 433 PHE A O 1
ATOM 3428 N N . LEU A 1 434 ? -25.359 -50.125 6.648 1 25.31 434 LEU A N 1
ATOM 3429 C CA . LEU A 1 434 ? -25.75 -50.969 7.77 1 25.31 434 LEU A CA 1
ATOM 3430 C C . LEU A 1 434 ? -25.125 -52.344 7.668 1 25.31 434 LEU A C 1
ATOM 3432 O O . LEU A 1 434 ? -25.109 -53.094 8.641 1 25.31 434 LEU A O 1
ATOM 3436 N N . VAL A 1 435 ? -24.875 -52.812 6.438 1 27.31 435 VAL A N 1
ATOM 3437 C CA . VAL A 1 435 ? -24.719 -54.25 6.383 1 27.31 435 VAL A CA 1
ATOM 3438 C C . VAL A 1 435 ? -23.438 -54.656 7.109 1 27.31 435 VAL A C 1
ATOM 3440 O O . VAL A 1 435 ? -23.328 -55.781 7.617 1 27.31 435 VAL A O 1
ATOM 3443 N N . ILE A 1 436 ? -22.328 -53.812 6.953 1 26.64 436 ILE A N 1
ATOM 3444 C CA . ILE A 1 436 ? -21.172 -54.625 7.324 1 26.64 436 ILE A CA 1
ATOM 3445 C C . ILE A 1 436 ? -21.172 -54.875 8.836 1 26.64 436 ILE A C 1
ATOM 3447 O O . ILE A 1 436 ? -20.328 -55.594 9.352 1 26.64 436 ILE A O 1
ATOM 3451 N N . LEU A 1 437 ? -22.031 -54.219 9.586 1 23.98 437 LEU A N 1
ATOM 3452 C CA . LEU A 1 437 ? -21.844 -54.625 10.977 1 23.98 437 LEU A CA 1
ATOM 3453 C C . LEU A 1 437 ? -22.453 -55.969 11.242 1 23.98 437 LEU A C 1
ATOM 3455 O O . LEU A 1 437 ? -22.281 -56.562 12.32 1 23.98 437 LEU A O 1
ATOM 3459 N N . HIS A 1 438 ? -23.375 -56.531 10.57 1 21.2 438 HIS A N 1
ATOM 3460 C CA . HIS A 1 438 ? -23.875 -57.75 11.195 1 21.2 438 HIS A C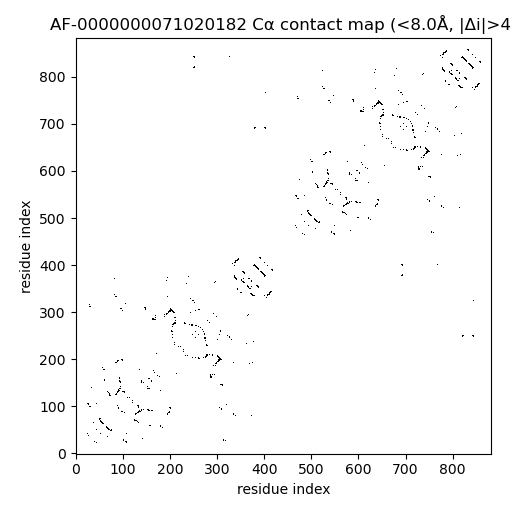A 1
ATOM 3461 C C . HIS A 1 438 ? -22.875 -58.875 11.023 1 21.2 438 HIS A C 1
ATOM 3463 O O . HIS A 1 438 ? -23.047 -59.969 11.602 1 21.2 438 HIS A O 1
ATOM 3469 N N . LYS A 1 439 ? -22.219 -59.188 9.922 1 24.61 439 LYS A N 1
ATOM 3470 C CA . LYS A 1 439 ? -21.75 -60.562 10.016 1 24.61 439 LYS A CA 1
ATOM 3471 C C . LYS A 1 439 ? -20.75 -60.75 11.148 1 24.61 439 LYS A C 1
ATOM 3473 O O . LYS A 1 439 ? -20.094 -61.781 11.258 1 24.61 439 LYS A O 1
ATOM 3478 N N . LEU A 1 440 ? -20.453 -59.875 12.133 1 21.94 440 LEU A N 1
ATOM 3479 C CA . LEU A 1 440 ? -20.016 -60.594 13.328 1 21.94 440 LEU A CA 1
ATOM 3480 C C . LEU A 1 440 ? -21.219 -61.125 14.102 1 21.94 440 LEU A C 1
ATOM 3482 O O . LEU A 1 440 ? -21.047 -61.781 15.148 1 21.94 440 LEU A O 1
ATOM 3486 N N . ILE A 1 441 ? -22.531 -61.031 14.32 1 21.11 441 ILE A N 1
ATOM 3487 C CA . ILE A 1 441 ? -23.422 -62.156 14.117 1 21.11 441 ILE A CA 1
ATOM 3488 C C . ILE A 1 441 ? -23.625 -62.375 12.617 1 21.11 441 ILE A C 1
ATOM 3490 O O . ILE A 1 441 ? -23.859 -61.438 11.859 1 21.11 441 ILE A O 1
ATOM 3494 N N . MET B 1 1 ? -18.344 -3.682 91.625 1 24.8 1 MET B N 1
ATOM 3495 C CA . MET B 1 1 ? -18.656 -2.861 90.5 1 24.8 1 MET B CA 1
ATOM 3496 C C . MET B 1 1 ? -17.5 -2.863 89.5 1 24.8 1 MET B C 1
ATOM 3498 O O . MET B 1 1 ? -16.453 -2.27 89.75 1 24.8 1 MET B O 1
ATOM 3502 N N . VAL B 1 2 ? -17.266 -4.039 88.875 1 29.56 2 VAL B N 1
ATOM 3503 C CA . VAL B 1 2 ? -16.219 -4.527 88 1 29.56 2 VAL B CA 1
ATOM 3504 C C . VAL B 1 2 ? -16.25 -3.723 86.688 1 29.56 2 VAL B C 1
ATOM 3506 O O . VAL B 1 2 ? -17.281 -3.646 86 1 29.56 2 VAL B O 1
ATOM 3509 N N . GLY B 1 3 ? -15.539 -2.664 86.688 1 28 3 GLY B N 1
ATOM 3510 C CA . GLY B 1 3 ? -15.461 -1.666 85.625 1 28 3 GLY B CA 1
ATOM 3511 C C . GLY B 1 3 ? -15.047 -2.242 84.312 1 28 3 GLY B C 1
ATOM 3512 O O . GLY B 1 3 ? -14.102 -3.027 84.188 1 28 3 GLY B O 1
ATOM 3513 N N . LEU B 1 4 ? -15.977 -2.416 83.312 1 35.94 4 LEU B N 1
ATOM 3514 C CA . LEU B 1 4 ? -15.953 -2.984 82 1 35.94 4 LEU B CA 1
ATOM 3515 C C . LEU B 1 4 ? -14.93 -2.262 81.125 1 35.94 4 LEU B C 1
ATOM 3517 O O . LEU B 1 4 ? -14.859 -1.031 81.125 1 35.94 4 LEU B O 1
ATOM 3521 N N . PRO B 1 5 ? -13.82 -2.943 80.812 1 35.22 5 PRO B N 1
ATOM 3522 C CA . PRO B 1 5 ? -12.766 -2.348 79.938 1 35.22 5 PRO B CA 1
ATOM 3523 C C . PRO B 1 5 ? -13.289 -1.815 78.625 1 35.22 5 PRO B C 1
ATOM 3525 O O . PRO B 1 5 ? -14.32 -2.289 78.125 1 35.22 5 PRO B O 1
ATOM 3528 N N . SER B 1 6 ? -13.172 -0.522 78.312 1 32.31 6 SER B N 1
ATOM 3529 C CA . SER B 1 6 ? -13.508 0.221 77.125 1 32.31 6 SER B CA 1
ATOM 3530 C C . SER B 1 6 ? -12.797 -0.357 75.875 1 32.31 6 SER B C 1
ATOM 3532 O O . SER B 1 6 ? -11.578 -0.531 75.875 1 32.31 6 SER B O 1
ATOM 3534 N N . PHE B 1 7 ? -13.43 -1.25 75.125 1 33.16 7 PHE B N 1
ATOM 3535 C CA . PHE B 1 7 ? -12.984 -1.802 73.875 1 33.16 7 PHE B CA 1
ATOM 3536 C C . PHE B 1 7 ? -12.664 -0.688 72.875 1 33.16 7 PHE B C 1
ATOM 3538 O O . PHE B 1 7 ? -13.5 0.185 72.625 1 33.16 7 PHE B O 1
ATOM 3545 N N . ALA B 1 8 ? -11.352 -0.336 72.688 1 29.34 8 ALA B N 1
ATOM 3546 C CA . ALA B 1 8 ? -10.812 0.543 71.688 1 29.34 8 ALA B CA 1
ATOM 3547 C C . ALA B 1 8 ? -11.227 0.08 70.25 1 29.34 8 ALA B C 1
ATOM 3549 O O . ALA B 1 8 ? -10.922 -1.044 69.875 1 29.34 8 ALA B O 1
ATOM 3550 N N . THR B 1 9 ? -12.414 0.476 69.812 1 31.06 9 THR B N 1
ATOM 3551 C CA . THR B 1 9 ? -12.789 0.254 68.375 1 31.06 9 THR B CA 1
ATOM 3552 C C . THR B 1 9 ? -11.758 0.86 67.438 1 31.06 9 THR B C 1
ATOM 3554 O O . THR B 1 9 ? -11.469 2.057 67.5 1 31.06 9 THR B O 1
ATOM 3557 N N . CYS B 1 10 ? -10.656 0.121 67.125 1 33 10 CYS B N 1
ATOM 3558 C CA . CYS B 1 10 ? -9.766 0.556 66.062 1 33 10 CYS B CA 1
ATOM 3559 C C . CYS B 1 10 ? -10.555 0.836 64.812 1 33 10 CYS B C 1
ATOM 3561 O O . CYS B 1 10 ? -11.195 -0.062 64.25 1 33 10 CYS B O 1
ATOM 3563 N N . LEU B 1 11 ? -11 2.084 64.625 1 33.34 11 LEU B N 1
ATOM 3564 C CA . LEU B 1 11 ? -11.531 2.529 63.344 1 33.34 11 LEU B CA 1
ATOM 3565 C C . LEU B 1 11 ? -10.539 2.248 62.219 1 33.34 11 LEU B C 1
ATOM 3567 O O . LEU B 1 11 ? -9.445 2.826 62.188 1 33.34 11 LEU B O 1
ATOM 3571 N N . LEU B 1 12 ? -10.43 0.985 61.781 1 33.56 12 LEU B N 1
ATOM 3572 C CA . LEU B 1 12 ? -9.766 0.749 60.5 1 33.56 12 LEU B CA 1
ATOM 3573 C C . LEU B 1 12 ? -10.305 1.688 59.438 1 33.56 12 LEU B C 1
ATOM 3575 O O . LEU B 1 12 ? -11.492 1.646 59.094 1 33.56 12 LEU B O 1
ATOM 3579 N N . SER B 1 13 ? -9.68 2.885 59.375 1 33.12 13 SER B N 1
ATOM 3580 C CA . SER B 1 13 ? -9.945 3.715 58.188 1 33.12 13 SER B CA 1
ATOM 3581 C C . SER B 1 13 ? -9.688 2.947 56.906 1 33.12 13 SER B C 1
ATOM 3583 O O . SER B 1 13 ? -8.57 2.484 56.656 1 33.12 13 SER B O 1
ATOM 3585 N N . LEU B 1 14 ? -10.656 2.184 56.438 1 35.12 14 LEU B N 1
ATOM 3586 C CA . LEU B 1 14 ? -10.602 1.717 55.062 1 35.12 14 LEU B CA 1
ATOM 3587 C C . LEU B 1 14 ? -10.305 2.869 54.094 1 35.12 14 LEU B C 1
ATOM 3589 O O . LEU B 1 14 ? -11.109 3.793 53.969 1 35.12 14 LEU B O 1
ATOM 3593 N N . ILE B 1 15 ? -9.055 3.129 53.969 1 35.19 15 ILE B N 1
ATOM 3594 C CA . ILE B 1 15 ? -8.703 3.945 52.812 1 35.19 15 ILE B CA 1
ATOM 3595 C C . ILE B 1 15 ? -9.281 3.32 51.531 1 35.19 15 ILE B C 1
ATOM 3597 O O . ILE B 1 15 ? -8.891 2.221 51.125 1 35.19 15 ILE B O 1
ATOM 3601 N N . LEU B 1 16 ? -10.562 3.531 51.281 1 33.94 16 LEU B N 1
ATOM 3602 C CA . LEU B 1 16 ? -11.039 3.275 49.938 1 33.94 16 LEU B CA 1
ATOM 3603 C C . LEU B 1 16 ? -10.102 3.895 48.906 1 33.94 16 LEU B C 1
ATOM 3605 O O . LEU B 1 16 ? -9.992 5.121 48.812 1 33.94 16 LEU B O 1
ATOM 3609 N N . LEU B 1 17 ? -9.055 3.209 48.625 1 35.69 17 LEU B N 1
ATOM 3610 C CA . LEU B 1 17 ? -8.422 3.58 47.375 1 35.69 17 LEU B CA 1
ATOM 3611 C C . LEU B 1 17 ? -9.445 3.693 46.25 1 35.69 17 LEU B C 1
ATOM 3613 O O . LEU B 1 17 ? -10.055 2.695 45.875 1 35.69 17 LEU B O 1
ATOM 3617 N N . ALA B 1 18 ? -10.102 4.887 46.25 1 34.88 18 ALA B N 1
ATOM 3618 C CA . ALA B 1 18 ? -10.82 5.227 45.031 1 34.88 18 ALA B CA 1
ATOM 3619 C C . ALA B 1 18 ? -9.977 4.902 43.781 1 34.88 18 ALA B C 1
ATOM 3621 O O . ALA B 1 18 ? -9.016 5.609 43.5 1 34.88 18 ALA B O 1
ATOM 3622 N N . THR B 1 19 ? -9.734 3.715 43.594 1 39.5 19 THR B N 1
ATOM 3623 C CA . THR B 1 19 ? -9.375 3.482 42.219 1 39.5 19 THR B CA 1
ATOM 3624 C C . THR B 1 19 ? -10.391 4.125 41.281 1 39.5 19 THR B C 1
ATOM 3626 O O . THR B 1 19 ? -11.516 3.635 41.125 1 39.5 19 THR B O 1
ATOM 3629 N N . GLY B 1 20 ? -10.594 5.402 41.406 1 36.38 20 GLY B N 1
ATOM 3630 C CA . GLY B 1 20 ? -11.383 5.996 40.344 1 36.38 20 GLY B CA 1
ATOM 3631 C C . GLY B 1 20 ? -11.07 5.41 38.969 1 36.38 20 GLY B C 1
ATOM 3632 O O . GLY B 1 20 ? -9.945 5.523 38.469 1 36.38 20 GLY B O 1
ATOM 3633 N N . SER B 1 21 ? -11.484 4.336 38.688 1 41.06 21 SER B N 1
ATOM 3634 C CA . SER B 1 21 ? -11.586 3.961 37.281 1 41.06 21 SER B CA 1
ATOM 3635 C C . SER B 1 21 ? -12.023 5.145 36.438 1 41.06 21 SER B C 1
ATOM 3637 O O . SER B 1 21 ? -13.195 5.531 36.438 1 41.06 21 SER B O 1
ATOM 3639 N N . SER B 1 22 ? -11.414 6.312 36.469 1 43.16 22 SER B N 1
ATOM 3640 C CA . SER B 1 22 ? -11.773 7.438 35.594 1 43.16 22 SER B CA 1
ATOM 3641 C C . SER B 1 22 ? -12.117 6.969 34.188 1 43.16 22 SER B C 1
ATOM 3643 O O . SER B 1 22 ? -11.281 6.359 33.5 1 43.16 22 SER B O 1
ATOM 3645 N N . ALA B 1 23 ? -13.32 6.762 33.906 1 54.34 23 ALA B N 1
ATOM 3646 C CA . ALA B 1 23 ? -13.906 6.422 32.625 1 54.34 23 ALA B CA 1
ATOM 3647 C C . ALA B 1 23 ? -13.258 7.215 31.484 1 54.34 23 ALA B C 1
ATOM 3649 O O . ALA B 1 23 ? -13.039 8.422 31.609 1 54.34 23 ALA B O 1
ATOM 3650 N N . VAL B 1 24 ? -12.617 6.703 30.594 1 64.31 24 VAL B N 1
ATOM 3651 C CA . VAL B 1 24 ? -12.094 7.289 29.359 1 64.31 24 VAL B CA 1
ATOM 3652 C C . VAL B 1 24 ? -13.086 8.305 28.812 1 64.31 24 VAL B C 1
ATOM 3654 O O . VAL B 1 24 ? -14.258 7.973 28.578 1 64.31 24 VAL B O 1
ATOM 3657 N N . PRO B 1 25 ? -12.742 9.586 28.891 1 79 25 PRO B N 1
ATOM 3658 C CA . PRO B 1 25 ? -13.648 10.531 28.25 1 79 25 PRO B CA 1
ATOM 3659 C C . PRO B 1 25 ? -14.008 10.133 26.812 1 79 25 PRO B C 1
ATOM 3661 O O . PRO B 1 25 ? -13.164 9.594 26.094 1 79 25 PRO B O 1
ATOM 3664 N N . SER B 1 26 ? -15.289 10.07 26.562 1 89.12 26 SER B N 1
ATOM 3665 C CA . SER B 1 26 ? -15.773 9.789 25.203 1 89.12 26 SER B CA 1
ATOM 3666 C C . SER B 1 26 ? -16.125 11.078 24.469 1 89.12 26 SER B C 1
ATOM 3668 O O . SER B 1 26 ? -16.906 11.891 24.969 1 89.12 26 SER B O 1
ATOM 3670 N N . ILE B 1 27 ? -15.461 11.359 23.406 1 95.62 27 ILE B N 1
ATOM 3671 C CA . ILE B 1 27 ? -15.781 12.508 22.578 1 95.62 27 ILE B CA 1
ATOM 3672 C C . ILE B 1 27 ? -17.031 12.211 21.75 1 95.62 27 ILE B C 1
ATOM 3674 O O . ILE B 1 27 ? -17.047 11.281 20.953 1 95.62 27 ILE B O 1
ATOM 3678 N N . GLN B 1 28 ? -18.016 13.016 21.938 1 95.75 28 GLN B N 1
ATOM 3679 C CA . GLN B 1 28 ? -19.266 12.836 21.203 1 95.75 28 GLN B CA 1
ATOM 3680 C C . GLN B 1 28 ? -19.125 13.227 19.734 1 95.75 28 GLN B C 1
ATOM 3682 O O . GLN B 1 28 ? -18.312 14.086 19.406 1 95.75 28 GLN B O 1
ATOM 3687 N N . HIS B 1 29 ? -19.906 12.562 18.969 1 97.75 29 HIS B N 1
ATOM 3688 C CA . HIS B 1 29 ? -19.953 12.922 17.547 1 97.75 29 HIS B CA 1
ATOM 3689 C C . HIS B 1 29 ? -20.875 14.117 17.312 1 97.75 29 HIS B C 1
ATOM 3691 O O . HIS B 1 29 ? -21.953 13.969 16.734 1 97.75 29 HIS B O 1
ATOM 3697 N N . VAL B 1 30 ? -20.406 15.227 17.688 1 98.19 30 VAL B N 1
ATOM 3698 C CA . VAL B 1 30 ? -21.047 16.531 17.484 1 98.19 30 VAL B CA 1
ATOM 3699 C C . VAL B 1 30 ? -20 17.562 17.078 1 98.19 30 VAL B C 1
ATOM 3701 O O . VAL B 1 30 ? -18.797 17.328 17.234 1 98.19 30 VAL B O 1
ATOM 3704 N N . TYR B 1 31 ? -20.5 18.609 16.516 1 98.56 31 TYR B N 1
ATOM 3705 C CA . TYR B 1 31 ? -19.578 19.688 16.234 1 98.56 31 TYR B CA 1
ATOM 3706 C C . TYR B 1 31 ? -19.234 20.453 17.516 1 98.56 31 TYR B C 1
ATOM 3708 O O . TYR B 1 31 ? -20.109 20.781 18.312 1 98.56 31 TYR B O 1
ATOM 3716 N N . HIS B 1 32 ? -18 20.734 17.734 1 98.69 32 HIS B N 1
ATOM 3717 C CA . HIS B 1 32 ? -17.516 21.438 18.922 1 98.69 32 HIS B CA 1
ATOM 3718 C C . HIS B 1 32 ? -17.109 22.859 18.578 1 98.69 32 HIS B C 1
ATOM 3720 O O . HIS B 1 32 ? -16.172 23.078 17.797 1 98.69 32 HIS B O 1
ATOM 3726 N N . ASN B 1 33 ? -17.828 23.766 19.172 1 98.25 33 ASN B N 1
ATOM 3727 C CA . ASN B 1 33 ? -17.312 25.125 19.047 1 98.25 33 ASN B CA 1
ATOM 3728 C C . ASN B 1 33 ? -15.992 25.281 19.812 1 98.25 33 ASN B C 1
ATOM 3730 O O . ASN B 1 33 ? -15.445 24.312 20.328 1 98.25 33 ASN B O 1
ATOM 3734 N N . TYR B 1 34 ? -15.469 26.516 19.797 1 98.56 34 TYR B N 1
ATOM 3735 C CA . TYR B 1 34 ? -14.133 26.703 20.344 1 98.56 34 TYR B CA 1
ATOM 3736 C C . TYR B 1 34 ? -14.078 26.281 21.812 1 98.56 34 TYR B C 1
ATOM 3738 O O . TYR B 1 34 ? -13.141 25.594 22.219 1 98.56 34 TYR B O 1
ATOM 3746 N N . THR B 1 35 ? -15.008 26.703 22.578 1 98.56 35 THR B N 1
ATOM 3747 C CA . THR B 1 35 ? -15.062 26.391 24 1 98.56 35 THR B CA 1
ATOM 3748 C C . THR B 1 35 ? -15.172 24.875 24.219 1 98.56 35 THR B C 1
ATOM 3750 O O . THR B 1 35 ? -14.469 24.312 25.062 1 98.56 35 THR B O 1
ATOM 3753 N N . GLU B 1 36 ? -16.047 24.281 23.438 1 98.56 36 GLU B N 1
ATOM 3754 C CA . GLU B 1 36 ? -16.266 22.844 23.562 1 98.56 36 GLU B CA 1
ATOM 3755 C C . GLU B 1 36 ? -15.023 22.062 23.125 1 98.56 36 GLU B C 1
ATOM 3757 O O . GLU B 1 36 ? -14.688 21.031 23.703 1 98.56 36 GLU B O 1
ATOM 3762 N N . LEU B 1 37 ? -14.422 22.516 22.078 1 98.56 37 LEU B N 1
ATOM 3763 C CA . LEU B 1 37 ? -13.188 21.875 21.625 1 98.56 37 LEU B CA 1
ATOM 3764 C C . LEU B 1 37 ? -12.102 21.953 22.688 1 98.56 37 LEU B C 1
ATOM 3766 O O . LEU B 1 37 ? -11.438 20.953 22.984 1 98.56 37 LEU B O 1
ATOM 3770 N N . THR B 1 38 ? -11.945 23.141 23.266 1 98.62 38 THR B N 1
ATOM 3771 C CA . THR B 1 38 ? -10.961 23.328 24.328 1 98.62 38 THR B CA 1
ATOM 3772 C C . THR B 1 38 ? -11.242 22.406 25.5 1 98.62 38 THR B C 1
ATOM 3774 O O . THR B 1 38 ? -10.328 21.781 26.047 1 98.62 38 THR B O 1
ATOM 3777 N N . ALA B 1 39 ? -12.477 22.297 25.812 1 98.25 39 ALA B N 1
ATOM 3778 C CA . ALA B 1 39 ? -12.883 21.422 26.922 1 98.25 39 ALA B CA 1
ATOM 3779 C C . ALA B 1 39 ? -12.578 19.969 26.594 1 98.25 39 ALA B C 1
ATOM 3781 O O . ALA B 1 39 ? -12.094 19.219 27.438 1 98.25 39 ALA B O 1
ATOM 3782 N N . ALA B 1 40 ? -12.891 19.562 25.375 1 98 40 ALA B N 1
ATOM 3783 C CA . ALA B 1 40 ? -12.656 18.188 24.953 1 98 40 ALA B CA 1
ATOM 3784 C C . ALA B 1 40 ? -11.18 17.828 25.062 1 98 40 ALA B C 1
ATOM 3786 O O . ALA B 1 40 ? -10.828 16.766 25.578 1 98 40 ALA B O 1
ATOM 3787 N N . LEU B 1 41 ? -10.32 18.688 24.641 1 98.5 41 LEU B N 1
ATOM 3788 C CA . LEU B 1 41 ? -8.883 18.453 24.688 1 98.5 41 LEU B CA 1
ATOM 3789 C C . LEU B 1 41 ? -8.383 18.438 26.141 1 98.5 41 LEU B C 1
ATOM 3791 O O . LEU B 1 41 ? -7.559 17.609 26.5 1 98.5 41 LEU B O 1
ATOM 3795 N N . THR B 1 42 ? -8.922 19.375 26.906 1 98.31 42 THR B N 1
ATOM 3796 C CA . THR B 1 42 ? -8.562 19.438 28.312 1 98.31 42 THR B CA 1
ATOM 3797 C C . THR B 1 42 ? -8.977 18.156 29.047 1 98.31 42 THR B C 1
ATOM 3799 O O . THR B 1 42 ? -8.211 17.625 29.844 1 98.31 42 THR B O 1
ATOM 3802 N N . ASP B 1 43 ? -10.148 17.703 28.719 1 97.88 43 ASP B N 1
ATOM 3803 C CA . ASP B 1 43 ? -10.656 16.469 29.312 1 97.88 43 ASP B CA 1
ATOM 3804 C C . ASP B 1 43 ? -9.758 15.281 28.984 1 97.88 43 ASP B C 1
ATOM 3806 O O . ASP B 1 43 ? -9.477 14.445 29.844 1 97.88 43 ASP B O 1
ATOM 3810 N N . LEU B 1 44 ? -9.328 15.203 27.734 1 98.12 44 LEU B N 1
ATOM 3811 C CA . LEU B 1 44 ? -8.43 14.133 27.344 1 98.12 44 LEU B CA 1
ATOM 3812 C C . LEU B 1 44 ? -7.105 14.219 28.094 1 98.12 44 LEU B C 1
ATOM 3814 O O . LEU B 1 44 ? -6.594 13.203 28.578 1 98.12 44 LEU B O 1
ATOM 3818 N N . ASN B 1 45 ? -6.598 15.414 28.188 1 98.38 45 ASN B N 1
ATOM 3819 C CA . ASN B 1 45 ? -5.332 15.625 28.891 1 98.38 45 ASN B CA 1
ATOM 3820 C C . ASN B 1 45 ? -5.438 15.242 30.359 1 98.38 45 ASN B C 1
ATOM 3822 O O . ASN B 1 45 ? -4.516 14.648 30.922 1 98.38 45 ASN B O 1
ATOM 3826 N N . GLU B 1 46 ? -6.535 15.586 30.984 1 97.69 46 GLU B N 1
ATOM 3827 C CA . GLU B 1 46 ? -6.754 15.266 32.406 1 97.69 46 GLU B CA 1
ATOM 3828 C C . GLU B 1 46 ? -6.938 13.766 32.594 1 97.69 46 GLU B C 1
ATOM 3830 O O . GLU B 1 46 ? -6.469 13.211 33.594 1 97.69 46 GLU B O 1
ATOM 3835 N N . ALA B 1 47 ? -7.59 13.195 31.656 1 97.19 47 ALA B N 1
ATOM 3836 C CA . ALA B 1 47 ? -7.871 11.766 31.766 1 97.19 47 ALA B CA 1
ATOM 3837 C C . ALA B 1 47 ? -6.617 10.938 31.516 1 97.19 47 ALA B C 1
ATOM 3839 O O . ALA B 1 47 ? -6.469 9.836 32.062 1 97.19 47 ALA B O 1
ATOM 3840 N N . TYR B 1 48 ? -5.738 11.438 30.641 1 97.75 48 TYR B N 1
ATOM 3841 C CA . TYR B 1 48 ? -4.531 10.719 30.266 1 97.75 48 TYR B CA 1
ATOM 3842 C C . TYR B 1 48 ? -3.293 11.586 30.453 1 97.75 48 TYR B C 1
ATOM 3844 O O . TYR B 1 48 ? -2.527 11.805 29.516 1 97.75 48 TYR B O 1
ATOM 3852 N N . PRO B 1 49 ? -2.99 11.977 31.578 1 97.19 49 PRO B N 1
ATOM 3853 C CA . PRO B 1 49 ? -1.902 12.93 31.812 1 97.19 49 PRO B CA 1
ATOM 3854 C C . PRO B 1 49 ? -0.526 12.344 31.516 1 97.19 49 PRO B C 1
ATOM 3856 O O . PRO B 1 49 ? 0.399 13.07 31.156 1 97.19 49 PRO B O 1
ATOM 3859 N N . ASP B 1 50 ? -0.367 11.031 31.625 1 97.69 50 ASP B N 1
ATOM 3860 C CA . ASP B 1 50 ? 0.928 10.398 31.391 1 97.69 50 ASP B CA 1
ATOM 3861 C C . ASP B 1 50 ? 1.187 10.203 29.891 1 97.69 50 ASP B C 1
ATOM 3863 O O . ASP B 1 50 ? 2.328 9.992 29.484 1 97.69 50 ASP B O 1
ATOM 3867 N N . LEU B 1 51 ? 0.099 10.258 29.109 1 98.56 51 LEU B N 1
ATOM 3868 C CA . LEU B 1 51 ? 0.228 9.992 27.688 1 98.56 51 LEU B CA 1
ATOM 3869 C C . LEU B 1 51 ? 0.057 11.273 26.875 1 98.56 51 LEU B C 1
ATOM 3871 O O . LEU B 1 51 ? 0.214 11.258 25.656 1 98.56 51 LEU B O 1
ATOM 3875 N N . THR B 1 52 ? -0.309 12.359 27.531 1 98.75 52 THR B N 1
ATOM 3876 C CA . THR B 1 52 ? -0.64 13.539 26.75 1 98.75 52 THR B CA 1
ATOM 3877 C C . THR B 1 52 ? 0.022 14.781 27.344 1 98.75 52 THR B C 1
ATOM 3879 O O . THR B 1 52 ? 0.405 14.789 28.516 1 98.75 52 THR B O 1
ATOM 3882 N N . ASP B 1 53 ? 0.284 15.727 26.5 1 98.81 53 ASP B N 1
ATOM 3883 C CA . ASP B 1 53 ? 0.624 17.109 26.844 1 98.81 53 ASP B CA 1
ATOM 3884 C C . ASP B 1 53 ? -0.207 18.094 26.016 1 98.81 53 ASP B C 1
ATOM 3886 O O . ASP B 1 53 ? -0.34 17.938 24.797 1 98.81 53 ASP B O 1
ATOM 3890 N N . LEU B 1 54 ? -0.861 18.984 26.688 1 98.81 54 LEU B N 1
ATOM 3891 C CA . LEU B 1 54 ? -1.667 20 26.031 1 98.81 54 LEU B CA 1
ATOM 3892 C C . LEU B 1 54 ? -0.959 21.359 26.062 1 98.81 54 LEU B C 1
ATOM 3894 O O . LEU B 1 54 ? -0.577 21.844 27.141 1 98.81 54 LEU B O 1
ATOM 3898 N N . TYR B 1 55 ? -0.789 21.953 24.859 1 98.5 55 TYR B N 1
ATOM 3899 C CA . TYR B 1 55 ? -0.057 23.219 24.828 1 98.5 55 TYR B CA 1
ATOM 3900 C C . TYR B 1 55 ? -0.577 24.125 23.719 1 98.5 55 TYR B C 1
ATOM 3902 O O . TYR B 1 55 ? -1.337 23.688 22.844 1 98.5 55 TYR B O 1
ATOM 3910 N N . GLU B 1 56 ? -0.232 25.359 23.797 1 98.44 56 GLU B N 1
ATOM 3911 C CA . GLU B 1 56 ? -0.625 26.406 22.844 1 98.44 56 GLU B CA 1
ATOM 3912 C C . GLU B 1 56 ? 0.539 26.781 21.938 1 98.44 56 GLU B C 1
ATOM 3914 O O . GLU B 1 56 ? 1.664 26.969 22.406 1 98.44 56 GLU B O 1
ATOM 3919 N N . ILE B 1 57 ? 0.211 26.922 20.609 1 98.69 57 ILE B N 1
ATOM 3920 C CA . ILE B 1 57 ? 1.313 27.266 19.719 1 98.69 57 ILE B CA 1
ATOM 3921 C C . ILE B 1 57 ? 1.174 28.719 19.266 1 98.69 57 ILE B C 1
ATOM 3923 O O . ILE B 1 57 ? 2.057 29.25 18.594 1 98.69 57 ILE B O 1
ATOM 3927 N N . GLY B 1 58 ? 0.167 29.391 19.578 1 98.56 58 GLY B N 1
ATOM 3928 C CA . GLY B 1 58 ? -0.179 30.75 19.203 1 98.56 58 GLY B CA 1
ATOM 3929 C C . GLY B 1 58 ? -1.658 31.047 19.344 1 98.56 58 GLY B C 1
ATOM 3930 O O . GLY B 1 58 ? -2.404 30.25 19.922 1 98.56 58 GLY B O 1
ATOM 3931 N N . LYS B 1 59 ? -2.012 32.25 18.859 1 98.62 59 LYS B N 1
ATOM 3932 C CA . LYS B 1 59 ? -3.408 32.656 18.922 1 98.62 59 LYS B CA 1
ATOM 3933 C C . LYS B 1 59 ? -3.92 33.125 17.562 1 98.62 59 LYS B C 1
ATOM 3935 O O . LYS B 1 59 ? -3.139 33.562 16.719 1 98.62 59 LYS B O 1
ATOM 3940 N N . SER B 1 60 ? -5.254 32.938 17.406 1 98.62 60 SER B N 1
ATOM 3941 C CA . SER B 1 60 ? -5.887 33.406 16.172 1 98.62 60 SER B CA 1
ATOM 3942 C C . SER B 1 60 ? -6.074 34.906 16.172 1 98.62 60 SER B C 1
ATOM 3944 O O . SER B 1 60 ? -5.754 35.594 17.156 1 98.62 60 SER B O 1
ATOM 3946 N N . GLY B 1 61 ? -6.512 35.406 15.07 1 98.25 61 GLY B N 1
ATOM 3947 C CA . GLY B 1 61 ? -6.758 36.844 14.938 1 98.25 61 GLY B CA 1
ATOM 3948 C C . GLY B 1 61 ? -7.719 37.375 15.984 1 98.25 61 GLY B C 1
ATOM 3949 O O . GLY B 1 61 ? -7.621 38.531 16.391 1 98.25 61 GLY B O 1
ATOM 3950 N N . GLU B 1 62 ? -8.586 36.531 16.469 1 98.5 62 GLU B N 1
ATOM 3951 C CA . GLU B 1 62 ? -9.555 36.969 17.469 1 98.5 62 GLU B CA 1
ATOM 3952 C C . GLU B 1 62 ? -9.117 36.562 18.875 1 98.5 62 GLU B C 1
ATOM 3954 O O . GLU B 1 62 ? -9.914 36.625 19.812 1 98.5 62 GLU B O 1
ATOM 3959 N N . GLY B 1 63 ? -7.953 36.031 18.953 1 98.44 63 GLY B N 1
ATOM 3960 C CA . GLY B 1 63 ? -7.359 35.781 20.25 1 98.44 63 GLY B CA 1
ATOM 3961 C C . GLY B 1 63 ? -7.641 34.406 20.781 1 98.44 63 GLY B C 1
ATOM 3962 O O . GLY B 1 63 ? -7.398 34.094 21.953 1 98.44 63 GLY B O 1
ATOM 3963 N N . ARG B 1 64 ? -8.148 33.5 20 1 98.69 64 ARG B N 1
ATOM 3964 C CA . ARG B 1 64 ? -8.375 32.125 20.406 1 98.69 64 ARG B CA 1
ATOM 3965 C C . ARG B 1 64 ? -7.074 31.328 20.359 1 98.69 64 ARG B C 1
ATOM 3967 O O . ARG B 1 64 ? -6.324 31.406 19.375 1 98.69 64 ARG B O 1
ATOM 3974 N N . SER B 1 65 ? -6.824 30.562 21.375 1 98.75 65 SER B N 1
ATOM 3975 C CA . SER B 1 65 ? -5.609 29.75 21.438 1 98.75 65 SER B CA 1
ATOM 3976 C C . SER B 1 65 ? -5.633 28.641 20.391 1 98.75 65 SER B C 1
ATOM 3978 O O . SER B 1 65 ? -6.66 28 20.188 1 98.75 65 SER B O 1
ATOM 3980 N N . LEU B 1 66 ? -4.535 28.484 19.703 1 98.88 66 LEU B N 1
ATOM 3981 C CA . LEU B 1 66 ? -4.332 27.312 18.859 1 98.88 66 LEU B CA 1
ATOM 3982 C C . LEU B 1 66 ? -3.791 26.141 19.672 1 98.88 66 LEU B C 1
ATOM 3984 O O . LEU B 1 66 ? -2.578 26.016 19.844 1 98.88 66 LEU B O 1
ATOM 3988 N N . TRP B 1 67 ? -4.711 25.25 20.078 1 98.81 67 TRP B N 1
ATOM 3989 C CA . TRP B 1 67 ? -4.41 24.156 21 1 98.81 67 TRP B CA 1
ATOM 3990 C C . TRP B 1 67 ? -3.875 22.938 20.234 1 98.81 67 TRP B C 1
ATOM 3992 O O . TRP B 1 67 ? -4.426 22.547 19.203 1 98.81 67 TRP B O 1
ATOM 4002 N N . VAL B 1 68 ? -2.785 22.391 20.781 1 98.88 68 VAL B N 1
ATOM 4003 C CA . VAL B 1 68 ? -2.217 21.141 20.297 1 98.88 68 VAL B CA 1
ATOM 4004 C C . VAL B 1 68 ? -2.189 20.109 21.422 1 98.88 68 VAL B C 1
ATOM 4006 O O . VAL B 1 68 ? -1.827 20.438 22.562 1 98.88 68 VAL B O 1
ATOM 4009 N N . ILE B 1 69 ? -2.625 18.938 21.172 1 98.88 69 ILE B N 1
ATOM 4010 C CA . ILE B 1 69 ? -2.414 17.844 22.125 1 98.88 69 ILE B CA 1
ATOM 4011 C C . ILE B 1 69 ? -1.335 16.906 21.578 1 98.88 69 ILE B C 1
ATOM 4013 O O . ILE B 1 69 ? -1.411 16.438 20.438 1 98.88 69 ILE B O 1
ATOM 4017 N N . ALA B 1 70 ? -0.286 16.734 22.344 1 98.88 70 ALA B N 1
ATOM 4018 C CA . ALA B 1 70 ? 0.747 15.75 22.047 1 98.88 70 ALA B CA 1
ATOM 4019 C C . ALA B 1 70 ? 0.444 14.422 22.719 1 98.88 70 ALA B C 1
ATOM 4021 O O . ALA B 1 70 ? -0.001 14.391 23.875 1 98.88 70 ALA B O 1
ATOM 4022 N N . ILE B 1 71 ? 0.632 13.32 22.031 1 98.88 71 ILE B N 1
ATOM 4023 C CA . ILE B 1 71 ? 0.319 11.977 22.516 1 98.88 71 ILE B CA 1
ATOM 4024 C C . ILE B 1 71 ? 1.519 11.062 22.312 1 98.88 71 ILE B C 1
ATOM 4026 O O . ILE B 1 71 ? 2.045 10.961 21.203 1 98.88 71 ILE B O 1
ATOM 4030 N N . ALA B 1 72 ? 1.979 10.414 23.312 1 98.81 72 ALA B N 1
ATOM 4031 C CA . ALA B 1 72 ? 3.074 9.445 23.266 1 98.81 72 ALA B CA 1
ATOM 4032 C C . ALA B 1 72 ? 2.996 8.461 24.422 1 98.81 72 ALA B C 1
ATOM 4034 O O . ALA B 1 72 ? 2.377 8.742 25.453 1 98.81 72 ALA B O 1
ATOM 4035 N N . GLY B 1 73 ? 3.637 7.34 24.234 1 98.5 73 GLY B N 1
ATOM 4036 C CA . GLY B 1 73 ? 3.621 6.312 25.266 1 98.5 73 GLY B CA 1
ATOM 4037 C C . GLY B 1 73 ? 4.34 6.727 26.547 1 98.5 73 GLY B C 1
ATOM 4038 O O . GLY B 1 73 ? 4.086 6.168 27.609 1 98.5 73 GLY B O 1
ATOM 4039 N N . ASP B 1 74 ? 5.188 7.633 26.359 1 97.5 74 ASP B N 1
ATOM 4040 C CA . ASP B 1 74 ? 5.895 8.211 27.5 1 97.5 74 ASP B CA 1
ATOM 4041 C C . ASP B 1 74 ? 6.469 9.578 27.156 1 97.5 74 ASP B C 1
ATOM 4043 O O . ASP B 1 74 ? 6.719 9.883 25.984 1 97.5 74 ASP B O 1
ATOM 4047 N N . SER B 1 75 ? 6.551 10.484 28.172 1 97.19 75 SER B N 1
ATOM 4048 C CA . SER B 1 75 ? 7.137 11.82 28.078 1 97.19 75 SER B CA 1
ATOM 4049 C C . SER B 1 75 ? 6.504 12.617 26.938 1 97.19 75 SER B C 1
ATOM 4051 O O . SER B 1 75 ? 7.207 13.156 26.078 1 97.19 75 SER B O 1
ATOM 4053 N N . PRO B 1 76 ? 5.18 12.672 26.969 1 97.75 76 PRO B N 1
ATOM 4054 C CA . PRO B 1 76 ? 4.496 13.336 25.859 1 97.75 76 PRO B CA 1
ATOM 4055 C C . PRO B 1 76 ? 4.863 14.812 25.75 1 97.75 76 PRO B C 1
ATOM 4057 O O . PRO B 1 76 ? 4.652 15.422 24.688 1 97.75 76 PRO B O 1
ATOM 4060 N N . GLY B 1 77 ? 5.48 15.461 26.766 1 96.81 77 GLY B N 1
ATOM 4061 C CA . GLY B 1 77 ? 5.809 16.875 26.75 1 96.81 77 GLY B CA 1
ATOM 4062 C C . GLY B 1 77 ? 7.238 17.156 26.312 1 96.81 77 GLY B C 1
ATOM 4063 O O . GLY B 1 77 ? 7.648 18.312 26.203 1 96.81 77 GLY B O 1
ATOM 4064 N N . GLU B 1 78 ? 7.938 16.062 26.062 1 95.19 78 GLU B N 1
ATOM 4065 C CA . GLU B 1 78 ? 9.352 16.234 25.75 1 95.19 78 GLU B CA 1
ATOM 4066 C C . GLU B 1 78 ? 9.742 15.414 24.516 1 95.19 78 GLU B C 1
ATOM 4068 O O . GLU B 1 78 ? 9.203 14.336 24.281 1 95.19 78 GLU B O 1
ATOM 4073 N N . HIS B 1 79 ? 10.641 16.047 23.75 1 96.12 79 HIS B N 1
ATOM 4074 C CA . HIS B 1 79 ? 11.234 15.305 22.641 1 96.12 79 HIS B CA 1
ATOM 4075 C C . HIS B 1 79 ? 12.242 14.273 23.141 1 96.12 79 HIS B C 1
ATOM 4077 O O . HIS B 1 79 ? 13.023 14.555 24.062 1 96.12 79 HIS B O 1
ATOM 4083 N N . LYS B 1 80 ? 12.188 13.062 22.594 1 96.31 80 LYS B N 1
ATOM 4084 C CA . LYS B 1 80 ? 13.188 12.031 22.828 1 96.31 80 LYS B CA 1
ATOM 4085 C C . LYS B 1 80 ? 14.039 11.781 21.594 1 96.31 80 LYS B C 1
ATOM 4087 O O . LYS B 1 80 ? 13.531 11.773 20.469 1 96.31 80 LYS B O 1
ATOM 4092 N N . GLU B 1 81 ? 15.367 11.547 21.828 1 96 81 GLU B N 1
ATOM 4093 C CA . GLU B 1 81 ? 16.312 11.359 20.75 1 96 81 GLU B CA 1
ATOM 4094 C C . GLU B 1 81 ? 15.875 10.242 19.812 1 96 81 GLU B C 1
ATOM 4096 O O . GLU B 1 81 ? 15.57 9.133 20.25 1 96 81 GLU B O 1
ATOM 4101 N N . LEU B 1 82 ? 15.805 10.594 18.562 1 97 82 LEU B N 1
ATOM 4102 C CA . LEU B 1 82 ? 15.539 9.695 17.438 1 97 82 LEU B CA 1
ATOM 4103 C C . LEU B 1 82 ? 14.125 9.141 17.5 1 97 82 LEU B C 1
ATOM 4105 O O . LEU B 1 82 ? 13.805 8.148 16.859 1 97 82 LEU B O 1
ATOM 4109 N N . ARG B 1 83 ? 13.258 9.688 18.344 1 97.31 83 ARG B N 1
ATOM 4110 C CA . ARG B 1 83 ? 11.828 9.406 18.234 1 97.31 83 ARG B CA 1
ATOM 4111 C C . ARG B 1 83 ? 11.141 10.383 17.297 1 97.31 83 ARG B C 1
ATOM 4113 O O . ARG B 1 83 ? 11.062 11.578 17.578 1 97.31 83 ARG B O 1
ATOM 4120 N N . PRO B 1 84 ? 10.68 9.906 16.188 1 98 84 PRO B N 1
ATOM 4121 C CA . PRO B 1 84 ? 10.078 10.828 15.227 1 98 84 PRO B CA 1
ATOM 4122 C C . PRO B 1 84 ? 8.789 11.461 15.742 1 98 84 PRO B C 1
ATOM 4124 O O . PRO B 1 84 ? 8.055 10.844 16.531 1 98 84 PRO B O 1
ATOM 4127 N N . GLU B 1 85 ? 8.562 12.672 15.352 1 98.12 85 GLU B N 1
ATOM 4128 C CA . GLU B 1 85 ? 7.348 13.422 15.641 1 98.12 85 GLU B CA 1
ATOM 4129 C C . GLU B 1 85 ? 6.488 13.578 14.383 1 98.12 85 GLU B C 1
ATOM 4131 O O . GLU B 1 85 ? 7.004 13.844 13.297 1 98.12 85 GLU B O 1
ATOM 4136 N N . VAL B 1 86 ? 5.211 13.305 14.539 1 98.81 86 VAL B N 1
ATOM 4137 C CA . VAL B 1 86 ? 4.262 13.461 13.438 1 98.81 86 VAL B CA 1
ATOM 4138 C C . VAL B 1 86 ? 3.139 14.414 13.859 1 98.81 86 VAL B C 1
ATOM 4140 O O . VAL B 1 86 ? 2.873 14.578 15.047 1 98.81 86 VAL B O 1
ATOM 4143 N N . LYS B 1 87 ? 2.479 15.055 12.852 1 98.81 87 LYS B N 1
ATOM 4144 C CA . LYS B 1 87 ? 1.395 15.953 13.234 1 98.81 87 LYS B CA 1
ATOM 4145 C C . LYS B 1 87 ? 0.251 15.898 12.227 1 98.81 87 LYS B C 1
ATOM 4147 O O . LYS B 1 87 ? 0.461 15.555 11.062 1 98.81 87 LYS B O 1
ATOM 4152 N N . TYR B 1 88 ? -0.927 16.109 12.719 1 98.94 88 TYR B N 1
ATOM 4153 C CA . TYR B 1 88 ? -2.119 16.422 11.93 1 98.94 88 TYR B CA 1
ATOM 4154 C C . TYR B 1 88 ? -2.617 17.828 12.227 1 98.94 88 TYR B C 1
ATOM 4156 O O . TYR B 1 88 ? -2.615 18.266 13.383 1 98.94 88 TYR B O 1
ATOM 4164 N N . VAL B 1 89 ? -2.941 18.531 11.211 1 98.94 89 VAL B N 1
ATOM 4165 C CA . VAL B 1 89 ? -3.564 19.844 11.312 1 98.94 89 VAL B CA 1
ATOM 4166 C C . VAL B 1 89 ? -4.949 19.812 10.672 1 98.94 89 VAL B C 1
ATOM 4168 O O . VAL B 1 89 ? -5.117 19.281 9.57 1 98.94 89 VAL B O 1
ATOM 4171 N N . GLY B 1 90 ? -5.934 20.281 11.383 1 98.88 90 GLY B N 1
ATOM 4172 C CA . GLY B 1 90 ? -7.273 20.375 10.828 1 98.88 90 GLY B CA 1
ATOM 4173 C C . GLY B 1 90 ? -7.785 21.797 10.727 1 98.88 90 GLY B C 1
ATOM 4174 O O . GLY B 1 90 ? -7.238 22.703 11.352 1 98.88 90 GLY B O 1
ATOM 4175 N N . ASN B 1 91 ? -8.688 21.969 9.852 1 98.69 91 ASN B N 1
ATOM 4176 C CA . ASN B 1 91 ? -9.547 23.156 9.828 1 98.69 91 ASN B CA 1
ATOM 4177 C C . ASN B 1 91 ? -8.758 24.406 9.492 1 98.69 91 ASN B C 1
ATOM 4179 O O . ASN B 1 91 ? -8.938 25.453 10.141 1 98.69 91 ASN B O 1
ATOM 4183 N N . ILE B 1 92 ? -7.82 24.266 8.57 1 98.81 92 ILE B N 1
ATOM 4184 C CA . ILE B 1 92 ? -7.133 25.453 8.07 1 98.81 92 ILE B CA 1
ATOM 4185 C C . ILE B 1 92 ? -8.141 26.391 7.402 1 98.81 92 ILE B C 1
ATOM 4187 O O . ILE B 1 92 ? -8.055 27.609 7.539 1 98.81 92 ILE B O 1
ATOM 4191 N N . HIS B 1 93 ? -9.016 25.812 6.539 1 98.81 93 HIS B N 1
ATOM 4192 C CA . HIS B 1 93 ? -10.242 26.516 6.148 1 98.81 93 HIS B CA 1
ATOM 4193 C C . HIS B 1 93 ? -11.336 26.312 7.188 1 98.81 93 HIS B C 1
ATOM 4195 O O . HIS B 1 93 ? -11.805 25.203 7.406 1 98.81 93 HIS B O 1
ATOM 4201 N N . GLY B 1 94 ? -11.766 27.422 7.758 1 98.75 94 GLY B N 1
ATOM 4202 C CA . GLY B 1 94 ? -12.641 27.359 8.914 1 98.75 94 GLY B CA 1
ATOM 4203 C C . GLY B 1 94 ? -13.961 26.672 8.625 1 98.75 94 GLY B C 1
ATOM 4204 O O . GLY B 1 94 ? -14.57 26.094 9.523 1 98.75 94 GLY B O 1
ATOM 4205 N N . ASN B 1 95 ? -14.445 26.656 7.387 1 98.62 95 ASN B N 1
ATOM 4206 C CA . ASN B 1 95 ? -15.734 26.078 7.055 1 98.62 95 ASN B CA 1
ATOM 4207 C C . ASN B 1 95 ? -15.594 24.625 6.586 1 98.62 95 ASN B C 1
ATOM 4209 O O . ASN B 1 95 ? -16.578 24 6.172 1 98.62 95 ASN B O 1
ATOM 4213 N N . GLU B 1 96 ? -14.43 24.094 6.527 1 98.75 96 GLU B N 1
ATOM 4214 C CA . GLU B 1 96 ? -14.156 22.688 6.273 1 98.75 96 GLU B CA 1
ATOM 4215 C C . GLU B 1 96 ? -13.883 21.922 7.57 1 98.75 96 GLU B C 1
ATOM 4217 O O . GLU B 1 96 ? -12.742 21.859 8.023 1 98.75 96 GLU B O 1
ATOM 4222 N N . VAL B 1 97 ? -14.875 21.281 8.086 1 98.75 97 VAL B N 1
ATOM 4223 C CA . VAL B 1 97 ? -14.945 21.094 9.531 1 98.75 97 VAL B CA 1
ATOM 4224 C C . VAL B 1 97 ? -14.672 19.625 9.875 1 98.75 97 VAL B C 1
ATOM 4226 O O . VAL B 1 97 ? -14.414 19.297 11.031 1 98.75 97 VAL B O 1
ATOM 4229 N N . ILE B 1 98 ? -14.688 18.75 8.898 1 98.81 98 ILE B N 1
ATOM 4230 C CA . ILE B 1 98 ? -14.648 17.328 9.219 1 98.81 98 ILE B CA 1
ATOM 4231 C C . ILE B 1 98 ? -13.289 16.969 9.805 1 98.81 98 ILE B C 1
ATOM 4233 O O . ILE B 1 98 ? -13.195 16.188 10.75 1 98.81 98 ILE B O 1
ATOM 4237 N N . GLY B 1 99 ? -12.219 17.547 9.234 1 98.62 99 GLY B N 1
ATOM 4238 C CA . GLY B 1 99 ? -10.891 17.297 9.773 1 98.62 99 GLY B CA 1
ATOM 4239 C C . GLY B 1 99 ? -10.781 17.625 11.25 1 98.62 99 GLY B C 1
ATOM 4240 O O . GLY B 1 99 ? -10.133 16.906 12.008 1 98.62 99 GLY B O 1
ATOM 4241 N N . ARG B 1 100 ? -11.43 18.703 11.617 1 98.12 100 ARG B N 1
ATOM 4242 C CA . ARG B 1 100 ? -11.484 19.156 13.008 1 98.12 100 ARG B CA 1
ATOM 4243 C C . ARG B 1 100 ? -12.07 18.078 13.914 1 98.12 100 ARG B C 1
ATOM 4245 O O . ARG B 1 100 ? -11.461 17.703 14.914 1 98.12 100 ARG B O 1
ATOM 4252 N N . GLU B 1 101 ? -13.148 17.516 13.57 1 98.69 101 GLU B N 1
ATOM 4253 C CA . GLU B 1 101 ? -13.891 16.578 14.406 1 98.69 101 GLU B CA 1
ATOM 4254 C C . GLU B 1 101 ? -13.258 15.18 14.375 1 98.69 101 GLU B C 1
ATOM 4256 O O . GLU B 1 101 ? -13.164 14.516 15.406 1 98.69 101 GLU B O 1
ATOM 4261 N N . VAL B 1 102 ? -12.789 14.773 13.211 1 98.75 102 VAL B N 1
ATOM 4262 C CA . VAL B 1 102 ? -12.203 13.445 13.102 1 98.75 102 VAL B CA 1
ATOM 4263 C C . VAL B 1 102 ? -10.891 13.398 13.875 1 98.75 102 VAL B C 1
ATOM 4265 O O . VAL B 1 102 ? -10.547 12.367 14.469 1 98.75 102 VAL B O 1
ATOM 4268 N N . LEU B 1 103 ? -10.195 14.5 13.992 1 98.88 103 LEU B N 1
ATOM 4269 C CA . LEU B 1 103 ? -8.93 14.523 14.711 1 98.88 103 LEU B CA 1
ATOM 4270 C C . LEU B 1 103 ? -9.164 14.43 16.219 1 98.88 103 LEU B C 1
ATOM 4272 O O . LEU B 1 103 ? -8.344 13.844 16.938 1 98.88 103 LEU B O 1
ATOM 4276 N N . LEU B 1 104 ? -10.289 14.977 16.703 1 98.75 104 LEU B N 1
ATOM 4277 C CA . LEU B 1 104 ? -10.656 14.766 18.094 1 98.75 104 LEU B CA 1
ATOM 4278 C C . LEU B 1 104 ? -10.922 13.289 18.375 1 98.75 104 LEU B C 1
ATOM 4280 O O . LEU B 1 104 ? -10.43 12.742 19.359 1 98.75 104 LEU B O 1
ATOM 4284 N N . GLN B 1 105 ? -11.656 12.695 17.469 1 98.69 105 GLN B N 1
ATOM 4285 C CA . GLN B 1 105 ? -11.938 11.266 17.594 1 98.69 105 GLN B CA 1
ATOM 4286 C C . GLN B 1 105 ? -10.656 10.445 17.516 1 98.69 105 GLN B C 1
ATOM 4288 O O . GLN B 1 105 ? -10.516 9.438 18.219 1 98.69 105 GLN B O 1
ATOM 4293 N N . TYR B 1 106 ? -9.766 10.844 16.656 1 98.69 106 TYR B N 1
ATOM 4294 C CA . TYR B 1 106 ? -8.5 10.133 16.484 1 98.69 106 TYR B CA 1
ATOM 4295 C C . TYR B 1 106 ? -7.672 10.188 17.766 1 98.69 106 TYR B C 1
ATOM 4297 O O . TYR B 1 106 ? -7.09 9.18 18.188 1 98.69 106 TYR B O 1
ATOM 4305 N N . ALA B 1 107 ? -7.648 11.359 18.406 1 98.81 107 ALA B N 1
ATOM 4306 C CA . ALA B 1 107 ? -6.957 11.484 19.688 1 98.81 107 ALA B CA 1
ATOM 4307 C C . ALA B 1 107 ? -7.531 10.523 20.719 1 98.81 107 ALA B C 1
ATOM 4309 O O . ALA B 1 107 ? -6.785 9.805 21.406 1 98.81 107 ALA B O 1
ATOM 4310 N N . GLU B 1 108 ? -8.797 10.531 20.812 1 98.44 108 GLU B N 1
ATOM 4311 C CA . GLU B 1 108 ? -9.453 9.609 21.734 1 98.44 108 GLU B CA 1
ATOM 4312 C C . GLU B 1 108 ? -9.102 8.164 21.406 1 98.44 108 GLU B C 1
ATOM 4314 O O . GLU B 1 108 ? -8.812 7.367 22.297 1 98.44 108 GLU B O 1
ATOM 4319 N N . TYR B 1 109 ? -9.148 7.824 20.141 1 97.88 109 TYR B N 1
ATOM 4320 C CA . TYR B 1 109 ? -8.867 6.465 19.703 1 97.88 109 TYR B CA 1
ATOM 4321 C C . TYR B 1 109 ? -7.473 6.027 20.141 1 97.88 109 TYR B C 1
ATOM 4323 O O . TYR B 1 109 ? -7.301 4.934 20.688 1 97.88 109 TYR B O 1
ATOM 4331 N N . LEU B 1 110 ? -6.492 6.859 19.859 1 98.62 110 LEU B N 1
ATOM 4332 C CA . LEU B 1 110 ? -5.121 6.52 20.219 1 98.62 110 LEU B CA 1
ATOM 4333 C C . LEU B 1 110 ? -5 6.277 21.719 1 98.62 110 LEU B C 1
ATOM 4335 O O . LEU B 1 110 ? -4.395 5.293 22.156 1 98.62 110 LEU B O 1
ATOM 4339 N N . LEU B 1 111 ? -5.605 7.133 22.484 1 98.5 111 LEU B N 1
ATOM 4340 C CA . LEU B 1 111 ? -5.484 7.074 23.938 1 98.5 111 LEU B CA 1
ATOM 4341 C C . LEU B 1 111 ? -6.246 5.875 24.5 1 98.5 111 LEU B C 1
ATOM 4343 O O . LEU B 1 111 ? -5.707 5.113 25.297 1 98.5 111 LEU B O 1
ATOM 4347 N N . ALA B 1 112 ? -7.445 5.684 24.016 1 97.5 112 ALA B N 1
ATOM 4348 C CA . ALA B 1 112 ? -8.289 4.602 24.516 1 97.5 112 ALA B CA 1
ATOM 4349 C C . ALA B 1 112 ? -7.73 3.238 24.109 1 97.5 112 ALA B C 1
ATOM 4351 O O . ALA B 1 112 ? -7.941 2.244 24.812 1 97.5 112 ALA B O 1
ATOM 4352 N N . SER B 1 113 ? -7.004 3.217 23.047 1 97.31 113 SER B N 1
ATOM 4353 C CA . SER B 1 113 ? -6.551 1.945 22.484 1 97.31 113 SER B CA 1
ATOM 4354 C C . SER B 1 113 ? -5.137 1.61 22.953 1 97.31 113 SER B C 1
ATOM 4356 O O . SER B 1 113 ? -4.629 0.522 22.672 1 97.31 113 SER B O 1
ATOM 4358 N N . TYR B 1 114 ? -4.461 2.455 23.625 1 97.69 114 TYR B N 1
ATOM 4359 C CA . TYR B 1 114 ? -3.051 2.287 23.969 1 97.69 114 TYR B CA 1
ATOM 4360 C C . TYR B 1 114 ? -2.816 0.973 24.703 1 97.69 114 TYR B C 1
ATOM 4362 O O . TYR B 1 114 ? -1.845 0.266 24.422 1 97.69 114 TYR B O 1
ATOM 4370 N N . ASN B 1 115 ? -3.684 0.517 25.594 1 96.38 115 ASN B N 1
ATOM 4371 C CA . ASN B 1 115 ? -3.459 -0.683 26.406 1 96.38 115 ASN B CA 1
ATOM 4372 C C . ASN B 1 115 ? -4.207 -1.885 25.828 1 96.38 115 ASN B C 1
ATOM 4374 O O . ASN B 1 115 ? -4.078 -2.998 26.344 1 96.38 115 ASN B O 1
ATOM 4378 N N . THR B 1 116 ? -4.965 -1.661 24.781 1 95.88 116 THR B N 1
ATOM 4379 C CA . THR B 1 116 ? -5.812 -2.754 24.312 1 95.88 116 THR B CA 1
ATOM 4380 C C . THR B 1 116 ? -5.457 -3.15 22.891 1 95.88 116 THR B C 1
ATOM 4382 O O . THR B 1 116 ? -5.922 -4.18 22.391 1 95.88 116 THR B O 1
ATOM 4385 N N . ASN B 1 117 ? -4.73 -2.318 22.281 1 95.38 117 ASN B N 1
ATOM 4386 C CA . ASN B 1 117 ? -4.309 -2.582 20.922 1 95.38 117 ASN B CA 1
ATOM 4387 C C . ASN B 1 117 ? -2.787 -2.535 20.781 1 95.38 117 ASN B C 1
ATOM 4389 O O . ASN B 1 117 ? -2.182 -1.47 20.891 1 95.38 117 ASN B O 1
ATOM 4393 N N . ASP B 1 118 ? -2.176 -3.672 20.375 1 93.88 118 ASP B N 1
ATOM 4394 C CA . ASP B 1 118 ? -0.722 -3.805 20.344 1 93.88 118 ASP B CA 1
ATOM 4395 C C . ASP B 1 118 ? -0.11 -2.877 19.297 1 93.88 118 ASP B C 1
ATOM 4397 O O . ASP B 1 118 ? 0.98 -2.338 19.5 1 93.88 118 ASP B O 1
ATOM 4401 N N . ASP B 1 119 ? -0.785 -2.709 18.219 1 93.81 119 ASP B N 1
ATOM 4402 C CA . ASP B 1 119 ? -0.263 -1.85 17.156 1 93.81 119 ASP B CA 1
ATOM 4403 C C . ASP B 1 119 ? -0.25 -0.386 17.594 1 93.81 119 ASP B C 1
ATOM 4405 O O . ASP B 1 119 ? 0.716 0.334 17.344 1 93.81 119 ASP B O 1
ATOM 4409 N N . VAL B 1 120 ? -1.314 0.04 18.281 1 97.81 120 VAL B N 1
ATOM 4410 C CA . VAL B 1 120 ? -1.392 1.414 18.766 1 97.81 120 VAL B CA 1
ATOM 4411 C C . VAL B 1 120 ? -0.343 1.638 19.859 1 97.81 120 VAL B C 1
ATOM 4413 O O . VAL B 1 120 ? 0.338 2.666 19.859 1 97.81 120 VAL B O 1
ATOM 4416 N N . LYS B 1 121 ? -0.209 0.655 20.703 1 98.12 121 LYS B N 1
ATOM 4417 C CA . LYS B 1 121 ? 0.792 0.758 21.75 1 98.12 121 LYS B CA 1
ATOM 4418 C C . LYS B 1 121 ? 2.191 0.93 21.172 1 98.12 121 LYS B C 1
ATOM 4420 O O . LYS B 1 121 ? 2.918 1.852 21.547 1 98.12 121 LYS B O 1
ATOM 4425 N N . LYS B 1 122 ? 2.508 0.034 20.266 1 97.25 122 LYS B N 1
ATOM 4426 C CA . LYS B 1 122 ? 3.826 0.112 19.656 1 97.25 122 LYS B CA 1
ATOM 4427 C C . LYS B 1 122 ? 4.027 1.457 18.953 1 97.25 122 LYS B C 1
ATOM 4429 O O . LYS B 1 122 ? 5.086 2.076 19.094 1 97.25 122 LYS B O 1
ATOM 4434 N N . PHE B 1 123 ? 3.057 1.882 18.281 1 98.31 123 PHE B N 1
ATOM 4435 C CA . PHE B 1 123 ? 3.133 3.143 17.547 1 98.31 123 PHE B CA 1
ATOM 4436 C C . PHE B 1 123 ? 3.412 4.301 18.5 1 98.31 123 PHE B C 1
ATOM 4438 O O . PHE B 1 123 ? 4.324 5.098 18.266 1 98.31 123 PHE B O 1
ATOM 4445 N N . LEU B 1 124 ? 2.701 4.359 19.594 1 98.75 124 LEU B N 1
ATOM 4446 C CA . LEU B 1 124 ? 2.84 5.473 20.531 1 98.75 124 LEU B CA 1
ATOM 4447 C C . LEU B 1 124 ? 4.121 5.34 21.344 1 98.75 124 LEU B C 1
ATOM 4449 O O . LEU B 1 124 ? 4.645 6.332 21.859 1 98.75 124 LEU B O 1
ATOM 4453 N N . ASP B 1 125 ? 4.621 4.145 21.469 1 98.38 125 ASP B N 1
ATOM 4454 C CA . ASP B 1 125 ? 5.879 3.945 22.188 1 98.38 125 ASP B CA 1
ATOM 4455 C C . ASP B 1 125 ? 7.059 4.465 21.375 1 98.38 125 ASP B C 1
ATOM 4457 O O . ASP B 1 125 ? 8.078 4.867 21.922 1 98.38 125 ASP B O 1
ATOM 4461 N N . PHE B 1 126 ? 6.828 4.516 20.062 1 98 126 PHE B N 1
ATOM 4462 C CA . PHE B 1 126 ? 7.973 4.836 19.234 1 98 126 PHE B CA 1
ATOM 4463 C C . PHE B 1 126 ? 7.734 6.133 18.469 1 98 126 PHE B C 1
ATOM 4465 O O . PHE B 1 126 ? 8.539 6.516 17.609 1 98 126 PHE B O 1
ATOM 4472 N N . THR B 1 127 ? 6.664 6.836 18.719 1 98.62 127 THR B N 1
ATOM 4473 C CA . THR B 1 127 ? 6.309 8.055 18 1 98.62 127 THR B CA 1
ATOM 4474 C C . THR B 1 127 ? 5.664 9.062 18.938 1 98.62 127 THR B C 1
ATOM 4476 O O . THR B 1 127 ? 4.953 8.688 19.875 1 98.62 127 THR B O 1
ATOM 4479 N N . ARG B 1 128 ? 5.949 10.266 18.812 1 98.75 128 ARG B N 1
ATOM 4480 C CA . ARG B 1 128 ? 5.188 11.336 19.453 1 98.75 128 ARG B CA 1
ATOM 4481 C C . ARG B 1 128 ? 4.258 12.016 18.438 1 98.75 128 ARG B C 1
ATOM 4483 O O . ARG B 1 128 ? 4.711 12.539 17.422 1 98.75 128 ARG B O 1
ATOM 4490 N N . VAL B 1 129 ? 2.971 12 18.703 1 98.94 129 VAL B N 1
ATOM 4491 C CA . VAL B 1 129 ? 1.935 12.492 17.797 1 98.94 129 VAL B CA 1
ATOM 4492 C C . VAL B 1 129 ? 1.43 13.852 18.281 1 98.94 129 VAL B C 1
ATOM 4494 O O . VAL B 1 129 ? 1.098 14.023 19.453 1 98.94 129 VAL B O 1
ATOM 4497 N N . HIS B 1 130 ? 1.408 14.828 17.406 1 98.94 130 HIS B N 1
ATOM 4498 C CA . HIS B 1 130 ? 0.834 16.141 17.688 1 98.94 130 HIS B CA 1
ATOM 4499 C C . HIS B 1 130 ? -0.416 16.375 16.844 1 98.94 130 HIS B C 1
ATOM 4501 O O . HIS B 1 130 ? -0.407 16.156 15.633 1 98.94 130 HIS B O 1
ATOM 4507 N N . ILE B 1 131 ? -1.489 16.828 17.531 1 98.94 131 ILE B N 1
ATOM 4508 C CA . ILE B 1 131 ? -2.746 17.078 16.828 1 98.94 131 ILE B CA 1
ATOM 4509 C C . ILE B 1 131 ? -3.213 18.5 17.094 1 98.94 131 ILE B C 1
ATOM 4511 O O . ILE B 1 131 ? -3.395 18.906 18.234 1 98.94 131 ILE B O 1
ATOM 4515 N N . LEU B 1 132 ? -3.293 19.266 16.047 1 98.94 132 LEU B N 1
ATOM 4516 C CA . LEU B 1 132 ? -3.939 20.578 16.047 1 98.94 132 LEU B CA 1
ATOM 4517 C C . LEU B 1 132 ? -5.285 20.516 15.328 1 98.94 132 LEU B C 1
ATOM 4519 O O . LEU B 1 132 ? -5.355 20.656 14.109 1 98.94 132 LEU B O 1
ATOM 4523 N N . PRO B 1 133 ? -6.355 20.391 16.031 1 98.81 133 PRO B N 1
ATOM 4524 C CA . PRO B 1 133 ? -7.641 20.156 15.375 1 98.81 133 PRO B CA 1
ATOM 4525 C C . PRO B 1 133 ? -8.156 21.375 14.609 1 98.81 133 PRO B C 1
ATOM 4527 O O . PRO B 1 133 ? -8.938 21.219 13.664 1 98.81 133 PRO B O 1
ATOM 4530 N N . SER B 1 134 ? -7.715 22.562 15.047 1 98.81 134 SER B N 1
ATOM 4531 C CA . SER B 1 134 ? -8.25 23.75 14.383 1 98.81 134 SER B CA 1
ATOM 4532 C C . SER B 1 134 ? -7.18 24.828 14.227 1 98.81 134 SER B C 1
ATOM 4534 O O . SER B 1 134 ? -6.77 25.438 15.211 1 98.81 134 SER B O 1
ATOM 4536 N N . MET B 1 135 ? -6.828 25.094 13.023 1 98.81 135 MET B N 1
ATOM 4537 C CA . MET B 1 135 ? -5.863 26.141 12.711 1 98.81 135 MET B CA 1
ATOM 4538 C C . MET B 1 135 ? -6.562 27.484 12.508 1 98.81 135 MET B C 1
ATOM 4540 O O . MET B 1 135 ? -5.938 28.531 12.633 1 98.81 135 MET B O 1
ATOM 4544 N N . ASN B 1 136 ? -7.84 27.453 12.203 1 98.88 136 ASN B N 1
ATOM 4545 C CA . ASN B 1 136 ? -8.648 28.656 11.953 1 98.88 136 ASN B CA 1
ATOM 4546 C C . ASN B 1 136 ? -9.945 28.625 12.766 1 98.88 136 ASN B C 1
ATOM 4548 O O . ASN B 1 136 ? -11.039 28.625 12.195 1 98.88 136 ASN B O 1
ATOM 4552 N N . PRO B 1 137 ? -9.789 28.672 14.094 1 98.81 137 PRO B N 1
ATOM 4553 C CA . PRO B 1 137 ? -10.992 28.625 14.93 1 98.81 137 PRO B CA 1
ATOM 4554 C C . PRO B 1 137 ? -11.938 29.797 14.68 1 98.81 137 PRO B C 1
ATOM 4556 O O . PRO B 1 137 ? -13.156 29.656 14.852 1 98.81 137 PRO B O 1
ATOM 4559 N N . ASP B 1 138 ? -11.414 30.984 14.297 1 98.81 138 ASP B N 1
ATOM 4560 C CA . ASP B 1 138 ? -12.258 32.125 14 1 98.81 138 ASP B CA 1
ATOM 4561 C C . ASP B 1 138 ? -13.18 31.844 12.82 1 98.81 138 ASP B C 1
ATOM 4563 O O . ASP B 1 138 ? -14.375 32.156 12.867 1 98.81 138 ASP B O 1
ATOM 4567 N N . GLY B 1 139 ? -12.594 31.281 11.766 1 98.75 139 GLY B N 1
ATOM 4568 C CA . GLY B 1 139 ? -13.406 30.891 10.625 1 98.75 139 GLY B CA 1
ATOM 4569 C C . GLY B 1 139 ? -14.461 29.859 10.961 1 98.75 139 GLY B C 1
ATOM 4570 O O . GLY B 1 139 ? -15.586 29.922 10.461 1 98.75 139 GLY B O 1
ATOM 4571 N N . PHE B 1 140 ? -14.109 28.891 11.766 1 98.75 140 PHE B N 1
ATOM 4572 C CA . PHE B 1 140 ? -15.07 27.875 12.188 1 98.75 140 PHE B CA 1
ATOM 4573 C C . PHE B 1 140 ? -16.281 28.516 12.844 1 98.75 140 PHE B C 1
ATOM 4575 O O . PHE B 1 140 ? -17.422 28.141 12.555 1 98.75 140 PHE B O 1
ATOM 4582 N N . GLU B 1 141 ? -16.062 29.484 13.75 1 98.56 141 GLU B N 1
ATOM 4583 C CA . GLU B 1 141 ? -17.141 30.109 14.516 1 98.56 141 GLU B CA 1
ATOM 4584 C C . GLU B 1 141 ? -18.094 30.859 13.602 1 98.56 141 GLU B C 1
ATOM 4586 O O . GLU B 1 141 ? -19.25 31.094 13.969 1 98.56 141 GLU B O 1
ATOM 4591 N N . LYS B 1 142 ? -17.656 31.188 12.422 1 98.12 142 LYS B N 1
ATOM 4592 C CA . LYS B 1 142 ? -18.469 31.922 11.469 1 98.12 142 LYS B CA 1
ATOM 4593 C C . LYS B 1 142 ? -19.188 30.984 10.5 1 98.12 142 LYS B C 1
ATOM 4595 O O . LYS B 1 142 ? -20.094 31.391 9.773 1 98.12 142 LYS B O 1
ATOM 4600 N N . SER B 1 143 ? -18.75 29.75 10.453 1 98.25 143 SER B N 1
ATOM 4601 C CA . SER B 1 143 ? -19.266 28.75 9.516 1 98.25 143 SER B CA 1
ATOM 4602 C C . SER B 1 143 ? -20.641 28.25 9.938 1 98.25 143 SER B C 1
ATOM 4604 O O . SER B 1 143 ? -21.031 28.375 11.109 1 98.25 143 SER B O 1
ATOM 4606 N N . ILE B 1 144 ? -21.391 27.688 8.953 1 97.81 144 ILE B N 1
ATOM 4607 C CA . ILE B 1 144 ? -22.766 27.281 9.203 1 97.81 144 ILE B CA 1
ATOM 4608 C C . ILE B 1 144 ? -22.938 25.812 8.82 1 97.81 144 ILE B C 1
ATOM 4610 O O . ILE B 1 144 ? -22.656 25.422 7.688 1 97.81 144 ILE B O 1
ATOM 4614 N N . GLU B 1 145 ? -23.406 25.016 9.773 1 97.75 145 GLU B N 1
ATOM 4615 C CA . GLU B 1 145 ? -23.688 23.609 9.539 1 97.75 145 GLU B CA 1
ATOM 4616 C C . GLU B 1 145 ? -24.672 23.422 8.383 1 97.75 145 GLU B C 1
ATOM 4618 O O . GLU B 1 145 ? -25.656 24.156 8.281 1 97.75 145 GLU B O 1
ATOM 4623 N N . GLY B 1 146 ? -24.391 22.469 7.547 1 97.56 146 GLY B N 1
ATOM 4624 C CA . GLY B 1 146 ? -25.25 22.172 6.414 1 97.56 146 GLY B CA 1
ATOM 4625 C C . GLY B 1 146 ? -24.797 22.844 5.129 1 97.56 146 GLY B C 1
ATOM 4626 O O . GLY B 1 146 ? -25.234 22.469 4.039 1 97.56 146 GLY B O 1
ATOM 4627 N N . GLN B 1 147 ? -23.891 23.844 5.238 1 97.56 147 GLN B N 1
ATOM 4628 C CA . GLN B 1 147 ? -23.375 24.5 4.043 1 97.56 147 GLN B CA 1
ATOM 4629 C C . GLN B 1 147 ? -22.25 23.703 3.406 1 97.56 147 GLN B C 1
ATOM 4631 O O . GLN B 1 147 ? -21.125 23.719 3.883 1 97.56 147 GLN B O 1
ATOM 4636 N N . CYS B 1 148 ? -22.562 23.156 2.312 1 96.69 148 CYS B N 1
ATOM 4637 C CA . CYS B 1 148 ? -21.625 22.219 1.687 1 96.69 148 CYS B CA 1
ATOM 4638 C C . CYS B 1 148 ? -20.672 22.953 0.74 1 96.69 148 CYS B C 1
ATOM 4640 O O . CYS B 1 148 ? -19.656 22.406 0.327 1 96.69 148 CYS B O 1
ATOM 4642 N N . SER B 1 149 ? -21.078 24.109 0.42 1 94 149 SER B N 1
ATOM 4643 C CA . SER B 1 149 ? -20.281 24.938 -0.475 1 94 149 SER B CA 1
ATOM 4644 C C . SER B 1 149 ? -20.219 26.375 0.018 1 94 149 SER B C 1
ATOM 4646 O O . SER B 1 149 ? -20.688 26.688 1.107 1 94 149 SER B O 1
ATOM 4648 N N . GLY B 1 150 ? -19.469 27.156 -0.673 1 91.94 150 GLY B N 1
ATOM 4649 C CA . GLY B 1 150 ? -19.406 28.578 -0.332 1 91.94 150 GLY B CA 1
ATOM 4650 C C . GLY B 1 150 ? -18.141 28.953 0.403 1 91.94 150 GLY B C 1
ATOM 4651 O O . GLY B 1 150 ? -17.266 28.109 0.624 1 91.94 150 GLY B O 1
ATOM 4652 N N . LEU B 1 151 ? -18.078 30.25 0.851 1 94.88 151 LEU B N 1
ATOM 4653 C CA . LEU B 1 151 ? -16.812 30.797 1.354 1 94.88 151 LEU B CA 1
ATOM 4654 C C . LEU B 1 151 ? -16.969 31.281 2.793 1 94.88 151 LEU B C 1
ATOM 4656 O O . LEU B 1 151 ? -15.969 31.562 3.463 1 94.88 151 LEU B O 1
ATOM 4660 N N . LEU B 1 152 ? -18.219 31.297 3.26 1 96.19 152 LEU B N 1
ATOM 4661 C CA . LEU B 1 152 ? -18.406 31.781 4.621 1 96.19 152 LEU B CA 1
ATOM 4662 C C . LEU B 1 152 ? -17.641 30.922 5.617 1 96.19 152 LEU B C 1
ATOM 4664 O O . LEU B 1 152 ? -17.844 29.719 5.699 1 96.19 152 LEU B O 1
ATOM 4668 N N . GLY B 1 153 ? -16.719 31.547 6.363 1 97.69 153 GLY B N 1
ATOM 4669 C CA . GLY B 1 153 ? -15.93 30.859 7.371 1 97.69 153 GLY B CA 1
ATOM 4670 C C . GLY B 1 153 ? -14.633 30.297 6.832 1 97.69 153 GLY B C 1
ATOM 4671 O O . GLY B 1 153 ? -13.789 29.812 7.594 1 97.69 153 GLY B O 1
ATOM 4672 N N . ARG B 1 154 ? -14.461 30.297 5.504 1 98.19 154 ARG B N 1
ATOM 4673 C CA . ARG B 1 154 ? -13.258 29.75 4.898 1 98.19 154 ARG B CA 1
ATOM 4674 C C . ARG B 1 154 ? -12.016 30.5 5.363 1 98.19 154 ARG B C 1
ATOM 4676 O O . ARG B 1 154 ? -11 29.875 5.699 1 98.19 154 ARG B O 1
ATOM 4683 N N . TYR B 1 155 ? -12.102 31.781 5.453 1 98.31 155 TYR B N 1
ATOM 4684 C CA . TYR B 1 155 ? -10.984 32.688 5.703 1 98.31 155 TYR B CA 1
ATOM 4685 C C . TYR B 1 155 ? -10.82 32.938 7.195 1 98.31 155 TYR B C 1
ATOM 4687 O O . TYR B 1 155 ? -11.703 32.625 7.992 1 98.31 155 TYR B O 1
ATOM 4695 N N . ASN B 1 156 ? -9.648 33.438 7.555 1 98.12 156 ASN B N 1
ATOM 4696 C CA . ASN B 1 156 ? -9.484 33.875 8.938 1 98.12 156 ASN B CA 1
ATOM 4697 C C . ASN B 1 156 ? -10.156 35.219 9.188 1 98.12 156 ASN B C 1
ATOM 4699 O O . ASN B 1 156 ? -10.883 35.719 8.328 1 98.12 156 ASN B O 1
ATOM 4703 N N . THR B 1 157 ? -9.969 35.75 10.375 1 97.62 157 THR B N 1
ATOM 4704 C CA . THR B 1 157 ? -10.648 36.969 10.789 1 97.62 157 THR B CA 1
ATOM 4705 C C . THR B 1 157 ? -10.32 38.125 9.859 1 97.62 157 THR B C 1
ATOM 4707 O O . THR B 1 157 ? -11.148 39.031 9.633 1 97.62 157 THR B O 1
ATOM 4710 N N . ASN B 1 158 ? -9.148 38.125 9.211 1 97.75 158 ASN B N 1
ATOM 4711 C CA . ASN B 1 158 ? -8.695 39.219 8.336 1 97.75 158 ASN B CA 1
ATOM 4712 C C . ASN B 1 158 ? -9.078 38.969 6.883 1 97.75 158 ASN B C 1
ATOM 4714 O O . ASN B 1 158 ? -8.648 39.688 5.988 1 97.75 158 ASN B O 1
ATOM 4718 N N . GLY B 1 159 ? -9.789 37.906 6.68 1 97.62 159 GLY B N 1
ATOM 4719 C CA . GLY B 1 159 ? -10.242 37.594 5.332 1 97.62 159 GLY B CA 1
ATOM 4720 C C . GLY B 1 159 ? -9.172 36.969 4.473 1 97.62 159 GLY B C 1
ATOM 4721 O O . GLY B 1 159 ? -9.25 37 3.242 1 97.62 159 GLY B O 1
ATOM 4722 N N . ILE B 1 160 ? -8.18 36.406 5.051 1 98.12 160 ILE B N 1
ATOM 4723 C CA . ILE B 1 160 ? -7.074 35.812 4.316 1 98.12 160 ILE B CA 1
ATOM 4724 C C . ILE B 1 160 ? -7.223 34.281 4.309 1 98.12 160 ILE B C 1
ATOM 4726 O O . ILE B 1 160 ? -7.559 33.688 5.332 1 98.12 160 ILE B O 1
ATOM 4730 N N . ASP B 1 161 ? -7.055 33.656 3.123 1 98.25 161 ASP B N 1
ATOM 4731 C CA . ASP B 1 161 ? -6.957 32.219 3.021 1 98.25 161 ASP B CA 1
ATOM 4732 C C . ASP B 1 161 ? -5.625 31.719 3.574 1 98.25 161 ASP B C 1
ATOM 4734 O O . ASP B 1 161 ? -4.578 31.906 2.959 1 98.25 161 ASP B O 1
ATOM 4738 N N . LEU B 1 162 ? -5.703 30.984 4.641 1 98.62 162 LEU B N 1
ATOM 4739 C CA . LEU B 1 162 ? -4.48 30.609 5.34 1 98.62 162 LEU B CA 1
ATOM 4740 C C . LEU B 1 162 ? -3.666 29.609 4.516 1 98.62 162 LEU B C 1
ATOM 4742 O O . LEU B 1 162 ? -2.451 29.5 4.691 1 98.62 162 LEU B O 1
ATOM 4746 N N . ASN B 1 163 ? -4.309 28.797 3.627 1 98.44 163 ASN B N 1
ATOM 4747 C CA . ASN B 1 163 ? -3.572 27.875 2.771 1 98.44 163 ASN B CA 1
ATOM 4748 C C . ASN B 1 163 ? -3.053 28.562 1.516 1 98.44 163 ASN B C 1
ATOM 4750 O O . ASN B 1 163 ? -2.809 27.906 0.499 1 98.44 163 ASN B O 1
ATOM 4754 N N . ARG B 1 164 ? -2.908 29.812 1.521 1 97.75 164 ARG B N 1
ATOM 4755 C CA . ARG B 1 164 ? -2.275 30.641 0.499 1 97.75 164 ARG B CA 1
ATOM 4756 C C . ARG B 1 164 ? -1.379 31.703 1.131 1 97.75 164 ARG B C 1
ATOM 4758 O O . ARG B 1 164 ? -1 32.688 0.474 1 97.75 164 ARG B O 1
ATOM 4765 N N . ASP B 1 165 ? -1.104 31.469 2.396 1 98.19 165 ASP B N 1
ATOM 4766 C CA . ASP B 1 165 ? -0.435 32.531 3.156 1 98.19 165 ASP B CA 1
ATOM 4767 C C . ASP B 1 165 ? 0.979 32.094 3.551 1 98.19 165 ASP B C 1
ATOM 4769 O O . ASP B 1 165 ? 1.681 32.844 4.246 1 98.19 165 ASP B O 1
ATOM 4773 N N . PHE B 1 166 ? 1.468 30.969 3.193 1 97.88 166 PHE B N 1
ATOM 4774 C CA . PHE B 1 166 ? 2.822 30.531 3.5 1 97.88 166 PHE B CA 1
ATOM 4775 C C . PHE B 1 166 ? 3.803 31.016 2.438 1 97.88 166 PHE B C 1
ATOM 4777 O O . PHE B 1 166 ? 3.416 31.266 1.295 1 97.88 166 PHE B O 1
ATOM 4784 N N . PRO B 1 167 ? 5.09 31.188 2.818 1 96.44 167 PRO B N 1
ATOM 4785 C CA . PRO B 1 167 ? 6.078 31.469 1.771 1 96.44 167 PRO B CA 1
ATOM 4786 C C . PRO B 1 167 ? 6.094 30.406 0.678 1 96.44 167 PRO B C 1
ATOM 4788 O O . PRO B 1 167 ? 6.066 29.203 0.977 1 96.44 167 PRO B O 1
ATOM 4791 N N . ASP B 1 168 ? 6.09 30.859 -0.524 1 96 168 ASP B N 1
ATOM 4792 C CA . ASP B 1 168 ? 6.02 29.938 -1.656 1 96 168 ASP B CA 1
ATOM 4793 C C . ASP B 1 168 ? 7.41 29.656 -2.219 1 96 168 ASP B C 1
ATOM 4795 O O . ASP B 1 168 ? 8.234 30.562 -2.336 1 96 168 ASP B O 1
ATOM 4799 N N . TYR B 1 169 ? 7.652 28.484 -2.6 1 92.62 169 TYR B N 1
ATOM 4800 C CA . TYR B 1 169 ? 8.938 28.047 -3.115 1 92.62 169 TYR B CA 1
ATOM 4801 C C . TYR B 1 169 ? 9.195 28.609 -4.508 1 92.62 169 TYR B C 1
ATOM 4803 O O . TYR B 1 169 ? 10.297 29.078 -4.801 1 92.62 169 TYR B O 1
ATOM 4811 N N . PHE B 1 170 ? 8.227 28.625 -5.344 1 94.5 170 PHE B N 1
ATOM 4812 C CA . PHE B 1 170 ? 8.375 29.016 -6.738 1 94.5 170 PHE B CA 1
ATOM 4813 C C . PHE B 1 170 ? 8.219 30.516 -6.906 1 94.5 170 PHE B C 1
ATOM 4815 O O . PHE B 1 170 ? 8.773 31.109 -7.832 1 94.5 170 PHE B O 1
ATOM 4822 N N . GLN B 1 171 ? 7.426 31.047 -6.023 1 94 171 GLN B N 1
ATOM 4823 C CA . GLN B 1 171 ? 7.16 32.5 -6.047 1 94 171 GLN B CA 1
ATOM 4824 C C . GLN B 1 171 ? 7.359 33.094 -4.668 1 94 171 GLN B C 1
ATOM 4826 O O . GLN B 1 171 ? 6.402 33.562 -4.035 1 94 171 GLN B O 1
ATOM 4831 N N . PRO B 1 172 ? 8.562 33.281 -4.344 1 91.12 172 PRO B N 1
ATOM 4832 C CA . PRO B 1 172 ? 8.828 33.875 -3.023 1 91.12 172 PRO B CA 1
ATOM 4833 C C . PRO B 1 172 ? 8.336 35.312 -2.895 1 91.12 172 PRO B C 1
ATOM 4835 O O . PRO B 1 172 ? 8.305 36.031 -3.883 1 91.12 172 PRO B O 1
ATOM 4838 N N . ASP B 1 173 ? 7.801 35.594 -1.742 1 90.25 173 ASP B N 1
ATOM 4839 C CA . ASP B 1 173 ? 7.344 36.969 -1.447 1 90.25 173 ASP B CA 1
ATOM 4840 C C . ASP B 1 173 ? 7.715 37.375 -0.023 1 90.25 173 ASP B C 1
ATOM 4842 O O . ASP B 1 173 ? 8.164 36.531 0.77 1 90.25 173 ASP B O 1
ATOM 4846 N N . ASP B 1 174 ? 7.645 38.656 0.229 1 89.56 174 ASP B N 1
ATOM 4847 C CA . ASP B 1 174 ? 7.973 39.188 1.553 1 89.56 174 ASP B CA 1
ATOM 4848 C C . ASP B 1 174 ? 6.73 39.719 2.248 1 89.56 174 ASP B C 1
ATOM 4850 O O . ASP B 1 174 ? 6.824 40.625 3.076 1 89.56 174 ASP B O 1
ATOM 4854 N N . GLU B 1 175 ? 5.703 39.156 1.907 1 90.62 175 GLU B N 1
ATOM 4855 C CA . GLU B 1 175 ? 4.465 39.625 2.516 1 90.62 175 GLU B CA 1
ATOM 4856 C C . GLU B 1 175 ? 4.387 39.219 3.988 1 90.62 175 GLU B C 1
ATOM 4858 O O . GLU B 1 175 ? 4.93 38.188 4.391 1 90.62 175 GLU B O 1
ATOM 4863 N N . GLU B 1 176 ? 3.799 40.125 4.758 1 94.06 176 GLU B N 1
ATOM 4864 C CA . GLU B 1 176 ? 3.545 39.75 6.152 1 94.06 176 GLU B CA 1
ATOM 4865 C C . GLU B 1 176 ? 2.557 38.594 6.262 1 94.06 176 GLU B C 1
ATOM 4867 O O . GLU B 1 176 ? 1.555 38.562 5.543 1 94.06 176 GLU B O 1
ATOM 4872 N N . ARG B 1 177 ? 2.865 37.688 7.113 1 97.62 177 ARG B N 1
ATOM 4873 C CA . ARG B 1 177 ? 2.047 36.5 7.285 1 97.62 177 ARG B CA 1
ATOM 4874 C C . ARG B 1 177 ? 1.007 36.688 8.383 1 97.62 177 ARG B C 1
ATOM 4876 O O . ARG B 1 177 ? 1.222 37.469 9.312 1 97.62 177 ARG B O 1
ATOM 4883 N N . GLN B 1 178 ? -0.121 36 8.203 1 98.56 178 GLN B N 1
ATOM 4884 C CA . GLN B 1 178 ? -1.136 36 9.25 1 98.56 178 GLN B CA 1
ATOM 4885 C C . GLN B 1 178 ? -0.615 35.344 10.516 1 98.56 178 GLN B C 1
ATOM 4887 O O . GLN B 1 178 ? 0.268 34.469 10.445 1 98.5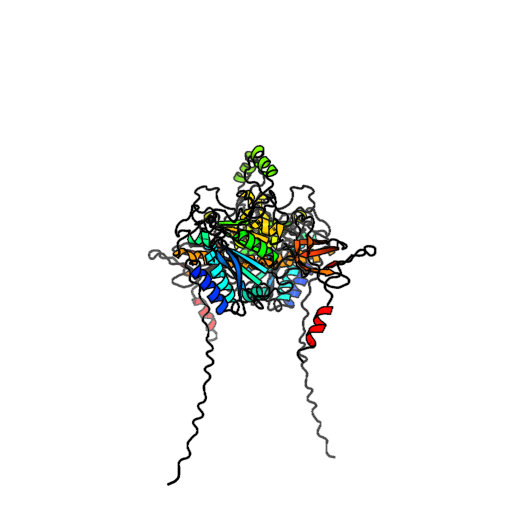6 178 GLN B O 1
ATOM 4892 N N . VAL B 1 179 ? -1.165 35.688 11.664 1 98.62 179 VAL B N 1
ATOM 4893 C CA . VAL B 1 179 ? -0.673 35.219 12.961 1 98.62 179 VAL B CA 1
ATOM 4894 C C . VAL B 1 179 ? -0.802 33.719 13.047 1 98.62 179 VAL B C 1
ATOM 4896 O O . VAL B 1 179 ? 0.049 33.031 13.633 1 98.62 179 VAL B O 1
ATOM 4899 N N . GLU B 1 180 ? -1.857 33.125 12.508 1 98.81 180 GLU B N 1
ATOM 4900 C CA . GLU B 1 180 ? -2.029 31.672 12.516 1 98.81 180 GLU B CA 1
ATOM 4901 C C . GLU B 1 180 ? -0.927 30.984 11.719 1 98.81 180 GLU B C 1
ATOM 4903 O O . GLU B 1 180 ? -0.379 29.969 12.156 1 98.81 180 GLU B O 1
ATOM 4908 N N . THR B 1 181 ? -0.647 31.5 10.516 1 98.69 181 THR B N 1
ATOM 4909 C CA . THR B 1 181 ? 0.421 30.984 9.672 1 98.69 181 THR B CA 1
ATOM 4910 C C . THR B 1 181 ? 1.768 31.078 10.383 1 98.69 181 THR B C 1
ATOM 4912 O O . THR B 1 181 ? 2.533 30.109 10.398 1 98.69 181 THR B O 1
ATOM 4915 N N . THR B 1 182 ? 2.002 32.219 10.984 1 98.31 182 THR B N 1
ATOM 4916 C CA . THR B 1 182 ? 3.24 32.406 11.727 1 98.31 182 THR B CA 1
ATOM 4917 C C . THR B 1 182 ? 3.357 31.391 12.859 1 98.31 182 THR B C 1
ATOM 4919 O O . THR B 1 182 ? 4.445 30.875 13.117 1 98.31 182 THR B O 1
ATOM 4922 N N . ALA B 1 183 ? 2.258 31.156 13.516 1 98.62 183 ALA B N 1
ATOM 4923 C CA . ALA B 1 183 ? 2.252 30.156 14.594 1 98.62 183 ALA B CA 1
ATOM 4924 C C . ALA B 1 183 ? 2.682 28.797 14.078 1 98.62 183 ALA B C 1
ATOM 4926 O O . ALA B 1 183 ? 3.475 28.094 14.719 1 98.62 183 ALA B O 1
ATOM 4927 N N . ILE B 1 184 ? 2.16 28.359 12.914 1 98.5 184 ILE B N 1
ATOM 4928 C CA . ILE B 1 184 ? 2.512 27.062 12.32 1 98.5 184 ILE B CA 1
ATOM 4929 C C . ILE B 1 184 ? 3.986 27.062 11.93 1 98.5 184 ILE B C 1
ATOM 4931 O O . ILE B 1 184 ? 4.703 26.094 12.18 1 98.5 184 ILE B O 1
ATOM 4935 N N . MET B 1 185 ? 4.445 28.141 11.281 1 97.19 185 MET B N 1
ATOM 4936 C CA . MET B 1 185 ? 5.844 28.234 10.867 1 97.19 185 MET B CA 1
ATOM 4937 C C . MET B 1 185 ? 6.777 28.125 12.062 1 97.19 185 MET B C 1
ATOM 4939 O O . MET B 1 185 ? 7.773 27.406 12.016 1 97.19 185 MET B O 1
ATOM 4943 N N . ASP B 1 186 ? 6.441 28.844 13.164 1 97 186 ASP B N 1
ATOM 4944 C CA . ASP B 1 186 ? 7.25 28.781 14.383 1 97 186 ASP B CA 1
ATOM 4945 C C . ASP B 1 186 ? 7.211 27.391 15 1 97 186 ASP B C 1
ATOM 4947 O O . ASP B 1 186 ? 8.219 26.906 15.508 1 97 186 ASP B O 1
ATOM 4951 N N . TRP B 1 187 ? 6.016 26.797 14.977 1 97.88 187 TRP B N 1
ATOM 4952 C CA . TRP B 1 187 ? 5.836 25.438 15.477 1 97.88 187 TRP B CA 1
ATOM 4953 C C . TRP B 1 187 ? 6.75 24.453 14.742 1 97.88 187 TRP B C 1
ATOM 4955 O O . TRP B 1 187 ? 7.371 23.594 15.359 1 97.88 187 TRP B O 1
ATOM 4965 N N . LEU B 1 188 ? 6.941 24.578 13.438 1 95.25 188 LEU B N 1
ATOM 4966 C CA . LEU B 1 188 ? 7.77 23.719 12.594 1 95.25 188 LEU B CA 1
ATOM 4967 C C . LEU B 1 188 ? 9.25 23.891 12.938 1 95.25 188 LEU B C 1
ATOM 4969 O O . LEU B 1 188 ? 10.031 22.938 12.812 1 95.25 188 LEU B O 1
ATOM 4973 N N . LYS B 1 189 ? 9.578 25.031 13.422 1 90.94 189 LYS B N 1
ATOM 4974 C CA . LYS B 1 189 ? 10.977 25.297 13.773 1 90.94 189 LYS B CA 1
ATOM 4975 C C . LYS B 1 189 ? 11.328 24.672 15.125 1 90.94 189 LYS B C 1
ATOM 4977 O O . LYS B 1 189 ? 12.477 24.297 15.359 1 90.94 189 LYS B O 1
ATOM 4982 N N . THR B 1 190 ? 10.336 24.641 15.945 1 88.88 190 THR B N 1
ATOM 4983 C CA . THR B 1 190 ? 10.594 24.203 17.312 1 88.88 190 THR B CA 1
ATOM 4984 C C . THR B 1 190 ? 10.508 22.688 17.406 1 88.88 190 THR B C 1
ATOM 4986 O O . THR B 1 190 ? 11.25 22.062 18.172 1 88.88 190 THR B O 1
ATOM 4989 N N . GLU B 1 191 ? 9.594 22.109 16.703 1 89 191 GLU B N 1
ATOM 4990 C CA . GLU B 1 191 ? 9.398 20.656 16.703 1 89 191 GLU B CA 1
ATOM 4991 C C . GLU B 1 191 ? 9.781 20.062 15.344 1 89 191 GLU B C 1
ATOM 4993 O O . GLU B 1 191 ? 9.32 20.516 14.305 1 89 191 GLU B O 1
ATOM 4998 N N . GLN B 1 192 ? 10.789 19.25 15.289 1 86.38 192 GLN B N 1
ATOM 4999 C CA . GLN B 1 192 ? 11.156 18.688 13.992 1 86.38 192 GLN B CA 1
ATOM 5000 C C . GLN B 1 192 ? 10.227 17.547 13.602 1 86.38 192 GLN B C 1
ATOM 5002 O O . GLN B 1 192 ? 10.539 16.375 13.836 1 86.38 192 GLN B O 1
ATOM 5007 N N . PHE B 1 193 ? 9.188 17.938 12.953 1 97.44 193 PHE B N 1
ATOM 5008 C CA . PHE B 1 193 ? 8.219 16.969 12.445 1 97.44 193 PHE B CA 1
ATOM 5009 C C . PHE B 1 193 ? 8.773 16.234 11.234 1 97.44 193 PHE B C 1
ATOM 5011 O O . PHE B 1 193 ? 9.445 16.828 10.391 1 97.44 193 PHE B O 1
ATOM 5018 N N . VAL B 1 194 ? 8.492 14.969 11.18 1 98.12 194 VAL B N 1
ATOM 5019 C CA . VAL B 1 194 ? 8.938 14.133 10.07 1 98.12 194 VAL B CA 1
ATOM 5020 C C . VAL B 1 194 ? 7.809 13.961 9.062 1 98.12 194 VAL B C 1
ATOM 5022 O O . VAL B 1 194 ? 8.031 14.008 7.852 1 98.12 194 VAL B O 1
ATOM 5025 N N . LEU B 1 195 ? 6.598 13.711 9.5 1 98.75 195 LEU B N 1
ATOM 5026 C CA . LEU B 1 195 ? 5.422 13.422 8.688 1 98.75 195 LEU B CA 1
ATOM 5027 C C . LEU B 1 195 ? 4.211 14.195 9.195 1 98.75 195 LEU B C 1
ATOM 5029 O O . LEU B 1 195 ? 3.98 14.281 10.398 1 98.75 195 LEU B O 1
ATOM 5033 N N . SER B 1 196 ? 3.52 14.797 8.266 1 98.69 196 SER B N 1
ATOM 5034 C CA . SER B 1 196 ? 2.363 15.625 8.578 1 98.69 196 SER B CA 1
ATOM 5035 C C . SER B 1 196 ? 1.267 15.469 7.527 1 98.69 196 SER B C 1
ATOM 5037 O O . SER B 1 196 ? 1.513 14.953 6.438 1 98.69 196 SER B O 1
ATOM 5039 N N . ALA B 1 197 ? 0.078 15.805 7.906 1 98.81 197 ALA B N 1
ATOM 5040 C CA . ALA B 1 197 ? -1.024 15.984 6.969 1 98.81 197 ALA B CA 1
ATOM 5041 C C . ALA B 1 197 ? -1.933 17.125 7.402 1 98.81 197 ALA B C 1
ATOM 5043 O O . ALA B 1 197 ? -2.066 17.406 8.594 1 98.81 197 ALA B O 1
ATOM 5044 N N . ASN B 1 198 ? -2.41 17.828 6.449 1 98.62 198 ASN B N 1
ATOM 5045 C CA . ASN B 1 198 ? -3.396 18.891 6.625 1 98.62 198 ASN B CA 1
ATOM 5046 C C . ASN B 1 198 ? -4.773 18.469 6.121 1 98.62 198 ASN B C 1
ATOM 5048 O O . ASN B 1 198 ? -4.961 18.234 4.926 1 98.62 198 ASN B O 1
ATOM 5052 N N . LEU B 1 199 ? -5.715 18.328 7.031 1 98.88 199 LEU B N 1
ATOM 5053 C CA . LEU B 1 199 ? -7.027 17.797 6.672 1 98.88 199 LEU B CA 1
ATOM 5054 C C . LEU B 1 199 ? -7.973 18.922 6.25 1 98.88 199 LEU B C 1
ATOM 5056 O O . LEU B 1 199 ? -8.25 19.828 7.031 1 98.88 199 LEU B O 1
ATOM 5060 N N . HIS B 1 200 ? -8.414 18.844 5.004 1 98.5 200 HIS B N 1
ATOM 5061 C CA . HIS B 1 200 ? -9.344 19.781 4.375 1 98.5 200 HIS B CA 1
ATOM 5062 C C . HIS B 1 200 ? -10.688 19.125 4.102 1 98.5 200 HIS B C 1
ATOM 5064 O O . HIS B 1 200 ? -10.984 18.047 4.645 1 98.5 200 HIS B O 1
ATOM 5070 N N . GLY B 1 201 ? -11.555 19.859 3.424 1 97.69 201 GLY B N 1
ATOM 5071 C CA . GLY B 1 201 ? -12.844 19.406 2.932 1 97.69 201 GLY B CA 1
ATOM 5072 C C . GLY B 1 201 ? -13.273 20.109 1.658 1 97.69 201 GLY B C 1
ATOM 5073 O O . GLY B 1 201 ? -12.633 21.062 1.22 1 97.69 201 GLY B O 1
ATOM 5074 N N . GLY B 1 202 ? -14.344 19.609 1.078 1 97 202 GLY B N 1
ATOM 5075 C CA . GLY B 1 202 ? -14.867 20.156 -0.163 1 97 202 GLY B CA 1
ATOM 5076 C C . GLY B 1 202 ? -14.719 19.219 -1.341 1 97 202 GLY B C 1
ATOM 5077 O O . GLY B 1 202 ? -15.312 19.438 -2.398 1 97 202 GLY B O 1
ATOM 5078 N N . THR B 1 203 ? -13.922 18.25 -1.194 1 97.44 203 THR B N 1
ATOM 5079 C CA . THR B 1 203 ? -13.734 17.156 -2.139 1 97.44 203 THR B CA 1
ATOM 5080 C C . THR B 1 203 ? -13.164 15.93 -1.438 1 97.44 203 THR B C 1
ATOM 5082 O O . THR B 1 203 ? -13.141 15.867 -0.206 1 97.44 203 THR B O 1
ATOM 5085 N N . LEU B 1 204 ? -12.891 14.883 -2.148 1 98.5 204 LEU B N 1
ATOM 5086 C CA . LEU B 1 204 ? -12.414 13.633 -1.569 1 98.5 204 LEU B CA 1
ATOM 5087 C C . LEU B 1 204 ? -11.188 13.125 -2.314 1 98.5 204 LEU B C 1
ATOM 5089 O O . LEU B 1 204 ? -11.305 12.391 -3.297 1 98.5 204 LEU B O 1
ATOM 5093 N N . VAL B 1 205 ? -10.008 13.492 -1.812 1 98.75 205 VAL B N 1
ATOM 5094 C CA . VAL B 1 205 ? -8.781 13.148 -2.521 1 98.75 205 VAL B CA 1
ATOM 5095 C C . VAL B 1 205 ? -7.57 13.414 -1.625 1 98.75 205 VAL B C 1
ATOM 5097 O O . VAL B 1 205 ? -7.594 14.32 -0.789 1 98.75 205 VAL B O 1
ATOM 5100 N N . ALA B 1 206 ? -6.57 12.602 -1.676 1 98.81 206 ALA B N 1
ATOM 5101 C CA . ALA B 1 206 ? -5.258 12.891 -1.102 1 98.81 206 ALA B CA 1
ATOM 5102 C C . ALA B 1 206 ? -4.371 13.625 -2.102 1 98.81 206 ALA B C 1
ATOM 5104 O O . ALA B 1 206 ? -4.035 13.086 -3.158 1 98.81 206 ALA B O 1
ATOM 5105 N N . ASN B 1 207 ? -3.982 14.82 -1.773 1 98.5 207 ASN B N 1
ATOM 5106 C CA . ASN B 1 207 ? -3.236 15.727 -2.641 1 98.5 207 ASN B CA 1
ATOM 5107 C C . ASN B 1 207 ? -1.785 15.867 -2.189 1 98.5 207 ASN B C 1
ATOM 5109 O O . ASN B 1 207 ? -1.518 16.297 -1.062 1 98.5 207 ASN B O 1
ATOM 5113 N N . TYR B 1 208 ? -0.815 15.445 -3.129 1 98.62 208 TYR B N 1
ATOM 5114 C CA . TYR B 1 208 ? 0.587 15.438 -2.729 1 98.62 208 TYR B CA 1
ATOM 5115 C C . TYR B 1 208 ? 1.374 16.5 -3.488 1 98.62 208 TYR B C 1
ATOM 5117 O O . TYR B 1 208 ? 0.889 17.047 -4.48 1 98.62 208 TYR B O 1
ATOM 5125 N N . PRO B 1 209 ? 2.582 16.906 -2.996 1 97.81 209 PRO B N 1
ATOM 5126 C CA . PRO B 1 209 ? 3.385 17.984 -3.588 1 97.81 209 PRO B CA 1
ATOM 5127 C C . PRO B 1 209 ? 3.822 17.672 -5.02 1 97.81 209 PRO B C 1
ATOM 5129 O O . PRO B 1 209 ? 3.957 16.5 -5.387 1 97.81 209 PRO B O 1
ATOM 5132 N N . TYR B 1 210 ? 4.082 18.891 -5.789 1 97.31 210 TYR B N 1
ATOM 5133 C CA . TYR B 1 210 ? 3.916 20.266 -5.359 1 97.31 210 TYR B CA 1
ATOM 5134 C C . TYR B 1 210 ? 2.51 20.766 -5.664 1 97.31 210 TYR B C 1
ATOM 5136 O O . TYR B 1 210 ? 1.878 20.312 -6.625 1 97.31 210 TYR B O 1
ATOM 5144 N N . ASP B 1 211 ? 2.1 21.641 -4.828 1 97.38 211 ASP B N 1
ATOM 5145 C CA . ASP B 1 211 ? 0.853 22.359 -5.078 1 97.38 211 ASP B CA 1
ATOM 5146 C C . ASP B 1 211 ? 1.038 23.422 -6.156 1 97.38 211 ASP B C 1
ATOM 5148 O O . ASP B 1 211 ? 0.08 23.797 -6.836 1 97.38 211 ASP B O 1
ATOM 5152 N N . ASN B 1 212 ? 2.182 23.891 -6.242 1 96.5 212 ASN B N 1
ATOM 5153 C CA . ASN B 1 212 ? 2.479 24.984 -7.176 1 96.5 212 ASN B CA 1
ATOM 5154 C C . ASN B 1 212 ? 3.584 24.594 -8.148 1 96.5 212 ASN B C 1
ATOM 5156 O O . ASN B 1 212 ? 4.016 23.438 -8.18 1 96.5 212 ASN B O 1
ATOM 5160 N N . MET B 1 213 ? 3.844 25.453 -9.078 1 94.5 213 MET B N 1
ATOM 5161 C CA . MET B 1 213 ? 4.945 25.281 -10.016 1 94.5 213 MET B CA 1
ATOM 5162 C C . MET B 1 213 ? 5.488 26.625 -10.484 1 94.5 213 MET B C 1
ATOM 5164 O O . MET B 1 213 ? 4.91 27.672 -10.188 1 94.5 213 MET B O 1
ATOM 5168 N N . ASP B 1 214 ? 6.602 26.547 -11.102 1 92.31 214 ASP B N 1
ATOM 5169 C CA . ASP B 1 214 ? 7.188 27.75 -11.695 1 92.31 214 ASP B CA 1
ATOM 5170 C C . ASP B 1 214 ? 6.191 28.438 -12.625 1 92.31 214 ASP B C 1
ATOM 5172 O O . ASP B 1 214 ? 5.672 27.828 -13.555 1 92.31 214 ASP B O 1
ATOM 5176 N N . PRO B 1 215 ? 6.039 29.703 -12.391 1 90.38 215 PRO B N 1
ATOM 5177 C CA . PRO B 1 215 ? 5.039 30.422 -13.18 1 90.38 215 PRO B CA 1
ATOM 5178 C C . PRO B 1 215 ? 5.363 30.438 -14.672 1 90.38 215 PRO B C 1
ATOM 5180 O O . PRO B 1 215 ? 4.457 30.422 -15.508 1 90.38 215 PRO B O 1
ATOM 5183 N N . GLU B 1 216 ? 6.602 30.547 -15 1 89.38 216 GLU B N 1
ATOM 5184 C CA . GLU B 1 216 ? 6.988 30.531 -16.406 1 89.38 216 GLU B CA 1
ATOM 5185 C C . GLU B 1 216 ? 6.676 29.172 -17.031 1 89.38 216 GLU B C 1
ATOM 5187 O O . GLU B 1 216 ? 6.195 29.109 -18.172 1 89.38 216 GLU B O 1
ATOM 5192 N N . LYS B 1 217 ? 6.965 28.078 -16.297 1 87.88 217 LYS B N 1
ATOM 5193 C CA . LYS B 1 217 ? 6.645 26.734 -16.797 1 87.88 217 LYS B CA 1
ATOM 5194 C C . LYS B 1 217 ? 5.141 26.547 -16.938 1 87.88 217 LYS B C 1
ATOM 5196 O O . LYS B 1 217 ? 4.676 25.953 -17.906 1 87.88 217 LYS B O 1
ATOM 5201 N N . LEU B 1 218 ? 4.445 27.047 -16 1 85.38 218 LEU B N 1
ATOM 5202 C CA . LEU B 1 218 ? 2.992 26.953 -16.047 1 85.38 218 LEU B CA 1
ATOM 5203 C C . LEU B 1 218 ? 2.434 27.688 -17.25 1 85.38 218 LEU B C 1
ATOM 5205 O O . LEU B 1 218 ? 1.534 27.188 -17.938 1 85.38 218 LEU B O 1
ATOM 5209 N N . ALA B 1 219 ? 2.922 28.844 -17.531 1 86.25 219 ALA B N 1
ATOM 5210 C CA . ALA B 1 219 ? 2.496 29.625 -18.688 1 86.25 219 ALA B CA 1
ATOM 5211 C C . ALA B 1 219 ? 2.779 28.859 -19.984 1 86.25 219 ALA B C 1
ATOM 5213 O O . ALA B 1 219 ? 1.969 28.891 -20.906 1 86.25 219 ALA B O 1
ATOM 5214 N N . GLU B 1 220 ? 3.895 28.281 -20 1 85.56 220 GLU B N 1
ATOM 5215 C CA . GLU B 1 220 ? 4.273 27.484 -21.156 1 85.56 220 GLU B CA 1
ATOM 5216 C C . GLU B 1 220 ? 3.314 26.312 -21.375 1 85.56 220 GLU B C 1
ATOM 5218 O O . GLU B 1 220 ? 2.838 26.094 -22.484 1 85.56 220 GLU B O 1
ATOM 5223 N N . TYR B 1 221 ? 3.053 25.578 -20.312 1 83.19 221 TYR B N 1
ATOM 5224 C CA . TYR B 1 221 ? 2.139 24.438 -20.406 1 83.19 221 TYR B CA 1
ATOM 5225 C C . TYR B 1 221 ? 0.747 24.891 -20.828 1 83.19 221 TYR B C 1
ATOM 5227 O O . TYR B 1 221 ? 0.095 24.234 -21.641 1 83.19 221 TYR B O 1
ATOM 5235 N N . THR B 1 222 ? 0.344 25.969 -20.344 1 80.62 222 THR B N 1
ATOM 5236 C CA . THR B 1 222 ? -0.992 26.484 -20.625 1 80.62 222 THR B CA 1
ATOM 5237 C C . THR B 1 222 ? -1.085 26.969 -22.062 1 80.62 222 THR B C 1
ATOM 5239 O O . THR B 1 222 ? -2.01 26.609 -22.797 1 80.62 222 THR B O 1
ATOM 5242 N N . SER B 1 223 ? -0.188 27.734 -22.5 1 83.19 223 SER B N 1
ATOM 5243 C CA . SER B 1 223 ? -0.27 28.406 -23.781 1 83.19 223 SER B CA 1
ATOM 5244 C C . SER B 1 223 ? 0.15 27.484 -24.922 1 83.19 223 SER B C 1
ATOM 5246 O O . SER B 1 223 ? -0.442 27.5 -26 1 83.19 223 SER B O 1
ATOM 5248 N N . VAL B 1 224 ? 1.107 26.719 -24.609 1 79.44 224 VAL B N 1
ATOM 5249 C CA . VAL B 1 224 ? 1.696 25.922 -25.688 1 79.44 224 VAL B CA 1
ATOM 5250 C C . VAL B 1 224 ? 1.059 24.531 -25.719 1 79.44 224 VAL B C 1
ATOM 5252 O O . VAL B 1 224 ? 0.751 24.016 -26.797 1 79.44 224 VAL B O 1
ATOM 5255 N N . LEU B 1 225 ? 0.763 24.016 -24.594 1 75.75 225 LEU B N 1
ATOM 5256 C CA . LEU B 1 225 ? 0.341 22.625 -24.562 1 75.75 225 LEU B CA 1
ATOM 5257 C C . LEU B 1 225 ? -1.129 22.5 -24.172 1 75.75 225 LEU B C 1
ATOM 5259 O O . LEU B 1 225 ? -1.661 21.391 -24.062 1 75.75 225 LEU B O 1
ATOM 5263 N N . ASN B 1 226 ? -1.771 23.656 -23.922 1 81.56 226 ASN B N 1
ATOM 5264 C CA . ASN B 1 226 ? -3.182 23.719 -23.562 1 81.56 226 ASN B CA 1
ATOM 5265 C C . ASN B 1 226 ? -3.479 22.859 -22.344 1 81.56 226 ASN B C 1
ATOM 5267 O O . ASN B 1 226 ? -4.488 22.141 -22.312 1 81.56 226 ASN B O 1
ATOM 5271 N N . ASP B 1 227 ? -2.5 22.812 -21.5 1 81.94 227 ASP B N 1
ATOM 5272 C CA . ASP B 1 227 ? -2.635 22.109 -20.234 1 81.94 227 ASP B CA 1
ATOM 5273 C C . ASP B 1 227 ? -2.547 23.062 -19.062 1 81.94 227 ASP B C 1
ATOM 5275 O O . ASP B 1 227 ? -1.453 23.359 -18.578 1 81.94 227 ASP B O 1
ATOM 5279 N N . PRO B 1 228 ? -3.627 23.438 -18.547 1 81.44 228 PRO B N 1
ATOM 5280 C CA . PRO B 1 228 ? -3.617 24.422 -17.469 1 81.44 228 PRO B CA 1
ATOM 5281 C C . PRO B 1 228 ? -3.295 23.812 -16.109 1 81.44 228 PRO B C 1
ATOM 5283 O O . PRO B 1 228 ? -3.123 24.531 -15.125 1 81.44 228 PRO B O 1
ATOM 5286 N N . SER B 1 229 ? -3.166 22.531 -16.062 1 85.25 229 SER B N 1
ATOM 5287 C CA . SER B 1 229 ? -2.92 21.844 -14.789 1 85.25 229 SER B CA 1
ATOM 5288 C C . SER B 1 229 ? -1.883 20.734 -14.953 1 85.25 229 SER B C 1
ATOM 5290 O O . SER B 1 229 ? -2.201 19.547 -14.82 1 85.25 229 SER B O 1
ATOM 5292 N N . PRO B 1 230 ? -0.694 21.234 -15.133 1 89 230 PRO B N 1
ATOM 5293 C CA . PRO B 1 230 ? 0.354 20.25 -15.367 1 89 230 PRO B CA 1
ATOM 5294 C C . PRO B 1 230 ? 0.859 19.609 -14.078 1 89 230 PRO B C 1
ATOM 5296 O O . PRO B 1 230 ? 0.799 20.219 -13.016 1 89 230 PRO B O 1
ATOM 5299 N N . TYR B 1 231 ? 1.348 18.453 -14.234 1 93.75 231 TYR B N 1
ATOM 5300 C CA . TYR B 1 231 ? 1.987 17.734 -13.141 1 93.75 231 TYR B CA 1
ATOM 5301 C C . TYR B 1 231 ? 3.254 18.438 -12.68 1 93.75 231 TYR B C 1
ATOM 5303 O O . TYR B 1 231 ? 4.082 18.844 -13.508 1 93.75 231 TYR B O 1
ATOM 5311 N N . SER B 1 232 ? 3.389 18.734 -11.414 1 95.75 232 SER B N 1
ATOM 5312 C CA . SER B 1 232 ? 4.566 19.344 -10.805 1 95.75 232 SER B CA 1
ATOM 5313 C C . SER B 1 232 ? 5.258 18.391 -9.844 1 95.75 232 SER B C 1
ATOM 5315 O O . SER B 1 232 ? 4.969 18.391 -8.648 1 95.75 232 SER B O 1
ATOM 5317 N N . ALA B 1 233 ? 6.156 17.625 -10.32 1 94.5 233 ALA B N 1
ATOM 5318 C CA . ALA B 1 233 ? 6.832 16.594 -9.539 1 94.5 233 ALA B CA 1
ATOM 5319 C C . ALA B 1 233 ? 7.836 17.203 -8.57 1 94.5 233 ALA B C 1
ATOM 5321 O O . ALA B 1 233 ? 8.539 18.156 -8.914 1 94.5 233 ALA B O 1
ATOM 5322 N N . CYS B 1 234 ? 7.895 16.719 -7.398 1 95.62 234 CYS B N 1
ATOM 5323 C CA . CYS B 1 234 ? 8.977 17.062 -6.48 1 95.62 234 CYS B CA 1
ATOM 5324 C C . CYS B 1 234 ? 10.031 15.969 -6.441 1 95.62 234 CYS B C 1
ATOM 5326 O O . CYS B 1 234 ? 9.883 14.93 -7.09 1 95.62 234 CYS B O 1
ATOM 5328 N N . ASP B 1 235 ? 11.141 16.156 -5.695 1 94.25 235 ASP B N 1
ATOM 5329 C CA . ASP B 1 235 ? 12.242 15.203 -5.621 1 94.25 235 ASP B CA 1
ATOM 5330 C C . ASP B 1 235 ? 11.789 13.891 -4.98 1 94.25 235 ASP B C 1
ATOM 5332 O O . ASP B 1 235 ? 12.305 12.82 -5.316 1 94.25 235 ASP B O 1
ATOM 5336 N N . ASP B 1 236 ? 10.883 14.023 -4.07 1 97.06 236 ASP B N 1
ATOM 5337 C CA . ASP B 1 236 ? 10.406 12.867 -3.311 1 97.06 236 ASP B CA 1
ATOM 5338 C C . ASP B 1 236 ? 9.016 12.438 -3.779 1 97.06 236 ASP B C 1
ATOM 5340 O O . ASP B 1 236 ? 8.188 12.016 -2.971 1 97.06 236 ASP B O 1
ATOM 5344 N N . ASP B 1 237 ? 8.805 12.547 -5.062 1 96.69 237 ASP B N 1
ATOM 5345 C CA . ASP B 1 237 ? 7.508 12.234 -5.664 1 96.69 237 ASP B CA 1
ATOM 5346 C C . ASP B 1 237 ? 7.086 10.805 -5.355 1 96.69 237 ASP B C 1
ATOM 5348 O O . ASP B 1 237 ? 5.906 10.531 -5.121 1 96.69 237 ASP B O 1
ATOM 5352 N N . ASP B 1 238 ? 7.984 9.891 -5.414 1 95 238 ASP B N 1
ATOM 5353 C CA . ASP B 1 238 ? 7.695 8.469 -5.207 1 95 238 ASP B CA 1
ATOM 5354 C C . ASP B 1 238 ? 7.105 8.227 -3.818 1 95 238 ASP B C 1
ATOM 5356 O O . ASP B 1 238 ? 6.016 7.664 -3.691 1 95 238 ASP B O 1
ATOM 5360 N N . ILE B 1 239 ? 7.746 8.703 -2.771 1 97.25 239 ILE B N 1
ATOM 5361 C CA . ILE B 1 239 ? 7.277 8.453 -1.411 1 97.25 239 ILE B CA 1
ATOM 5362 C C . ILE B 1 239 ? 6.008 9.258 -1.148 1 97.25 239 ILE B C 1
ATOM 5364 O O . ILE B 1 239 ? 5.121 8.805 -0.417 1 97.25 239 ILE B O 1
ATOM 5368 N N . PHE B 1 240 ? 5.84 10.414 -1.709 1 98.5 240 PHE B N 1
ATOM 5369 C CA . PHE B 1 240 ? 4.625 11.195 -1.526 1 98.5 240 PHE B CA 1
ATOM 5370 C C . PHE B 1 240 ? 3.426 10.484 -2.148 1 98.5 240 PHE B C 1
ATOM 5372 O O . PHE B 1 240 ? 2.336 10.477 -1.575 1 98.5 240 PHE B O 1
ATOM 5379 N N . ARG B 1 241 ? 3.604 10 -3.316 1 97.5 241 ARG B N 1
ATOM 5380 C CA . ARG B 1 241 ? 2.541 9.219 -3.941 1 97.5 241 ARG B CA 1
ATOM 5381 C C . ARG B 1 241 ? 2.174 8.016 -3.086 1 97.5 241 ARG B C 1
ATOM 5383 O O . ARG B 1 241 ? 0.993 7.738 -2.863 1 97.5 241 ARG B O 1
ATOM 5390 N N . PHE B 1 242 ? 3.197 7.328 -2.605 1 97.88 242 PHE B N 1
ATOM 5391 C CA . PHE B 1 242 ? 2.979 6.172 -1.744 1 97.88 242 PHE B CA 1
ATOM 5392 C C . PHE B 1 242 ? 2.193 6.566 -0.5 1 97.88 242 PHE B C 1
ATOM 5394 O O . PHE B 1 242 ? 1.244 5.875 -0.115 1 97.88 242 PHE B O 1
ATOM 5401 N N . LEU B 1 243 ? 2.584 7.637 0.146 1 98.69 243 LEU B N 1
ATOM 5402 C CA . LEU B 1 243 ? 1.897 8.125 1.337 1 98.69 243 LEU B CA 1
ATOM 5403 C C . LEU B 1 243 ? 0.441 8.453 1.028 1 98.69 243 LEU B C 1
ATOM 5405 O O . LEU B 1 243 ? -0.457 8.094 1.795 1 98.69 243 LEU B O 1
ATOM 5409 N N . SER B 1 244 ? 0.236 9.109 -0.074 1 98.75 244 SER B N 1
ATOM 5410 C CA . SER B 1 244 ? -1.115 9.484 -0.482 1 98.75 244 SER B CA 1
ATOM 5411 C C . SER B 1 244 ? -1.967 8.25 -0.76 1 98.75 244 SER B C 1
ATOM 5413 O O . SER B 1 244 ? -3.121 8.172 -0.335 1 98.75 244 SER B O 1
ATOM 5415 N N . LEU B 1 245 ? -1.405 7.293 -1.426 1 98 245 LEU B N 1
ATOM 5416 C CA . LEU B 1 245 ? -2.104 6.043 -1.712 1 98 245 LEU B CA 1
ATOM 5417 C C . LEU B 1 245 ? -2.412 5.289 -0.424 1 98 245 LEU B C 1
ATOM 5419 O O . LEU B 1 245 ? -3.461 4.648 -0.312 1 98 245 LEU B O 1
ATOM 5423 N N . THR B 1 246 ? -1.464 5.297 0.526 1 97.69 246 THR B N 1
ATOM 5424 C CA . THR B 1 246 ? -1.684 4.641 1.811 1 97.69 246 THR B CA 1
ATOM 5425 C C . THR B 1 246 ? -2.951 5.168 2.479 1 97.69 246 THR B C 1
ATOM 5427 O O . THR B 1 246 ? -3.77 4.391 2.969 1 97.69 246 THR B O 1
ATOM 5430 N N . TYR B 1 247 ? -3.121 6.484 2.439 1 98.69 247 TYR B N 1
ATOM 5431 C CA . TYR B 1 247 ? -4.328 7.059 3.02 1 98.69 247 TYR B CA 1
ATOM 5432 C C . TYR B 1 247 ? -5.562 6.664 2.211 1 98.69 247 TYR B C 1
ATOM 5434 O O . TYR B 1 247 ? -6.551 6.18 2.77 1 98.69 247 TYR B O 1
ATOM 5442 N N . ALA B 1 248 ? -5.523 6.84 0.958 1 98.44 248 ALA B N 1
ATOM 5443 C CA . ALA B 1 248 ? -6.672 6.621 0.085 1 98.44 248 ALA B CA 1
ATOM 5444 C C . ALA B 1 248 ? -7.137 5.168 0.146 1 98.44 248 ALA B C 1
ATOM 5446 O O . ALA B 1 248 ? -8.344 4.895 0.179 1 98.44 248 ALA B O 1
ATOM 5447 N N . HIS B 1 249 ? -6.191 4.246 0.173 1 96.75 249 HIS B N 1
ATOM 5448 C CA . HIS B 1 249 ? -6.52 2.824 0.157 1 96.75 249 HIS B CA 1
ATOM 5449 C C . HIS B 1 249 ? -7.078 2.373 1.502 1 96.75 249 HIS B C 1
ATOM 5451 O O . HIS B 1 249 ? -7.727 1.326 1.591 1 96.75 249 HIS B O 1
ATOM 5457 N N . ASN B 1 250 ? -6.773 3.102 2.537 1 97.5 250 ASN B N 1
ATOM 5458 C CA . ASN B 1 250 ? -7.281 2.74 3.857 1 97.5 250 ASN B CA 1
ATOM 5459 C C . ASN B 1 250 ? -8.508 3.568 4.234 1 97.5 250 ASN B C 1
ATOM 5461 O O . ASN B 1 250 ? -9.141 3.316 5.262 1 97.5 250 ASN B O 1
ATOM 5465 N N . HIS B 1 251 ? -8.828 4.586 3.467 1 98.5 251 HIS B N 1
ATOM 5466 C CA . HIS B 1 251 ? -10.102 5.293 3.59 1 98.5 251 HIS B CA 1
ATOM 5467 C C . HIS B 1 251 ? -11.242 4.484 2.984 1 98.5 251 HIS B C 1
ATOM 5469 O O . HIS B 1 251 ? -11.055 3.797 1.977 1 98.5 251 HIS B O 1
ATOM 5475 N N . LEU B 1 252 ? -12.359 4.617 3.533 1 97.75 252 LEU B N 1
ATOM 5476 C CA . LEU B 1 252 ? -13.453 3.744 3.111 1 97.75 252 LEU B CA 1
ATOM 5477 C C . LEU B 1 252 ? -13.82 4 1.655 1 97.75 252 LEU B C 1
ATOM 5479 O O . LEU B 1 252 ? -14.062 3.057 0.896 1 97.75 252 LEU B O 1
ATOM 5483 N N . THR B 1 253 ? -13.836 5.289 1.185 1 97.25 253 THR B N 1
ATOM 5484 C CA . THR B 1 253 ? -14.461 5.523 -0.115 1 97.25 253 THR B CA 1
ATOM 5485 C C . THR B 1 253 ? -13.578 6.414 -0.983 1 97.25 253 THR B C 1
ATOM 5487 O O . THR B 1 253 ? -13.875 6.633 -2.16 1 97.25 253 THR B O 1
ATOM 5490 N N . MET B 1 254 ? -12.477 6.914 -0.465 1 98.25 254 MET B N 1
ATOM 5491 C CA . MET B 1 254 ? -11.68 7.918 -1.167 1 98.25 254 MET B CA 1
ATOM 5492 C C . MET B 1 254 ? -11.164 7.367 -2.492 1 98.25 254 MET B C 1
ATOM 5494 O O . MET B 1 254 ? -11.102 8.094 -3.488 1 98.25 254 MET B O 1
ATOM 5498 N N . ARG B 1 255 ? -10.836 6.125 -2.527 1 96.69 255 ARG B N 1
ATOM 5499 C CA . ARG B 1 255 ? -10.289 5.5 -3.729 1 96.69 255 ARG B CA 1
ATOM 5500 C C . ARG B 1 255 ? -11.367 5.344 -4.801 1 96.69 255 ARG B C 1
ATOM 5502 O O . ARG B 1 255 ? -11.055 5.297 -5.992 1 96.69 255 ARG B O 1
ATOM 5509 N N . ASN B 1 256 ? -12.609 5.203 -4.402 1 95.31 256 ASN B N 1
ATOM 5510 C CA . ASN B 1 256 ? -13.734 4.953 -5.297 1 95.31 256 ASN B CA 1
ATOM 5511 C C . ASN B 1 256 ? -14.109 6.203 -6.09 1 95.31 256 ASN B C 1
ATOM 5513 O O . ASN B 1 256 ? -14.594 7.18 -5.52 1 95.31 256 ASN B O 1
ATOM 5517 N N . ILE B 1 257 ? -13.977 6.129 -7.336 1 94.25 257 ILE B N 1
ATOM 5518 C CA . ILE B 1 257 ? -14.172 7.285 -8.211 1 94.25 257 ILE B CA 1
ATOM 5519 C C . ILE B 1 257 ? -15.625 7.754 -8.125 1 94.25 257 ILE B C 1
ATOM 5521 O O . ILE B 1 257 ? -15.898 8.953 -8.211 1 94.25 257 ILE B O 1
ATOM 5525 N N . THR B 1 258 ? -16.547 6.82 -8 1 93.12 258 THR B N 1
ATOM 5526 C CA . THR B 1 258 ? -17.953 7.191 -7.875 1 93.12 258 THR B CA 1
ATOM 5527 C C . THR B 1 258 ? -18.188 8.047 -6.629 1 93.12 258 THR B C 1
ATOM 5529 O O . THR B 1 258 ? -19.031 8.945 -6.633 1 93.12 258 THR B O 1
ATOM 5532 N N . ALA B 1 259 ? -17.375 7.758 -5.633 1 95.06 259 ALA B N 1
ATOM 5533 C CA . ALA B 1 259 ? -17.5 8.516 -4.391 1 95.06 259 ALA B CA 1
ATOM 5534 C C . ALA B 1 259 ? -16.719 9.828 -4.469 1 95.06 259 ALA B C 1
ATOM 5536 O O . ALA B 1 259 ? -17.219 10.883 -4.062 1 95.06 259 ALA B O 1
ATOM 5537 N N . ASN B 1 260 ? -15.516 9.758 -5.039 1 96.38 260 ASN B N 1
ATOM 5538 C CA . ASN B 1 260 ? -14.633 10.914 -4.887 1 96.38 260 ASN B CA 1
ATOM 5539 C C . ASN B 1 260 ? -14.891 11.961 -5.961 1 96.38 260 ASN B C 1
ATOM 5541 O O . ASN B 1 260 ? -14.312 13.047 -5.926 1 96.38 260 ASN B O 1
ATOM 5545 N N . LYS B 1 261 ? -15.852 11.695 -6.863 1 96.44 261 LYS B N 1
ATOM 5546 C CA . LYS B 1 261 ? -16.297 12.742 -7.781 1 96.44 261 LYS B CA 1
ATOM 5547 C C . LYS B 1 261 ? -17.281 13.68 -7.105 1 96.44 261 LYS B C 1
ATOM 5549 O O . LYS B 1 261 ? -17.625 14.734 -7.645 1 96.44 261 LYS B O 1
ATOM 5554 N N . CYS B 1 262 ? -17.719 13.234 -5.906 1 96.06 262 CYS B N 1
ATOM 5555 C CA . CYS B 1 262 ? -18.656 14.023 -5.109 1 96.06 262 CYS B CA 1
ATOM 5556 C C . CYS B 1 262 ? -19.938 14.312 -5.891 1 96.06 262 CYS B C 1
ATOM 5558 O O . CYS B 1 262 ? -20.578 13.391 -6.398 1 96.06 262 CYS B O 1
ATOM 5560 N N . GLU B 1 263 ? -20.375 15.539 -6.098 1 91.75 263 GLU B N 1
ATOM 5561 C CA . GLU B 1 263 ? -21.672 15.836 -6.715 1 91.75 263 GLU B CA 1
ATOM 5562 C C . GLU B 1 263 ? -21.5 16.141 -8.203 1 91.75 263 GLU B C 1
ATOM 5564 O O . GLU B 1 263 ? -22.453 16.578 -8.859 1 91.75 263 GLU B O 1
ATOM 5569 N N . SER B 1 264 ? -20.344 15.875 -8.703 1 92.44 264 SER B N 1
ATOM 5570 C CA . SER B 1 264 ? -20.125 16.188 -10.117 1 92.44 264 SER B CA 1
ATOM 5571 C C . SER B 1 264 ? -20.875 15.203 -11.016 1 92.44 264 SER B C 1
ATOM 5573 O O . SER B 1 264 ? -20.844 13.992 -10.773 1 92.44 264 SER B O 1
ATOM 5575 N N . ASP B 1 265 ? -21.531 15.68 -12.031 1 90.19 265 ASP B N 1
ATOM 5576 C CA . ASP B 1 265 ? -22.203 14.844 -13.016 1 90.19 265 ASP B CA 1
ATOM 5577 C C . ASP B 1 265 ? -21.297 14.523 -14.188 1 90.19 265 ASP B C 1
ATOM 5579 O O . ASP B 1 265 ? -21.672 13.758 -15.086 1 90.19 265 ASP B O 1
ATOM 5583 N N . ASN B 1 266 ? -20.141 15.18 -14.164 1 90.62 266 ASN B N 1
ATOM 5584 C CA . ASN B 1 266 ? -19.156 14.883 -15.188 1 90.62 266 ASN B CA 1
ATOM 5585 C C . ASN B 1 266 ? -18.609 13.461 -15.039 1 90.62 266 ASN B C 1
ATOM 5587 O O . ASN B 1 266 ? -17.984 13.141 -14.023 1 90.62 266 ASN B O 1
ATOM 5591 N N . PRO B 1 267 ? -18.766 12.641 -16.047 1 86.38 267 PRO B N 1
ATOM 5592 C CA . PRO B 1 267 ? -18.312 11.25 -15.945 1 86.38 267 PRO B CA 1
ATOM 5593 C C . PRO B 1 267 ? -16.781 11.148 -15.844 1 86.38 267 PRO B C 1
ATOM 5595 O O . PRO B 1 267 ? -16.266 10.133 -15.367 1 86.38 267 PRO B O 1
ATOM 5598 N N . GLU B 1 268 ? -16.156 12.188 -16.219 1 87.75 268 GLU B N 1
ATOM 5599 C CA . GLU B 1 268 ? -14.695 12.156 -16.203 1 87.75 268 GLU B CA 1
ATOM 5600 C C . GLU B 1 268 ? -14.133 12.773 -14.93 1 87.75 268 GLU B C 1
ATOM 5602 O O . GLU B 1 268 ? -12.914 12.789 -14.727 1 87.75 268 GLU B O 1
ATOM 5607 N N . ALA B 1 269 ? -15.078 13.188 -14.148 1 92.06 269 ALA B N 1
ATOM 5608 C CA . ALA B 1 269 ? -14.625 13.797 -12.898 1 92.06 269 ALA B CA 1
ATOM 5609 C C . ALA B 1 269 ? -14.109 12.742 -11.922 1 92.06 269 ALA B C 1
ATOM 5611 O O . ALA B 1 269 ? -14.289 11.539 -12.148 1 92.06 269 ALA B O 1
ATOM 5612 N N . GLY B 1 270 ? -13.445 13.195 -10.93 1 95.12 270 GLY B N 1
ATOM 5613 C CA . GLY B 1 270 ? -12.914 12.312 -9.906 1 95.12 270 GLY B CA 1
ATOM 5614 C C . GLY B 1 270 ? -11.406 12.156 -9.969 1 95.12 270 GLY B C 1
ATOM 5615 O O . GLY B 1 270 ? -10.75 12.773 -10.812 1 95.12 270 GLY B O 1
ATOM 5616 N N . PHE B 1 271 ? -10.953 11.445 -9.039 1 97.25 271 PHE B N 1
ATOM 5617 C CA . PHE B 1 271 ? -9.508 11.258 -8.898 1 97.25 271 PHE B CA 1
ATOM 5618 C C . PHE B 1 271 ? -9.156 9.781 -8.922 1 97.25 271 PHE B C 1
ATOM 5620 O O . PHE B 1 271 ? -9.539 9.023 -8.023 1 97.25 271 PHE B O 1
ATOM 5627 N N . PHE B 1 272 ? -8.445 9.367 -9.945 1 95.19 272 PHE B N 1
ATOM 5628 C CA . PHE B 1 272 ? -8.023 7.977 -10.07 1 95.19 272 PHE B CA 1
ATOM 5629 C C . PHE B 1 272 ? -7.273 7.523 -8.82 1 95.19 272 PHE B C 1
ATOM 5631 O O . PHE B 1 272 ? -6.316 8.172 -8.398 1 95.19 272 PHE B O 1
ATOM 5638 N N . GLU B 1 273 ? -7.73 6.488 -8.164 1 95.38 273 GLU B N 1
ATOM 5639 C CA . GLU B 1 273 ? -7.176 5.871 -6.965 1 95.38 273 GLU B CA 1
ATOM 5640 C C . GLU B 1 273 ? -7.293 6.805 -5.762 1 95.38 273 GLU B C 1
ATOM 5642 O O . GLU B 1 273 ? -6.715 6.539 -4.707 1 95.38 273 GLU B O 1
ATOM 5647 N N . GLY B 1 274 ? -7.914 7.93 -5.891 1 98.06 274 GLY B N 1
ATOM 5648 C CA . GLY B 1 274 ? -8.172 8.844 -4.789 1 98.06 274 GLY B CA 1
ATOM 5649 C C . GLY B 1 274 ? -6.992 9.734 -4.465 1 98.06 274 GLY B C 1
ATOM 5650 O O . GLY B 1 274 ? -6.863 10.227 -3.34 1 98.06 274 GLY B O 1
ATOM 5651 N N . VAL B 1 275 ? -6.031 9.891 -5.445 1 98.44 275 VAL B N 1
ATOM 5652 C CA . VAL B 1 275 ? -4.855 10.719 -5.199 1 98.44 275 VAL B CA 1
ATOM 5653 C C . VAL B 1 275 ? -4.645 11.68 -6.363 1 98.44 275 VAL B C 1
ATOM 5655 O O . VAL B 1 275 ? -5.16 11.461 -7.461 1 98.44 275 VAL B O 1
ATOM 5658 N N . THR B 1 276 ? -3.943 12.766 -6.129 1 98.31 276 THR B N 1
ATOM 5659 C CA . THR B 1 276 ? -3.59 13.703 -7.191 1 98.31 276 THR B CA 1
ATOM 5660 C C . THR B 1 276 ? -2.375 14.531 -6.797 1 98.31 276 THR B C 1
ATOM 5662 O O . THR B 1 276 ? -2.1 14.719 -5.609 1 98.31 276 THR B O 1
ATOM 5665 N N . ASN B 1 277 ? -1.573 14.945 -7.785 1 98.06 277 ASN B N 1
ATOM 5666 C CA . ASN B 1 277 ? -0.607 16.031 -7.598 1 98.06 277 ASN B CA 1
ATOM 5667 C C . ASN B 1 277 ? -1.296 17.375 -7.48 1 98.06 277 ASN B C 1
ATOM 5669 O O . ASN B 1 277 ? -2.252 17.656 -8.203 1 98.06 277 ASN B O 1
ATOM 5673 N N . GLY B 1 278 ? -0.796 18.156 -6.57 1 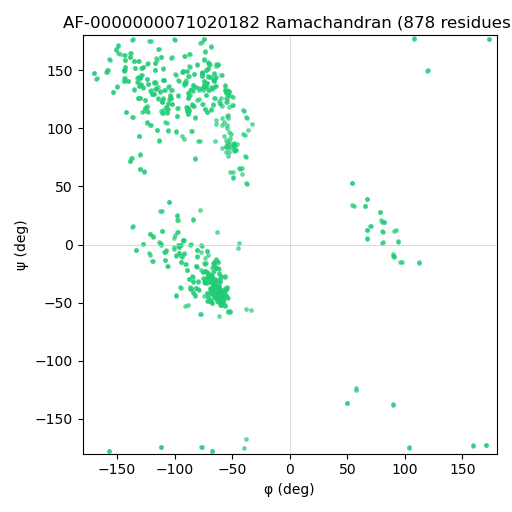97.69 278 GLY B N 1
ATOM 5674 C CA . GLY B 1 278 ? -1.459 19.422 -6.289 1 97.69 278 GLY B CA 1
ATOM 5675 C C . GLY B 1 278 ? -1.614 20.297 -7.516 1 97.69 278 GLY B C 1
ATOM 5676 O O . GLY B 1 278 ? -2.725 20.703 -7.852 1 97.69 278 GLY B O 1
ATOM 5677 N N . ALA B 1 279 ? -0.567 20.531 -8.211 1 96.12 279 ALA B N 1
ATOM 5678 C CA . ALA B 1 279 ? -0.586 21.406 -9.383 1 96.12 279 ALA B CA 1
ATOM 5679 C C . ALA B 1 279 ? -1.397 20.797 -10.516 1 96.12 279 ALA B C 1
ATOM 5681 O O . ALA B 1 279 ? -2.02 21.5 -11.305 1 96.12 279 ALA B O 1
ATOM 5682 N N . ASP B 1 280 ? -1.373 19.438 -10.609 1 94.69 280 ASP B N 1
ATOM 5683 C CA . ASP B 1 280 ? -2.129 18.719 -11.625 1 94.69 280 ASP B CA 1
ATOM 5684 C C . ASP B 1 280 ? -3.633 18.891 -11.422 1 94.69 280 ASP B C 1
ATOM 5686 O O . ASP B 1 280 ? -4.41 18.797 -12.375 1 94.69 280 ASP B O 1
ATOM 5690 N N . TRP B 1 281 ? -4.051 19.078 -10.195 1 94.19 281 TRP B N 1
ATOM 5691 C CA . TRP B 1 281 ? -5.441 19.406 -9.906 1 94.19 281 TRP B CA 1
ATOM 5692 C C . TRP B 1 281 ? -5.723 20.875 -10.195 1 94.19 281 TRP B C 1
ATOM 5694 O O . TRP B 1 281 ? -6.574 21.203 -11.031 1 94.19 281 TRP B O 1
ATOM 5704 N N . TYR B 1 282 ? -5.035 21.734 -9.539 1 93 282 TYR B N 1
ATOM 5705 C CA . TYR B 1 282 ? -4.922 23.156 -9.797 1 93 282 TYR B CA 1
ATOM 5706 C C . TYR B 1 282 ? -3.82 23.781 -8.953 1 93 282 TYR B C 1
ATOM 5708 O O . TYR B 1 282 ? -3.623 23.391 -7.797 1 93 282 TYR B O 1
ATOM 5716 N N . ALA B 1 283 ? -3.191 24.734 -9.445 1 93.44 283 ALA B N 1
ATOM 5717 C CA . ALA B 1 283 ? -2.033 25.328 -8.781 1 93.44 283 ALA B CA 1
ATOM 5718 C C . ALA B 1 283 ? -2.459 26.188 -7.586 1 93.44 283 ALA B C 1
ATOM 5720 O O . ALA B 1 283 ? -3.434 26.938 -7.672 1 93.44 283 ALA B O 1
ATOM 5721 N N . VAL B 1 284 ? -1.742 26.047 -6.512 1 94.62 284 VAL B N 1
ATOM 5722 C CA . VAL B 1 284 ? -1.961 26.812 -5.293 1 94.62 284 VAL B CA 1
ATOM 5723 C C . VAL B 1 284 ? -0.651 27.453 -4.848 1 94.62 284 VAL B C 1
ATOM 5725 O O . VAL B 1 284 ? 0.301 26.766 -4.484 1 94.62 284 VAL B O 1
ATOM 5728 N N . LYS B 1 285 ? -0.609 28.75 -4.883 1 95.31 285 LYS B N 1
ATOM 5729 C CA . LYS B 1 285 ? 0.528 29.5 -4.348 1 95.31 285 LYS B CA 1
ATOM 5730 C C . LYS B 1 285 ? 0.416 29.656 -2.834 1 95.31 285 LYS B C 1
ATOM 5732 O O . LYS B 1 285 ? -0.654 29.984 -2.316 1 95.31 285 LYS B O 1
ATOM 5737 N N . GLY B 1 286 ? 1.555 29.438 -2.111 1 96.69 286 GLY B N 1
ATOM 5738 C CA . GLY B 1 286 ? 1.609 29.719 -0.686 1 96.69 286 GLY B CA 1
ATOM 5739 C C . GLY B 1 286 ? 0.95 28.656 0.164 1 96.69 286 GLY B C 1
ATOM 5740 O O . GLY B 1 286 ? 0.406 28.953 1.229 1 96.69 286 GLY B O 1
ATOM 5741 N N . GLY B 1 287 ? 0.932 27.453 -0.317 1 97.44 287 GLY B N 1
ATOM 5742 C CA . GLY B 1 287 ? 0.321 26.359 0.418 1 97.44 287 GLY B CA 1
ATOM 5743 C C . GLY B 1 287 ? 1.177 25.859 1.568 1 97.44 287 GLY B C 1
ATOM 5744 O O . GLY B 1 287 ? 2.406 25.906 1.497 1 97.44 287 GLY B O 1
ATOM 5745 N N . MET B 1 288 ? 0.546 25.391 2.641 1 98.31 288 MET B N 1
ATOM 5746 C CA . MET B 1 288 ? 1.238 24.844 3.805 1 98.31 288 MET B CA 1
ATOM 5747 C C . MET B 1 288 ? 2.027 23.594 3.436 1 98.31 288 MET B C 1
ATOM 5749 O O . MET B 1 288 ? 3.145 23.391 3.914 1 98.31 288 MET B O 1
ATOM 5753 N N . GLN B 1 289 ? 1.452 22.766 2.594 1 98.25 289 GLN B N 1
ATOM 5754 C CA . GLN B 1 289 ? 2.029 21.484 2.182 1 98.25 289 GLN B CA 1
ATOM 5755 C C . GLN B 1 289 ? 3.443 21.672 1.643 1 98.25 289 GLN B C 1
ATOM 5757 O O . GLN B 1 289 ? 4.395 21.094 2.166 1 98.25 289 GLN B O 1
ATOM 5762 N N . ASP B 1 290 ? 3.602 22.516 0.614 1 97.44 290 ASP B N 1
ATOM 5763 C CA . ASP B 1 290 ? 4.906 22.719 -0.005 1 97.44 290 ASP B CA 1
ATOM 5764 C C . ASP B 1 290 ? 5.883 23.359 0.981 1 97.44 290 ASP B C 1
ATOM 5766 O O . ASP B 1 290 ? 7.07 23.016 0.992 1 97.44 290 ASP B O 1
ATOM 5770 N N . TYR B 1 291 ? 5.414 24.266 1.809 1 96.81 291 TYR B N 1
ATOM 5771 C CA . TYR B 1 291 ? 6.273 24.938 2.781 1 96.81 291 TYR B CA 1
ATOM 5772 C C . TYR B 1 291 ? 6.863 23.922 3.762 1 96.81 291 TYR B C 1
ATOM 5774 O O . TYR B 1 291 ? 8.07 23.953 4.031 1 96.81 291 TYR B O 1
ATOM 5782 N N . ASN B 1 292 ? 5.973 23.062 4.328 1 97 292 ASN B N 1
ATOM 5783 C CA . ASN B 1 292 ? 6.449 22.047 5.254 1 97 292 ASN B CA 1
ATOM 5784 C C . ASN B 1 292 ? 7.57 21.203 4.641 1 97 292 ASN B C 1
ATOM 5786 O O . ASN B 1 292 ? 8.602 20.984 5.277 1 97 292 ASN B O 1
ATOM 5790 N N . TYR B 1 293 ? 7.363 20.797 3.441 1 96.75 293 TYR B N 1
ATOM 5791 C CA . TYR B 1 293 ? 8.281 19.891 2.748 1 96.75 293 TYR B CA 1
ATOM 5792 C C . TYR B 1 293 ? 9.594 20.594 2.438 1 96.75 293 TYR B C 1
ATOM 5794 O O . TYR B 1 293 ? 10.672 20.109 2.797 1 96.75 293 TYR B O 1
ATOM 5802 N N . ILE B 1 294 ? 9.562 21.75 1.89 1 93.75 294 ILE B N 1
ATOM 5803 C CA . ILE B 1 294 ? 10.75 22.406 1.348 1 93.75 294 ILE B CA 1
ATOM 5804 C C . ILE B 1 294 ? 11.523 23.094 2.475 1 93.75 294 ILE B C 1
ATOM 5806 O O . ILE B 1 294 ? 12.75 23 2.533 1 93.75 294 ILE B O 1
ATOM 5810 N N . GLN B 1 295 ? 10.852 23.734 3.303 1 87.75 295 GLN B N 1
ATOM 5811 C CA . GLN B 1 295 ? 11.539 24.578 4.285 1 87.75 295 GLN B CA 1
ATOM 5812 C C . GLN B 1 295 ? 11.992 23.75 5.484 1 87.75 295 GLN B C 1
ATOM 5814 O O . GLN B 1 295 ? 13.039 24.031 6.082 1 87.75 295 GLN B O 1
ATOM 5819 N N . GLU B 1 296 ? 11.242 22.719 5.816 1 87.81 296 GLU B N 1
ATOM 5820 C CA . GLU B 1 296 ? 11.531 22.094 7.102 1 87.81 296 GLU B CA 1
ATOM 5821 C C . GLU B 1 296 ? 11.742 20.578 6.949 1 87.81 296 GLU B C 1
ATOM 5823 O O . GLU B 1 296 ? 11.938 19.875 7.938 1 87.81 296 GLU B O 1
ATOM 5828 N N . GLY B 1 297 ? 11.641 20.125 5.773 1 91.62 297 GLY B N 1
ATOM 5829 C CA . GLY B 1 297 ? 11.875 18.703 5.539 1 91.62 297 GLY B CA 1
ATOM 5830 C C . GLY B 1 297 ? 10.781 17.828 6.109 1 91.62 297 GLY B C 1
ATOM 5831 O O . GLY B 1 297 ? 11.016 16.641 6.391 1 91.62 297 GLY B O 1
ATOM 5832 N N . CYS B 1 298 ? 9.641 18.406 6.438 1 96.62 298 CYS B N 1
ATOM 5833 C CA . CYS B 1 298 ? 8.477 17.672 6.938 1 96.62 298 CYS B CA 1
ATOM 5834 C C . CYS B 1 298 ? 7.59 17.219 5.789 1 96.62 298 CYS B C 1
ATOM 5836 O O . CYS B 1 298 ? 7.031 18.031 5.062 1 96.62 298 CYS B O 1
ATOM 5838 N N . PHE B 1 299 ? 7.477 15.922 5.609 1 98.25 299 PHE B N 1
ATOM 5839 C CA . PHE B 1 299 ? 6.613 15.391 4.566 1 98.25 299 PHE B CA 1
ATOM 5840 C C . PHE B 1 299 ? 5.148 15.641 4.895 1 98.25 299 PHE B C 1
ATOM 5842 O O . PHE B 1 299 ? 4.633 15.125 5.891 1 98.25 299 PHE B O 1
ATOM 5849 N N . GLU B 1 300 ? 4.484 16.438 4.066 1 98.44 300 GLU B N 1
ATOM 5850 C CA . GLU B 1 300 ? 3.082 16.734 4.328 1 98.44 300 GLU B CA 1
ATOM 5851 C C . GLU B 1 300 ? 2.229 16.531 3.08 1 98.44 300 GLU B C 1
ATOM 5853 O O . GLU B 1 300 ? 2.641 16.875 1.972 1 98.44 300 GLU B O 1
ATOM 5858 N N . VAL B 1 301 ? 1.107 15.906 3.289 1 98.69 301 VAL B N 1
ATOM 5859 C CA . VAL B 1 301 ? 0.085 15.719 2.268 1 98.69 301 VAL B CA 1
ATOM 5860 C C . VAL B 1 301 ? -1.206 16.422 2.689 1 98.69 301 VAL B C 1
ATOM 5862 O O . VAL B 1 301 ? -1.553 16.422 3.873 1 98.69 301 VAL B O 1
ATOM 5865 N N . THR B 1 302 ? -1.877 17.062 1.767 1 98.75 302 THR B N 1
ATOM 5866 C CA . THR B 1 302 ? -3.189 17.641 2.027 1 98.75 302 THR B CA 1
ATOM 5867 C C . THR B 1 302 ? -4.293 16.625 1.759 1 98.75 302 THR B C 1
ATOM 5869 O O . THR B 1 302 ? -4.402 16.094 0.647 1 98.75 302 THR B O 1
ATOM 5872 N N . MET B 1 303 ? -5.125 16.438 2.74 1 98.69 303 MET B N 1
ATOM 5873 C CA . MET B 1 303 ? -6.207 15.453 2.639 1 98.69 303 MET B CA 1
ATOM 5874 C C . MET B 1 303 ? -7.562 16.156 2.561 1 98.69 303 MET B C 1
ATOM 5876 O O . MET B 1 303 ? -7.996 16.781 3.525 1 98.69 303 MET B O 1
ATOM 5880 N N . GLU B 1 304 ? -8.219 16.031 1.422 1 98.75 304 GLU B N 1
ATOM 5881 C CA . GLU B 1 304 ? -9.633 16.391 1.323 1 98.75 304 GLU B CA 1
ATOM 5882 C C . GLU B 1 304 ? -10.516 15.203 1.695 1 98.75 304 GLU B C 1
ATOM 5884 O O . GLU B 1 304 ? -10.594 14.219 0.957 1 98.75 304 GLU B O 1
ATOM 5889 N N . ILE B 1 305 ? -11.273 15.375 2.795 1 98.81 305 ILE B N 1
ATOM 5890 C CA . ILE B 1 305 ? -11.805 14.125 3.332 1 98.81 305 ILE B CA 1
ATOM 5891 C C . ILE B 1 305 ? -13.328 14.18 3.371 1 98.81 305 ILE B C 1
ATOM 5893 O O . ILE B 1 305 ? -13.969 13.312 3.959 1 98.81 305 ILE B O 1
ATOM 5897 N N . ALA B 1 306 ? -13.945 15.227 2.764 1 98.62 306 ALA B N 1
ATOM 5898 C CA . ALA B 1 306 ? -15.398 15.336 2.727 1 98.62 306 ALA B CA 1
ATOM 5899 C C . ALA B 1 306 ? -15.859 16.141 1.519 1 98.62 306 ALA B C 1
ATOM 5901 O O . ALA B 1 306 ? -15.383 17.25 1.29 1 98.62 306 ALA B O 1
ATOM 5902 N N . CYS B 1 307 ? -16.812 15.602 0.815 1 98.06 307 CYS B N 1
ATOM 5903 C CA . CYS B 1 307 ? -17.391 16.328 -0.313 1 98.06 307 CYS B CA 1
ATOM 5904 C C . CYS B 1 307 ? -18.094 17.594 0.156 1 98.06 307 CYS B C 1
ATOM 5906 O O . CYS B 1 307 ? -17.969 18.641 -0.473 1 98.06 307 CYS B O 1
ATOM 5908 N N . CYS B 1 308 ? -18.828 17.453 1.229 1 98.25 308 CYS B N 1
ATOM 5909 C CA . CYS B 1 308 ? -19.5 18.578 1.856 1 98.25 308 CYS B CA 1
ATOM 5910 C C . CYS B 1 308 ? -18.578 19.25 2.877 1 98.25 308 CYS B C 1
ATOM 5912 O O . CYS B 1 308 ? -18.031 18.594 3.76 1 98.25 308 CYS B O 1
ATOM 5914 N N . LYS B 1 309 ? -18.438 20.531 2.834 1 98.31 309 LYS B N 1
ATOM 5915 C CA . LYS B 1 309 ? -17.531 21.281 3.701 1 98.31 309 LYS B CA 1
ATOM 5916 C C . LYS B 1 309 ? -18 21.25 5.152 1 98.31 309 LYS B C 1
ATOM 5918 O O . LYS B 1 309 ? -17.188 21.109 6.07 1 98.31 309 LYS B O 1
ATOM 5923 N N . TYR B 1 310 ? -19.281 21.359 5.359 1 98.5 310 TYR B N 1
ATOM 5924 C CA . TYR B 1 310 ? -19.859 21.344 6.695 1 98.5 310 TYR B CA 1
ATOM 5925 C C . TYR B 1 310 ? -21.125 20.5 6.734 1 98.5 310 TYR B C 1
ATOM 5927 O O . TYR B 1 310 ? -22.234 21.016 6.898 1 98.5 310 TYR B O 1
ATOM 5935 N N . PRO B 1 311 ? -20.953 19.203 6.703 1 98.5 311 PRO B N 1
ATOM 5936 C CA . PRO B 1 311 ? -22.125 18.312 6.715 1 98.5 311 PRO B CA 1
ATOM 5937 C C . PRO B 1 311 ? -22.875 18.344 8.039 1 98.5 311 PRO B C 1
ATOM 5939 O O . PRO B 1 311 ? -22.422 18.969 9 1 98.5 311 PRO B O 1
ATOM 5942 N N . LEU B 1 312 ? -24.016 17.719 8.023 1 98.38 312 LEU B N 1
ATOM 5943 C CA . LEU B 1 312 ? -24.844 17.672 9.219 1 98.38 312 LEU B CA 1
ATOM 5944 C C . LEU B 1 312 ? -24.234 16.766 10.273 1 98.38 312 LEU B C 1
ATOM 5946 O O . LEU B 1 312 ? -23.531 15.797 9.938 1 98.38 312 LEU B O 1
ATOM 5950 N N . THR B 1 313 ? -24.547 17.109 11.484 1 98.38 313 THR B N 1
ATOM 5951 C CA . THR B 1 313 ? -23.984 16.422 12.648 1 98.38 313 THR B CA 1
ATOM 5952 C C . THR B 1 313 ? -24.219 14.922 12.57 1 98.38 313 THR B C 1
ATOM 5954 O O . THR B 1 313 ? -23.359 14.133 12.977 1 98.38 313 THR B O 1
ATOM 5957 N N . GLU B 1 314 ? -25.344 14.484 12.062 1 98.06 314 GLU B N 1
ATOM 5958 C CA . GLU B 1 314 ? -25.719 13.078 12.039 1 98.06 314 GLU B CA 1
ATOM 5959 C C . GLU B 1 314 ? -24.766 12.266 11.172 1 98.06 314 GLU B C 1
ATOM 5961 O O . GLU B 1 314 ? -24.719 11.039 11.266 1 98.06 314 GLU B O 1
ATOM 5966 N N . GLU B 1 315 ? -23.938 12.906 10.383 1 98.19 315 GLU B N 1
ATOM 5967 C CA . GLU B 1 315 ? -23.047 12.227 9.461 1 98.19 315 GLU B CA 1
ATOM 5968 C C . GLU B 1 315 ? -21.672 11.992 10.086 1 98.19 315 GLU B C 1
ATOM 5970 O O . GLU B 1 315 ? -20.859 11.234 9.555 1 98.19 315 GLU B O 1
ATOM 5975 N N . LEU B 1 316 ? -21.391 12.57 11.211 1 98.62 316 LEU B N 1
ATOM 5976 C CA . LEU B 1 316 ? -20.062 12.602 11.812 1 98.62 316 LEU B CA 1
ATOM 5977 C C . LEU B 1 316 ? -19.578 11.188 12.133 1 98.62 316 LEU B C 1
ATOM 5979 O O . LEU B 1 316 ? -18.422 10.867 11.898 1 98.62 316 LEU B O 1
ATOM 5983 N N . PRO B 1 317 ? -20.469 10.305 12.648 1 98.19 317 PRO B N 1
ATOM 5984 C CA . PRO B 1 317 ? -19.969 8.953 12.93 1 98.19 317 PRO B CA 1
ATOM 5985 C C . PRO B 1 317 ? -19.422 8.258 11.688 1 98.19 317 PRO B C 1
ATOM 5987 O O . PRO B 1 317 ? -18.406 7.555 11.766 1 98.19 317 PRO B O 1
ATOM 5990 N N . GLN B 1 318 ? -20.062 8.438 10.578 1 97.62 318 GLN B N 1
ATOM 5991 C CA . GLN B 1 318 ? -19.594 7.805 9.352 1 97.62 318 GLN B CA 1
ATOM 5992 C C . GLN B 1 318 ? -18.25 8.383 8.906 1 97.62 318 GLN B C 1
ATOM 5994 O O . GLN B 1 318 ? -17.391 7.645 8.438 1 97.62 318 GLN B O 1
ATOM 5999 N N . PHE B 1 319 ? -18.047 9.672 9.016 1 98.56 319 PHE B N 1
ATOM 6000 C CA . PHE B 1 319 ? -16.781 10.281 8.664 1 98.56 319 PHE B CA 1
ATOM 6001 C C . PHE B 1 319 ? -15.648 9.734 9.523 1 98.56 319 PHE B C 1
ATOM 6003 O O . PHE B 1 319 ? -14.531 9.523 9.039 1 98.56 319 PHE B O 1
ATOM 6010 N N . TRP B 1 320 ? -15.945 9.531 10.781 1 98.38 320 TRP B N 1
ATOM 6011 C CA . TRP B 1 320 ? -14.945 8.93 11.656 1 98.38 320 TRP B CA 1
ATOM 6012 C C . TRP B 1 320 ? -14.594 7.523 11.195 1 98.38 320 TRP B C 1
ATOM 6014 O O . TRP B 1 320 ? -13.422 7.188 11.031 1 98.38 320 TRP B O 1
ATOM 6024 N N . GLU B 1 321 ? -15.594 6.77 10.953 1 96.81 321 GLU B N 1
ATOM 6025 C CA . GLU B 1 321 ? -15.367 5.391 10.523 1 96.81 321 GLU B CA 1
ATOM 6026 C C . GLU B 1 321 ? -14.602 5.344 9.203 1 96.81 321 GLU B C 1
ATOM 6028 O O . GLU B 1 321 ? -13.75 4.48 9 1 96.81 321 GLU B O 1
ATOM 6033 N N . ASP B 1 322 ? -14.898 6.262 8.305 1 97.81 322 ASP B N 1
ATOM 6034 C CA . ASP B 1 322 ? -14.258 6.305 6.988 1 97.81 322 ASP B CA 1
ATOM 6035 C C . ASP B 1 322 ? -12.766 6.598 7.113 1 97.81 322 ASP B C 1
ATOM 6037 O O . ASP B 1 322 ? -11.969 6.133 6.293 1 97.81 322 ASP B O 1
ATOM 6041 N N . ASN B 1 323 ? -12.375 7.363 8.141 1 98.56 323 ASN B N 1
ATOM 6042 C CA . ASN B 1 323 ? -11.031 7.93 8.18 1 98.56 323 ASN B CA 1
ATOM 6043 C C . ASN B 1 323 ? -10.141 7.207 9.188 1 98.56 323 ASN B C 1
ATOM 6045 O O . ASN B 1 323 ? -8.922 7.336 9.148 1 98.56 323 ASN B O 1
ATOM 6049 N N . LYS B 1 324 ? -10.688 6.48 10.125 1 97.62 324 LYS B N 1
ATOM 6050 C CA . LYS B 1 324 ? -9.977 5.977 11.305 1 97.62 324 LYS B CA 1
ATOM 6051 C C . LYS B 1 324 ? -8.695 5.254 10.906 1 97.62 324 LYS B C 1
ATOM 6053 O O . LYS B 1 324 ? -7.602 5.66 11.297 1 97.62 324 LYS B O 1
ATOM 6058 N N . MET B 1 325 ? -8.812 4.238 10.094 1 97.12 325 MET B N 1
ATOM 6059 C CA . MET B 1 325 ? -7.652 3.424 9.742 1 97.12 325 MET B CA 1
ATOM 6060 C C . MET B 1 325 ? -6.73 4.172 8.789 1 97.12 325 MET B C 1
ATOM 6062 O O . MET B 1 325 ? -5.512 3.99 8.828 1 97.12 325 MET B O 1
ATOM 6066 N N . ALA B 1 326 ? -7.309 5.02 7.93 1 98.56 326 ALA B N 1
ATOM 6067 C CA . ALA B 1 326 ? -6.492 5.824 7.02 1 98.56 326 ALA B CA 1
ATOM 6068 C C . ALA B 1 326 ? -5.551 6.742 7.793 1 98.56 326 ALA B C 1
ATOM 6070 O O . ALA B 1 326 ? -4.359 6.824 7.484 1 98.56 326 ALA B O 1
ATOM 6071 N N . LEU B 1 327 ? -6.082 7.367 8.852 1 98.81 327 LEU B N 1
ATOM 6072 C CA . LEU B 1 327 ? -5.285 8.258 9.695 1 98.81 327 LEU B CA 1
ATOM 6073 C C . LEU B 1 327 ? -4.156 7.492 10.375 1 98.81 327 LEU B C 1
ATOM 6075 O O . LEU B 1 327 ? -3.01 7.945 10.391 1 98.81 327 LEU B O 1
ATOM 6079 N N . PHE B 1 328 ? -4.5 6.398 10.883 1 98.56 328 PHE B N 1
ATOM 6080 C CA . PHE B 1 328 ? -3.553 5.609 11.656 1 98.56 328 PHE B CA 1
ATOM 6081 C C . PHE B 1 328 ? -2.455 5.047 10.758 1 98.56 328 PHE B C 1
ATOM 6083 O O . PHE B 1 328 ? -1.269 5.172 11.07 1 98.56 328 PHE B O 1
ATOM 6090 N N . GLU B 1 329 ? -2.807 4.438 9.641 1 97.81 329 GLU B N 1
ATOM 6091 C CA . GLU B 1 329 ? -1.84 3.816 8.742 1 97.81 329 GLU B CA 1
ATOM 6092 C C . GLU B 1 329 ? -0.933 4.859 8.094 1 97.81 329 GLU B C 1
ATOM 6094 O O . GLU B 1 329 ? 0.247 4.602 7.852 1 97.81 329 GLU B O 1
ATOM 6099 N N . TYR B 1 330 ? -1.484 6.027 7.773 1 98.62 330 TYR B N 1
ATOM 6100 C CA . TYR B 1 330 ? -0.683 7.113 7.219 1 98.62 330 TYR B CA 1
ATOM 6101 C C . TYR B 1 330 ? 0.452 7.488 8.164 1 98.62 330 TYR B C 1
ATOM 6103 O O . TYR B 1 330 ? 1.615 7.539 7.762 1 98.62 330 TYR B O 1
ATOM 6111 N N . GLN B 1 331 ? 0.172 7.676 9.422 1 98.81 331 GLN B N 1
ATOM 6112 C CA . GLN B 1 331 ? 1.185 8.141 10.367 1 98.81 331 GLN B CA 1
ATOM 6113 C C . GLN B 1 331 ? 2.201 7.039 10.664 1 98.81 331 GLN B C 1
ATOM 6115 O O . GLN B 1 331 ? 3.375 7.324 10.906 1 98.81 331 GLN B O 1
ATOM 6120 N N . ARG B 1 332 ? 1.827 5.832 10.586 1 97.94 332 ARG B N 1
ATOM 6121 C CA . ARG B 1 332 ? 2.746 4.734 10.867 1 97.94 332 ARG B CA 1
ATOM 6122 C C . ARG B 1 332 ? 3.863 4.676 9.836 1 97.94 332 ARG B C 1
ATOM 6124 O O . ARG B 1 332 ? 4.91 4.074 10.078 1 97.94 332 ARG B O 1
ATOM 6131 N N . GLN B 1 333 ? 3.654 5.375 8.703 1 98.19 333 GLN B N 1
ATOM 6132 C CA . GLN B 1 333 ? 4.664 5.359 7.652 1 98.19 333 GLN B CA 1
ATOM 6133 C C . GLN B 1 333 ? 5.895 6.16 8.062 1 98.19 333 GLN B C 1
ATOM 6135 O O . GLN B 1 333 ? 6.93 6.102 7.391 1 98.19 333 GLN B O 1
ATOM 6140 N N . VAL B 1 334 ? 5.855 6.84 9.211 1 98.5 334 VAL B N 1
ATOM 6141 C CA . VAL B 1 334 ? 6.977 7.637 9.695 1 98.5 334 VAL B CA 1
ATOM 6142 C C . VAL B 1 334 ? 8.156 6.727 10.016 1 98.5 334 VAL B C 1
ATOM 6144 O O . VAL B 1 334 ? 9.297 7.188 10.109 1 98.5 334 VAL B O 1
ATOM 6147 N N . HIS B 1 335 ? 7.945 5.441 10.125 1 98 335 HIS B N 1
ATOM 6148 C CA . HIS B 1 335 ? 8.969 4.508 10.594 1 98 335 HIS B CA 1
ATOM 6149 C C . HIS B 1 335 ? 9.664 3.826 9.422 1 98 335 HIS B C 1
ATOM 6151 O O . HIS B 1 335 ? 10.234 2.746 9.578 1 98 335 HIS B O 1
ATOM 6157 N N . ARG B 1 336 ? 9.703 4.406 8.281 1 97.19 336 ARG B N 1
ATOM 6158 C CA . ARG B 1 336 ? 10.438 3.92 7.117 1 97.19 336 ARG B CA 1
ATOM 6159 C C . ARG B 1 336 ? 11.562 4.879 6.742 1 97.19 336 ARG B C 1
ATOM 6161 O O . ARG B 1 336 ? 11.617 6.004 7.238 1 97.19 336 ARG B O 1
ATOM 6168 N N . GLY B 1 337 ? 12.461 4.379 5.824 1 97.5 337 GLY B N 1
ATOM 6169 C CA . GLY B 1 337 ? 13.523 5.223 5.293 1 97.5 337 GLY B CA 1
ATOM 6170 C C . GLY B 1 337 ? 14.797 5.176 6.113 1 97.5 337 GLY B C 1
ATOM 6171 O O . GLY B 1 337 ? 15.273 4.094 6.465 1 97.5 337 GLY B O 1
ATOM 6172 N N . VAL B 1 338 ? 15.359 6.324 6.297 1 98.06 338 VAL B N 1
ATOM 6173 C CA . VAL B 1 338 ? 16.625 6.41 7.012 1 98.06 338 VAL B CA 1
ATOM 6174 C C . VAL B 1 338 ? 16.516 7.453 8.125 1 98.06 338 VAL B C 1
ATOM 6176 O O . VAL B 1 338 ? 15.781 8.43 7.996 1 98.06 338 VAL B O 1
ATOM 6179 N N . LYS B 1 339 ? 17.156 7.215 9.172 1 98.06 339 LYS B N 1
ATOM 6180 C CA . LYS B 1 339 ? 17.312 8.156 10.281 1 98.06 339 LYS B CA 1
ATOM 6181 C C . LYS B 1 339 ? 18.703 8.047 10.906 1 98.06 339 LYS B C 1
ATOM 6183 O O . LYS B 1 339 ? 19.453 7.113 10.602 1 98.06 339 LYS B O 1
ATOM 6188 N N . GLY B 1 340 ? 19.078 9.062 11.672 1 98.5 340 GLY B N 1
ATOM 6189 C CA . GLY B 1 340 ? 20.359 8.961 12.344 1 98.5 340 GLY B CA 1
ATOM 6190 C C . GLY B 1 340 ? 20.797 10.258 13.008 1 98.5 340 GLY B C 1
ATOM 6191 O O . GLY B 1 340 ? 20 11.195 13.133 1 98.5 340 GLY B O 1
ATOM 6192 N N . LEU B 1 341 ? 22.047 10.203 13.477 1 98.62 341 LEU B N 1
ATOM 6193 C CA . LEU B 1 341 ? 22.703 11.328 14.141 1 98.62 341 LEU B CA 1
ATOM 6194 C C . LEU B 1 341 ? 23.906 11.812 13.344 1 98.62 341 LEU B C 1
ATOM 6196 O O . LEU B 1 341 ? 24.641 11.008 12.781 1 98.62 341 LEU B O 1
ATOM 6200 N N . VAL B 1 342 ? 24.031 13.031 13.289 1 98.75 342 VAL B N 1
ATOM 6201 C CA . VAL B 1 342 ? 25.234 13.664 12.758 1 98.75 342 VAL B CA 1
ATOM 6202 C C . VAL B 1 342 ? 26 14.344 13.891 1 98.75 342 VAL B C 1
ATOM 6204 O O . VAL B 1 342 ? 25.469 15.227 14.57 1 98.75 342 VAL B O 1
ATOM 6207 N N . LYS B 1 343 ? 27.219 13.953 14.023 1 98.62 343 LYS B N 1
ATOM 6208 C CA . LYS B 1 343 ? 28.047 14.445 15.133 1 98.62 343 LYS B CA 1
ATOM 6209 C C . LYS B 1 343 ? 29.438 14.844 14.648 1 98.62 343 LYS B C 1
ATOM 6211 O O . LYS B 1 343 ? 29.844 14.477 13.547 1 98.62 343 LYS B O 1
ATOM 6216 N N . ASP B 1 344 ? 30.047 15.703 15.477 1 98.12 344 ASP B N 1
ATOM 6217 C CA . ASP B 1 344 ? 31.453 15.992 15.281 1 98.12 344 ASP B CA 1
ATOM 6218 C C . ASP B 1 344 ? 32.312 14.773 15.602 1 98.12 344 ASP B C 1
ATOM 6220 O O . ASP B 1 344 ? 32.156 14.133 16.641 1 98.12 344 ASP B O 1
ATOM 6224 N N . ALA B 1 345 ? 33.25 14.516 14.758 1 97.38 345 ALA B N 1
ATOM 6225 C CA . ALA B 1 345 ? 34.031 13.297 14.891 1 97.38 345 ALA B CA 1
ATOM 6226 C C . ALA B 1 345 ? 34.969 13.367 16.094 1 97.38 345 ALA B C 1
ATOM 6228 O O . ALA B 1 345 ? 35.281 12.344 16.688 1 97.38 345 ALA B O 1
ATOM 6229 N N . VAL B 1 346 ? 35.375 14.477 16.422 1 95.94 346 VAL B N 1
ATOM 6230 C CA . VAL B 1 346 ? 36.375 14.641 17.484 1 95.94 346 VAL B CA 1
ATOM 6231 C C . VAL B 1 346 ? 35.656 14.812 18.828 1 95.94 346 VAL B C 1
ATOM 6233 O O . VAL B 1 346 ? 35.906 14.055 19.766 1 95.94 346 VAL B O 1
ATOM 6236 N N . THR B 1 347 ? 34.75 15.727 18.938 1 96.44 347 THR B N 1
ATOM 6237 C CA . THR B 1 347 ? 34.125 16.078 20.203 1 96.44 347 THR B CA 1
ATOM 6238 C C . THR B 1 347 ? 32.969 15.133 20.516 1 96.44 347 THR B C 1
ATOM 6240 O O . THR B 1 347 ? 32.562 15.008 21.672 1 96.44 347 THR B O 1
ATOM 6243 N N . GLY B 1 348 ? 32.375 14.602 19.438 1 97.12 348 GLY B N 1
ATOM 6244 C CA . GLY B 1 348 ? 31.203 13.758 19.625 1 97.12 348 GLY B CA 1
ATOM 6245 C C . GLY B 1 348 ? 29.922 14.555 19.828 1 97.12 348 GLY B C 1
ATOM 6246 O O . GLY B 1 348 ? 28.859 13.984 20.094 1 97.12 348 GLY B O 1
ATOM 6247 N N . LEU B 1 349 ? 29.984 15.781 19.781 1 97.5 349 LEU B N 1
ATOM 6248 C CA . LEU B 1 349 ? 28.812 16.641 19.984 1 97.5 349 LEU B CA 1
ATOM 6249 C C . LEU B 1 349 ? 27.922 16.656 18.75 1 97.5 349 LEU B C 1
ATOM 6251 O O . LEU B 1 349 ? 28.406 16.547 17.625 1 97.5 349 LEU B O 1
ATOM 6255 N N . PRO B 1 350 ? 26.641 16.797 18.984 1 98.25 350 PRO B N 1
ATOM 6256 C CA . PRO B 1 350 ? 25.719 16.844 17.859 1 98.25 350 PRO B CA 1
ATOM 6257 C C . PRO B 1 350 ? 25.938 18.062 16.969 1 98.25 350 PRO B C 1
ATOM 6259 O O . PRO B 1 350 ? 26.281 19.141 17.469 1 98.25 350 PRO B O 1
ATOM 6262 N N . LEU B 1 351 ? 25.766 17.859 15.703 1 98.06 351 LEU B N 1
ATOM 6263 C CA . LEU B 1 351 ? 25.859 18.953 14.742 1 98.06 351 LEU B CA 1
ATOM 6264 C C . LEU B 1 351 ? 24.484 19.344 14.211 1 98.06 351 LEU B C 1
ATOM 6266 O O . LEU B 1 351 ? 23.922 18.625 13.383 1 98.06 351 LEU B O 1
ATOM 6270 N N . GLY B 1 352 ? 24 20.469 14.719 1 96.25 352 GLY B N 1
ATOM 6271 C CA . GLY B 1 352 ? 22.734 21 14.227 1 96.25 352 GLY B CA 1
ATOM 6272 C C . GLY B 1 352 ? 22.891 21.828 12.961 1 96.25 352 GLY B C 1
ATOM 6273 O O . GLY B 1 352 ? 23.859 22.594 12.828 1 96.25 352 GLY B O 1
ATOM 6274 N N . GLY B 1 353 ? 21.922 21.594 11.977 1 95.44 353 GLY B N 1
ATOM 6275 C CA . GLY B 1 353 ? 21.906 22.406 10.773 1 95.44 353 GLY B CA 1
ATOM 6276 C C . GLY B 1 353 ? 22.672 21.797 9.625 1 95.44 353 GLY B C 1
ATOM 6277 O O . GLY B 1 353 ? 22.797 22.391 8.555 1 95.44 353 GLY B O 1
ATOM 6278 N N . ALA B 1 354 ? 23.219 20.609 9.812 1 97.5 354 ALA B N 1
ATOM 6279 C CA . ALA B 1 354 ? 23.844 19.922 8.703 1 97.5 354 ALA B CA 1
ATOM 6280 C C . ALA B 1 354 ? 22.828 19.531 7.641 1 97.5 354 ALA B C 1
ATOM 6282 O O . ALA B 1 354 ? 21.703 19.125 7.965 1 97.5 354 ALA B O 1
ATOM 6283 N N . SER B 1 355 ? 23.25 19.641 6.383 1 97 355 SER B N 1
ATOM 6284 C CA . SER B 1 355 ? 22.375 19.281 5.273 1 97 355 SER B CA 1
ATOM 6285 C C . SER B 1 355 ? 22.484 17.797 4.949 1 97 355 SER B C 1
ATOM 6287 O O . SER B 1 355 ? 23.578 17.266 4.805 1 97 355 SER B O 1
ATOM 6289 N N . VAL B 1 356 ? 21.406 17.203 4.902 1 97.5 356 VAL B N 1
ATOM 6290 C CA . VAL B 1 356 ? 21.312 15.789 4.535 1 97.5 356 VAL B CA 1
ATOM 6291 C C . VAL B 1 356 ? 20.641 15.648 3.168 1 97.5 356 VAL B C 1
ATOM 6293 O O . VAL B 1 356 ? 19.5 16.078 2.979 1 97.5 356 VAL B O 1
ATOM 6296 N N . LYS B 1 357 ? 21.297 15.039 2.266 1 96.69 357 LYS B N 1
ATOM 6297 C CA . LYS B 1 357 ? 20.828 14.844 0.896 1 96.69 357 LYS B CA 1
ATOM 6298 C C . LYS B 1 357 ? 20.812 13.367 0.52 1 96.69 357 LYS B C 1
ATOM 6300 O O . LYS B 1 357 ? 21.703 12.609 0.937 1 96.69 357 LYS B O 1
ATOM 6305 N N . VAL B 1 358 ? 19.812 12.992 -0.227 1 97 358 VAL B N 1
ATOM 6306 C CA . VAL B 1 358 ? 19.703 11.609 -0.701 1 97 358 VAL B CA 1
ATOM 6307 C C . VAL B 1 358 ? 19.844 11.578 -2.221 1 97 358 VAL B C 1
ATOM 6309 O O . VAL B 1 358 ? 19.109 12.281 -2.928 1 97 358 VAL B O 1
ATOM 6312 N N . ASP B 1 359 ? 20.766 10.773 -2.67 1 95.62 359 ASP B N 1
ATOM 6313 C CA . ASP B 1 359 ? 21 10.602 -4.102 1 95.62 359 ASP B CA 1
ATOM 6314 C C . ASP B 1 359 ? 21.125 11.945 -4.805 1 95.62 359 ASP B C 1
ATOM 6316 O O . ASP B 1 359 ? 21.859 12.828 -4.344 1 95.62 359 ASP B O 1
ATOM 6320 N N . ASN B 1 360 ? 20.516 12.117 -5.949 1 91.12 360 ASN B N 1
ATOM 6321 C CA . ASN B 1 360 ? 20.641 13.352 -6.723 1 91.12 360 ASN B CA 1
ATOM 6322 C C . ASN B 1 360 ? 19.469 14.297 -6.477 1 91.12 360 ASN B C 1
ATOM 6324 O O . ASN B 1 360 ? 19.203 15.18 -7.289 1 91.12 360 ASN B O 1
ATOM 6328 N N . ARG B 1 361 ? 18.844 14.039 -5.328 1 92.25 361 ARG B N 1
ATOM 6329 C CA . ARG B 1 361 ? 17.734 14.922 -4.973 1 92.25 361 ARG B CA 1
ATOM 6330 C C . ARG B 1 361 ? 18.234 16.328 -4.637 1 92.25 361 ARG B C 1
ATOM 6332 O O . ARG B 1 361 ? 19.312 16.469 -4.055 1 92.25 361 ARG B O 1
ATOM 6339 N N . ILE B 1 362 ? 17.453 17.281 -5.012 1 88.5 362 ILE B N 1
ATOM 6340 C CA . ILE B 1 362 ? 17.844 18.672 -4.832 1 88.5 362 ILE B CA 1
ATOM 6341 C C . ILE B 1 362 ? 17.453 19.156 -3.438 1 88.5 362 ILE B C 1
ATOM 6343 O O . ILE B 1 362 ? 18.172 19.922 -2.809 1 88.5 362 ILE B O 1
ATOM 6347 N N . VAL B 1 363 ? 16.344 18.703 -2.986 1 88.31 363 VAL B N 1
ATOM 6348 C CA . VAL B 1 363 ? 15.844 19.109 -1.673 1 88.31 363 VAL B CA 1
ATOM 6349 C C . VAL B 1 363 ? 16.703 18.469 -0.582 1 88.31 363 VAL B C 1
ATOM 6351 O O . VAL B 1 363 ? 17.062 17.281 -0.67 1 88.31 363 VAL B O 1
ATOM 6354 N N . THR B 1 364 ? 17.078 19.281 0.346 1 89 364 THR B N 1
ATOM 6355 C CA . THR B 1 364 ? 17.859 18.812 1.488 1 89 364 THR B CA 1
ATOM 6356 C C . THR B 1 364 ? 17.078 19 2.787 1 89 364 THR B C 1
ATOM 6358 O O . THR B 1 364 ? 16.219 19.891 2.879 1 89 364 THR B O 1
ATOM 6361 N N . HIS B 1 365 ? 17.375 18.125 3.688 1 90.75 365 HIS B N 1
ATOM 6362 C CA . HIS B 1 365 ? 16.859 18.25 5.043 1 90.75 365 HIS B CA 1
ATOM 6363 C C . HIS B 1 365 ? 17.969 18.594 6.031 1 90.75 365 HIS B C 1
ATOM 6365 O O . HIS B 1 365 ? 19.094 18.141 5.883 1 90.75 365 HIS B O 1
ATOM 6371 N N . ASN B 1 366 ? 17.609 19.438 6.945 1 94.38 366 ASN B N 1
ATOM 6372 C CA . ASN B 1 366 ? 18.625 19.812 7.93 1 94.38 366 ASN B CA 1
ATOM 6373 C C . ASN B 1 366 ? 18.453 19.031 9.227 1 94.38 366 ASN B C 1
ATOM 6375 O O . ASN B 1 366 ? 17.344 18.75 9.648 1 94.38 366 ASN B O 1
ATOM 6379 N N . THR B 1 367 ? 19.578 18.75 9.867 1 96.5 367 THR B N 1
ATOM 6380 C CA . THR B 1 367 ? 19.547 18.078 11.164 1 96.5 367 THR B CA 1
ATOM 6381 C C . THR B 1 367 ? 18.984 19.016 12.234 1 96.5 367 THR B C 1
ATOM 6383 O O . THR B 1 367 ? 19.078 20.25 12.102 1 96.5 367 THR B O 1
ATOM 6386 N N . THR B 1 368 ? 18.438 18.422 13.266 1 95 368 THR B N 1
ATOM 6387 C CA . THR B 1 368 ? 17.984 19.172 14.43 1 95 368 THR B CA 1
ATOM 6388 C C . THR B 1 368 ? 19.188 19.625 15.258 1 95 368 THR B C 1
ATOM 6390 O O . THR B 1 368 ? 20.328 19.266 14.961 1 95 368 THR B O 1
ATOM 6393 N N . ASP B 1 369 ? 18.891 20.391 16.328 1 94 369 ASP B N 1
ATOM 6394 C CA . ASP B 1 369 ? 19.938 20.844 17.234 1 94 369 ASP B CA 1
ATOM 6395 C C . ASP B 1 369 ? 20.641 19.656 17.906 1 94 369 ASP B C 1
ATOM 6397 O O . ASP B 1 369 ? 21.781 19.766 18.344 1 94 369 ASP B O 1
ATOM 6401 N N . LEU B 1 370 ? 19.953 18.547 17.922 1 96 370 LEU B N 1
ATOM 6402 C CA . LEU B 1 370 ? 20.5 17.344 18.516 1 96 370 LEU B CA 1
ATOM 6403 C C . LEU B 1 370 ? 21.219 16.5 17.469 1 96 370 LEU B C 1
ATOM 6405 O O . LEU B 1 370 ? 21.625 15.367 17.75 1 96 370 LEU B O 1
ATOM 6409 N N . GLY B 1 371 ? 21.312 17 16.234 1 97.75 371 GLY B N 1
ATOM 6410 C CA . GLY B 1 371 ? 22 16.312 15.164 1 97.75 371 GLY B CA 1
ATOM 6411 C C . GLY B 1 371 ? 21.172 15.211 14.523 1 97.75 371 GLY B C 1
ATOM 6412 O O . GLY B 1 371 ? 21.688 14.383 13.773 1 97.75 371 GLY B O 1
ATOM 6413 N N . GLU B 1 372 ? 19.906 15.18 14.844 1 97.94 372 GLU B N 1
ATOM 6414 C CA . GLU B 1 372 ? 19.031 14.125 14.344 1 97.94 372 GLU B CA 1
ATOM 6415 C C . GLU B 1 372 ? 18.531 14.445 12.938 1 97.94 372 GLU B C 1
ATOM 6417 O O . GLU B 1 372 ? 18.328 15.609 12.594 1 97.94 372 GLU B O 1
ATOM 6422 N N . TYR B 1 373 ? 18.344 13.438 12.148 1 97.44 373 TYR B N 1
ATOM 6423 C CA . TYR B 1 373 ? 17.656 13.594 10.867 1 97.44 373 TYR B CA 1
ATOM 6424 C C . TYR B 1 373 ? 16.797 12.375 10.555 1 97.44 373 TYR B C 1
ATOM 6426 O O . TYR B 1 373 ? 17.047 11.281 11.07 1 97.44 373 TYR B O 1
ATOM 6434 N N . TRP B 1 374 ? 15.766 12.555 9.867 1 97.38 374 TRP B N 1
ATOM 6435 C CA . TRP B 1 374 ? 14.891 11.539 9.281 1 97.38 374 TRP B CA 1
ATOM 6436 C C . TRP B 1 374 ? 14.656 11.812 7.797 1 97.38 374 TRP B C 1
ATOM 6438 O O . TRP B 1 374 ? 14.508 12.969 7.387 1 97.38 374 TRP B O 1
ATOM 6448 N N . TYR B 1 375 ? 14.688 10.852 6.984 1 97.31 375 TYR B N 1
ATOM 6449 C CA . TYR B 1 375 ? 14.352 10.93 5.57 1 97.31 375 TYR B CA 1
ATOM 6450 C C . TYR B 1 375 ? 13.484 9.75 5.145 1 97.31 375 TYR B C 1
ATOM 6452 O O . TYR B 1 375 ? 13.953 8.609 5.098 1 97.31 375 TYR B O 1
ATOM 6460 N N . LEU B 1 376 ? 12.203 10 4.848 1 97.5 376 LEU B N 1
ATOM 6461 C CA . LEU B 1 376 ? 11.305 8.93 4.434 1 97.5 376 LEU B CA 1
ATOM 6462 C C . LEU B 1 376 ? 11.625 8.469 3.02 1 97.5 376 LEU B C 1
ATOM 6464 O O . LEU B 1 376 ? 11.727 9.281 2.1 1 97.5 376 LEU B O 1
ATOM 6468 N N . LEU B 1 377 ? 11.781 7.195 2.873 1 97.5 377 LEU B N 1
ATOM 6469 C CA . LEU B 1 377 ? 12.148 6.586 1.602 1 97.5 377 LEU B CA 1
ATOM 6470 C C . LEU B 1 377 ? 11.438 5.254 1.405 1 97.5 377 LEU B C 1
ATOM 6472 O O . LEU B 1 377 ? 11.062 4.598 2.379 1 97.5 377 LEU B O 1
ATOM 6476 N N . LEU B 1 378 ? 11.234 4.887 0.155 1 96.62 378 LEU B N 1
ATOM 6477 C CA . LEU B 1 378 ? 10.758 3.559 -0.211 1 96.62 378 LEU B CA 1
ATOM 6478 C C . LEU B 1 378 ? 11.922 2.584 -0.363 1 96.62 378 LEU B C 1
ATOM 6480 O O . LEU B 1 378 ? 13.086 3 -0.411 1 96.62 378 LEU B O 1
ATOM 6484 N N . PRO B 1 379 ? 11.648 1.269 -0.37 1 96.25 379 PRO B N 1
ATOM 6485 C CA . PRO B 1 379 ? 12.734 0.298 -0.515 1 96.25 379 PRO B CA 1
ATOM 6486 C C . PRO B 1 379 ? 13.578 0.54 -1.764 1 96.25 379 PRO B C 1
ATOM 6488 O O . PRO B 1 379 ? 13.039 0.766 -2.848 1 96.25 379 PRO B O 1
ATOM 6491 N N . ASP B 1 380 ? 14.836 0.566 -1.591 1 96.94 380 ASP B N 1
ATOM 6492 C CA . ASP B 1 380 ? 15.844 0.753 -2.629 1 96.94 380 ASP B CA 1
ATOM 6493 C C . ASP B 1 380 ? 17.234 0.897 -2.023 1 96.94 380 ASP B C 1
ATOM 6495 O O . ASP B 1 380 ? 17.406 0.795 -0.805 1 96.94 380 ASP B O 1
ATOM 6499 N N . ARG B 1 381 ? 18.219 1.013 -2.844 1 96.44 381 ARG B N 1
ATOM 6500 C CA . ARG B 1 381 ? 19.562 1.399 -2.432 1 96.44 381 ARG B CA 1
ATOM 6501 C C . ARG B 1 381 ? 19.797 2.891 -2.645 1 96.44 381 ARG B C 1
ATOM 6503 O O . ARG B 1 381 ? 19.531 3.418 -3.727 1 96.44 381 ARG B O 1
ATOM 6510 N N . TYR B 1 382 ? 20.266 3.602 -1.577 1 97.62 382 TYR B N 1
ATOM 6511 C CA . TYR B 1 382 ? 20.406 5.051 -1.635 1 97.62 382 TYR B CA 1
ATOM 6512 C C . TYR B 1 382 ? 21.812 5.469 -1.225 1 97.62 382 TYR B C 1
ATOM 6514 O O . TYR B 1 382 ? 22.516 4.723 -0.541 1 97.62 382 TYR B O 1
ATOM 6522 N N . GLU B 1 383 ? 22.172 6.559 -1.74 1 98.06 383 GLU B N 1
ATOM 6523 C CA . GLU B 1 383 ? 23.312 7.297 -1.204 1 98.06 383 GLU B CA 1
ATOM 6524 C C . GLU B 1 383 ? 22.859 8.492 -0.371 1 98.06 383 GLU B C 1
ATOM 6526 O O . GLU B 1 383 ? 22.078 9.312 -0.838 1 98.06 383 GLU B O 1
ATOM 6531 N N . VAL B 1 384 ? 23.344 8.547 0.863 1 98.38 384 VAL B N 1
ATOM 6532 C CA . VAL B 1 384 ? 23.031 9.664 1.755 1 98.38 384 VAL B CA 1
ATOM 6533 C C . VAL B 1 384 ? 24.281 10.516 1.961 1 98.38 384 VAL B C 1
ATOM 6535 O O . VAL B 1 384 ? 25.344 10 2.328 1 98.38 384 VAL B O 1
ATOM 6538 N N . GLU B 1 385 ? 24.141 11.742 1.705 1 98.25 385 GLU B N 1
ATOM 6539 C CA . GLU B 1 385 ? 25.234 12.688 1.846 1 98.25 385 GLU B CA 1
ATOM 6540 C C . GLU B 1 385 ? 24.938 13.734 2.916 1 98.25 385 GLU B C 1
ATOM 6542 O O . GLU B 1 385 ? 23.828 14.281 2.959 1 98.25 385 GLU B O 1
ATOM 6547 N N . VAL B 1 386 ? 25.922 14 3.789 1 98.44 386 VAL B N 1
ATOM 6548 C CA . VAL B 1 386 ? 25.797 15.023 4.816 1 98.44 386 VAL B CA 1
ATOM 6549 C C . VAL B 1 386 ? 26.875 16.078 4.621 1 98.44 386 VAL B C 1
ATOM 6551 O O . VAL B 1 386 ? 28.047 15.75 4.426 1 98.44 386 VAL B O 1
ATOM 6554 N N . ASP B 1 387 ? 26.406 17.281 4.621 1 97.5 387 ASP B N 1
ATOM 6555 C CA . ASP B 1 387 ? 27.312 18.406 4.414 1 97.5 387 ASP B CA 1
ATOM 6556 C C . ASP B 1 387 ? 27.062 19.5 5.445 1 97.5 387 ASP B C 1
ATOM 6558 O O . ASP B 1 387 ? 25.922 19.719 5.859 1 97.5 387 ASP B O 1
ATOM 6562 N N . MET B 1 388 ? 28.109 20.094 5.93 1 97.38 388 MET B N 1
ATOM 6563 C CA . MET B 1 388 ? 28.062 21.25 6.832 1 97.38 388 MET B CA 1
ATOM 6564 C C . MET B 1 388 ? 29.281 22.141 6.648 1 97.38 388 MET B C 1
ATOM 6566 O O . MET B 1 388 ? 30.391 21.656 6.488 1 97.38 388 MET B O 1
ATOM 6570 N N . ASP B 1 389 ? 29 23.422 6.617 1 95.81 389 ASP B N 1
ATOM 6571 C CA . ASP B 1 389 ? 30.094 24.375 6.469 1 95.81 389 ASP B CA 1
ATOM 6572 C C . ASP B 1 389 ? 31.172 24.125 7.512 1 95.81 389 ASP B C 1
ATOM 6574 O O . ASP B 1 389 ? 30.891 23.984 8.703 1 95.81 389 ASP B O 1
ATOM 6578 N N . GLY B 1 390 ? 32.375 24.094 7.066 1 95.56 390 GLY B N 1
ATOM 6579 C CA . GLY B 1 390 ? 33.5 23.891 7.957 1 95.56 390 GLY B CA 1
ATOM 6580 C C . GLY B 1 390 ? 33.875 22.438 8.148 1 95.56 390 GLY B C 1
ATOM 6581 O O . GLY B 1 390 ? 34.906 22.125 8.766 1 95.56 390 GLY B O 1
ATOM 6582 N N . TYR B 1 391 ? 33.094 21.594 7.688 1 97.44 391 TYR B N 1
ATOM 6583 C CA . TYR B 1 391 ? 33.344 20.156 7.824 1 97.44 391 TYR B CA 1
ATOM 6584 C C . TYR B 1 391 ? 33.562 19.516 6.465 1 97.44 391 TYR B C 1
ATOM 6586 O O . TYR B 1 391 ? 33.156 20.062 5.434 1 97.44 391 TYR B O 1
ATOM 6594 N N . ILE B 1 392 ? 34.219 18.344 6.465 1 97.38 392 ILE B N 1
ATOM 6595 C CA . ILE B 1 392 ? 34.344 17.531 5.258 1 97.38 392 ILE B CA 1
ATOM 6596 C C . ILE B 1 392 ? 33.062 16.766 5.012 1 97.38 392 ILE B C 1
ATOM 6598 O O . ILE B 1 392 ? 32.562 16.031 5.891 1 97.38 392 ILE B O 1
ATOM 6602 N N . ARG B 1 393 ? 32.531 16.906 3.914 1 97.12 393 ARG B N 1
ATOM 6603 C CA . ARG B 1 393 ? 31.328 16.188 3.535 1 97.12 393 ARG B CA 1
ATOM 6604 C C . ARG B 1 393 ? 31.547 14.688 3.586 1 97.12 393 ARG B C 1
ATOM 6606 O O . ARG B 1 393 ? 32.625 14.195 3.26 1 97.12 393 ARG B O 1
ATOM 6613 N N . GLN B 1 394 ? 30.5 13.938 3.957 1 98.12 394 GLN B N 1
ATOM 6614 C CA . GLN B 1 394 ? 30.547 12.477 4.016 1 98.12 394 GLN B CA 1
ATOM 6615 C C . GLN B 1 394 ? 29.359 11.867 3.275 1 98.12 394 GLN B C 1
ATOM 6617 O O . GLN B 1 394 ? 28.25 12.406 3.307 1 98.12 394 GLN B O 1
ATOM 6622 N N . THR B 1 395 ? 29.641 10.75 2.615 1 98.19 395 THR B N 1
ATOM 6623 C CA . THR B 1 395 ? 28.609 10.008 1.902 1 98.19 395 THR B CA 1
ATOM 6624 C C . THR B 1 395 ? 28.609 8.539 2.326 1 98.19 395 THR B C 1
ATOM 6626 O O . THR B 1 395 ? 29.672 7.941 2.506 1 98.19 395 THR B O 1
ATOM 6629 N N . LYS B 1 396 ? 27.453 7.988 2.568 1 98.44 396 LYS B N 1
ATOM 6630 C CA . LYS B 1 396 ? 27.281 6.57 2.863 1 98.44 396 LYS B CA 1
ATOM 6631 C C . LYS B 1 396 ? 26.188 5.957 1.999 1 98.44 396 LYS B C 1
ATOM 6633 O O . LYS B 1 396 ? 25.203 6.629 1.651 1 98.44 396 LYS B O 1
ATOM 6638 N N . THR B 1 397 ? 26.375 4.727 1.612 1 98.12 397 THR B N 1
ATOM 6639 C CA . THR B 1 397 ? 25.344 3.957 0.928 1 98.12 397 THR B CA 1
ATOM 6640 C C . THR B 1 397 ? 24.5 3.172 1.93 1 98.12 397 THR B C 1
ATOM 6642 O O . THR B 1 397 ? 25.031 2.646 2.914 1 98.12 397 THR B O 1
ATOM 6645 N N . VAL B 1 398 ? 23.234 3.146 1.694 1 98.06 398 VAL B N 1
ATOM 6646 C CA . VAL B 1 398 ? 22.328 2.438 2.596 1 98.06 398 VAL B CA 1
ATOM 6647 C C . VAL B 1 398 ? 21.25 1.709 1.787 1 98.06 398 VAL B C 1
ATOM 6649 O O . VAL B 1 398 ? 20.781 2.219 0.767 1 98.06 398 VAL B O 1
ATOM 6652 N N . THR B 1 399 ? 20.875 0.477 2.189 1 96.94 399 THR B N 1
ATOM 6653 C CA . THR B 1 399 ? 19.75 -0.264 1.636 1 96.94 399 THR B CA 1
ATOM 6654 C C . THR B 1 399 ? 18.516 -0.113 2.521 1 96.94 399 THR B C 1
ATOM 6656 O O . THR B 1 399 ? 18.516 -0.553 3.674 1 96.94 399 THR B O 1
ATOM 6659 N N . VAL B 1 400 ? 17.547 0.602 2.002 1 97.06 400 VAL B N 1
ATOM 6660 C CA . VAL B 1 400 ? 16.266 0.716 2.688 1 97.06 400 VAL B CA 1
ATOM 6661 C C . VAL B 1 400 ? 15.375 -0.475 2.328 1 97.06 400 VAL B C 1
ATOM 6663 O O . VAL B 1 400 ? 15.055 -0.684 1.157 1 97.06 400 VAL B O 1
ATOM 6666 N N . ARG B 1 401 ? 14.984 -1.21 3.293 1 92.38 401 ARG B N 1
ATOM 6667 C CA . ARG B 1 401 ? 14.211 -2.424 3.072 1 92.38 401 ARG B CA 1
ATOM 6668 C C . ARG B 1 401 ? 12.734 -2.195 3.389 1 92.38 401 ARG B C 1
ATOM 6670 O O . ARG B 1 401 ? 12.383 -1.218 4.051 1 92.38 401 ARG B O 1
ATOM 6677 N N . ALA B 1 402 ? 11.891 -3.092 2.85 1 91.5 402 ALA B N 1
ATOM 6678 C CA . ALA B 1 402 ? 10.445 -3.002 3.076 1 91.5 402 ALA B CA 1
ATOM 6679 C C . ALA B 1 402 ? 10.094 -3.365 4.516 1 91.5 402 ALA B C 1
ATOM 6681 O O . ALA B 1 402 ? 10.852 -4.062 5.191 1 91.5 402 ALA B O 1
ATOM 6682 N N . GLY B 1 403 ? 8.883 -2.826 4.926 1 86.44 403 GLY B N 1
ATOM 6683 C CA . GLY B 1 403 ? 8.391 -3.135 6.258 1 86.44 403 GLY B CA 1
ATOM 6684 C C . GLY B 1 403 ? 8.211 -1.905 7.129 1 86.44 403 GLY B C 1
ATOM 6685 O O . GLY B 1 403 ? 8.922 -0.911 6.961 1 86.44 403 GLY B O 1
ATOM 6686 N N . LEU B 1 404 ? 7.223 -2.037 8.031 1 87 404 LEU B N 1
ATOM 6687 C CA . LEU B 1 404 ? 7.055 -0.99 9.039 1 87 404 LEU B CA 1
ATOM 6688 C C . LEU B 1 404 ? 8.117 -1.11 10.125 1 87 404 LEU B C 1
ATOM 6690 O O . LEU B 1 404 ? 8.547 -2.217 10.461 1 87 404 LEU B O 1
ATOM 6694 N N . TYR B 1 405 ? 8.602 -0.038 10.672 1 91.81 405 TYR B N 1
ATOM 6695 C CA . TYR B 1 405 ? 9.609 0.044 11.727 1 91.81 405 TYR B CA 1
ATOM 6696 C C . TYR B 1 405 ? 10.953 -0.491 11.242 1 91.81 405 TYR B C 1
ATOM 6698 O O . TYR B 1 405 ? 11.656 -1.174 11.992 1 91.81 405 TYR B O 1
ATOM 6706 N N . SER B 1 406 ? 11.18 -0.267 9.945 1 90.44 406 SER B N 1
ATOM 6707 C CA . SER B 1 406 ? 12.383 -0.797 9.312 1 90.44 406 SER B CA 1
ATOM 6708 C C . SER B 1 406 ? 13.352 0.321 8.938 1 90.44 406 SER B C 1
ATOM 6710 O O . SER B 1 406 ? 14.305 0.099 8.195 1 90.44 406 SER B O 1
ATOM 6712 N N . ALA B 1 407 ? 13.062 1.521 9.453 1 96.5 407 ALA B N 1
ATOM 6713 C CA . ALA B 1 407 ? 13.961 2.625 9.133 1 96.5 407 ALA B CA 1
ATOM 6714 C C . ALA B 1 407 ? 15.406 2.279 9.484 1 96.5 407 ALA B C 1
ATOM 6716 O O . ALA B 1 407 ? 15.68 1.769 10.578 1 96.5 407 ALA B O 1
ATOM 6717 N N . GLN B 1 408 ? 16.328 2.529 8.547 1 97.62 408 GLN B N 1
ATOM 6718 C CA . GLN B 1 408 ? 17.734 2.238 8.758 1 97.62 408 GLN B CA 1
ATOM 6719 C C . GLN B 1 408 ? 18.438 3.377 9.508 1 97.62 408 GLN B C 1
ATOM 6721 O O . GLN B 1 408 ? 18.234 4.551 9.18 1 97.62 408 GLN B O 1
ATOM 6726 N N . THR B 1 409 ? 19.188 3.023 10.516 1 98.19 409 THR B N 1
ATOM 6727 C CA . THR B 1 409 ? 19.953 4.031 11.234 1 98.19 409 THR B CA 1
ATOM 6728 C C . THR B 1 409 ? 21.328 4.223 10.602 1 98.19 409 THR B C 1
ATOM 6730 O O . THR B 1 409 ? 22.125 3.283 10.523 1 98.19 409 THR B O 1
ATOM 6733 N N . VAL B 1 410 ? 21.594 5.379 10.094 1 98.56 410 VAL B N 1
ATOM 6734 C CA . VAL B 1 410 ? 22.875 5.742 9.492 1 98.56 410 VAL B CA 1
ATOM 6735 C C . VAL B 1 410 ? 23.438 6.984 10.18 1 98.56 410 VAL B C 1
ATOM 6737 O O . VAL B 1 410 ? 23 8.109 9.906 1 98.56 410 VAL B O 1
ATOM 6740 N N . ASN B 1 411 ? 24.453 6.816 11.008 1 98.69 411 ASN B N 1
ATOM 6741 C CA . ASN B 1 411 ? 25.078 7.926 11.719 1 98.69 411 ASN B CA 1
ATOM 6742 C C . ASN B 1 411 ? 26.281 8.461 10.961 1 98.69 411 ASN B C 1
ATOM 6744 O O . ASN B 1 411 ? 26.953 7.719 10.25 1 98.69 411 ASN B O 1
ATOM 6748 N N . PHE B 1 412 ? 26.516 9.711 11.102 1 98.75 412 PHE B N 1
ATOM 6749 C CA . PHE B 1 412 ? 27.672 10.375 10.492 1 98.75 412 PHE B CA 1
ATOM 6750 C C . PHE B 1 412 ? 28.516 11.07 11.555 1 98.75 412 PHE B C 1
ATOM 6752 O O . PHE B 1 412 ? 27.984 11.672 12.492 1 98.75 412 PHE B O 1
ATOM 6759 N N . TYR B 1 413 ? 29.766 10.945 11.43 1 98.5 413 TYR B N 1
ATOM 6760 C CA . TYR B 1 413 ? 30.75 11.656 12.227 1 98.5 413 TYR B CA 1
ATOM 6761 C C . TYR B 1 413 ? 31.656 12.508 11.352 1 98.5 413 TYR B C 1
ATOM 6763 O O . TYR B 1 413 ? 32.594 12 10.75 1 98.5 413 TYR B O 1
ATOM 6771 N N . LEU B 1 414 ? 31.438 13.82 11.305 1 98.12 414 LEU B N 1
ATOM 6772 C CA . LEU B 1 414 ? 32.094 14.703 10.359 1 98.12 414 LEU B CA 1
ATOM 6773 C C . LEU B 1 414 ? 33.438 15.211 10.922 1 98.12 414 LEU B C 1
ATOM 6775 O O . LEU B 1 414 ? 33.531 15.492 12.125 1 98.12 414 LEU B O 1
ATOM 6779 N N . GLU B 1 415 ? 34.375 15.367 10.039 1 96.75 415 GLU B N 1
ATOM 6780 C CA . GLU B 1 415 ? 35.719 15.836 10.398 1 96.75 415 GLU B CA 1
ATOM 6781 C C . GLU B 1 415 ? 35.969 17.25 9.875 1 96.75 415 GLU B C 1
ATOM 6783 O O . GLU B 1 415 ? 35.375 17.656 8.859 1 96.75 415 GLU B O 1
ATOM 6788 N N . ILE B 1 416 ? 36.812 18 10.586 1 93.44 416 ILE B N 1
ATOM 6789 C CA . ILE B 1 416 ? 37.281 19.297 10.109 1 93.44 416 ILE B CA 1
ATOM 6790 C C . ILE B 1 416 ? 38.562 19.109 9.289 1 93.44 416 ILE B C 1
ATOM 6792 O O . ILE B 1 416 ? 39.406 18.312 9.648 1 93.44 416 ILE B O 1
ATOM 6796 N N . PRO B 1 417 ? 38.688 19.891 8.211 1 88 417 PRO B N 1
ATOM 6797 C CA . PRO B 1 417 ? 39.906 19.75 7.406 1 88 417 PRO B CA 1
ATOM 6798 C C . PRO B 1 417 ? 41.156 20.078 8.203 1 88 417 PRO B C 1
ATOM 6800 O O . PRO B 1 417 ? 41.125 20.922 9.102 1 88 417 PRO B O 1
ATOM 6803 N N . SER B 1 418 ? 42.219 19.312 8.406 1 75.25 418 SER B N 1
ATOM 6804 C CA . SER B 1 418 ? 43.469 19.484 9.141 1 75.25 418 SER B CA 1
ATOM 6805 C C . SER B 1 418 ? 43.938 20.938 9.094 1 75.25 418 SER B C 1
ATOM 6807 O O . SER B 1 418 ? 44.438 21.469 10.102 1 75.25 418 SER B O 1
ATOM 6809 N N . GLY B 1 419 ? 44.156 21.641 8.031 1 59.53 419 GLY B N 1
ATOM 6810 C CA . GLY B 1 419 ? 44.688 23 7.992 1 59.53 419 GLY B CA 1
ATOM 6811 C C . GLY B 1 419 ? 43.688 24.047 8.406 1 59.53 419 GLY B C 1
ATOM 6812 O O . GLY B 1 419 ? 44 25.234 8.492 1 59.53 419 GLY B O 1
ATOM 6813 N N . GLY B 1 420 ? 42.438 23.828 8.469 1 49.12 420 GLY B N 1
ATOM 6814 C CA . GLY B 1 420 ? 41.469 24.875 8.672 1 49.12 420 GLY B CA 1
ATOM 6815 C C . GLY B 1 420 ? 41.094 25.078 10.133 1 49.12 420 GLY B C 1
ATOM 6816 O O . GLY B 1 420 ? 40.875 24.109 10.859 1 49.12 420 GLY B O 1
ATOM 6817 N N . PHE B 1 421 ? 41.781 26 10.812 1 41.81 421 PHE B N 1
ATOM 6818 C CA . PHE B 1 421 ? 41.469 26.453 12.164 1 41.81 421 PHE B CA 1
ATOM 6819 C C . PHE B 1 421 ? 39.969 26.766 12.289 1 41.81 421 PHE B C 1
ATOM 6821 O O . PHE B 1 421 ? 39.406 27.547 11.508 1 41.81 421 PHE B O 1
ATOM 6828 N N . ILE B 1 422 ? 39.188 25.859 12.531 1 45.03 422 ILE B N 1
ATOM 6829 C CA . ILE B 1 422 ? 37.812 26.219 12.828 1 45.03 422 ILE B CA 1
ATOM 6830 C C . ILE B 1 422 ? 37.781 27.266 13.945 1 45.03 422 ILE B C 1
ATOM 6832 O O . ILE B 1 422 ? 38.312 27.031 15.023 1 45.03 422 ILE B O 1
ATOM 6836 N N . ASN B 1 423 ? 37.688 28.516 13.672 1 36.94 423 ASN B N 1
ATOM 6837 C CA . ASN B 1 423 ? 37.312 29.5 14.695 1 36.94 423 ASN B CA 1
ATOM 6838 C C . ASN B 1 423 ? 36.031 29.094 15.422 1 36.94 423 ASN B C 1
ATOM 6840 O O . ASN B 1 423 ? 34.938 29.203 14.859 1 36.94 423 ASN B O 1
ATOM 6844 N N . VAL B 1 424 ? 36.062 28.047 16.062 1 39.69 424 VAL B N 1
ATOM 6845 C CA . VAL B 1 424 ? 34.875 27.828 16.891 1 39.69 424 VAL B CA 1
ATOM 6846 C C . VAL B 1 424 ? 34.625 29.031 17.797 1 39.69 424 VAL B C 1
ATOM 6848 O O . VAL B 1 424 ? 35.562 29.5 18.469 1 39.69 424 VAL B O 1
ATOM 6851 N N . PRO B 1 425 ? 33.625 29.781 17.609 1 35.69 425 PRO B N 1
ATOM 6852 C CA . PRO B 1 425 ? 33.438 30.828 18.625 1 35.69 425 PRO B CA 1
ATOM 6853 C C . PRO B 1 425 ? 33.469 30.297 20.047 1 35.69 425 PRO B C 1
ATOM 6855 O O . PRO B 1 425 ? 33.094 29.141 20.281 1 35.69 425 PRO B O 1
ATOM 6858 N N . PRO B 1 426 ? 34.406 30.766 20.922 1 34.84 426 PRO B N 1
ATOM 6859 C CA . PRO B 1 426 ? 34.438 30.391 22.344 1 34.84 426 PRO B CA 1
ATOM 6860 C C . PRO B 1 426 ? 33.062 30.344 23 1 34.84 426 PRO B C 1
ATOM 6862 O O . PRO B 1 426 ? 32.375 31.359 23.078 1 34.84 426 PRO B O 1
ATOM 6865 N N . SER B 1 427 ? 32.125 29.484 22.672 1 31.47 427 SER B N 1
ATOM 6866 C CA . SER B 1 427 ? 30.938 29.562 23.5 1 31.47 427 SER B CA 1
ATOM 6867 C C . SER B 1 427 ? 31.297 29.797 24.969 1 31.47 427 SER B C 1
ATOM 6869 O O . SER B 1 427 ? 32.438 29.609 25.359 1 31.47 427 SER B O 1
ATOM 6871 N N . ILE B 1 428 ? 30.203 29.781 25.938 1 30.89 428 ILE B N 1
ATOM 6872 C CA . ILE B 1 428 ? 29.953 30.25 27.297 1 30.89 428 ILE B CA 1
ATOM 6873 C C . ILE B 1 428 ? 30.875 29.516 28.281 1 30.89 428 ILE B C 1
ATOM 6875 O O . ILE B 1 428 ? 30.984 28.297 28.234 1 30.89 428 ILE B O 1
ATOM 6879 N N . SER B 1 429 ? 31.844 30.156 28.797 1 28.25 429 SER B N 1
ATOM 6880 C CA . SER B 1 429 ? 32.625 29.891 30 1 28.25 429 SER B CA 1
ATOM 6881 C C . SER B 1 429 ? 31.766 29.312 31.109 1 28.25 429 SER B C 1
ATOM 6883 O O . SER B 1 429 ? 30.75 29.906 31.484 1 28.25 429 SER B O 1
ATOM 6885 N N . PHE B 1 430 ? 31.734 28.047 31.328 1 29.12 430 PHE B N 1
ATOM 6886 C CA . PHE B 1 430 ? 31.172 27.344 32.469 1 29.12 430 PHE B CA 1
ATOM 6887 C C . PHE B 1 430 ? 31.562 28.031 33.781 1 29.12 430 PHE B C 1
ATOM 6889 O O . PHE B 1 430 ? 31.375 27.469 34.844 1 29.12 430 PHE B O 1
ATOM 6896 N N . LEU B 1 431 ? 32.312 29.172 33.781 1 28.05 431 LEU B N 1
ATOM 6897 C CA . LEU B 1 431 ? 32.75 29.672 35.062 1 28.05 431 LEU B CA 1
ATOM 6898 C C . LEU B 1 431 ? 31.578 30.078 35.938 1 28.05 431 LEU B C 1
ATOM 6900 O O . LEU B 1 431 ? 31.734 30.328 37.156 1 28.05 431 LEU B O 1
ATOM 6904 N N . SER B 1 432 ? 30.484 30.578 35.375 1 27.58 432 SER B N 1
ATOM 6905 C CA . SER B 1 432 ? 29.719 31.375 36.344 1 27.58 432 SER B CA 1
ATOM 6906 C C . SER B 1 432 ? 29.031 30.484 37.344 1 27.58 432 SER B C 1
ATOM 6908 O O . SER B 1 432 ? 28.297 30.969 38.219 1 27.58 432 SER B O 1
ATOM 6910 N N . PHE B 1 433 ? 28.891 29.172 37.125 1 28.25 433 PHE B N 1
ATOM 6911 C CA . PHE B 1 433 ? 28.047 28.562 38.156 1 28.25 433 PHE B CA 1
ATOM 6912 C C . PHE B 1 433 ? 28.828 28.375 39.438 1 28.25 433 PHE B C 1
ATOM 6914 O O . PHE B 1 433 ? 28.312 27.781 40.406 1 28.25 433 PHE B O 1
ATOM 6921 N N . LEU B 1 434 ? 30.125 28.625 39.5 1 25.77 434 LEU B N 1
ATOM 6922 C CA . LEU B 1 434 ? 30.734 28.312 40.781 1 25.77 434 LEU B CA 1
ATOM 6923 C C . LEU B 1 434 ? 30.234 29.25 41.875 1 25.77 434 LEU B C 1
ATOM 6925 O O . LEU B 1 434 ? 30.328 28.953 43.062 1 25.77 434 LEU B O 1
ATOM 6929 N N . VAL B 1 435 ? 29.906 30.484 41.531 1 27.81 435 VAL B N 1
ATOM 6930 C CA . VAL B 1 435 ? 29.906 31.453 42.625 1 27.81 435 VAL B CA 1
ATOM 6931 C C . VAL B 1 435 ? 28.688 31.203 43.5 1 27.81 435 VAL B C 1
ATOM 6933 O O . VAL B 1 435 ? 28.688 31.609 44.688 1 27.81 435 VAL B O 1
ATOM 6936 N N . ILE B 1 436 ? 27.578 30.734 42.906 1 27.3 436 ILE B N 1
ATOM 6937 C CA . ILE B 1 436 ? 26.469 31.031 43.812 1 27.3 436 ILE B CA 1
ATOM 6938 C C . ILE B 1 436 ? 26.469 30.047 44.969 1 27.3 436 ILE B C 1
ATOM 6940 O O . ILE B 1 436 ? 25.547 30.031 45.812 1 27.3 436 ILE B O 1
ATOM 6944 N N . LEU B 1 437 ? 27.422 29.094 45 1 25.86 437 LEU B N 1
ATOM 6945 C CA . LEU B 1 437 ? 27.25 28.234 46.156 1 25.86 437 LEU B CA 1
ATOM 6946 C C . LEU B 1 437 ? 27.672 28.953 47.438 1 25.86 437 LEU B C 1
ATOM 6948 O O . LEU B 1 437 ? 27.656 28.375 48.531 1 25.86 437 LEU B O 1
ATOM 6952 N N . HIS B 1 438 ? 28.312 30.078 47.344 1 22.47 438 HIS B N 1
ATOM 6953 C CA . HIS B 1 438 ? 28.797 30.5 48.656 1 22.47 438 HIS B CA 1
ATOM 6954 C C . HIS B 1 438 ? 27.625 30.719 49.625 1 22.47 438 HIS B C 1
ATOM 6956 O O . HIS B 1 438 ? 27.797 30.547 50.812 1 22.47 438 HIS B O 1
ATOM 6962 N N . LYS B 1 439 ? 26.719 31.703 49.25 1 25.64 439 LYS B N 1
ATOM 6963 C CA . LYS B 1 439 ? 26.188 32.438 50.406 1 25.64 439 LYS B CA 1
ATOM 6964 C C . LYS B 1 439 ? 25.234 31.562 51.219 1 25.64 439 LYS B C 1
ATOM 6966 O O . LYS B 1 439 ? 24.672 32 52.219 1 25.64 439 LYS B O 1
ATOM 6971 N N . LEU B 1 440 ? 24.625 30.562 50.531 1 23.52 440 LEU B N 1
ATOM 6972 C CA . LEU B 1 440 ? 23.641 30.125 51.5 1 23.52 440 LEU B CA 1
ATOM 6973 C C . LEU B 1 440 ? 24.312 29.25 52.562 1 23.52 440 LEU B C 1
ATOM 6975 O O . LEU B 1 440 ? 23.828 28.156 52.875 1 23.52 440 LEU B O 1
ATOM 6979 N N . ILE B 1 441 ? 25.594 29.547 52.781 1 21.23 441 ILE B N 1
ATOM 6980 C CA . ILE B 1 441 ? 25.797 29.203 54.188 1 21.23 441 ILE B CA 1
ATOM 6981 C C . ILE B 1 441 ? 25.188 30.297 55.062 1 21.23 441 ILE B C 1
ATOM 6983 O O . ILE B 1 441 ? 25.469 31.484 54.906 1 21.23 441 ILE B O 1
#

Organism: Stichopus japonicus (NCBI:txid307972)

Nearest PDB structures (foldseek):
  1h8l-assembly1_A  TM=9.564E-01  e=4.726E-52  Lophonetta specularioides
  3mn8-assembly1_A  TM=9.515E-01  e=7.555E-48  Drosophila melanogaster
  3mn8-assembly2_B  TM=9.509E-01  e=9.623E-48  Drosophila melanogaster
  3mn8-assembly3_C  TM=9.473E-01  e=1.154E-47  Drosophila melanogaster
  3mn8-assembly4_D  TM=9.491E-01  e=9.024E-47  Drosophila melanogaster

Foldseek 3Di:
DPDDDDPPPPPPPPPPPCPVPVPQDDDDLFAAALVRLVVLLVSNCVSCVQFWDWDFLFAAPVGRTQIKIKGALGPSVDDDPPQAEEEEAECLFLLQQLQLRLLSVLSSCLRVCCVPPPLSVVLRHRHMYMYGSHLASQLVVQYDAPFQDDRRSRAHPVRDRQQQFAAFDQDGDDDDGGRSNVSVVVVCQVHQHAEYEYEGAQFFAKEFDDLADHPVVQVCCCVPVVQNQDADAALQNPVRVVLRLLLLVQFDPLQPQVVRQQPDPPPPGGDHRRYDYNSNVNHGHRGPQVCSCQVAVYHYIYGHQYNGSRYHSVCSVVSSVRRNVSVVRSSLLQLFAAKEFEAAQPPRAGDWFKWKDKAPHPGTHTAHNRRIDGDRDDFDKIKIWIDDPQWDIDIDIDGTDDDGNRHHYDYHHTYGDVPDPPPPPPPDDPPPVVPVPPVVD/DPDDDDPPPPPPPPPPPCPVPVPQDDDDLFAAALVRLVVLLVSNCVSCVQFWDKDFLFAAPVGRTQIKIKGALGPSVDDDPPQAEEEEAECLFLLQQLQLRLLSVLSSCLRVCCVPPPLSVVLRHRHMYMYGSHLASQLVVQYDAPFQDDRRSRAHPVRDRQQQFAAFDQDGDDDDGGRSNVSVVVVCQVHQHAEYEYEGAQFFAKEFDDLADHPVVQVCCCPPVVQNQDADAALQNPVRVVLRLLLLVQFDPLQPQVVRQQPDPPPPGGDHRRYDYNSNVNHGHRGPQVCSCQVAVYHYIYGHQYNGSRYHSVCSVVSSVRRNRSVVRSSLLQLFAAKEFEAAQPPRAGDWFKWKDKAPHPGTHTAHNRRIDGDRDDFDKIKIWIDDPQWDIDIDIDGTDDDGNRHHYDYHHTYGDVPDPPPPPPPDDPPPVPPPPPPVD

Sequence (882 aa):
MVGLPSFATCLLSLILLATGSSAVPSIQHVYHNYTELTAALTDLNEAYPDLTDLYEIGKSGEGRSLWVIAIAGDSPGEHKELRPEVKYVGNIHGNEVIGREVLLQYAEYLLASYNTNDDVKKFLDFTRVHILPSMNPDGFEKSIEGQCSGLLGRYNTNGIDLNRDFPDYFQPDDEERQVETTAIMDWLKTEQFVLSANLHGGTLVANYPYDNMDPEKLAEYTSVLNDPSPYSACDDDDIFRFLSLTYAHNHLTMRNITANKCESDNPEAGFFEGVTNGADWYAVKGGMQDYNYIQEGCFEVTMEIACCKYPLTEELPQFWEDNKMALFEYQRQVHRGVKGLVKDAVTGLPLGGASVKVDNRIVTHNTTDLGEYWYLLLPDRYEVEVDMDGYIRQTKTVTVRAGLYSAQTVNFYLEIPSGGFINVPPSISFLSFLVILHKLIMVGLPSFATCLLSLILLATGSSAVPSIQHVYHNYTELTAALTDLNEAYPDLTDLYEIGKSGEGRSLWVIAIAGDSPGEHKELRPEVKYVGNIHGNEVIGREVLLQYAEYLLASYNTNDDVKKFLDFTRVHILPSMNPDGFEKSIEGQCSGLLGRYNTNGIDLNRDFPDYFQPDDEERQVETTAIMDWLKTEQFVLSANLHGGTLVANYPYDNMDPEKLAEYTSVLNDPSPYSACDDDDIFRFLSLTYAHNHLTMRNITANKCESDNPEAGFFEGVTNGADWYAVKGGMQDYNYIQEGCFEVTMEIACCKYPLTEELPQFWEDNKMALFEYQRQVHRGVKGLVKDAVTGLPLGGASVKVDNRIVTHNTTDLGEYWYLLLPDRYEVEVDMDGYIRQTKTVTVRAGLYSAQTVNFYLEIPSGGFINVPPSISFLSFLVILHKLI

pLDDT: mean 89.65, std 19.71, range [21.11, 98.94]

Secondary structure (DSSP, 8-state):
------------------------PPPPSS---HHHHHHHHHHHHHH-TTTEEEEEEEE-TTS-EEEEEEE-SS-TTS--TT--EEEEEE-SSTT--HHHHHHHHHHHHHHHHTTT-HHHHHHHHH-EEEEES-S-HHHHHH--TT--SSSTTTS-TTS--GGG-SPPSSS---PPPPHHHHHHHHHHHHS-EEEEEEEE-SEEEEEES-S---HHHHHHHHHHH--SS-----TTHHHHHHHHHHHHHHSSSTT-HHHHTTT---TT-S-GGGEEEHHHH---TT-HHHHHHHHH--EEEEEEEESSSS--GGGHHHHHHHHHHHHHHHHHGGGSSEEEEEEETTT--B-TT-EEEETT-S--EE--TTSEEEE---SEEEEEEEE-TTS--EEEEEEEPSSTT-PEE--EEE---TT----------GGGGGGGGGGG-/------------------------PPPPSS---HHHHHHHHHHHHHH-TTTEEEEEEEE-TTS-EEEEEEE-SS-TTS--TT--EEEEEE-SSTT--HHHHHHHHHHHHHHHHTTT-HHHHHHHHH-EEEEES-S-HHHHHH--TT--SSSTTTS-TTS--GGG-SPPSSS---PPPPHHHHHHHHHHHHS-EEEEEEEE-SEEEEEES-S---HHHHHHHHHHH--SS-----TTHHHHHHHHHHHHHHSSSTT-HHHHTTT---TT-S-GGGEEEHHHH---TT-HHHHHHHHH--EEEEEEEESSSS--GGGHHHHHHHHHHHHHHHHHGGGSSEEEEEEETTT--B-TT-EEEETT-S--EE--TTSEEEE---SEEEEEEEE-TTS--EEEEEEEPSSTT-PEE--EEE---TT----------GGGGGGGGSTT-

Solvent-accessible surface area (backbone atoms only — not comparable to full-atom values): 45918 Å² total; per-residue (Å²): 135,83,77,74,81,81,78,78,77,76,75,75,76,74,74,73,73,73,71,67,75,73,72,76,75,76,80,71,71,55,85,62,54,73,70,50,43,51,48,53,53,49,48,48,32,68,72,35,53,67,34,27,29,77,48,69,60,42,42,40,85,84,64,48,71,31,52,31,43,24,38,12,62,56,58,29,80,52,92,53,92,93,45,52,27,32,38,41,38,7,10,49,39,12,27,14,42,59,26,26,51,41,44,53,50,49,52,46,48,52,63,72,29,36,90,77,30,72,67,49,29,53,48,28,64,56,28,38,40,35,38,27,34,41,61,19,60,62,6,34,75,61,30,58,79,59,39,42,68,86,61,67,17,30,26,39,79,86,67,45,53,57,61,47,47,36,66,24,88,68,61,68,68,85,70,86,61,54,59,44,53,48,22,53,55,53,45,52,71,72,43,76,40,47,34,38,34,39,28,36,40,50,34,27,33,24,33,23,53,22,29,36,63,44,64,68,60,48,50,45,32,31,72,73,65,69,33,81,35,50,77,29,79,47,81,60,38,68,48,41,51,50,50,27,42,48,26,14,57,24,17,28,46,27,31,40,41,82,54,20,28,48,89,56,83,54,88,80,52,47,28,76,60,3,36,44,41,22,9,36,73,46,67,39,66,10,26,55,43,48,33,36,33,62,75,61,37,16,46,34,34,38,31,24,74,26,46,44,12,17,59,52,54,88,50,42,62,58,54,38,66,31,37,51,55,10,56,53,58,42,59,56,56,66,32,27,18,36,31,35,40,31,23,35,53,83,81,61,45,51,37,50,61,28,36,37,31,50,64,91,41,80,68,50,32,59,22,37,76,72,4,36,44,72,45,77,46,64,29,30,78,43,40,41,34,40,38,42,92,78,41,48,65,48,74,47,76,47,74,27,54,55,57,80,74,38,42,38,80,58,70,44,64,40,44,61,56,88,86,57,76,73,80,62,73,82,67,82,69,77,58,69,72,59,58,75,64,41,76,83,98,133,84,78,76,81,80,78,79,76,74,76,74,75,73,73,69,74,70,71,67,75,72,71,75,75,76,83,70,71,54,85,60,52,73,71,51,42,52,48,53,53,50,49,47,31,70,73,35,53,66,32,27,29,75,48,71,61,43,41,38,85,86,63,48,71,31,51,30,44,22,36,12,62,56,58,28,81,52,92,52,92,92,44,52,27,32,38,43,38,8,10,49,39,12,26,14,40,58,27,26,52,40,45,53,50,48,53,46,49,53,63,71,28,36,91,76,30,70,67,50,29,53,48,27,62,57,27,39,39,34,39,27,34,41,59,18,58,63,6,34,75,60,29,56,82,59,40,42,67,85,60,66,17,30,26,40,80,86,65,46,51,56,63,48,46,36,66,24,89,67,61,69,68,85,70,85,59,51,59,46,53,48,24,53,56,51,46,52,71,73,43,76,39,48,35,36,35,41,27,36,39,51,33,28,32,23,32,24,54,22,28,35,63,47,64,69,59,49,49,46,33,30,73,74,65,70,34,82,34,50,76,30,79,47,80,60,38,68,47,40,50,50,51,28,40,48,26,14,57,23,15,29,46,28,32,39,42,82,54,19,29,48,88,57,82,52,86,81,52,48,29,76,60,3,36,45,41,22,10,36,73,46,68,38,66,12,27,56,42,48,34,36,34,63,77,60,38,16,45,34,34,37,32,24,75,27,46,43,12,17,58,52,53,89,50,41,60,57,55,36,65,31,38,51,56,11,56,53,58,42,60,54,55,65,32,28,17,37,30,34,41,31,21,34,53,83,83,60,45,51,37,50,63,28,35,38,29,49,63,87,42,80,69,52,32,59,21,38,76,72,4,36,43,71,46,77,45,63,29,30,78,44,38,42,34,40,38,41,92,77,39,49,65,48,74,47,76,47,73,27,54,53,60,80,75,38,43,37,79,57,69,45,63,39,43,61,56,88,85,57,78,74,80,65,75,83,69,83,72,78,65,71,72,64,61,72,68,58,66,85,106

Radius of gyration: 32.52 Å; Cα contacts (8 Å, |Δi|>4): 1970; chains: 2; bounding box: 89×107×127 Å

InterPro domains:
  IPR000834 Peptidase M14, carboxypeptidase A [PF00246] (38-325)
  IPR000834 Peptidase M14, carboxypeptidase A [PR00765] (57-69)
  IPR000834 Peptidase M14, carboxypeptidase A [PR00765] (84-98)
  IPR000834 Peptidase M14, carboxypeptidase A [PR00765] (159-167)
  IPR000834 Peptidase M14, carboxypeptidase A [PR00765] (197-210)
  IPR000834 Peptidase M14, carboxypeptidase A [PS52035] (30-334)
  IPR000834 Peptidase M14, carboxypeptidase A [SM00631] (31-415)
  IPR008969 Carboxypeptidase-like, regulatory domain superfamily [SSF49464] (337-416)
  IPR050753 Peptidase M14 domain-containing protein [PTHR11532] (27-414)
  IPR057246 Zinc carboxypeptidases, zinc-binding region 1 [PS00132] (84-106)
  IPR057247 Zinc carboxypeptidases, zinc-binding region 2 [PS00133] (200-210)